Protein 7LKG (pdb70)

Nearest PDB structures (foldseek):
  7lkg-assembly2_D  TM=1.005E+00  e=2.733E-43  Homo sapiens
  7ufq-assembly2_B  TM=9.732E-01  e=9.570E-40  Homo sapiens
  7rd4-assembly2_A  TM=9.527E-01  e=3.666E-39  Mus musculus
  7lkb-assembly2_B  TM=9.397E-01  e=2.553E-39  Homo sapiens
  7rda-assembly1_H  TM=9.424E-01  e=3.306E-39  Mus musculus

Radius of gyration: 32.06 Å; Cα contacts (8 Å, |Δi|>4): 2482; chains: 6; bounding box: 77×61×106 Å

GO terms:
  GO:0044409 symbiont entry into host (P, IDA)
  GO:0043395 heparan sulfate proteoglycan binding (F, IDA)
  GO:0046812 host cell surface binding (F, IDA)
  GO:0085017 entry into host cell by a symbiont-containing vacuole (P, IMP)

Solvent-accessible surface area: 37430 Å² total; per-residue (Å²): 194,27,100,11,85,8,34,34,24,61,28,66,104,74,54,33,49,4,101,0,30,0,95,4,52,54,40,82,11,81,69,52,1,0,0,0,0,4,20,14,46,85,67,96,2,41,8,0,0,7,3,48,0,20,100,21,90,51,68,40,9,146,104,2,89,143,30,6,67,3,54,77,60,74,103,44,23,13,0,55,0,57,0,46,55,3,121,35,62,1,12,0,29,0,10,0,0,0,0,0,0,12,33,112,137,76,21,43,23,45,19,0,110,13,1,42,0,6,3,12,78,52,81,51,82,22,10,49,7,20,22,4,38,2,46,92,74,0,45,41,87,52,54,0,0,0,0,0,4,0,11,34,0,6,3,25,53,10,85,22,44,1,43,98,39,95,32,95,91,36,38,20,50,3,26,5,22,14,28,69,75,33,40,2,7,15,4,0,1,0,34,9,74,39,110,21,32,80,111,93,75,16,49,0,24,4,59,0,105,21,31,97,30,152,33,103,44,115,4,109,105,134,2,78,2,76,10,56,56,110,62,38,49,18,12,122,41,97,150,0,64,0,40,0,88,6,72,79,77,0,49,59,100,90,32,110,32,16,7,0,0,0,0,7,18,57,104,86,97,44,5,104,6,0,1,26,25,2,63,60,88,20,112,78,11,43,123,46,3,45,16,54,42,55,6,41,63,0,29,0,9,0,45,43,0,53,27,99,3,27,6,38,0,10,0,0,0,5,13,22,29,36,3,26,2,0,41,7,0,62,1,62,11,100,33,76,85,219,77,60,20,39,11,51,8,2,0,1,50,11,15,113,78,1,31,169,90,38,34,0,1,0,0,0,0,0,4,65,0,37,26,58,113,20,101,11,74,6,53,5,59,115,54,108,46,94,48,36,21,32,50,5,12,8,75,28,45,41,169,57,6,6,20,1,8,7,2,20,0,55,21,52,63,56,56,6,75,124,51,109,49,0,4,0,46,0,62,12,124,32,36,128,68,71,54,66,43,37,11,108,111,140,18,51,90,72,0,3,32,5,14,57,64,112,102,193,31,104,10,91,9,35,49,28,49,32,61,121,71,57,39,47,2,108,0,31,0,122,4,56,56,42,92,14,65,55,44,0,0,0,0,0,4,23,21,94,83,108,92,3,54,8,0,0,13,2,37,0,28,101,21,79,51,67,62,10,139,102,1,107,122,20,10,65,4,56,71,62,61,119,36,26,4,0,50,0,60,0,34,52,2,120,80,135,0,34,0,28,1,12,0,0,0,0,0,0,6,26,103,135,82,14,44,25,40,25,0,97,12,1,47,0,17,10,24,87,48,81,49,91,23,13,48,11,22,22,5,36,3,41,26,83,0,29,32,9,14,23,0,0,0,0,0,5,0,17,36,0,16,3,66,60,9,73,21,44,1,36,53,30,19,26,40,22,21,35,22,54,3,65,23,26,104,25,132,81,31,38,46,7,14,4,0,1,0,15,4,6,8,63,3,31,56,24,26,38,19,52,0,20,0,27,0,120,26,33,142,28,149,42,96,32,110,4,100,102,126,5,76,1,78,13,54,49,117,73,44,43,18,33,102,38,96,153,0,65,0,39,0,94,8,74,73,73,0,50,50,100,92,34,115,36,16,6,0,0,0,0,11,16,65,110,88,97,37,5,122,9,5,0,28,22,1,60,57,105,25,113,83,21,43,124,35,4,46,9,51,43,63,6,44,57,0,30,0,23,0,44,39,0,41,22,79,2,25,3,30,0,9,0,0,0,2,12,24,40,37,3,22,1,0,42,10,0,65,1,42,11,106,36,85,85,231,76,62,22,41,11,42,6,2,0,0,46,13,17,110,99,3,20,153,80,40,38,0,1,0,0,0,0,0,3,51,0,48,22,119,112,18,127,18,67,5,54,5,59,121,56,106,44,106,86,39,52,64,81,17,35,15,84,16,45,34,150,58,3,8,25,1,7,8,2,22,0,50,21,55,63,73,82,6,72,159,50,127,39,0,7,0,28,0,62,6,126,28,37,131,72,66,42,69,41,44,9,92,137,141,15,48,83,73,0,0,34,8,10,42,30,91,103

Structure (mmCIF, N/CA/C/O backbone):
data_7LKG
#
_entry.id   7LKG
#
_cell.length_a   54.421
_cell.length_b   54.169
_cell.length_c   75.701
_cell.angle_alpha   77.620
_cell.angle_beta   77.090
_cell.angle_gamma   67.590
#
_symmetry.space_group_name_H-M   'P 1'
#
loop_
_entity.id
_entity.type
_entity.pdbx_description
1 polymer 'm43.151 Fab Heavy Chain'
2 polymer 'm43.151 Fab Light chain'
3 polymer 'Circumsporozoite protein'
4 water water
#
loop_
_atom_site.group_PDB
_atom_site.id
_atom_site.type_symbol
_atom_site.label_atom_id
_atom_site.label_alt_id
_atom_site.label_comp_id
_atom_site.label_asym_id
_atom_site.label_entity_id
_atom_site.label_seq_id
_atom_site.pdbx_PDB_ins_code
_atom_site.Cartn_x
_atom_site.Cartn_y
_atom_site.Cartn_z
_atom_site.occupancy
_atom_site.B_iso_or_equiv
_atom_site.auth_seq_id
_atom_site.auth_comp_id
_atom_site.auth_asym_id
_atom_site.auth_atom_id
_atom_site.pdbx_PDB_model_num
ATOM 1 N N . GLN A 1 1 ? -54.177 23.700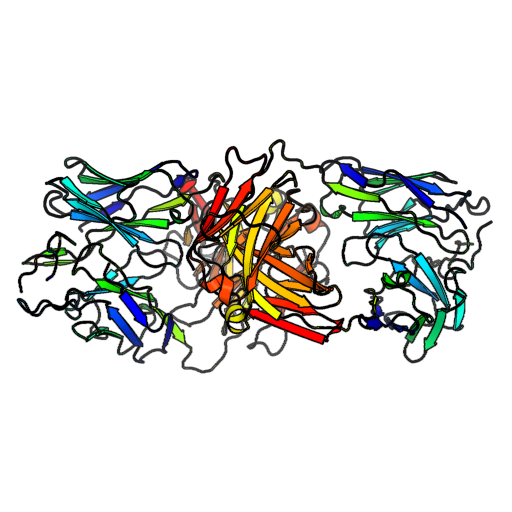 -22.001 1.00 43.87 1 GLN A N 1
ATOM 2 C CA . GLN A 1 1 ? -55.573 23.281 -21.934 1.00 51.58 1 GLN A CA 1
ATOM 3 C C . GLN A 1 1 ? -55.692 21.807 -22.297 1.00 49.16 1 GLN A C 1
ATOM 4 O O . GLN A 1 1 ? -56.652 21.131 -21.917 1.00 50.80 1 GLN A O 1
ATOM 10 N N . VAL A 1 2 ? -54.699 21.320 -23.036 1.00 48.19 2 VAL A N 1
ATOM 11 C CA . VAL A 1 2 ? -54.526 19.887 -23.245 1.00 49.70 2 VAL A CA 1
ATOM 12 C C . VAL A 1 2 ? -53.872 19.290 -22.003 1.00 46.68 2 VAL A C 1
ATOM 13 O O . VAL A 1 2 ? -52.823 19.761 -21.548 1.00 44.02 2 VAL A O 1
ATOM 17 N N . HIS A 1 3 ? -54.487 18.252 -21.447 1.00 46.14 3 HIS A N 1
ATOM 18 C CA . HIS A 1 3 ? -54.125 17.755 -20.128 1.00 51.11 3 HIS A CA 1
ATOM 19 C C . HIS A 1 3 ? -53.803 16.269 -20.172 1.00 47.07 3 HIS A C 1
ATOM 20 O O . HIS A 1 3 ? -54.553 15.485 -20.764 1.00 39.16 3 HIS A O 1
ATOM 27 N N . LEU A 1 4 ? -52.699 15.885 -19.525 1.00 40.86 4 LEU A N 1
ATOM 28 C CA . LEU A 1 4 ? -52.354 14.486 -19.281 1.00 38.05 4 LEU A CA 1
ATOM 29 C C . LEU A 1 4 ? -52.261 14.283 -17.772 1.00 37.74 4 LEU A C 1
ATOM 30 O O . LEU A 1 4 ? -51.351 14.811 -17.125 1.00 40.45 4 LEU A O 1
ATOM 35 N N . VAL A 1 5 ? -53.205 13.522 -17.221 1.00 34.33 5 VAL A N 1
ATOM 36 C CA . VAL A 1 5 ? -53.315 13.275 -15.786 1.00 38.78 5 VAL A CA 1
ATOM 37 C C . VAL A 1 5 ? -53.055 11.795 -15.552 1.00 37.39 5 VAL A C 1
ATOM 38 O O . VAL A 1 5 ? -53.837 10.949 -15.998 1.00 31.44 5 VAL A O 1
ATOM 42 N N . GLN A 1 6 ? -51.977 11.477 -14.845 1.00 38.81 6 GLN A N 1
ATOM 43 C CA . GLN A 1 6 ? -51.570 10.090 -14.681 1.00 36.51 6 GLN A CA 1
ATOM 44 C C . GLN A 1 6 ? -52.010 9.549 -13.321 1.00 39.30 6 GLN A C 1
ATOM 45 O O . GLN A 1 6 ? -52.303 10.300 -12.388 1.00 36.57 6 GLN A O 1
ATOM 51 N N . SER A 1 7 ? -52.057 8.222 -13.222 1.00 37.06 7 SER A N 1
ATOM 52 C CA . SER A 1 7 ? -52.422 7.559 -11.976 1.00 40.21 7 SER A CA 1
ATOM 53 C C . SER A 1 7 ? -51.378 7.806 -10.885 1.00 35.08 7 SER A C 1
ATOM 54 O O . SER A 1 7 ? -50.246 8.218 -11.145 1.00 32.95 7 SER A O 1
ATOM 57 N N . GLY A 1 8 ? -51.778 7.524 -9.636 1.00 36.14 8 GLY A N 1
ATOM 58 C CA . GLY A 1 8 ? -50.962 7.856 -8.486 1.00 36.68 8 GLY A CA 1
ATOM 59 C C . GLY A 1 8 ? -49.752 6.955 -8.303 1.00 41.32 8 GLY A C 1
ATOM 60 O O . GLY A 1 8 ? -49.636 5.883 -8.898 1.00 32.39 8 GLY A O 1
ATOM 61 N N . ALA A 1 9 ? -48.845 7.419 -7.444 1.00 31.66 9 ALA A N 1
ATOM 62 C CA . ALA A 1 9 ? -47.597 6.721 -7.171 1.00 38.21 9 ALA A CA 1
ATOM 63 C C . ALA A 1 9 ? -47.863 5.359 -6.533 1.00 38.38 9 ALA A C 1
ATOM 64 O O . ALA A 1 9 ? -48.896 5.128 -5.899 1.00 39.94 9 ALA A O 1
ATOM 66 N N . GLU A 1 10 ? -46.906 4.443 -6.711 1.00 40.65 10 GLU A N 1
ATOM 67 C CA . GLU A 1 10 ? -47.087 3.050 -6.323 1.00 33.18 10 GLU A CA 1
ATOM 68 C C . GLU A 1 10 ? -45.793 2.454 -5.778 1.00 38.73 10 GLU A C 1
ATOM 69 O O . GLU A 1 10 ? -44.685 2.865 -6.145 1.00 31.61 10 GLU A O 1
ATOM 75 N N . VAL A 1 11 ? -45.958 1.462 -4.902 1.00 34.73 11 VAL A N 1
ATOM 76 C CA . VAL A 1 11 ? -44.880 0.591 -4.448 1.00 31.72 11 VAL A CA 1
ATOM 77 C C . VAL A 1 11 ? -45.219 -0.823 -4.891 1.00 32.34 11 VAL A C 1
ATOM 78 O O . VAL A 1 11 ? -46.311 -1.322 -4.593 1.00 34.51 11 VAL A O 1
ATOM 82 N N . LYS A 1 12 ? -44.287 -1.475 -5.577 1.00 28.86 12 LYS A N 1
ATOM 83 C CA . LYS A 1 12 ? -44.542 -2.811 -6.087 1.00 32.97 12 LYS A CA 1
ATOM 84 C C . LYS A 1 12 ? -43.419 -3.757 -5.698 1.00 37.84 12 LYS A C 1
ATOM 85 O O . LYS A 1 12 ? -42.249 -3.364 -5.641 1.00 32.24 12 LYS A O 1
ATOM 91 N N . LYS A 1 13 ? -43.793 -5.001 -5.416 1.00 37.62 13 LYS A N 1
ATOM 92 C CA . LYS A 1 13 ? -42.821 -6.027 -5.100 1.00 34.91 13 LYS A CA 1
ATOM 93 C C . LYS A 1 13 ? -42.016 -6.390 -6.346 1.00 34.36 13 LYS A C 1
ATOM 94 O O . LYS A 1 13 ? -42.521 -6.305 -7.469 1.00 32.76 13 LYS A O 1
ATOM 100 N N . PRO A 1 14 ? -40.754 -6.773 -6.176 1.00 35.01 14 PRO A N 1
ATOM 101 C CA . PRO A 1 14 ? -39.979 -7.277 -7.316 1.00 35.82 14 PRO A CA 1
ATOM 102 C C . PRO A 1 14 ? -40.667 -8.478 -7.948 1.00 38.84 14 PRO A C 1
ATOM 103 O O . PRO A 1 14 ? -41.275 -9.302 -7.262 1.00 34.59 14 PRO A O 1
ATOM 107 N N . GLY A 1 15 ? -40.579 -8.562 -9.274 1.00 39.35 15 GLY A N 1
ATOM 108 C CA . GLY A 1 15 ? -41.242 -9.610 -10.018 1.00 41.92 15 GLY A CA 1
ATOM 109 C C . GLY A 1 15 ? -42.725 -9.406 -10.234 1.00 44.26 15 GLY A C 1
ATOM 110 O O . GLY A 1 15 ? -43.319 -10.125 -11.049 1.00 46.79 15 GLY A O 1
ATOM 111 N N . ALA A 1 16 ? -43.347 -8.460 -9.535 1.00 35.01 16 ALA A N 1
ATOM 112 C CA . ALA A 1 16 ? -44.757 -8.156 -9.734 1.00 39.05 16 ALA A CA 1
ATOM 113 C C . ALA A 1 16 ? -44.912 -7.286 -10.979 1.00 38.85 16 ALA A C 1
ATOM 114 O O . ALA A 1 16 ? -43.957 -7.043 -11.723 1.00 36.44 16 ALA A O 1
ATOM 116 N N . SER A 1 17 ? -46.130 -6.826 -11.235 1.00 34.37 17 SER A N 1
ATOM 117 C CA . SER A 1 17 ? -46.412 -5.945 -12.355 1.00 38.32 17 SER A CA 1
ATOM 118 C C . SER A 1 17 ? -47.052 -4.664 -11.839 1.00 36.11 17 SER A C 1
ATOM 119 O O . SER A 1 17 ? -47.601 -4.621 -10.735 1.00 38.12 17 SER A O 1
ATOM 122 N N . VAL A 1 18 ? -46.972 -3.611 -12.649 1.00 38.44 18 VAL A N 1
ATOM 123 C CA . VAL A 1 18 ? -47.563 -2.323 -12.303 1.00 38.02 18 VAL A CA 1
ATOM 124 C C . VAL A 1 18 ? -48.176 -1.713 -13.556 1.00 31.21 18 VAL A C 1
ATOM 125 O O . VAL A 1 18 ? -47.565 -1.736 -14.631 1.00 32.18 18 VAL A O 1
ATOM 129 N N . LYS A 1 19 ? -49.388 -1.180 -13.425 1.00 41.53 19 LYS A N 1
ATOM 130 C CA . LYS A 1 19 ? -50.086 -0.528 -14.526 1.00 37.50 19 LYS A CA 1
ATOM 131 C C . LYS A 1 19 ? -50.277 0.941 -14.178 1.00 32.78 19 LYS A C 1
ATOM 132 O O . LYS A 1 19 ? -50.926 1.267 -13.179 1.00 38.55 19 LYS A O 1
ATOM 138 N N . VAL A 1 20 ? -49.707 1.820 -14.996 1.00 36.62 20 VAL A N 1
ATOM 139 C CA . VAL A 1 20 ? -49.839 3.262 -14.839 1.00 32.77 20 VAL A CA 1
ATOM 140 C C . VAL A 1 20 ? -50.772 3.776 -15.927 1.00 38.11 20 VAL A C 1
ATOM 141 O O . VAL A 1 20 ? -50.643 3.403 -17.098 1.00 40.15 20 VAL A O 1
ATOM 145 N N . SER A 1 21 ? -51.716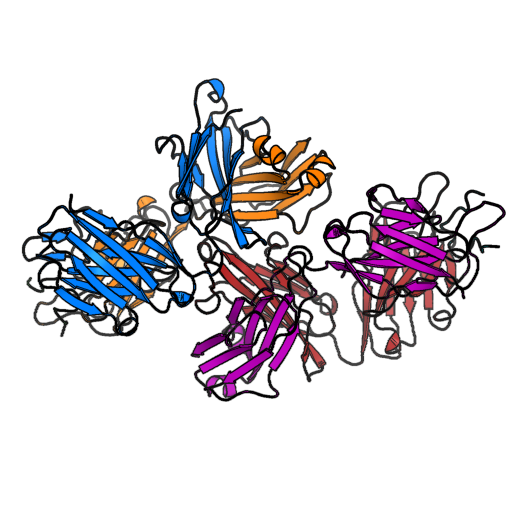 4.628 -15.540 1.00 37.53 21 SER A N 1
ATOM 146 C CA . SER A 1 21 ? -52.710 5.150 -16.465 1.00 35.61 21 SER A CA 1
ATOM 147 C C . SER A 1 21 ? -52.484 6.637 -16.707 1.00 38.52 21 SER A C 1
ATOM 148 O O . SER A 1 21 ? -51.849 7.331 -15.911 1.00 35.55 21 SER A O 1
ATOM 151 N N . CYS A 1 22 ? -53.021 7.116 -17.831 1.00 37.26 22 CYS A N 1
ATOM 152 C CA . CYS A 1 22 ? -52.774 8.475 -18.311 1.00 33.48 22 CYS A CA 1
ATOM 153 C C . CYS A 1 22 ? -54.049 8.947 -19.008 1.00 36.30 22 CYS A C 1
ATOM 154 O O . CYS A 1 22 ? -54.326 8.541 -20.139 1.00 30.32 22 CYS A O 1
ATOM 157 N N . LYS A 1 23 ? -54.815 9.786 -18.319 1.00 35.54 23 LYS A N 1
ATOM 158 C CA . LYS A 1 23 ? -56.074 10.328 -18.807 1.00 39.42 23 LYS A CA 1
ATOM 159 C C . LYS A 1 23 ? -55.799 11.597 -19.607 1.00 36.64 23 LYS A C 1
ATOM 160 O O . LYS A 1 23 ? -55.228 12.558 -19.080 1.00 36.24 23 LYS A O 1
ATOM 166 N N . ALA A 1 24 ? -56.200 11.594 -20.875 1.00 41.05 24 ALA A N 1
ATOM 167 C CA . ALA A 1 24 ? -55.934 12.691 -21.796 1.00 36.81 24 ALA A CA 1
ATOM 168 C C . ALA A 1 24 ? -57.211 13.478 -22.054 1.00 41.93 24 ALA A C 1
ATOM 169 O O . ALA A 1 24 ? -58.266 12.891 -22.316 1.00 37.75 24 ALA A O 1
ATOM 171 N N . SER A 1 25 ? -57.109 14.803 -21.987 1.00 39.19 25 SER A N 1
ATOM 172 C CA . SER A 1 25 ? -58.215 15.690 -22.318 1.00 42.22 25 SER A CA 1
ATOM 173 C C . SER A 1 25 ? -57.669 16.881 -23.096 1.00 42.14 25 SER A C 1
ATOM 174 O O . SER A 1 25 ? -56.456 17.080 -23.197 1.00 35.34 25 SER A O 1
ATOM 177 N N . GLY A 1 26 ? -58.579 17.672 -23.664 1.00 37.47 26 GLY A N 1
ATOM 178 C CA . GLY A 1 26 ? -58.203 18.877 -24.377 1.00 41.55 26 GLY A CA 1
ATOM 179 C C . GLY A 1 26 ? -57.938 18.706 -25.854 1.00 41.22 26 GLY A C 1
ATOM 180 O O . GLY A 1 26 ? -57.690 19.702 -26.542 1.00 41.04 26 GLY A O 1
ATOM 181 N N . TYR A 1 27 ? -57.996 17.485 -26.372 1.00 39.79 27 TYR A N 1
ATOM 182 C CA . TYR A 1 27 ? -57.689 17.247 -27.775 1.00 42.38 27 TYR A CA 1
ATOM 183 C C . TYR A 1 27 ? -58.411 15.992 -28.240 1.00 40.23 27 TYR A C 1
ATOM 184 O O . TYR A 1 27 ? -58.911 15.204 -27.431 1.00 43.61 27 TYR A O 1
ATOM 193 N N . THR A 1 28 ? -58.469 15.823 -29.559 1.00 41.81 28 THR A N 1
ATOM 194 C CA . THR A 1 28 ? -59.072 14.629 -30.139 1.00 42.08 28 THR A CA 1
ATOM 195 C C . THR A 1 28 ? -58.159 13.445 -29.848 1.00 43.68 28 THR A C 1
ATOM 196 O O . THR A 1 28 ? -57.074 13.330 -30.429 1.00 42.39 28 THR A O 1
ATOM 200 N N . PHE A 1 29 ? -58.593 12.575 -28.931 1.00 48.77 29 PHE A N 1
ATOM 201 C CA . PHE A 1 29 ? -57.744 11.486 -28.458 1.00 43.83 29 PHE A CA 1
ATOM 202 C C . PHE A 1 29 ? -57.254 10.604 -29.598 1.00 45.06 29 PHE A C 1
ATOM 203 O O . PHE A 1 29 ? -56.164 10.027 -29.511 1.00 43.48 29 PHE A O 1
ATOM 211 N N . THR A 1 30 ? -58.031 10.496 -30.675 1.00 44.01 30 THR A N 1
ATOM 212 C CA . THR A 1 30 ? -57.644 9.662 -31.805 1.00 46.82 30 THR A CA 1
ATOM 213 C C . THR A 1 30 ? -56.491 10.244 -32.614 1.00 43.08 30 THR A C 1
ATOM 214 O O . THR A 1 30 ? -55.917 9.525 -33.439 1.00 45.88 30 THR A O 1
ATOM 218 N N . SER A 1 31 ? -56.124 11.506 -32.388 1.00 39.76 31 SER A N 1
ATOM 219 C CA . SER A 1 31 ? -55.246 12.197 -33.327 1.00 45.14 31 SER A CA 1
ATOM 220 C C . SER A 1 31 ? -53.768 11.904 -33.087 1.00 41.08 31 SER A C 1
ATOM 221 O O . SER A 1 31 ? -52.999 11.795 -34.048 1.00 44.48 31 SER A O 1
ATOM 224 N N . TYR A 1 32 ? -53.340 11.785 -31.833 1.00 38.61 32 TYR A N 1
ATOM 225 C CA . TYR A 1 32 ? -51.916 11.721 -31.531 1.00 42.41 32 TYR A CA 1
ATOM 226 C C . TYR A 1 32 ? -51.551 10.440 -30.793 1.00 40.35 32 TYR A C 1
ATOM 227 O O . TYR A 1 32 ? -52.405 9.701 -30.297 1.00 43.03 32 TYR A O 1
ATOM 236 N N . ALA A 1 33 ? -50.244 10.199 -30.728 1.00 38.54 33 ALA A N 1
ATOM 237 C CA . ALA A 1 33 ? -49.676 9.063 -30.020 1.00 36.25 33 ALA A CA 1
ATOM 238 C C . ALA A 1 33 ? -49.128 9.526 -28.677 1.00 31.96 33 ALA A C 1
ATOM 239 O O . ALA A 1 33 ? -48.420 10.536 -28.602 1.00 35.32 33 ALA A O 1
ATOM 241 N N . ILE A 1 34 ? -49.467 8.793 -27.627 1.00 33.86 34 ILE A N 1
ATOM 242 C CA . ILE A 1 34 ? -48.956 9.051 -26.287 1.00 34.50 34 ILE A CA 1
ATOM 243 C C . ILE A 1 34 ? -47.722 8.190 -26.063 1.00 32.07 34 ILE A C 1
ATOM 244 O O . ILE A 1 34 ? -47.740 6.979 -26.325 1.00 31.55 34 ILE A O 1
ATOM 249 N N . HIS A 1 35 ? -46.646 8.818 -25.602 1.00 32.51 35 HIS A N 1
ATOM 250 C CA . HIS A 1 35 ? -45.395 8.153 -25.284 1.00 30.11 35 HIS A CA 1
ATOM 251 C C . HIS A 1 35 ? -45.308 7.906 -23.787 1.00 32.36 35 HIS A C 1
ATOM 252 O O . HIS A 1 35 ? -45.840 8.668 -22.979 1.00 32.20 35 HIS A O 1
ATOM 259 N N . TRP A 1 36 ? -44.629 6.829 -23.429 1.00 28.77 36 TRP A N 1
ATOM 260 C CA . TRP A 1 36 ? -44.239 6.555 -22.059 1.00 25.80 36 TRP A CA 1
ATOM 261 C C . TRP A 1 36 ? -42.725 6.634 -21.971 1.00 27.90 36 TRP A C 1
ATOM 262 O O . TRP A 1 36 ? -42.019 6.008 -22.779 1.00 26.63 36 TRP A O 1
ATOM 273 N N . VAL A 1 37 ? -42.252 7.425 -21.006 1.00 23.68 37 VAL A N 1
ATOM 274 C CA . VAL A 1 37 ? -40.844 7.744 -20.794 1.00 27.45 37 VAL A CA 1
ATOM 275 C C . VAL A 1 37 ? -40.579 7.677 -19.297 1.00 28.86 37 VAL A C 1
ATOM 276 O O . VAL A 1 37 ? -41.316 8.275 -18.509 1.00 27.24 37 VAL A O 1
ATOM 280 N N . ARG A 1 38 ? -39.536 6.965 -18.894 1.00 30.16 38 ARG A N 1
ATOM 281 C CA . ARG A 1 38 ? -39.255 6.822 -17.475 1.00 26.72 38 ARG A CA 1
ATOM 282 C C . ARG A 1 38 ? -37.909 7.442 -17.125 1.00 28.91 38 ARG A C 1
ATOM 283 O O . ARG A 1 38 ? -37.016 7.577 -17.965 1.00 29.11 38 ARG A O 1
ATOM 291 N N . GLN A 1 39 ? -37.782 7.773 -15.846 1.00 27.71 39 GLN A N 1
ATOM 292 C CA . GLN A 1 39 ? -36.575 8.437 -15.336 1.00 31.20 39 GLN A CA 1
ATOM 293 C C . GLN A 1 39 ? -36.283 7.915 -13.930 1.00 32.80 39 GLN A C 1
ATOM 294 O O . GLN A 1 39 ? -37.008 8.271 -13.005 1.00 30.44 39 GLN A O 1
ATOM 300 N N . ALA A 1 40 ? -35.246 7.100 -13.806 1.00 32.00 40 ALA A N 1
ATOM 301 C CA . ALA A 1 40 ? -34.798 6.607 -12.498 1.00 35.21 40 ALA A CA 1
ATOM 302 C C . ALA A 1 40 ? -34.198 7.799 -11.763 1.00 45.09 40 ALA A C 1
ATOM 303 O O . ALA A 1 40 ? -33.747 8.734 -12.442 1.00 35.38 40 ALA A O 1
ATOM 305 N N . PRO A 1 41 ? -34.164 7.801 -10.416 1.00 43.98 41 PRO A N 1
ATOM 306 C CA . PRO A 1 41 ? -33.711 8.989 -9.706 1.00 48.69 41 PRO A CA 1
ATOM 307 C C . PRO A 1 41 ? -32.335 9.463 -10.177 1.00 46.16 41 PRO A C 1
ATOM 308 O O . PRO A 1 41 ? -31.378 8.721 -10.112 1.00 45.59 41 PRO A O 1
ATOM 312 N N . GLY A 1 42 ? -32.293 10.691 -10.656 1.00 43.77 42 GLY A N 1
ATOM 313 C CA . GLY A 1 42 ? -31.000 11.280 -11.022 1.00 51.35 42 GLY A CA 1
ATOM 314 C C . GLY A 1 42 ? -30.463 10.819 -12.360 1.00 53.30 42 GLY A C 1
ATOM 315 O O . GLY A 1 42 ? -29.405 11.306 -12.746 1.00 53.21 42 GLY A O 1
ATOM 316 N N . GLN A 1 43 ? -31.184 9.945 -13.049 1.00 45.50 43 GLN A N 1
ATOM 317 C CA . GLN A 1 43 ? -30.618 9.392 -14.290 1.00 46.55 43 GLN A CA 1
ATOM 318 C C . GLN A 1 43 ? -31.292 10.056 -15.468 1.00 47.23 43 GLN A C 1
ATOM 319 O O . GLN A 1 43 ? -32.101 10.969 -15.254 1.00 43.66 43 GLN A O 1
ATOM 325 N N . ARG A 1 44 ? -30.907 9.616 -16.660 1.00 45.26 44 ARG A N 1
ATOM 326 C CA . ARG A 1 44 ? -31.470 10.249 -17.839 1.00 41.81 44 ARG A CA 1
ATOM 327 C C . ARG A 1 44 ? -32.863 9.697 -18.122 1.00 37.04 44 ARG A C 1
ATOM 328 O O . ARG A 1 44 ? -33.287 8.679 -17.569 1.00 35.91 44 ARG A O 1
ATOM 336 N N . LEU A 1 45 ? -33.579 10.385 -19.004 1.00 33.80 45 LEU A N 1
ATOM 337 C CA . LEU A 1 45 ? -34.894 9.920 -19.412 1.00 33.62 45 LEU A CA 1
ATOM 338 C C . LEU A 1 45 ? -34.753 8.746 -20.370 1.00 30.69 45 LEU A C 1
ATOM 339 O O . LEU A 1 45 ? -34.000 8.813 -21.347 1.00 29.39 45 LEU A O 1
ATOM 344 N N . GLU A 1 46 ? -35.462 7.662 -20.076 1.00 24.91 46 GLU A N 1
ATOM 345 C CA . GLU A 1 46 ? -35.485 6.476 -20.921 1.00 28.72 46 GLU A CA 1
ATOM 346 C C . GLU A 1 46 ? -36.859 6.376 -21.565 1.00 29.13 46 GLU A C 1
ATOM 347 O O . GLU A 1 46 ? -37.865 6.207 -20.867 1.00 27.20 46 GLU A O 1
ATOM 353 N N . TRP A 1 47 ? -36.899 6.497 -22.889 1.00 28.99 47 TRP A N 1
ATOM 354 C CA . TRP A 1 47 ? -38.154 6.366 -23.614 1.00 29.78 47 TRP A CA 1
ATOM 355 C C . TRP A 1 47 ? -38.592 4.909 -23.629 1.00 29.58 47 TRP A C 1
ATOM 356 O O . TRP A 1 47 ? -37.810 4.016 -23.973 1.00 29.64 47 TRP A O 1
ATOM 367 N N . MET A 1 48 ? -39.841 4.665 -23.244 1.00 27.80 48 MET A N 1
ATOM 368 C CA . MET A 1 48 ? -40.358 3.306 -23.147 1.00 29.16 48 MET A CA 1
ATOM 369 C C . MET A 1 48 ? -41.163 2.898 -24.371 1.00 34.42 48 MET A C 1
ATOM 370 O O . MET A 1 48 ? -40.972 1.799 -24.900 1.00 34.79 48 MET A O 1
ATOM 375 N N . GLY A 1 49 ? -42.071 3.751 -24.826 1.00 34.03 49 GLY A N 1
ATOM 376 C CA . GLY A 1 49 ? -42.865 3.363 -25.981 1.00 32.18 49 GLY A CA 1
ATOM 377 C C . GLY A 1 49 ? -43.856 4.437 -26.359 1.00 32.69 49 GLY A C 1
ATOM 378 O O . GLY A 1 49 ? -43.861 5.534 -25.800 1.00 29.95 49 GLY A O 1
ATOM 379 N N . TRP A 1 50 ? -44.693 4.110 -27.341 1.00 33.65 50 TRP A N 1
ATOM 380 C CA . TRP A 1 50 ? -45.833 4.963 -27.652 1.00 34.74 50 TRP A CA 1
ATOM 381 C C . TRP A 1 50 ? -46.973 4.126 -28.209 1.00 36.18 50 TRP A C 1
ATOM 382 O O . TRP A 1 50 ? -46.778 3.011 -28.706 1.00 35.07 50 TRP A O 1
ATOM 393 N N . ILE A 1 51 ? -48.173 4.694 -28.111 1.00 36.05 51 ILE A N 1
ATOM 394 C CA . ILE A 1 51 ? -49.386 4.109 -28.670 1.00 36.84 51 ILE A CA 1
ATOM 395 C C . ILE A 1 51 ? -50.226 5.227 -29.272 1.00 36.28 51 ILE A C 1
ATOM 396 O O . ILE A 1 51 ? -50.365 6.300 -28.680 1.00 35.54 51 ILE A O 1
ATOM 401 N N . LYS A 1 52 ? -50.785 4.982 -30.453 1.00 39.50 52 LYS A N 1
ATOM 402 C CA . LYS A 1 52 ? -51.666 5.963 -31.073 1.00 43.83 52 LYS A CA 1
ATOM 403 C C . LYS A 1 52 ? -53.042 5.915 -30.417 1.00 42.49 52 LYS A C 1
ATOM 404 O O . LYS A 1 52 ? -53.643 4.843 -30.289 1.00 48.22 52 LYS A O 1
ATOM 410 N N . GLY A 1 53 A -53.534 7.086 -30.004 1.00 43.65 52 GLY A N 1
ATOM 411 C CA . GLY A 1 53 A -54.753 7.176 -29.216 1.00 43.67 52 GLY A CA 1
ATOM 412 C C . GLY A 1 53 A -55.999 6.665 -29.909 1.00 48.71 52 GLY A C 1
ATOM 413 O O . GLY A 1 53 A -56.927 6.210 -29.232 1.00 47.73 52 GLY A O 1
ATOM 414 N N . GLY A 1 54 ? -56.051 6.732 -31.234 1.00 47.71 53 GLY A N 1
ATOM 415 C CA . GLY A 1 54 ? -57.200 6.211 -31.946 1.00 51.64 53 GLY A CA 1
ATOM 416 C C . GLY A 1 54 ? -56.906 4.882 -32.603 1.00 52.62 53 GLY A C 1
ATOM 417 O O . GLY A 1 54 ? -57.561 3.875 -32.316 1.00 51.12 53 GLY A O 1
ATOM 418 N N . ASN A 1 55 ? -55.916 4.883 -33.493 1.00 52.87 54 ASN A N 1
ATOM 419 C CA . ASN A 1 55 ? -55.464 3.685 -34.186 1.00 53.90 54 ASN A CA 1
ATOM 420 C C . ASN A 1 55 ? -55.216 2.535 -33.218 1.00 54.52 54 ASN A C 1
ATOM 421 O O . ASN A 1 55 ? -55.924 1.522 -33.253 1.00 51.42 54 ASN A O 1
ATOM 426 N N . GLY A 1 56 ? -54.225 2.682 -32.345 1.00 53.08 55 GLY A N 1
ATOM 427 C CA . GLY A 1 56 ? -53.900 1.662 -31.371 1.00 50.28 55 GLY A CA 1
ATOM 428 C C . GLY A 1 56 ? -52.597 0.940 -31.626 1.00 51.22 55 GLY A C 1
ATOM 429 O O . GLY A 1 56 ? -52.178 0.145 -30.774 1.00 46.76 55 GLY A O 1
ATOM 430 N N . ASN A 1 57 ? -51.951 1.171 -32.771 1.00 50.68 56 ASN A N 1
ATOM 431 C CA . ASN A 1 57 ? -50.623 0.618 -32.995 1.00 52.79 56 ASN A CA 1
ATOM 432 C C . ASN A 1 57 ? -49.686 1.060 -31.884 1.00 49.51 56 ASN A C 1
ATOM 433 O O . ASN A 1 57 ? -49.720 2.210 -31.439 1.00 46.19 56 ASN A O 1
ATOM 438 N N . THR A 1 58 ? -48.856 0.133 -31.427 1.00 48.48 57 THR A N 1
ATOM 439 C CA . THR A 1 58 ? -47.865 0.425 -30.410 1.00 40.79 57 THR A CA 1
ATOM 440 C C . THR A 1 58 ? -46.476 0.251 -30.999 1.00 44.43 57 THR A C 1
ATOM 441 O O . THR A 1 58 ? -46.266 -0.548 -31.915 1.00 45.62 57 THR A O 1
ATOM 445 N N . ARG A 1 59 ? -45.534 1.022 -30.474 1.00 39.66 58 ARG A N 1
ATOM 446 C CA . ARG A 1 59 ? -44.124 0.747 -30.690 1.00 40.28 58 ARG A CA 1
ATOM 447 C C . ARG A 1 59 ? -43.431 0.779 -29.340 1.00 40.92 58 ARG A C 1
ATOM 448 O O . ARG A 1 59 ? -43.553 1.759 -28.598 1.00 39.66 58 ARG A O 1
ATOM 456 N N . TYR A 1 60 ? -42.733 -0.301 -29.017 1.00 38.79 59 TYR A N 1
ATOM 457 C CA . TYR A 1 60 ? -42.013 -0.429 -27.764 1.00 36.91 59 TYR A CA 1
ATOM 458 C C . TYR A 1 60 ? -40.521 -0.270 -28.001 1.00 34.51 59 TYR A C 1
ATOM 459 O O . TYR A 1 60 ? -40.007 -0.603 -29.073 1.00 34.31 59 TYR A O 1
ATOM 468 N N . SER A 1 61 ? -39.828 0.243 -26.990 1.00 34.67 60 SER A N 1
ATOM 469 C CA . SER A 1 61 ? -38.379 0.124 -26.975 1.00 32.24 60 SER A CA 1
ATOM 470 C C . SER A 1 61 ? -38.000 -1.349 -26.906 1.00 39.21 60 SER A C 1
ATOM 471 O O . SER A 1 61 ? -38.683 -2.150 -26.261 1.00 39.95 60 SER A O 1
ATOM 474 N N . GLN A 1 62 ? -36.913 -1.715 -27.591 1.00 44.40 61 GLN A N 1
ATOM 475 C CA . GLN A 1 62 ? -36.458 -3.099 -27.527 1.00 44.45 61 GLN A CA 1
ATOM 476 C C . GLN A 1 62 ? -36.020 -3.489 -26.124 1.00 41.78 61 GLN A C 1
ATOM 477 O O . GLN A 1 62 ? -35.975 -4.683 -25.810 1.00 44.66 61 GLN A O 1
ATOM 483 N N . LYS A 1 63 ? -35.702 -2.510 -25.274 1.00 40.01 62 LYS A N 1
ATOM 484 C CA . LYS A 1 63 ? -35.364 -2.813 -23.889 1.00 42.72 62 LYS A CA 1
ATOM 485 C C . LYS A 1 63 ? -36.581 -3.277 -23.100 1.00 43.87 62 LYS A C 1
ATOM 486 O O . LYS A 1 63 ? -36.452 -4.117 -22.202 1.00 47.06 62 LYS A O 1
ATOM 492 N N . PHE A 1 64 ? -37.778 -2.855 -23.496 1.00 43.21 63 PHE A N 1
ATOM 493 C CA . PHE A 1 64 ? -38.997 -3.189 -22.704 1.00 46.05 63 PHE A CA 1
ATOM 494 C C . PHE A 1 64 ? -39.942 -4.067 -23.522 1.00 43.95 63 PHE A C 1
ATOM 495 O O . PHE A 1 64 ? -41.029 -4.348 -23.054 1.00 46.06 63 PHE A O 1
ATOM 503 N N . GLN A 1 65 ? -39.503 -4.526 -24.692 1.00 47.59 64 GLN A N 1
ATOM 504 C CA . GLN A 1 65 ? -40.415 -5.271 -25.593 1.00 45.91 64 GLN A CA 1
ATOM 505 C C . GLN A 1 65 ? -40.912 -6.518 -24.854 1.00 54.40 64 GLN A C 1
ATOM 506 O O . GLN A 1 65 ? -42.085 -6.846 -24.977 1.00 52.12 64 GLN A O 1
ATOM 512 N N . ASP A 1 66 ? -40.069 -7.123 -24.028 1.00 50.99 65 ASP A N 1
ATOM 513 C CA . ASP A 1 66 ? -40.467 -8.380 -23.352 1.00 54.48 65 ASP A CA 1
ATOM 514 C C . ASP A 1 66 ? -41.474 -8.121 -22.231 1.00 56.04 65 ASP A C 1
ATOM 515 O O . ASP A 1 66 ? -42.382 -8.951 -22.076 1.00 48.88 65 ASP A O 1
ATOM 520 N N . ARG A 1 67 ? -41.322 -7.018 -21.483 1.00 53.41 66 ARG A N 1
ATOM 521 C CA . ARG A 1 67 ? -42.115 -6.815 -20.243 1.00 48.13 66 ARG A CA 1
ATOM 522 C C . ARG A 1 67 ? -43.101 -5.639 -20.261 1.00 43.04 66 ARG A C 1
ATOM 523 O O . ARG A 1 67 ? -43.681 -5.370 -19.215 1.00 41.37 66 ARG A O 1
ATOM 531 N N . VAL A 1 68 ? -43.292 -4.977 -21.388 1.00 43.77 67 VAL A N 1
ATOM 532 C CA . VAL A 1 68 ? -44.182 -3.788 -21.377 1.00 37.57 67 VAL A CA 1
ATOM 533 C C . VAL A 1 68 ? -45.366 -3.961 -22.321 1.00 35.42 67 VAL A C 1
ATOM 534 O O . VAL A 1 68 ? -45.190 -4.564 -23.376 1.00 29.77 67 VAL A O 1
ATOM 538 N N . THR A 1 69 ? -46.522 -3.443 -21.910 1.00 35.48 68 THR A N 1
ATOM 539 C CA . THR A 1 69 ? -47.739 -3.452 -22.752 1.00 40.61 68 THR A CA 1
ATOM 540 C C . THR A 1 69 ? -48.408 -2.073 -22.701 1.00 37.26 68 THR A C 1
ATOM 541 O O . THR A 1 69 ? -48.815 -1.684 -21.618 1.00 36.74 68 THR A O 1
ATOM 545 N N . ILE A 1 70 ? -48.444 -1.335 -23.807 1.00 36.93 69 ILE A N 1
ATOM 546 C CA . ILE A 1 70 ? -49.167 -0.072 -23.878 1.00 38.18 69 ILE A CA 1
ATOM 547 C C . ILE A 1 70 ? -50.519 -0.328 -24.525 1.00 40.09 69 ILE A C 1
ATOM 548 O O . ILE A 1 70 ? -50.598 -0.895 -25.622 1.00 47.57 69 ILE A O 1
ATOM 553 N N . THR A 1 71 ? -51.545 0.111 -23.811 1.00 36.16 70 THR A N 1
ATOM 554 C CA . THR A 1 71 ? -52.925 -0.089 -24.289 1.00 45.14 70 THR A CA 1
ATOM 555 C C . THR A 1 71 ? -53.664 1.241 -24.209 1.00 40.59 70 THR A C 1
ATOM 556 O O . THR A 1 71 ? -53.194 2.132 -23.505 1.00 37.45 70 THR A O 1
ATOM 560 N N . ARG A 1 72 ? -54.814 1.306 -24.872 1.00 43.77 71 ARG A N 1
ATOM 561 C CA . ARG A 1 72 ? -55.618 2.541 -24.824 1.00 45.26 71 ARG A CA 1
ATOM 562 C C . ARG A 1 72 ? -57.119 2.283 -24.788 1.00 48.69 71 ARG A C 1
ATOM 563 O O . ARG A 1 72 ? -57.543 1.275 -25.383 1.00 46.82 71 ARG A O 1
ATOM 571 N N . ASP A 1 73 ? -57.867 3.099 -24.045 1.00 49.45 72 ASP A N 1
ATOM 572 C CA . ASP A 1 73 ? -59.324 3.117 -24.040 1.00 54.15 72 ASP A CA 1
ATOM 573 C C . ASP A 1 73 ? -59.743 4.420 -24.706 1.00 51.15 72 ASP A C 1
ATOM 574 O O . ASP A 1 73 ? -59.527 5.508 -24.151 1.00 52.30 72 ASP A O 1
ATOM 579 N N . THR A 1 74 ? -60.322 4.302 -25.905 1.00 56.65 73 THR A N 1
ATOM 580 C CA . THR A 1 74 ? -60.643 5.478 -26.705 1.00 57.81 73 THR A CA 1
ATOM 581 C C . THR A 1 74 ? -61.821 6.254 -26.131 1.00 55.67 73 THR A C 1
ATOM 582 O O . THR A 1 74 ? -61.914 7.471 -26.333 1.00 62.38 73 THR A O 1
ATOM 586 N N . SER A 1 75 ? -62.722 5.583 -25.407 1.00 57.01 74 SER A N 1
ATOM 587 C CA . SER A 1 75 ? -63.836 6.291 -24.785 1.00 59.48 74 SER A CA 1
ATOM 588 C C . SER A 1 75 ? -63.369 7.046 -23.550 1.00 56.00 74 SER A C 1
ATOM 589 O O . SER A 1 75 ? -63.574 8.260 -23.433 1.00 55.63 74 SER A O 1
ATOM 592 N N . ALA A 1 76 ? -62.729 6.342 -22.617 1.00 53.81 75 ALA A N 1
ATOM 593 C CA . ALA A 1 76 ? -62.163 6.985 -21.440 1.00 53.20 75 ALA A CA 1
ATOM 594 C C . ALA A 1 76 ? -60.984 7.887 -21.770 1.00 49.44 75 ALA A C 1
ATOM 595 O O . ALA A 1 76 ? -60.475 8.546 -20.859 1.00 45.96 75 ALA A O 1
ATOM 597 N N . SER A 1 77 ? -60.550 7.935 -23.031 1.00 51.29 76 SER A N 1
ATOM 598 C CA . SER A 1 77 ? -59.411 8.750 -23.455 1.00 49.55 76 SER A CA 1
ATOM 599 C C . SER A 1 77 ? -58.204 8.506 -22.555 1.00 45.68 76 SER A C 1
ATOM 600 O O . SER A 1 77 ? -57.575 9.438 -22.047 1.00 47.02 76 SER A O 1
ATOM 603 N N . THR A 1 78 ? -57.883 7.231 -22.347 1.00 46.27 77 THR A N 1
ATOM 604 C CA . THR A 1 78 ? -56.840 6.865 -21.395 1.00 44.21 77 THR A CA 1
ATOM 605 C C . THR A 1 78 ? -55.827 5.938 -22.046 1.00 43.19 77 THR A C 1
ATOM 606 O O . THR A 1 78 ? -56.203 4.961 -22.695 1.00 44.20 77 THR A O 1
ATOM 610 N N . ALA A 1 79 ? -54.548 6.239 -21.861 1.00 37.01 78 ALA A N 1
ATOM 611 C CA . ALA A 1 79 ? -53.477 5.323 -22.219 1.00 38.91 78 ALA A CA 1
ATOM 612 C C . ALA A 1 79 ? -53.010 4.594 -20.968 1.00 37.56 78 ALA A C 1
ATOM 613 O O . ALA A 1 79 ? -53.028 5.151 -19.870 1.00 39.12 78 ALA A O 1
ATOM 615 N N . TYR A 1 80 ? -52.615 3.337 -21.128 1.00 35.04 79 TYR A N 1
ATOM 616 C CA . TYR A 1 80 ? -52.093 2.543 -20.028 1.00 35.47 79 TYR A CA 1
ATOM 617 C C . TYR A 1 80 ? -50.744 1.966 -20.415 1.00 37.91 79 TYR A C 1
ATOM 618 O O . TYR A 1 80 ? -50.541 1.553 -21.560 1.00 41.51 79 TYR A O 1
ATOM 627 N N . MET A 1 81 ? -49.835 1.930 -19.446 1.00 35.69 80 MET A N 1
ATOM 628 C CA . MET A 1 81 ? -48.539 1.284 -19.587 1.00 38.26 80 MET A CA 1
ATOM 629 C C . MET A 1 81 ? -48.420 0.264 -18.469 1.00 35.93 80 MET A C 1
ATOM 630 O O . MET A 1 81 ? -48.451 0.632 -17.291 1.00 34.16 80 MET A O 1
ATOM 635 N N . GLU A 1 82 ? -48.254 -0.987 -18.859 1.00 39.44 81 GLU A N 1
ATOM 636 C CA . GLU A 1 82 ? -48.101 -2.075 -17.854 1.00 37.36 81 GLU A CA 1
ATOM 637 C C . GLU A 1 82 ? -46.688 -2.638 -17.915 1.00 31.09 81 GLU A C 1
ATOM 638 O O . GLU A 1 82 ? -46.301 -3.136 -18.968 1.00 36.55 81 GLU A O 1
ATOM 644 N N . LEU A 1 83 ? -45.953 -2.517 -16.827 1.00 36.00 82 LEU A N 1
ATOM 645 C CA . LEU A 1 83 ? -44.602 -3.109 -16.764 1.00 35.57 82 LEU A CA 1
ATOM 646 C C . LEU A 1 83 ? -44.663 -4.340 -15.863 1.00 40.17 82 LEU A C 1
ATOM 647 O O . LEU A 1 83 ? -45.083 -4.202 -14.714 1.00 34.70 82 LEU A O 1
ATOM 652 N N . SER A 1 84 A -44.206 -5.483 -16.378 1.00 37.69 82 SER A N 1
ATOM 653 C CA . SER A 1 84 A -44.258 -6.755 -15.612 1.00 45.63 82 SER A CA 1
ATOM 654 C C . SER A 1 84 A -42.849 -7.306 -15.356 1.00 48.15 82 SER A C 1
ATOM 655 O O . SER A 1 84 A -41.920 -6.853 -16.048 1.00 45.52 82 SER A O 1
ATOM 658 N N . SER A 1 85 B -42.710 -8.172 -14.351 1.00 42.55 82 SER A N 1
ATOM 659 C CA . SER A 1 85 B -41.397 -8.747 -13.964 1.00 44.69 82 SER A CA 1
ATOM 660 C C . SER A 1 85 B -40.560 -7.603 -13.412 1.00 43.56 82 SER A C 1
ATOM 661 O O . SER A 1 85 B -39.457 -7.415 -13.968 1.00 42.05 82 SER A O 1
ATOM 664 N N . LEU A 1 86 C -41.102 -6.826 -12.496 1.00 39.67 82 LEU A N 1
ATOM 665 C CA . LEU A 1 86 C -40.447 -5.608 -12.028 1.00 42.58 82 LEU A CA 1
ATOM 666 C C . LEU A 1 86 C -39.112 -5.925 -11.358 1.00 39.66 82 LEU A C 1
ATOM 667 O O . LEU A 1 86 C -39.057 -6.690 -10.388 1.00 43.09 82 LEU A O 1
ATOM 672 N N . ARG A 1 87 ? -38.046 -5.352 -11.936 1.00 37.22 83 ARG A N 1
ATOM 673 C CA . ARG A 1 87 ? -36.671 -5.516 -11.398 1.00 38.22 83 ARG A CA 1
ATOM 674 C C . ARG A 1 87 ? -36.302 -4.279 -10.566 1.00 41.19 83 ARG A C 1
ATOM 675 O O . ARG A 1 87 ? -37.155 -3.401 -10.418 1.00 36.61 83 ARG A O 1
ATOM 683 N N . SER A 1 88 ? -35.067 -4.198 -10.068 1.00 38.47 84 SER A N 1
ATOM 684 C CA . SER A 1 88 ? -34.618 -3.085 -9.238 1.00 34.57 84 SER A CA 1
ATOM 685 C C . SER A 1 88 ? -34.533 -1.792 -10.040 1.00 31.84 84 SER A C 1
ATOM 686 O O . SER A 1 88 ? -34.987 -0.738 -9.581 1.00 38.83 84 SER A O 1
ATOM 689 N N . GLU A 1 89 ? -33.964 -1.850 -11.247 1.00 39.04 85 GLU A N 1
ATOM 690 C CA . GLU A 1 89 ? -33.807 -0.639 -12.049 1.00 40.73 85 GLU A CA 1
ATOM 691 C C . GLU A 1 89 ? -35.132 -0.089 -12.566 1.00 37.18 85 GLU A C 1
ATOM 692 O O . GLU A 1 89 ? -35.129 0.936 -13.257 1.00 33.34 85 GLU A O 1
ATOM 698 N N . ASP A 1 90 ? -36.251 -0.715 -12.203 1.00 35.63 86 ASP A N 1
ATOM 699 C CA . ASP A 1 90 ? -37.584 -0.222 -12.632 1.00 32.66 86 ASP A CA 1
ATOM 700 C C . ASP A 1 90 ? -38.080 0.899 -11.707 1.00 30.67 86 ASP A C 1
ATOM 701 O O . ASP A 1 90 ? -39.022 1.565 -12.042 1.00 27.95 86 ASP A O 1
ATOM 706 N N . THR A 1 91 ? -37.456 1.078 -10.564 1.00 27.33 87 THR A N 1
ATOM 707 C CA . THR A 1 91 ? -37.838 2.163 -9.668 1.00 32.68 87 THR A CA 1
ATOM 708 C C . THR A 1 91 ? -37.555 3.501 -10.337 1.00 28.32 87 THR A C 1
ATOM 709 O O . THR A 1 91 ? -36.391 3.848 -10.564 1.00 30.18 87 THR A O 1
ATOM 713 N N . ALA A 1 92 ? -38.603 4.257 -10.657 1.00 26.94 88 ALA A N 1
ATOM 714 C CA . ALA A 1 92 ? -38.440 5.453 -11.476 1.00 29.25 88 ALA A CA 1
ATOM 715 C C . ALA A 1 92 ? -39.757 6.214 -11.519 1.00 32.70 88 ALA A C 1
ATOM 716 O O . ALA A 1 92 ? -40.805 5.706 -11.115 1.00 25.75 88 ALA A O 1
ATOM 718 N N . VAL A 1 93 ? -39.690 7.441 -12.027 1.00 29.72 89 VAL A N 1
ATOM 719 C CA . VAL A 1 93 ? -40.888 8.191 -12.383 1.00 27.14 89 VAL A CA 1
ATOM 720 C C . VAL A 1 93 ? -41.264 7.831 -13.811 1.00 28.65 89 VAL A C 1
ATOM 721 O O . VAL A 1 93 ? -40.437 7.929 -14.724 1.00 27.63 89 VAL A O 1
ATOM 725 N N . TYR A 1 94 ? -42.507 7.413 -14.008 1.00 26.41 90 TYR A N 1
ATOM 726 C CA . TYR A 1 94 ? -43.017 7.026 -15.315 1.00 30.00 90 TYR A CA 1
ATOM 727 C C . TYR A 1 94 ? -43.964 8.118 -15.796 1.00 31.37 90 TYR A C 1
ATOM 728 O O . TYR A 1 94 ? -45.032 8.327 -15.211 1.00 29.04 90 TYR A O 1
ATOM 737 N N . TYR A 1 95 ? -43.557 8.829 -16.843 1.00 29.87 91 TYR A N 1
ATOM 738 C CA . TYR A 1 95 ? -44.354 9.869 -17.467 1.00 29.48 91 TYR A CA 1
ATOM 739 C C . TYR A 1 95 ? -45.046 9.317 -18.703 1.00 28.27 91 TYR A C 1
ATOM 740 O O . TYR A 1 95 ? -44.457 8.542 -19.463 1.00 26.25 91 TYR A O 1
ATOM 749 N N . CYS A 1 96 ? -46.294 9.721 -18.902 1.00 29.93 92 CYS A N 1
ATOM 750 C CA . CYS A 1 96 ? -46.830 9.773 -20.249 1.00 31.40 92 CYS A CA 1
ATOM 751 C C . CYS A 1 96 ? -46.602 11.180 -20.789 1.00 26.45 92 CYS A C 1
ATOM 752 O O . CYS A 1 96 ? -46.441 12.140 -20.033 1.00 27.57 92 CYS A O 1
ATOM 755 N N . ALA A 1 97 ? -46.560 11.291 -22.111 1.00 29.77 93 ALA A N 1
ATOM 756 C CA . ALA A 1 97 ? -46.174 12.555 -22.718 1.00 33.11 93 ALA A CA 1
ATOM 757 C C . ALA A 1 97 ? -46.638 12.598 -24.164 1.00 31.75 93 ALA A C 1
ATOM 758 O O . ALA A 1 97 ? -46.575 11.595 -24.875 1.00 32.46 93 ALA A O 1
ATOM 760 N N . LEU A 1 98 ? -47.107 13.768 -24.587 1.00 34.52 94 LEU A N 1
ATOM 761 C CA . LEU A 1 98 ? -47.302 14.042 -26.008 1.00 34.57 94 LEU A CA 1
ATOM 762 C C . LEU A 1 98 ? -46.006 14.643 -26.553 1.00 36.05 94 LEU A C 1
ATOM 763 O O . LEU A 1 98 ? -45.887 15.841 -26.819 1.00 39.47 94 LEU A O 1
ATOM 768 N N . LEU A 1 99 ? -45.014 13.762 -26.695 1.00 36.23 95 LEU A N 1
ATOM 769 C CA . LEU A 1 99 ? -43.654 14.177 -27.018 1.00 34.52 95 LEU A CA 1
ATOM 770 C C . LEU A 1 99 ? -43.598 14.895 -28.360 1.00 33.38 95 LEU A C 1
ATOM 771 O O . LEU A 1 99 ? -44.110 14.391 -29.364 1.00 33.49 95 LEU A O 1
ATOM 776 N N . THR A 1 100 ? -42.957 16.071 -28.360 1.00 39.42 96 THR A N 1
ATOM 777 C CA . THR A 1 100 ? -42.741 16.933 -29.523 1.00 34.13 96 THR A CA 1
ATOM 778 C C . THR A 1 100 ? -43.781 16.760 -30.622 1.00 36.39 96 THR A C 1
ATOM 779 O O . THR A 1 100 ? -43.467 16.237 -31.696 1.00 36.13 96 THR A O 1
ATOM 783 N N . VAL A 1 101 ? -45.018 17.179 -30.370 1.00 37.60 97 VAL A N 1
ATOM 784 C CA . VAL A 1 101 ? -46.032 17.161 -31.420 1.00 34.80 97 VAL A CA 1
ATOM 785 C C . VAL A 1 101 ? -45.711 18.296 -32.387 1.00 38.03 97 VAL A C 1
ATOM 786 O O . VAL A 1 101 ? -45.802 19.472 -32.029 1.00 42.08 97 VAL A O 1
ATOM 790 N N . ILE A 1 102 ? -45.311 17.949 -33.602 1.00 39.38 98 ILE A N 1
ATOM 791 C CA . ILE A 1 102 ? -44.987 18.928 -34.643 1.00 38.11 98 ILE A CA 1
ATOM 792 C C . ILE A 1 102 ? -45.937 18.657 -35.803 1.00 45.38 98 ILE A C 1
ATOM 793 O O . ILE A 1 102 ? -45.634 17.883 -36.717 1.00 47.83 98 ILE A O 1
ATOM 798 N N . THR A 1 103 ? -47.098 19.285 -35.765 1.00 46.75 99 THR A N 1
ATOM 799 C CA . THR A 1 103 ? -48.074 19.187 -36.834 1.00 49.47 99 THR A CA 1
ATOM 800 C C . THR A 1 103 ? -47.799 20.248 -37.889 1.00 48.30 99 THR A C 1
ATOM 801 O O . THR A 1 103 ? -47.058 21.205 -37.641 1.00 45.80 99 THR A O 1
ATOM 805 N N . PRO A 1 104 ? -48.367 20.108 -39.093 1.00 50.25 100 PRO A N 1
ATOM 806 C CA . PRO A 1 104 ? -48.194 21.161 -40.107 1.00 53.18 100 PRO A CA 1
ATOM 807 C C . PRO A 1 104 ? -48.721 22.516 -39.671 1.00 53.82 100 PRO A C 1
ATOM 808 O O . PRO A 1 104 ? -48.398 23.519 -40.318 1.00 54.62 100 PRO A O 1
ATOM 812 N N . ASP A 1 105 A -49.501 22.580 -38.596 1.00 47.88 100 ASP A N 1
ATOM 813 C CA . ASP A 1 105 A -50.064 23.826 -38.093 1.00 48.88 100 ASP A CA 1
ATOM 814 C C . ASP A 1 105 A -49.416 24.299 -36.801 1.00 47.82 100 ASP A C 1
ATOM 815 O O . ASP A 1 105 A -49.220 25.503 -36.624 1.00 45.38 100 ASP A O 1
ATOM 820 N N . ASP A 1 106 B -49.063 23.386 -35.898 1.00 46.07 100 ASP A N 1
ATOM 821 C CA . ASP A 1 106 B -48.656 23.755 -34.551 1.00 43.26 100 ASP A CA 1
ATOM 822 C C . ASP A 1 106 B -47.441 22.940 -34.127 1.00 38.76 100 ASP A C 1
ATOM 823 O O . ASP A 1 106 B -47.017 22.005 -34.812 1.00 42.12 100 ASP A O 1
ATOM 828 N N . ALA A 1 107 C -46.881 23.318 -32.980 1.00 36.37 100 ALA A N 1
ATOM 829 C CA . ALA A 1 107 C -45.814 22.559 -32.336 1.00 41.73 100 ALA A CA 1
ATOM 830 C C . ALA A 1 107 C -45.932 22.755 -30.835 1.00 41.17 100 ALA A C 1
ATOM 831 O O . ALA A 1 107 C -45.902 23.893 -30.355 1.00 36.28 100 ALA A O 1
ATOM 833 N N . PHE A 1 108 D -46.069 21.655 -30.103 1.00 39.58 100 PHE A N 1
ATOM 834 C CA . PHE A 1 108 D -46.152 21.707 -28.649 1.00 36.11 100 PHE A CA 1
ATOM 835 C C . PHE A 1 108 D -45.682 20.366 -28.094 1.00 38.41 100 PHE A C 1
ATOM 836 O O . PHE A 1 108 D -45.389 19.427 -28.840 1.00 39.40 100 PHE A O 1
ATOM 844 N N . ASP A 1 109 ? -45.613 20.288 -26.767 1.00 40.00 101 ASP A N 1
ATOM 845 C CA . ASP A 1 109 ? -45.033 19.128 -26.096 1.00 40.11 101 ASP A CA 1
ATOM 846 C C . ASP A 1 109 ? -45.544 19.124 -24.664 1.00 36.00 101 ASP A C 1
ATOM 847 O O . ASP A 1 109 ? -45.194 20.015 -23.883 1.00 36.32 101 ASP A O 1
ATOM 852 N N . ILE A 1 110 ? -46.365 18.136 -24.321 1.00 33.71 102 ILE A N 1
ATOM 853 C CA . ILE A 1 110 ? -47.031 18.094 -23.026 1.00 32.38 102 ILE A CA 1
ATOM 854 C C . ILE A 1 110 ? -46.776 16.744 -22.370 1.00 32.10 102 ILE A C 1
ATOM 855 O O . ILE A 1 110 ? -46.844 15.697 -23.025 1.00 33.67 102 ILE A O 1
ATOM 860 N N . TRP A 1 111 ? -46.475 16.776 -21.076 1.00 26.00 103 TRP A N 1
ATOM 861 C CA . TRP A 1 111 ? -46.226 15.590 -20.276 1.00 34.49 103 TRP A CA 1
ATOM 862 C C . TRP A 1 111 ? -47.291 15.472 -19.197 1.00 33.43 103 TRP A C 1
ATOM 863 O O . TRP A 1 111 ? -47.914 16.460 -18.800 1.00 33.75 103 TRP A O 1
ATOM 874 N N . GLY A 1 112 ? -47.492 14.252 -18.717 1.00 35.07 104 GLY A N 1
ATOM 875 C CA . GLY A 1 112 ? -48.218 14.069 -17.481 1.00 38.99 104 GLY A CA 1
ATOM 876 C C . GLY A 1 112 ? -47.380 14.514 -16.299 1.00 34.56 104 GLY A C 1
ATOM 877 O O . GLY A 1 112 ? -46.212 14.887 -16.426 1.00 29.75 104 GLY A O 1
ATOM 878 N N . GLN A 1 113 ? -47.987 14.476 -15.112 1.00 35.15 105 GLN A N 1
ATOM 879 C CA . GLN A 1 113 ? -47.247 14.877 -13.923 1.00 36.13 105 GLN A CA 1
ATOM 880 C C . GLN A 1 113 ? -46.252 13.808 -13.470 1.00 34.13 105 GLN A C 1
ATOM 881 O O . GLN A 1 113 ? -45.389 14.103 -12.636 1.00 33.91 105 GLN A O 1
ATOM 887 N N . GLY A 1 114 ? -46.315 12.601 -14.029 1.00 34.72 106 GLY A N 1
ATOM 888 C CA . GLY A 1 114 ? -45.408 11.525 -13.680 1.00 36.55 106 GLY A CA 1
ATOM 889 C C . GLY A 1 114 ? -45.973 10.638 -12.585 1.00 39.94 106 GLY A C 1
ATOM 890 O O . GLY A 1 114 ? -46.835 11.032 -11.797 1.00 43.69 106 GLY A O 1
ATOM 891 N N . THR A 1 115 ? -45.498 9.399 -12.552 1.00 39.22 107 THR A N 1
ATOM 892 C CA . THR A 1 115 ? -45.969 8.445 -11.552 1.00 35.19 107 THR A CA 1
ATOM 893 C C . THR A 1 115 ? -44.761 7.725 -10.977 1.00 33.56 107 THR A C 1
ATOM 894 O O . THR A 1 115 ? -44.103 6.953 -11.678 1.00 34.64 107 THR A O 1
ATOM 898 N N . MET A 1 116 ? -44.446 8.002 -9.718 1.00 31.08 108 MET A N 1
ATOM 899 C CA . MET A 1 116 ? -43.341 7.302 -9.089 1.00 30.69 108 MET A CA 1
ATOM 900 C C . MET A 1 116 ? -43.725 5.850 -8.848 1.00 34.64 108 MET A C 1
ATOM 901 O O . MET A 1 116 ? -44.829 5.547 -8.387 1.00 33.89 108 MET A O 1
ATOM 906 N N . VAL A 1 117 ? -42.815 4.947 -9.194 1.00 29.75 109 VAL A N 1
ATOM 907 C CA . VAL A 1 117 ? -42.970 3.524 -8.938 1.00 27.51 109 VAL A CA 1
ATOM 908 C C . VAL A 1 117 ? -41.705 3.061 -8.237 1.00 30.57 109 VAL A C 1
ATOM 909 O O . VAL A 1 117 ? -40.610 3.134 -8.811 1.00 27.32 109 VAL A O 1
ATOM 913 N N . THR A 1 118 ? -41.848 2.615 -6.993 1.00 32.14 110 THR A N 1
ATOM 914 C CA . THR A 1 118 ? -40.728 2.097 -6.219 1.00 35.38 110 THR A CA 1
ATOM 915 C C . THR A 1 118 ? -40.852 0.582 -6.140 1.00 33.17 110 THR A C 1
ATOM 916 O O . THR A 1 118 ? -41.840 0.064 -5.610 1.00 28.60 110 THR A O 1
ATOM 920 N N . VAL A 1 119 ? -39.861 -0.122 -6.681 1.00 34.02 111 VAL A N 1
ATOM 921 C CA . VAL A 1 119 ? -39.831 -1.580 -6.650 1.00 30.14 111 VAL A CA 1
ATOM 922 C C . VAL A 1 119 ? -39.138 -1.983 -5.353 1.00 32.37 111 VAL A C 1
ATOM 923 O O . VAL A 1 119 ? -37.915 -1.908 -5.237 1.00 22.78 111 VAL A O 1
ATOM 927 N N . SER A 1 120 ? -39.927 -2.413 -4.370 1.00 31.08 112 SER A N 1
ATOM 928 C CA . SER A 1 120 ? -39.386 -2.777 -3.071 1.00 31.91 112 SER A CA 1
ATOM 929 C C . SER A 1 120 ? -40.292 -3.804 -2.413 1.00 32.84 112 SER A C 1
ATOM 930 O O . SER A 1 120 ? -41.513 -3.787 -2.597 1.00 34.02 112 SER A O 1
ATOM 933 N N . SER A 1 121 ? -39.677 -4.705 -1.649 1.00 39.29 113 SER A N 1
ATOM 934 C CA . SER A 1 121 ? -40.432 -5.607 -0.792 1.00 39.66 113 SER A CA 1
ATOM 935 C C . SER A 1 121 ? -40.853 -4.947 0.512 1.00 36.24 113 SER A C 1
ATOM 936 O O . SER A 1 121 ? -41.694 -5.503 1.227 1.00 34.27 113 SER A O 1
ATOM 939 N N . ALA A 1 122 ? -40.292 -3.784 0.834 1.00 37.86 114 ALA A N 1
ATOM 940 C CA . ALA A 1 122 ? -40.749 -3.020 1.984 1.00 37.08 114 ALA A CA 1
ATOM 941 C C . ALA A 1 122 ? -42.099 -2.379 1.682 1.00 37.40 114 ALA A C 1
ATOM 942 O O . ALA A 1 122 ? -42.413 -2.042 0.537 1.00 38.58 114 ALA A O 1
ATOM 944 N N . SER A 1 123 ? -42.898 -2.205 2.726 1.00 29.10 115 SER A N 1
ATOM 945 C CA . SER A 1 123 ? -44.292 -1.828 2.570 1.00 36.67 115 SER A CA 1
ATOM 946 C C . SER A 1 123 ? -44.499 -0.330 2.756 1.00 38.35 115 SER A C 1
ATOM 947 O O . SER A 1 123 ? -43.734 0.346 3.449 1.00 33.31 115 SER A O 1
ATOM 950 N N . THR A 1 124 ? -45.557 0.175 2.124 1.00 36.92 116 THR A N 1
ATOM 951 C CA . THR A 1 124 ? -45.902 1.584 2.223 1.00 34.74 116 THR A CA 1
ATOM 952 C C . THR A 1 124 ? -46.254 1.951 3.660 1.00 35.11 116 THR A C 1
ATOM 953 O O . THR A 1 124 ? -46.982 1.227 4.345 1.00 31.40 116 THR A O 1
ATOM 957 N N . LYS A 1 125 ? -45.722 3.082 4.120 1.00 36.86 117 LYS A N 1
ATOM 958 C CA . LYS A 1 125 ? -46.015 3.595 5.451 1.00 25.80 117 LYS A CA 1
ATOM 959 C C . LYS A 1 125 ? -46.085 5.112 5.397 1.00 31.29 117 LYS A C 1
ATOM 960 O O . LYS A 1 125 ? -45.157 5.761 4.908 1.00 28.45 117 LYS A O 1
ATOM 966 N N . GLY A 1 126 ? -47.187 5.670 5.895 1.00 28.75 118 GLY A N 1
ATOM 967 C CA . GLY A 1 126 ? -47.361 7.100 5.953 1.00 28.25 118 GLY A CA 1
ATOM 968 C C . GLY A 1 126 ? -46.579 7.720 7.092 1.00 28.96 118 GLY A C 1
ATOM 969 O O . GLY A 1 126 ? -46.282 7.071 8.098 1.00 33.80 118 GLY A O 1
ATOM 970 N N . PRO A 1 127 ? -46.233 8.996 6.955 1.00 27.84 119 PRO A N 1
ATOM 971 C CA . PRO A 1 127 ? -45.369 9.646 7.940 1.00 25.82 119 PRO A CA 1
ATOM 972 C C . PRO A 1 127 ? -46.134 10.245 9.111 1.00 30.59 119 PRO A C 1
ATOM 973 O O . PRO A 1 127 ? -47.323 10.562 9.029 1.00 25.70 119 PRO A O 1
ATOM 977 N N . SER A 1 128 ? -45.412 10.400 10.215 1.00 28.19 120 SER A N 1
ATOM 978 C CA . SER A 1 128 ? -45.873 11.209 11.332 1.00 29.56 120 SER A CA 1
ATOM 979 C C . SER A 1 128 ? -45.344 12.625 11.154 1.00 32.03 120 SER A C 1
ATOM 980 O O . SER A 1 128 ? -44.201 12.822 10.741 1.00 30.44 120 SER A O 1
ATOM 983 N N . VAL A 1 129 ? -46.180 13.615 11.445 1.00 28.09 121 VAL A N 1
ATOM 984 C CA . VAL A 1 129 ? -45.817 15.014 11.250 1.00 29.88 121 VAL A CA 1
ATOM 985 C C . VAL A 1 129 ? -45.802 15.705 12.604 1.00 27.57 121 VAL A C 1
ATOM 986 O O . VAL A 1 129 ? -46.765 15.598 13.374 1.00 23.84 121 VAL A O 1
ATOM 990 N N . PHE A 1 130 ? -44.707 16.408 12.892 1.00 20.77 122 PHE A N 1
ATOM 991 C CA . PHE A 1 130 ? -44.512 17.070 14.169 1.00 22.67 122 PHE A CA 1
ATOM 992 C C . PHE A 1 130 ? -44.117 18.522 13.950 1.00 25.08 122 PHE A C 1
ATOM 993 O O . PHE A 1 130 ? -43.338 18.823 13.041 1.00 23.92 122 PHE A O 1
ATOM 1001 N N . PRO A 1 131 ? -44.625 19.443 14.763 1.00 26.14 123 PRO A N 1
ATOM 1002 C CA . PRO A 1 131 ? -44.244 20.847 14.594 1.00 23.91 123 PRO A CA 1
ATOM 1003 C C . PRO A 1 131 ? -42.819 21.091 15.065 1.00 24.33 123 PRO A C 1
ATOM 1004 O O . PRO A 1 131 ? -42.350 20.487 16.031 1.00 25.38 123 PRO A O 1
ATOM 1008 N N . LEU A 1 132 ? -42.125 21.972 14.355 1.00 21.91 124 LEU A N 1
ATOM 1009 C CA . LEU A 1 132 ? -40.862 22.551 14.792 1.00 23.14 124 LEU A CA 1
ATOM 1010 C C . LEU A 1 132 ? -41.224 23.993 15.124 1.00 25.51 124 LEU A C 1
ATOM 1011 O O . LEU A 1 132 ? -41.144 24.881 14.272 1.00 18.39 124 LEU A O 1
ATOM 1016 N N . ALA A 1 133 ? -41.664 24.202 16.357 1.00 24.56 125 ALA A N 1
ATOM 1017 C CA . ALA A 1 133 ? -42.266 25.466 16.736 1.00 25.02 125 ALA A CA 1
ATOM 1018 C C . ALA A 1 133 ? -41.211 26.568 16.786 1.00 24.03 125 ALA A C 1
ATOM 1019 O O . ALA A 1 133 ? -40.065 26.316 17.172 1.00 21.45 125 ALA A O 1
ATOM 1021 N N . PRO A 1 134 ? -41.562 27.791 16.399 1.00 22.15 126 PRO A N 1
ATOM 1022 C CA . PRO A 1 134 ? -40.646 28.913 16.614 1.00 21.68 126 PRO A CA 1
ATOM 1023 C C . PRO A 1 134 ? -40.526 29.221 18.097 1.00 27.47 126 PRO A C 1
ATOM 1024 O O . PRO A 1 134 ? -41.504 29.156 18.845 1.00 24.09 126 PRO A O 1
ATOM 1028 N N . SER A 1 135 ? -39.309 29.548 18.520 1.00 29.47 127 SER A N 1
ATOM 1029 C CA . SER A 1 135 ? -39.047 29.906 19.906 1.00 30.94 127 SER A CA 1
ATOM 1030 C C . SER A 1 135 ? -37.844 30.839 19.939 1.00 31.12 127 SER A C 1
ATOM 1031 O O . SER A 1 135 ? -37.300 31.218 18.898 1.00 29.03 127 SER A O 1
ATOM 1034 N N . SER A 1 136 ? -37.428 31.206 21.153 1.00 31.70 128 SER A N 1
ATOM 1035 C CA . SER A 1 136 ? -36.271 32.080 21.310 1.00 30.84 128 SER A CA 1
ATOM 1036 C C . SER A 1 136 ? -34.986 31.442 20.798 1.00 32.53 128 SER A C 1
ATOM 1037 O O . SER A 1 136 ? -34.025 32.162 20.511 1.00 35.99 128 SER A O 1
ATOM 1040 N N . LYS A 1 137 ? -34.944 30.116 20.680 1.00 30.74 129 LYS A N 1
ATOM 1041 C CA . LYS A 1 137 ? -33.775 29.422 20.159 1.00 35.48 129 LYS A CA 1
ATOM 1042 C C . LYS A 1 137 ? -33.798 29.272 18.644 1.00 31.41 129 LYS A C 1
ATOM 1043 O O . LYS A 1 137 ? -32.821 28.780 18.070 1.00 26.58 129 LYS A O 1
ATOM 1049 N N . SER A 1 138 ? -34.885 29.674 17.988 1.00 28.38 130 SER A N 1
ATOM 1050 C CA . SER A 1 138 ? -34.995 29.632 16.537 1.00 26.37 130 SER A CA 1
ATOM 1051 C C . SER A 1 138 ? -35.200 31.029 15.963 1.00 33.74 130 SER A C 1
ATOM 1052 O O . SER A 1 138 ? -35.903 31.203 14.964 1.00 28.33 130 SER A O 1
ATOM 1055 N N . THR A 1 139 ? -34.593 32.034 16.591 1.00 31.75 131 THR A N 1
ATOM 1056 C CA . THR A 1 139 ? -34.687 33.416 16.146 1.00 34.79 131 THR A CA 1
ATOM 1057 C C . THR A 1 139 ? -33.299 33.988 15.902 1.00 36.35 131 THR A C 1
ATOM 1058 O O . THR A 1 139 ? -32.362 33.718 16.660 1.00 40.29 131 THR A O 1
ATOM 1062 N N . SER A 1 140 ? -33.178 34.786 14.845 1.00 33.96 132 SER A N 1
ATOM 1063 C CA . SER A 1 140 ? -31.919 35.439 14.519 1.00 36.93 132 SER A CA 1
ATOM 1064 C C . SER A 1 140 ? -32.199 36.686 13.696 1.00 36.35 132 SER A C 1
ATOM 1065 O O . SER A 1 140 ? -32.842 36.608 12.645 1.00 33.79 132 SER A O 1
ATOM 1068 N N . GLY A 1 141 ? -31.723 37.827 14.187 1.00 35.69 133 GLY A N 1
ATOM 1069 C CA . GLY A 1 141 ? -31.824 39.077 13.451 1.00 32.42 133 GLY A CA 1
ATOM 1070 C C . GLY A 1 141 ? -33.236 39.514 13.131 1.00 32.69 133 GLY A C 1
ATOM 1071 O O . GLY A 1 141 ? -33.485 40.051 12.044 1.00 36.74 133 GLY A O 1
ATOM 1072 N N . GLY A 1 142 ? -34.169 39.301 14.057 1.00 28.51 134 GLY A N 1
ATOM 1073 C CA . GLY A 1 142 ? -35.554 39.648 13.824 1.00 28.57 134 GLY A CA 1
ATOM 1074 C C . GLY A 1 142 ? -36.349 38.629 13.039 1.00 26.52 134 GLY A C 1
ATOM 1075 O O . GLY A 1 142 ? -37.530 38.874 12.758 1.00 28.37 134 GLY A O 1
ATOM 1076 N N . THR A 1 143 ? -35.749 37.500 12.674 1.00 25.85 135 THR A N 1
ATOM 1077 C CA . THR A 1 143 ? -36.437 36.439 11.957 1.00 28.51 135 THR A CA 1
ATOM 1078 C C . THR A 1 143 ? -36.588 35.227 12.866 1.00 27.13 135 THR A C 1
ATOM 1079 O O . THR A 1 143 ? -35.762 34.988 13.748 1.00 23.83 135 THR A O 1
ATOM 1083 N N . ALA A 1 144 ? -37.655 34.467 12.645 1.00 22.59 136 ALA A N 1
ATOM 1084 C CA . ALA A 1 144 ? -37.914 33.232 13.368 1.00 24.42 136 ALA A CA 1
ATOM 1085 C C . ALA A 1 144 ? -38.009 32.088 12.374 1.00 23.38 136 ALA A C 1
ATOM 1086 O O . ALA A 1 144 ? -38.698 32.201 11.355 1.00 20.00 136 ALA A O 1
ATOM 1088 N N . ALA A 1 145 ? -37.310 30.996 12.664 1.00 19.01 137 ALA A N 1
ATOM 1089 C CA . ALA A 1 145 ? -37.420 29.786 11.869 1.00 21.28 137 ALA A CA 1
ATOM 1090 C C . ALA A 1 145 ? -38.448 28.859 12.499 1.00 19.54 137 ALA A C 1
ATOM 1091 O O . ALA A 1 145 ? -38.539 28.750 13.726 1.00 21.78 137 ALA A O 1
ATOM 1093 N N . LEU A 1 146 ? -39.238 28.211 11.649 1.00 17.03 138 LEU A N 1
ATOM 1094 C CA . LEU A 1 146 ? -40.201 27.222 12.111 1.00 21.91 138 LEU A CA 1
ATOM 1095 C C . LEU A 1 146 ? -40.380 26.193 11.012 1.00 18.08 138 LEU A C 1
ATOM 1096 O O . LEU A 1 146 ? -40.089 26.453 9.845 1.00 19.79 138 LEU A O 1
ATOM 1101 N N . GLY A 1 147 ? -40.880 25.026 11.379 1.00 21.28 139 GLY A N 1
ATOM 1102 C CA . GLY A 1 147 ? -41.025 24.000 10.375 1.00 19.69 139 GLY A CA 1
ATOM 1103 C C . GLY A 1 147 ? -41.876 22.829 10.795 1.00 19.42 139 GLY A C 1
ATOM 1104 O O . GLY A 1 147 ? -42.677 22.910 11.725 1.00 20.53 139 GLY A O 1
ATOM 1105 N N . CYS A 1 148 ? -41.674 21.732 10.077 1.00 17.44 140 CYS A N 1
ATOM 1106 C CA . CYS A 1 148 ? -42.372 20.479 10.298 1.00 24.52 140 CYS A CA 1
ATOM 1107 C C . CYS A 1 148 ? -41.401 19.335 10.063 1.00 21.26 140 CYS A C 1
ATOM 1108 O O . CYS A 1 148 ? -40.683 19.316 9.058 1.00 20.86 140 CYS A O 1
ATOM 1111 N N . LEU A 1 149 ? -41.376 18.398 11.002 1.00 23.01 141 LEU A N 1
ATOM 1112 C CA . LEU A 1 149 ? -40.609 17.168 10.885 1.00 21.26 141 LEU A CA 1
ATOM 1113 C C . LEU A 1 149 ? -41.546 16.067 10.405 1.00 20.97 141 LEU A C 1
ATOM 1114 O O . LEU A 1 149 ? -42.523 15.737 11.086 1.00 23.83 141 LEU A O 1
ATOM 1119 N N . VAL A 1 150 ? -41.258 15.523 9.227 1.00 22.89 142 VAL A N 1
ATOM 1120 C CA . VAL A 1 150 ? -42.047 14.475 8.595 1.00 25.08 142 VAL A CA 1
ATOM 1121 C C . VAL A 1 150 ? -41.231 13.193 8.721 1.00 23.98 142 VAL A C 1
ATOM 1122 O O . VAL A 1 150 ? -40.268 12.979 7.976 1.00 23.49 142 VAL A O 1
ATOM 1126 N N . LYS A 1 151 ? -41.657 12.391 9.678 1.00 22.17 143 LYS A N 1
ATOM 1127 C CA . LYS A 1 151 ? -40.832 11.234 10.052 1.00 30.39 143 LYS A CA 1
ATOM 1128 C C . LYS A 1 151 ? -41.424 9.857 9.744 1.00 28.14 143 LYS A C 1
ATOM 1129 O O . LYS A 1 151 ? -42.640 9.721 9.771 1.00 23.17 143 LYS A O 1
ATOM 1135 N N . ASP A 1 152 ? -40.542 8.880 9.525 1.00 28.65 144 ASP A N 1
ATOM 1136 C CA . ASP A 1 152 ? -40.940 7.455 9.405 1.00 27.43 144 ASP A CA 1
ATOM 1137 C C . ASP A 1 152 ? -41.931 7.167 8.281 1.00 30.66 144 ASP A C 1
ATOM 1138 O O . ASP A 1 152 ? -43.060 6.790 8.567 1.00 30.65 144 ASP A O 1
ATOM 1143 N N . TYR A 1 153 ? -41.485 7.370 7.056 1.00 25.69 145 TYR A N 1
ATOM 1144 C CA . TYR A 1 153 ? -42.353 7.066 5.912 1.00 26.62 145 TYR A CA 1
ATOM 1145 C C . TYR A 1 153 ? -41.621 6.243 4.868 1.00 28.06 145 TYR A C 1
ATOM 1146 O O . TYR A 1 153 ? -40.392 6.221 4.879 1.00 24.21 145 TYR A O 1
ATOM 1155 N N . PHE A 1 154 ? -42.392 5.611 4.000 1.00 26.08 146 PHE A N 1
ATOM 1156 C CA . PHE A 1 154 ? -41.860 4.864 2.875 1.00 23.88 146 PHE A CA 1
ATOM 1157 C C . PHE A 1 154 ? -42.980 4.722 1.863 1.00 23.91 146 PHE A C 1
ATOM 1158 O O . PHE A 1 154 ? -44.116 4.429 2.260 1.00 26.54 146 PHE A O 1
ATOM 1166 N N . PRO A 1 155 ? -42.715 4.929 0.569 1.00 25.03 147 PRO A N 1
ATOM 1167 C CA . PRO A 1 155 ? -41.417 5.316 0.030 1.00 27.72 147 PRO A CA 1
ATOM 1168 C C . PRO A 1 155 ? -41.330 6.818 -0.142 1.00 25.96 147 PRO A C 1
ATOM 1169 O O . PRO A 1 155 ? -42.198 7.547 0.339 1.00 21.12 147 PRO A O 1
ATOM 1173 N N . GLU A 1 156 ? -40.296 7.269 -0.841 1.00 21.70 148 GLU A N 1
ATOM 1174 C CA . GLU A 1 156 ? -40.263 8.642 -1.301 1.00 25.32 148 GLU A CA 1
ATOM 1175 C C . GLU A 1 156 ? -41.267 8.821 -2.440 1.00 29.38 148 GLU A C 1
ATOM 1176 O O . GLU A 1 156 ? -41.572 7.868 -3.163 1.00 30.82 148 GLU A O 1
ATOM 1182 N N . PRO A 1 157 ? -41.810 10.035 -2.619 1.00 34.44 149 PRO A N 1
ATOM 1183 C CA . PRO A 1 157 ? -41.561 11.219 -1.800 1.00 28.06 149 PRO A CA 1
ATOM 1184 C C . PRO A 1 157 ? -42.734 11.592 -0.903 1.00 29.65 149 PRO A C 1
ATOM 1185 O O . PRO A 1 157 ? -43.814 11.010 -1.007 1.00 30.36 149 PRO A O 1
ATOM 1189 N N . VAL A 1 158 ? -42.503 12.549 -0.014 1.00 26.59 150 VAL A N 1
ATOM 1190 C CA . VAL A 1 158 ? -43.570 13.373 0.531 1.00 25.31 150 VAL A CA 1
ATOM 1191 C C . VAL A 1 158 ? -43.365 14.771 -0.026 1.00 27.56 150 VAL A C 1
ATOM 1192 O O . VAL A 1 158 ? -42.235 15.195 -0.298 1.00 29.73 150 VAL A O 1
ATOM 1196 N N . THR A 1 159 ? -44.467 15.476 -0.236 1.00 28.01 151 THR A N 1
ATOM 1197 C CA . THR A 1 159 ? -44.419 16.881 -0.602 1.00 25.81 151 THR A CA 1
ATOM 1198 C C . THR A 1 159 ? -44.876 17.715 0.582 1.00 23.45 151 THR A C 1
ATOM 1199 O O . THR A 1 159 ? -45.782 17.318 1.323 1.00 24.25 151 THR A O 1
ATOM 1203 N N . VAL A 1 160 ? -44.228 18.858 0.773 1.00 22.55 152 VAL A N 1
ATOM 1204 C CA . VAL A 1 160 ? -44.598 19.799 1.817 1.00 20.74 152 VAL A CA 1
ATOM 1205 C C . VAL A 1 160 ? -44.872 21.141 1.164 1.00 25.22 152 VAL A C 1
ATOM 1206 O O . VAL A 1 160 ? -44.042 21.650 0.402 1.00 21.11 152 VAL A O 1
ATOM 1210 N N . SER A 1 161 ? -46.043 21.693 1.444 1.00 22.13 153 SER A N 1
ATOM 1211 C CA . SER A 1 161 ? -46.335 23.082 1.138 1.00 21.63 153 SER A CA 1
ATOM 1212 C C . SER A 1 161 ? -46.599 23.811 2.446 1.00 21.30 153 SER A C 1
ATOM 1213 O O . SER A 1 161 ? -46.702 23.201 3.510 1.00 23.50 153 SER A O 1
ATOM 1216 N N . TRP A 1 162 ? -46.710 25.130 2.368 1.00 23.58 154 TRP A N 1
ATOM 1217 C CA . TRP A 1 162 ? -46.953 25.940 3.552 1.00 18.90 154 TRP A CA 1
ATOM 1218 C C . TRP A 1 162 ? -48.106 26.889 3.280 1.00 20.32 154 TRP A C 1
ATOM 1219 O O . TRP A 1 162 ? -48.089 27.623 2.286 1.00 22.73 154 TRP A O 1
ATOM 1230 N N . ASN A 1 163 ? -49.101 26.868 4.168 1.00 19.00 155 ASN A N 1
ATOM 1231 C CA . ASN A 1 163 ? -50.321 27.658 4.014 1.00 25.06 155 ASN A CA 1
ATOM 1232 C C . ASN A 1 163 ? -50.954 27.394 2.649 1.00 23.68 155 ASN A C 1
ATOM 1233 O O . ASN A 1 163 ? -51.375 28.308 1.935 1.00 25.52 155 ASN A O 1
ATOM 1238 N N . SER A 1 164 ? -50.991 26.109 2.292 1.00 23.78 156 SER A N 1
ATOM 1239 C CA . SER A 1 164 ? -51.589 25.619 1.049 1.00 25.74 156 SER A CA 1
ATOM 1240 C C . SER A 1 164 ? -51.039 26.355 -0.172 1.00 26.60 156 SER A C 1
ATOM 1241 O O . SER A 1 164 ? -51.762 26.653 -1.124 1.00 26.80 156 SER A O 1
ATOM 1244 N N . GLY A 1 165 ? -49.739 26.652 -0.143 1.00 22.71 157 GLY A N 1
ATOM 1245 C CA . GLY A 1 165 ? -49.050 27.218 -1.283 1.00 23.23 157 GLY A CA 1
ATOM 1246 C C . GLY A 1 165 ? -48.873 28.723 -1.262 1.00 25.30 157 GLY A C 1
ATOM 1247 O O . GLY A 1 165 ? -48.100 29.244 -2.077 1.00 29.08 157 GLY A O 1
ATOM 1248 N N . ALA A 1 166 ? -49.560 29.436 -0.369 1.00 24.41 158 ALA A N 1
ATOM 1249 C CA . ALA A 1 166 ? -49.420 30.884 -0.284 1.00 25.85 158 ALA A CA 1
ATOM 1250 C C . ALA A 1 166 ? -48.116 31.321 0.372 1.00 27.96 158 ALA A C 1
ATOM 1251 O O . ALA A 1 166 ? -47.752 32.499 0.265 1.00 24.30 158 ALA A O 1
ATOM 1253 N N . LEU A 1 167 ? -47.412 30.414 1.046 1.00 26.31 159 LEU A N 1
ATOM 1254 C CA . LEU A 1 167 ? -46.141 30.711 1.700 1.00 23.52 159 LEU A CA 1
ATOM 1255 C C . LEU A 1 167 ? -45.060 29.858 1.053 1.00 21.78 159 LEU A C 1
ATOM 1256 O O . LEU A 1 167 ? -44.997 28.645 1.283 1.00 22.28 159 LEU A O 1
ATOM 1261 N N . THR A 1 168 ? -44.214 30.492 0.243 1.00 19.76 160 THR A N 1
ATOM 1262 C CA . THR A 1 168 ? -43.149 29.790 -0.463 1.00 25.84 160 THR A CA 1
ATOM 1263 C C . THR A 1 168 ? -41.803 30.455 -0.209 1.00 23.51 160 THR A C 1
ATOM 1264 O O . THR A 1 168 ? -40.765 29.786 -0.214 1.00 24.80 160 THR A O 1
ATOM 1268 N N . SER A 1 169 ? -41.812 31.771 0.002 1.00 21.09 161 SER A N 1
ATOM 1269 C CA . SER A 1 169 ? -40.570 32.505 0.206 1.00 29.49 161 SER A CA 1
ATOM 1270 C C . SER A 1 169 ? -39.868 32.021 1.468 1.00 27.29 161 SER A C 1
ATOM 1271 O O . SER A 1 169 ? -40.486 31.897 2.530 1.00 21.57 161 SER A O 1
ATOM 1274 N N . GLY A 1 170 ? -38.574 31.737 1.344 1.00 25.23 162 GLY A N 1
ATOM 1275 C CA . GLY A 1 170 ? -37.801 31.260 2.472 1.00 25.84 162 GLY A CA 1
ATOM 1276 C C . GLY A 1 170 ? -38.071 29.833 2.883 1.00 26.28 162 GLY A C 1
ATOM 1277 O O . GLY A 1 170 ? -37.571 29.401 3.927 1.00 27.79 162 GLY A O 1
ATOM 1278 N N . VAL A 1 171 ? -38.844 29.084 2.102 1.00 18.45 163 VAL A N 1
ATOM 1279 C CA . VAL A 1 171 ? -39.133 27.692 2.423 1.00 20.98 163 VAL A CA 1
ATOM 1280 C C . VAL A 1 171 ? -37.996 26.816 1.916 1.00 20.27 163 VAL A C 1
ATOM 1281 O O . VAL A 1 171 ? -37.555 26.946 0.767 1.00 22.98 163 VAL A O 1
ATOM 1285 N N . HIS A 1 172 ? -37.512 25.928 2.779 1.00 16.47 164 HIS A N 1
ATOM 1286 C CA . HIS A 1 172 ? -36.533 24.911 2.419 1.00 18.03 164 HIS A CA 1
ATOM 1287 C C . HIS A 1 172 ? -37.068 23.562 2.869 1.00 22.17 164 HIS A C 1
ATOM 1288 O O . HIS A 1 172 ? -37.226 23.327 4.072 1.00 17.84 164 HIS A O 1
ATOM 1295 N N . THR A 1 173 ? -37.364 22.688 1.913 1.00 20.02 165 THR A N 1
ATOM 1296 C CA . THR A 1 173 ? -37.774 21.319 2.204 1.00 21.23 165 THR A CA 1
ATOM 1297 C C . THR A 1 173 ? -36.587 20.420 1.886 1.00 20.83 165 THR A C 1
ATOM 1298 O O . THR A 1 173 ? -36.204 20.274 0.721 1.00 22.18 165 THR A O 1
ATOM 1302 N N . PHE A 1 174 ? -36.008 19.830 2.919 1.00 18.49 166 PHE A N 1
ATOM 1303 C CA . PHE A 1 174 ? -34.737 19.145 2.779 1.00 18.81 166 PHE A CA 1
ATOM 1304 C C . PHE A 1 174 ? -34.906 17.787 2.108 1.00 20.74 166 PHE A C 1
ATOM 1305 O O . PHE A 1 174 ? -35.961 17.155 2.221 1.00 16.81 166 PHE A O 1
ATOM 1313 N N . PRO A 1 175 ? -33.880 17.328 1.393 1.00 16.39 167 PRO A N 1
ATOM 1314 C CA . PRO A 1 175 ? -33.881 15.942 0.920 1.00 17.12 167 PRO A CA 1
ATOM 1315 C C . PRO A 1 175 ? -34.060 14.991 2.093 1.00 17.24 167 PRO A C 1
ATOM 1316 O O . PRO A 1 175 ? -33.558 15.232 3.194 1.00 19.20 167 PRO A O 1
ATOM 1320 N N . ALA A 1 176 ? -34.810 13.920 1.859 1.00 16.33 168 ALA A N 1
ATOM 1321 C CA . ALA A 1 176 ? -35.047 12.943 2.905 1.00 18.12 168 ALA A CA 1
ATOM 1322 C C . ALA A 1 176 ? -33.753 12.232 3.274 1.00 17.53 168 ALA A C 1
ATOM 1323 O O . ALA A 1 176 ? -32.862 12.043 2.442 1.00 19.28 168 ALA A O 1
ATOM 1325 N N . VAL A 1 177 ? -33.646 11.862 4.541 1.00 13.56 169 VAL A N 1
ATOM 1326 C CA . VAL A 1 177 ? -32.584 10.982 5.007 1.00 22.87 169 VAL A CA 1
ATOM 1327 C C . VAL A 1 177 ? -33.166 9.584 5.139 1.00 22.15 169 VAL A C 1
ATOM 1328 O O . VAL A 1 177 ? -34.351 9.405 5.448 1.00 19.45 169 VAL A O 1
ATOM 1332 N N . LEU A 1 178 ? -32.336 8.581 4.872 1.00 20.86 170 LEU A N 1
ATOM 1333 C CA . LEU A 1 178 ? -32.734 7.187 5.026 1.00 19.48 170 LEU A CA 1
ATOM 1334 C C . LEU A 1 178 ? -32.325 6.730 6.419 1.00 20.42 170 LEU A C 1
ATOM 1335 O O . LEU A 1 178 ? -31.132 6.632 6.723 1.00 26.97 170 LEU A O 1
ATOM 1340 N N . GLN A 1 179 ? -33.311 6.470 7.271 1.00 21.62 171 GLN A N 1
ATOM 1341 C CA . GLN A 1 179 ? -33.029 5.983 8.609 1.00 26.63 171 GLN A CA 1
ATOM 1342 C C . GLN A 1 179 ? -32.614 4.516 8.552 1.00 28.63 171 GLN A C 1
ATOM 1343 O O . GLN A 1 179 ? -32.873 3.808 7.574 1.00 27.70 171 GLN A O 1
ATOM 1349 N N . SER A 1 180 ? -31.945 4.064 9.618 1.00 26.44 172 SER A N 1
ATOM 1350 C CA . SER A 1 180 ? -31.482 2.680 9.661 1.00 31.40 172 SER A CA 1
ATOM 1351 C C . SER A 1 180 ? -32.642 1.698 9.560 1.00 30.57 172 SER A C 1
ATOM 1352 O O . SER A 1 180 ? -32.479 0.595 9.026 1.00 38.55 172 SER A O 1
ATOM 1355 N N . SER A 1 181 ? -33.821 2.086 10.052 1.00 32.84 173 SER A N 1
ATOM 1356 C CA . SER A 1 181 ? -35.015 1.260 9.920 1.00 28.95 173 SER A CA 1
ATOM 1357 C C . SER A 1 181 ? -35.435 1.033 8.473 1.00 32.49 173 SER A C 1
ATOM 1358 O O . SER A 1 181 ? -36.349 0.237 8.234 1.00 28.62 173 SER A O 1
ATOM 1361 N N . GLY A 1 182 ? -34.804 1.700 7.511 1.00 29.37 174 GLY A N 1
ATOM 1362 C CA . GLY A 1 182 ? -35.260 1.662 6.142 1.00 30.14 174 GLY A CA 1
ATOM 1363 C C . GLY A 1 182 ? -36.326 2.680 5.804 1.00 25.88 174 GLY A C 1
ATOM 1364 O O . GLY A 1 182 ? -36.681 2.817 4.626 1.00 25.88 174 GLY A O 1
ATOM 1365 N N . LEU A 1 183 ? -36.847 3.396 6.793 1.00 24.53 175 LEU A N 1
ATOM 1366 C CA . LEU A 1 183 ? -37.836 4.436 6.561 1.00 27.03 175 LEU A CA 1
ATOM 1367 C C . LEU A 1 183 ? -37.154 5.781 6.339 1.00 25.94 175 LEU A C 1
ATOM 1368 O O . LEU A 1 183 ? -36.005 5.998 6.732 1.00 24.83 175 LEU A O 1
ATOM 1373 N N . TYR A 1 184 ? -37.882 6.689 5.701 1.00 22.17 176 TYR A N 1
ATOM 1374 C CA . TYR A 1 184 ? -37.375 8.012 5.375 1.00 21.60 176 TYR A CA 1
ATOM 1375 C C . TYR A 1 184 ? -37.858 9.041 6.388 1.00 24.89 176 TYR A C 1
ATOM 1376 O O . TYR A 1 184 ? -38.801 8.810 7.150 1.00 25.45 176 TYR A O 1
ATOM 1385 N N . SER A 1 185 ? -37.196 10.194 6.379 1.00 22.53 177 SER A N 1
ATOM 1386 C CA . SER A 1 185 ? -37.577 11.310 7.228 1.00 20.56 177 SER A CA 1
ATOM 1387 C C . SER A 1 185 ? -36.985 12.579 6.637 1.00 19.89 177 SER A C 1
ATOM 1388 O O . SER A 1 185 ? -35.838 12.581 6.186 1.00 21.26 177 SER A O 1
ATOM 1391 N N . LEU A 1 186 ? -37.775 13.647 6.626 1.00 21.09 178 LEU A N 1
ATOM 1392 C CA . LEU A 1 186 ? -37.275 14.943 6.203 1.00 22.48 178 LEU A CA 1
ATOM 1393 C C . LEU A 1 186 ? -37.852 16.013 7.114 1.00 23.08 178 LEU A C 1
ATOM 1394 O O . LEU A 1 186 ? -38.706 15.749 7.961 1.00 16.15 178 LEU A O 1
ATOM 1399 N N . SER A 1 187 ? -37.346 17.226 6.953 1.00 19.05 179 SER A N 1
ATOM 1400 C CA . SER A 1 187 ? -37.915 18.389 7.605 1.00 19.60 179 SER A CA 1
ATOM 1401 C C . SER A 1 187 ? -38.126 19.471 6.561 1.00 17.58 179 SER A C 1
ATOM 1402 O O . SER A 1 187 ? -37.416 19.534 5.553 1.00 19.54 179 SER A O 1
ATOM 1405 N N . SER A 1 188 ? -39.129 20.307 6.800 1.00 17.90 180 SER A N 1
ATOM 1406 C CA . SER A 1 188 ? -39.393 21.472 5.970 1.00 20.05 180 SER A CA 1
ATOM 1407 C C . SER A 1 188 ? -39.434 22.685 6.878 1.00 14.75 180 SER A C 1
ATOM 1408 O O . SER A 1 188 ? -40.136 22.675 7.890 1.00 25.25 180 SER A O 1
ATOM 1411 N N . VAL A 1 189 ? -38.672 23.721 6.533 1.00 14.05 181 VAL A N 1
ATOM 1412 C CA . VAL A 1 189 ? -38.534 24.888 7.391 1.00 18.88 181 VAL A CA 1
ATOM 1413 C C . VAL A 1 189 ? -38.792 26.153 6.585 1.00 19.28 181 VAL A C 1
ATOM 1414 O O . VAL A 1 189 ? -38.769 26.157 5.354 1.00 18.75 181 VAL A O 1
ATOM 1418 N N . VAL A 1 190 ? -39.045 27.238 7.312 1.00 16.75 182 VAL A N 1
ATOM 1419 C CA . VAL A 1 190 ? -39.300 28.546 6.727 1.00 19.79 182 VAL A CA 1
ATOM 1420 C C . VAL A 1 190 ? -38.939 29.598 7.764 1.00 14.75 182 VAL A C 1
ATOM 1421 O O . VAL A 1 190 ? -39.148 29.411 8.969 1.00 20.16 182 VAL A O 1
ATOM 1425 N N . THR A 1 191 ? -38.367 30.700 7.291 1.00 17.37 183 THR A N 1
ATOM 1426 C CA . THR A 1 191 ? -38.054 31.843 8.132 1.00 21.71 183 THR A CA 1
ATOM 1427 C C . THR A 1 191 ? -39.065 32.949 7.862 1.00 21.73 183 THR A C 1
ATOM 1428 O O . THR A 1 191 ? -39.366 33.261 6.706 1.00 18.71 183 THR A O 1
ATOM 1432 N N . VAL A 1 192 ? -39.605 33.514 8.936 1.00 19.35 184 VAL A N 1
ATOM 1433 C CA . VAL A 1 192 ? -40.675 34.509 8.878 1.00 18.08 184 VAL A CA 1
ATOM 1434 C C . VAL A 1 192 ? -40.314 35.641 9.836 1.00 24.39 184 VAL A C 1
ATOM 1435 O O . VAL A 1 192 ? -39.344 35.506 10.593 1.00 19.69 184 VAL A O 1
ATOM 1439 N N . PRO A 1 193 ? -41.022 36.774 9.838 1.00 22.49 185 PRO A N 1
ATOM 1440 C CA . PRO A 1 193 ? -40.748 37.788 10.866 1.00 19.17 185 PRO A CA 1
ATOM 1441 C C . PRO A 1 193 ? -41.106 37.271 12.250 1.00 20.44 185 PRO A C 1
ATOM 1442 O O . PRO A 1 193 ? -42.156 36.658 12.452 1.00 20.56 185 PRO A O 1
ATOM 1446 N N . SER A 1 194 ? -40.213 37.515 13.209 1.00 21.00 186 SER A N 1
ATOM 1447 C CA . SER A 1 194 ? -40.516 37.145 14.587 1.00 22.41 186 SER A CA 1
ATOM 1448 C C . SER A 1 194 ? -41.592 38.044 15.177 1.00 23.94 186 SER A C 1
ATOM 1449 O O . SER A 1 194 ? -42.303 37.635 16.102 1.00 24.06 186 SER A O 1
ATOM 1452 N N . SER A 1 195 ? -41.736 39.260 14.649 1.00 24.20 187 SER A N 1
ATOM 1453 C CA . SER A 1 195 ? -42.695 40.210 15.196 1.00 21.42 187 SER A CA 1
ATOM 1454 C C . SER A 1 195 ? -44.138 39.830 14.895 1.00 29.43 187 SER A C 1
ATOM 1455 O O . SER A 1 195 ? -45.044 40.297 15.592 1.00 31.58 187 SER A O 1
ATOM 1458 N N . SER A 1 196 ? -44.376 39.001 13.877 1.00 25.28 188 SER A N 1
ATOM 1459 C CA . SER A 1 196 ? -45.728 38.687 13.434 1.00 26.54 188 SER A CA 1
ATOM 1460 C C . SER A 1 196 ? -46.140 37.257 13.772 1.00 26.05 188 SER A C 1
ATOM 1461 O O . SER A 1 196 ? -47.113 36.749 13.208 1.00 24.41 188 SER A O 1
ATOM 1464 N N . LEU A 1 197 ? -45.421 36.596 14.684 1.00 22.18 189 LEU A N 1
ATOM 1465 C CA . LEU A 1 197 ? -45.805 35.249 15.093 1.00 24.27 189 LEU A CA 1
ATOM 1466 C C . LEU A 1 197 ? -47.153 35.226 15.801 1.00 24.00 189 LEU A C 1
ATOM 1467 O O . LEU A 1 197 ? -47.790 34.169 15.865 1.00 27.82 189 LEU A O 1
ATOM 1472 N N . GLY A 1 198 ? -47.602 36.362 16.323 1.00 22.74 190 GLY A N 1
ATOM 1473 C CA . GLY A 1 198 ? -48.871 36.422 17.017 1.00 26.14 190 GLY A CA 1
ATOM 1474 C C . GLY A 1 198 ? -50.050 36.703 16.107 1.00 26.23 190 GLY A C 1
ATOM 1475 O O . GLY A 1 198 ? -51.199 36.460 16.482 1.00 27.10 190 GLY A O 1
ATOM 1476 N N . THR A 1 199 ? -49.782 37.211 14.900 1.00 23.29 191 THR A N 1
ATOM 1477 C CA . THR A 1 199 ? -50.847 37.565 13.971 1.00 26.47 191 THR A CA 1
ATOM 1478 C C . THR A 1 199 ? -50.931 36.663 12.750 1.00 23.11 191 THR A C 1
ATOM 1479 O O . THR A 1 199 ? -52.008 36.562 12.154 1.00 17.77 191 THR A O 1
ATOM 1483 N N . GLN A 1 200 ? -49.840 36.008 12.366 1.00 23.81 192 GLN A N 1
ATOM 1484 C CA . GLN A 1 200 ? -49.829 35.133 11.205 1.00 19.83 192 GLN A CA 1
ATOM 1485 C C . GLN A 1 200 ? -50.013 33.678 11.620 1.00 20.17 192 GLN A C 1
ATOM 1486 O O . GLN A 1 200 ? -49.673 33.282 12.739 1.00 23.79 192 GLN A O 1
ATOM 1492 N N . THR A 1 201 ? -50.565 32.887 10.704 1.00 18.67 193 THR A N 1
ATOM 1493 C CA . THR A 1 201 ? -50.765 31.459 10.904 1.00 22.17 193 THR A CA 1
ATOM 1494 C C . THR A 1 201 ? -49.921 30.694 9.897 1.00 19.15 193 THR A C 1
ATOM 1495 O O . THR A 1 201 ? -49.988 30.963 8.692 1.00 19.31 193 THR A O 1
ATOM 1499 N N . TYR A 1 202 ? -49.124 29.752 10.394 1.00 17.54 194 TYR A N 1
ATOM 1500 C CA . TYR A 1 202 ? -48.267 28.918 9.563 1.00 19.40 194 TYR A CA 1
ATOM 1501 C C . TYR A 1 202 ? -48.716 27.473 9.710 1.00 18.28 194 TYR A C 1
ATOM 1502 O O . TYR A 1 202 ? -48.717 26.928 10.819 1.00 19.65 194 TYR A O 1
ATOM 1511 N N . ILE A 1 203 ? -49.120 26.870 8.597 1.00 19.46 195 ILE A N 1
ATOM 1512 C CA . ILE A 1 203 ? -49.580 25.489 8.551 1.00 20.75 195 ILE A CA 1
ATOM 1513 C C . ILE A 1 203 ? -48.778 24.775 7.478 1.00 18.52 195 ILE A C 1
ATOM 1514 O O . ILE A 1 203 ? -48.692 25.254 6.342 1.00 20.17 195 ILE A O 1
ATOM 1519 N N . CYS A 1 204 ? -48.196 23.649 7.888 1.00 16.69 196 CYS A N 1
ATOM 1520 C CA . CYS A 1 204 ? -47.464 22.791 6.931 1.00 22.09 196 CYS A CA 1
ATOM 1521 C C . CYS A 1 204 ? -48.411 21.742 6.358 1.00 20.30 196 CYS A C 1
ATOM 1522 O O . CYS A 1 204 ? -49.060 21.043 7.115 1.00 25.52 196 CYS A O 1
ATOM 1525 N N . ASN A 1 205 ? -48.466 21.687 5.051 1.00 21.41 197 ASN A N 1
ATOM 1526 C CA . ASN A 1 205 ? -49.336 20.708 4.376 1.00 24.70 197 ASN A CA 1
ATOM 1527 C C . ASN A 1 205 ? -48.447 19.568 3.897 1.00 21.08 197 ASN A C 1
ATOM 1528 O O . ASN A 1 205 ? -47.671 19.771 2.987 1.00 21.58 197 ASN A O 1
ATOM 1533 N N . VAL A 1 206 ? -48.584 18.423 4.532 1.00 23.42 198 VAL A N 1
ATOM 1534 C CA . VAL A 1 206 ? -47.770 17.244 4.137 1.00 23.35 198 VAL A CA 1
ATOM 1535 C C . VAL A 1 206 ? -48.636 16.261 3.344 1.00 23.14 198 VAL A C 1
ATOM 1536 O O . VAL A 1 206 ? -49.750 15.968 3.783 1.00 21.21 198 VAL A O 1
ATOM 1540 N N . ASN A 1 207 ? -48.125 15.829 2.203 1.00 20.09 199 ASN A N 1
ATOM 1541 C CA . ASN A 1 207 ? -48.830 14.848 1.391 1.00 29.38 199 ASN A CA 1
ATOM 1542 C C . ASN A 1 207 ? -47.887 13.695 1.088 1.00 25.65 199 ASN A C 1
ATOM 1543 O O . ASN A 1 207 ? -46.807 13.903 0.521 1.00 23.91 199 ASN A O 1
ATOM 1548 N N . HIS A 1 208 ? -48.289 12.489 1.480 1.00 25.39 200 HIS A N 1
ATOM 1549 C CA . HIS A 1 208 ? -47.614 11.254 1.091 1.00 24.57 200 HIS A CA 1
ATOM 1550 C C . HIS A 1 208 ? -48.616 10.459 0.261 1.00 27.20 200 HIS A C 1
ATOM 1551 O O . HIS A 1 208 ? -49.535 9.841 0.808 1.00 28.71 200 HIS A O 1
ATOM 1558 N N . LYS A 1 209 ? -48.443 10.483 -1.055 1.00 23.90 201 LYS A N 1
ATOM 1559 C CA . LYS A 1 209 ? -49.396 9.869 -1.971 1.00 28.78 201 LYS A CA 1
ATOM 1560 C C . LYS A 1 209 ? -49.442 8.342 -1.862 1.00 34.85 201 LYS A C 1
ATOM 1561 O O . LYS A 1 209 ? -50.544 7.778 -1.865 1.00 30.80 201 LYS A O 1
ATOM 1567 N N . PRO A 1 210 ? -48.307 7.629 -1.779 1.00 31.36 202 PRO A N 1
ATOM 1568 C CA . PRO A 1 210 ? -48.395 6.158 -1.701 1.00 30.89 202 PRO A CA 1
ATOM 1569 C C . PRO A 1 210 ? -49.240 5.650 -0.544 1.00 32.86 202 PRO A C 1
ATOM 1570 O O . PRO A 1 210 ? -49.880 4.599 -0.677 1.00 29.12 202 PRO A O 1
ATOM 1574 N N . SER A 1 211 ? -49.266 6.354 0.585 1.00 27.82 203 SER A N 1
ATOM 1575 C CA . SER A 1 211 ? -50.074 5.955 1.728 1.00 30.89 203 SER A CA 1
ATOM 1576 C C . SER A 1 211 ? -51.364 6.755 1.840 1.00 25.36 203 SER A C 1
ATOM 1577 O O . SER A 1 211 ? -52.103 6.582 2.815 1.00 27.13 203 SER A O 1
ATOM 1580 N N . ASN A 1 212 ? -51.650 7.618 0.863 1.00 30.37 204 ASN A N 1
ATOM 1581 C CA . ASN A 1 212 ? -52.821 8.495 0.885 1.00 35.14 204 ASN A CA 1
ATOM 1582 C C . ASN A 1 212 ? -52.921 9.239 2.215 1.00 38.64 204 ASN A C 1
ATOM 1583 O O . ASN A 1 212 ? -53.969 9.270 2.865 1.00 39.57 204 ASN A O 1
ATOM 1588 N N . THR A 1 213 ? -51.806 9.840 2.621 1.00 32.40 205 THR A N 1
ATOM 1589 C CA . THR A 1 213 ? -51.711 10.557 3.885 1.00 30.45 205 THR A CA 1
ATOM 1590 C C . THR A 1 213 ? -51.680 12.055 3.622 1.00 31.26 205 THR A C 1
ATOM 1591 O O . THR A 1 213 ? -50.871 12.534 2.820 1.00 33.04 205 THR A O 1
ATOM 1595 N N . LYS A 1 214 ? -52.565 12.786 4.296 1.00 33.02 206 LYS A N 1
ATOM 1596 C CA . LYS A 1 214 ? -52.619 14.241 4.227 1.00 32.71 206 LYS A CA 1
ATOM 1597 C C . LYS A 1 214 ? -52.633 14.774 5.650 1.00 34.91 206 LYS A C 1
ATOM 1598 O O . LYS A 1 214 ? -53.528 14.432 6.430 1.00 35.32 206 LYS A O 1
ATOM 1604 N N . VAL A 1 215 ? -51.647 15.599 5.994 1.00 31.17 207 VAL A N 1
ATOM 1605 C CA . VAL A 1 215 ? -51.543 16.164 7.336 1.00 32.06 207 VAL A CA 1
ATOM 1606 C C . VAL A 1 215 ? -51.303 17.661 7.222 1.00 29.82 207 VAL A C 1
ATOM 1607 O O . VAL A 1 215 ? -50.268 18.089 6.702 1.00 31.20 207 VAL A O 1
ATOM 1611 N N . ASP A 1 216 ? -52.246 18.455 7.714 1.00 26.59 208 ASP A N 1
ATOM 1612 C CA . ASP A 1 216 ? -52.045 19.888 7.895 1.00 28.07 208 ASP A CA 1
ATOM 1613 C C . ASP A 1 216 ? -51.730 20.120 9.366 1.00 34.28 208 ASP A C 1
ATOM 1614 O O . ASP A 1 216 ? -52.589 19.917 10.231 1.00 29.29 208 ASP A O 1
ATOM 1619 N N . LYS A 1 217 ? -50.475 20.485 9.649 1.00 24.52 209 LYS A N 1
ATOM 1620 C CA . LYS A 1 217 ? -50.051 20.753 11.038 1.00 24.90 209 LYS A CA 1
ATOM 1621 C C . LYS A 1 217 ? -49.907 22.252 11.253 1.00 24.69 209 LYS A C 1
ATOM 1622 O O . LYS A 1 217 ? -49.124 22.874 10.553 1.00 23.51 209 LYS A O 1
ATOM 1628 N N . LYS A 1 218 ? -50.640 22.774 12.223 1.00 27.49 210 LYS A N 1
ATOM 1629 C CA . LYS A 1 218 ? -50.476 24.189 12.603 1.00 27.24 210 LYS A CA 1
ATOM 1630 C C . LYS A 1 218 ? -49.194 24.316 13.416 1.00 30.30 210 LYS A C 1
ATOM 1631 O O . LYS A 1 218 ? -49.009 23.525 14.329 1.00 32.63 210 LYS A O 1
ATOM 1637 N N . VAL A 1 219 ? -48.341 25.249 13.042 1.00 22.25 211 VAL A N 1
ATOM 1638 C CA . VAL A 1 219 ? -47.069 25.469 13.719 1.00 29.15 211 VAL A CA 1
ATOM 1639 C C . VAL A 1 219 ? -47.161 26.808 14.435 1.00 27.55 211 VAL A C 1
ATOM 1640 O O . VAL A 1 219 ? -47.136 27.868 13.796 1.00 29.05 211 VAL A O 1
ATOM 1644 N N . GLU A 1 220 ? -47.270 26.767 15.757 1.00 32.65 212 GLU A N 1
ATOM 1645 C CA . GLU A 1 220 ? -47.430 27.952 16.581 1.00 36.55 212 GLU A CA 1
ATOM 1646 C C . GLU A 1 220 ? -46.346 28.007 17.649 1.00 36.17 212 GLU A C 1
ATOM 1647 O O . GLU A 1 220 ? -45.779 26.974 18.025 1.00 28.22 212 GLU A O 1
ATOM 1653 N N . PRO A 1 221 ? -46.021 29.210 18.157 1.00 36.37 213 PRO A N 1
ATOM 1654 C CA . PRO A 1 221 ? -45.042 29.381 19.237 1.00 34.89 213 PRO A CA 1
ATOM 1655 C C . PRO A 1 221 ? -45.360 28.541 20.473 1.00 40.67 213 PRO A C 1
ATOM 1656 O O . PRO A 1 221 ? -44.441 27.970 21.063 1.00 48.56 213 PRO A O 1
ATOM 1660 N N . ASP B 2 1 ? -30.166 2.682 -32.180 1.00 40.76 1 ASP B N 1
ATOM 1661 C CA . ASP B 2 1 ? -29.549 3.220 -30.974 1.00 32.36 1 ASP B CA 1
ATOM 1662 C C . ASP B 2 1 ? -28.679 4.432 -31.288 1.00 31.21 1 ASP B C 1
ATOM 1663 O O . ASP B 2 1 ? -27.468 4.306 -31.465 1.00 25.85 1 ASP B O 1
ATOM 1668 N N . ILE B 2 2 ? -29.299 5.606 -31.360 1.00 19.55 2 ILE B N 1
ATOM 1669 C CA . ILE B 2 2 ? -28.558 6.855 -31.496 1.00 21.63 2 ILE B CA 1
ATOM 1670 C C . ILE B 2 2 ? -28.122 7.283 -30.098 1.00 20.16 2 ILE B C 1
ATOM 1671 O O . ILE B 2 2 ? -28.952 7.655 -29.266 1.00 16.70 2 ILE B O 1
ATOM 1676 N N . VAL B 2 3 ? -26.821 7.219 -29.834 1.00 17.35 3 VAL B N 1
ATOM 1677 C CA . VAL B 2 3 ? -26.294 7.611 -28.533 1.00 20.04 3 VAL B CA 1
ATOM 1678 C C . VAL B 2 3 ? -26.130 9.124 -28.505 1.00 25.32 3 VAL B C 1
ATOM 1679 O O . VAL B 2 3 ? -25.494 9.710 -29.389 1.00 24.32 3 VAL B O 1
ATOM 1683 N N . MET B 2 4 ? -26.711 9.761 -27.493 1.00 23.30 4 MET B N 1
ATOM 1684 C CA . MET B 2 4 ? -26.618 11.203 -27.305 1.00 25.55 4 MET B CA 1
ATOM 1685 C C . MET B 2 4 ? -25.716 11.476 -26.109 1.00 22.95 4 MET B C 1
ATOM 1686 O O . MET B 2 4 ? -26.015 11.045 -24.991 1.00 25.77 4 MET B O 1
ATOM 1691 N N . THR B 2 5 ? -24.617 12.186 -26.350 1.00 22.02 5 THR B N 1
ATOM 1692 C CA . THR B 2 5 ? -23.574 12.418 -25.359 1.00 24.64 5 THR B CA 1
ATOM 1693 C C . THR B 2 5 ? -23.466 13.915 -25.107 1.00 23.17 5 THR B C 1
ATOM 1694 O O . THR B 2 5 ? -23.124 14.677 -26.017 1.00 27.18 5 THR B O 1
ATOM 1698 N N . GLN B 2 6 ? -23.759 14.334 -23.882 1.00 24.91 6 GLN B N 1
ATOM 1699 C CA . GLN B 2 6 ? -23.706 15.740 -23.514 1.00 31.33 6 GLN B CA 1
ATOM 1700 C C . GLN B 2 6 ? -22.403 16.057 -22.791 1.00 28.52 6 GLN B C 1
ATOM 1701 O O . GLN B 2 6 ? -21.765 15.187 -22.193 1.00 29.22 6 GLN B O 1
ATOM 1707 N N . SER B 2 7 ? -22.011 17.330 -22.864 1.00 31.16 7 SER B N 1
ATOM 1708 C CA . SER B 2 7 ? -20.784 17.815 -22.254 1.00 31.43 7 SER B CA 1
ATOM 1709 C C . SER B 2 7 ? -20.934 19.298 -21.941 1.00 31.72 7 SER B C 1
ATOM 1710 O O . SER B 2 7 ? -21.374 20.062 -22.814 1.00 29.67 7 SER B O 1
ATOM 1713 N N . PRO B 2 8 ? -20.592 19.739 -20.724 1.00 38.55 8 PRO B N 1
ATOM 1714 C CA . PRO B 2 8 ? -20.161 18.886 -19.613 1.00 33.63 8 PRO B CA 1
ATOM 1715 C C . PRO B 2 8 ? -21.347 18.240 -18.903 1.00 34.05 8 PRO B C 1
ATOM 1716 O O . PRO B 2 8 ? -22.493 18.517 -19.260 1.00 29.43 8 PRO B O 1
ATOM 1720 N N . ASP B 2 9 ? -21.075 17.382 -17.919 1.00 36.94 9 ASP B N 1
ATOM 1721 C CA . ASP B 2 9 ? -22.162 16.758 -17.170 1.00 37.51 9 ASP B CA 1
ATOM 1722 C C . ASP B 2 9 ? -22.833 17.762 -16.243 1.00 37.10 9 ASP B C 1
ATO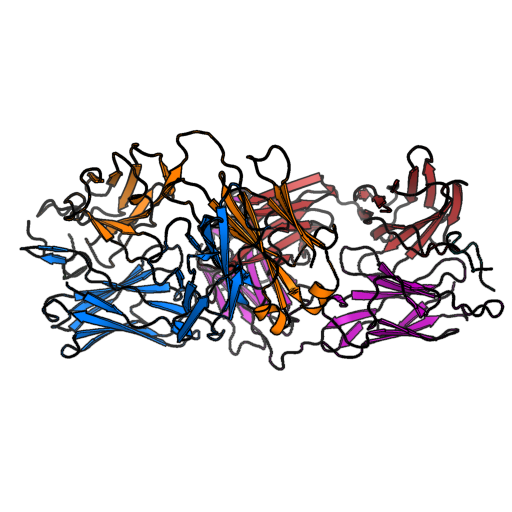M 1723 O O . ASP B 2 9 ? -24.052 17.718 -16.045 1.00 35.30 9 ASP B O 1
ATOM 1728 N N . SER B 2 10 ? -22.057 18.725 -15.766 1.00 37.67 10 SER B N 1
ATOM 1729 C CA . SER B 2 10 ? -22.583 19.804 -14.904 1.00 40.25 10 SER B CA 1
ATOM 1730 C C . SER B 2 10 ? -21.820 21.099 -15.191 1.00 41.00 10 SER B C 1
ATOM 1731 O O . SER B 2 10 ? -20.595 21.054 -15.294 1.00 40.66 10 SER B O 1
ATOM 1734 N N . LEU B 2 11 ? -22.530 22.205 -15.308 1.00 42.70 11 LEU B N 1
ATOM 1735 C CA . LEU B 2 11 ? -21.889 23.519 -15.550 1.00 42.69 11 LEU B CA 1
ATOM 1736 C C . LEU B 2 11 ? -22.226 24.477 -14.407 1.00 50.48 11 LEU B C 1
ATOM 1737 O O . LEU B 2 11 ? -23.373 24.512 -14.008 1.00 55.23 11 LEU B O 1
ATOM 1742 N N . ALA B 2 12 ? -21.252 25.232 -13.924 1.00 52.27 12 ALA B N 1
ATOM 1743 C CA . ALA B 2 12 ? -21.500 26.267 -12.900 1.00 52.94 12 ALA B CA 1
ATOM 1744 C C . ALA B 2 12 ? -21.288 27.644 -13.531 1.00 55.04 12 ALA B C 1
ATOM 1745 O O . ALA B 2 12 ? -20.134 28.069 -13.640 1.00 56.86 12 ALA B O 1
ATOM 1747 N N . VAL B 2 13 ? -22.371 28.326 -13.896 1.00 53.71 13 VAL B N 1
ATOM 1748 C CA . VAL B 2 13 ? -22.251 29.633 -14.598 1.00 59.73 13 VAL B CA 1
ATOM 1749 C C . VAL B 2 13 ? -22.916 30.723 -13.748 1.00 62.28 13 VAL B C 1
ATOM 1750 O O . VAL B 2 13 ? -23.808 30.375 -12.971 1.00 60.52 13 VAL B O 1
ATOM 1754 N N . SER B 2 14 ? -22.435 31.967 -13.831 1.00 56.05 14 SER B N 1
ATOM 1755 C CA . SER B 2 14 ? -22.934 33.056 -12.963 1.00 56.99 14 SER B CA 1
ATOM 1756 C C . SER B 2 14 ? -23.979 33.935 -13.662 1.00 60.33 14 SER B C 1
ATOM 1757 O O . SER B 2 14 ? -24.088 33.856 -14.885 1.00 65.91 14 SER B O 1
ATOM 1760 N N . LEU B 2 15 ? -24.699 34.750 -12.915 1.00 57.23 15 LEU B N 1
ATOM 1761 C CA . LEU B 2 15 ? -25.828 35.528 -13.464 1.00 60.53 15 LEU B CA 1
ATOM 1762 C C . LEU B 2 15 ? -25.370 36.426 -14.601 1.00 59.65 15 LEU B C 1
ATOM 1763 O O . LEU B 2 15 ? -24.276 36.987 -14.510 1.00 57.52 15 LEU B O 1
ATOM 1768 N N . GLY B 2 16 ? -26.195 36.518 -15.640 1.00 59.45 16 GLY B N 1
ATOM 1769 C CA . GLY B 2 16 ? -25.891 37.398 -16.777 1.00 59.93 16 GLY B CA 1
ATOM 1770 C C . GLY B 2 16 ? -24.903 36.796 -17.747 1.00 61.43 16 GLY B C 1
ATOM 1771 O O . GLY B 2 16 ? -24.811 37.332 -18.865 1.00 60.51 16 GLY B O 1
ATOM 1772 N N . GLU B 2 17 ? -24.251 35.701 -17.376 1.00 58.63 17 GLU B N 1
ATOM 1773 C CA . GLU B 2 17 ? -23.200 35.126 -18.252 1.00 59.12 17 GLU B CA 1
ATOM 1774 C C . GLU B 2 17 ? -23.757 34.041 -19.171 1.00 56.20 17 GLU B C 1
ATOM 1775 O O . GLU B 2 17 ? -24.933 33.672 -19.010 1.00 50.67 17 GLU B O 1
ATOM 1781 N N . ARG B 2 18 ? -22.917 33.584 -20.106 1.00 51.78 18 ARG B N 1
ATOM 1782 C CA . ARG B 2 18 ? -23.326 32.576 -21.101 1.00 48.66 18 ARG B CA 1
ATOM 1783 C C . ARG B 2 18 ? -23.141 31.152 -20.581 1.00 43.56 18 ARG B C 1
ATOM 1784 O O . ARG B 2 18 ? -22.094 30.848 -20.004 1.00 38.60 18 ARG B O 1
ATOM 1792 N N . ALA B 2 19 ? -24.181 30.345 -20.727 1.00 47.20 19 ALA B N 1
ATOM 1793 C CA . ALA B 2 19 ? -24.048 28.909 -20.407 1.00 42.38 19 ALA B CA 1
ATOM 1794 C C . ALA B 2 19 ? -24.004 28.153 -21.731 1.00 35.07 19 ALA B C 1
ATOM 1795 O O . ALA B 2 19 ? -24.814 28.471 -22.598 1.00 35.47 19 ALA B O 1
ATOM 1797 N N . THR B 2 20 ? -23.070 27.221 -21.873 1.00 38.33 20 THR B N 1
ATOM 1798 C CA . THR B 2 20 ? -22.938 26.460 -23.107 1.00 35.49 20 THR B CA 1
ATOM 1799 C C . THR B 2 20 ? -23.046 24.975 -22.793 1.00 26.99 20 THR B C 1
ATOM 1800 O O . THR B 2 20 ? -22.341 24.469 -21.915 1.00 32.42 20 THR B O 1
ATOM 1804 N N . ILE B 2 21 ? -23.932 24.284 -23.508 1.00 30.18 21 ILE B N 1
ATOM 1805 C CA . ILE B 2 21 ? -24.173 22.858 -23.319 1.00 32.23 21 ILE B CA 1
ATOM 1806 C C . ILE B 2 21 ? -24.027 22.178 -24.671 1.00 27.56 21 ILE B C 1
ATOM 1807 O O . ILE B 2 21 ? -24.821 22.436 -25.582 1.00 27.86 21 ILE B O 1
ATOM 1812 N N . ASN B 2 22 ? -23.021 21.321 -24.810 1.00 26.47 22 ASN B N 1
ATOM 1813 C CA . ASN B 2 22 ? -22.794 20.602 -26.051 1.00 28.73 22 ASN B CA 1
ATOM 1814 C C . ASN B 2 22 ? -23.485 19.246 -26.008 1.00 26.92 22 ASN B C 1
ATOM 1815 O O . ASN B 2 22 ? -23.542 18.597 -24.960 1.00 25.81 22 ASN B O 1
ATOM 1820 N N . CYS B 2 23 ? -24.011 18.828 -27.156 1.00 27.76 23 CYS B N 1
ATOM 1821 C CA . CYS B 2 23 ? -24.596 17.506 -27.323 1.00 25.05 23 CYS B CA 1
ATOM 1822 C C . CYS B 2 23 ? -24.159 16.947 -28.666 1.00 29.66 23 CYS B C 1
ATOM 1823 O O . CYS B 2 23 ? -24.344 17.590 -29.705 1.00 25.48 23 CYS B O 1
ATOM 1826 N N . LYS B 2 24 ? -23.581 15.752 -28.643 1.00 25.05 24 LYS B N 1
ATOM 1827 C CA . LYS B 2 24 ? -23.140 15.069 -29.846 1.00 27.02 24 LYS B CA 1
ATOM 1828 C C . LYS B 2 24 ? -23.941 13.787 -30.021 1.00 23.57 24 LYS B C 1
ATOM 1829 O O . LYS B 2 24 ? -24.182 13.058 -29.056 1.00 25.85 24 LYS B O 1
ATOM 1835 N N . SER B 2 25 ? -24.364 13.521 -31.251 1.00 19.57 25 SER B N 1
ATOM 1836 C CA . SER B 2 25 ? -25.114 12.316 -31.573 1.00 24.37 25 SER B CA 1
ATOM 1837 C C . SER B 2 25 ? -24.208 11.322 -32.287 1.00 22.80 25 SER B C 1
ATOM 1838 O O . SER B 2 25 ? -23.371 11.709 -33.109 1.00 23.44 25 SER B O 1
ATOM 1841 N N . SER B 2 26 ? -24.383 10.037 -31.968 1.00 25.06 26 SER B N 1
ATOM 1842 C CA . SER B 2 26 ? -23.564 8.984 -32.556 1.00 24.80 26 SER B CA 1
ATOM 1843 C C . SER B 2 26 ? -23.799 8.814 -34.051 1.00 23.80 26 SER B C 1
ATOM 1844 O O . SER B 2 26 ? -23.022 8.110 -34.705 1.00 20.94 26 SER B O 1
ATOM 1847 N N . GLN B 2 27 ? -24.840 9.431 -34.604 1.00 23.66 27 GLN B N 1
ATOM 1848 C CA . GLN B 2 27 ? -25.079 9.386 -36.037 1.00 28.20 27 GLN B CA 1
ATOM 1849 C C . GLN B 2 27 ? -25.716 10.700 -36.464 1.00 24.47 27 GLN B C 1
ATOM 1850 O O . GLN B 2 27 ? -26.341 11.399 -35.661 1.00 23.92 27 GLN B O 1
ATOM 1856 N N . ASN B 2 28 A -25.526 11.040 -37.737 1.00 25.83 27 ASN B N 1
ATOM 1857 C CA . ASN B 2 28 A -26.015 12.310 -38.255 1.00 25.52 27 ASN B CA 1
ATOM 1858 C C . ASN B 2 28 A -27.537 12.337 -38.235 1.00 20.17 27 ASN B C 1
ATOM 1859 O O . ASN B 2 28 A -28.193 11.440 -38.772 1.00 23.21 27 ASN B O 1
ATOM 1864 N N . ILE B 2 29 B -28.102 13.366 -37.609 1.00 20.32 27 ILE B N 1
ATOM 1865 C CA . ILE B 2 29 B -29.551 13.468 -37.487 1.00 23.39 27 ILE B CA 1
ATOM 1866 C C . ILE B 2 29 B -30.057 14.671 -38.273 1.00 24.56 27 ILE B C 1
ATOM 1867 O O . ILE B 2 29 B -31.098 15.248 -37.944 1.00 25.21 27 ILE B O 1
ATOM 1872 N N . LEU B 2 30 C -29.325 15.052 -39.318 1.00 26.98 27 LEU B N 1
ATOM 1873 C CA . LEU B 2 30 C -29.784 16.046 -40.282 1.00 30.40 27 LEU B CA 1
ATOM 1874 C C . LEU B 2 30 C -30.238 15.311 -41.538 1.00 26.55 27 LEU B C 1
ATOM 1875 O O . LEU B 2 30 C -29.420 14.706 -42.240 1.00 28.93 27 LEU B O 1
ATOM 1880 N N . TYR B 2 31 D -31.538 15.354 -41.816 1.00 32.55 27 TYR B N 1
ATOM 1881 C CA . TYR B 2 31 D -32.061 14.792 -43.054 1.00 30.07 27 TYR B CA 1
ATOM 1882 C C . TYR B 2 31 D -31.818 15.779 -44.187 1.00 30.55 27 TYR B C 1
ATOM 1883 O O . TYR B 2 31 D -32.340 16.898 -44.163 1.00 32.46 27 TYR B O 1
ATOM 1892 N N . SER B 2 32 E -31.020 15.366 -45.175 1.00 35.63 27 SER B N 1
ATOM 1893 C CA . SER B 2 32 E -30.730 16.241 -46.307 1.00 37.96 27 SER B CA 1
ATOM 1894 C C . SER B 2 32 E -32.005 16.647 -47.035 1.00 42.05 27 SER B C 1
ATOM 1895 O O . SER B 2 32 E -32.129 17.789 -47.493 1.00 42.47 27 SER B O 1
ATOM 1898 N N . SER B 2 33 F -32.971 15.728 -47.129 1.00 36.06 27 SER B N 1
ATOM 1899 C CA . SER B 2 33 F -34.139 15.943 -47.979 1.00 41.97 27 SER B CA 1
ATOM 1900 C C . SER B 2 33 F -34.929 17.178 -47.560 1.00 40.65 27 SER B C 1
ATOM 1901 O O . SER B 2 33 F -35.423 17.923 -48.413 1.00 45.29 27 SER B O 1
ATOM 1904 N N . ASN B 2 34 ? -35.062 17.413 -46.254 1.00 34.41 28 ASN B N 1
ATOM 1905 C CA . ASN B 2 34 ? -35.755 18.594 -45.757 1.00 31.77 28 ASN B CA 1
ATOM 1906 C C . ASN B 2 34 ? -34.852 19.540 -44.977 1.00 31.57 28 ASN B C 1
ATOM 1907 O O . ASN B 2 34 ? -35.333 20.578 -44.506 1.00 33.85 28 ASN B O 1
ATOM 1912 N N . ASN B 2 35 ? -33.567 19.212 -44.826 1.00 35.87 29 ASN B N 1
ATOM 1913 C CA . ASN B 2 35 ? -32.587 20.077 -44.164 1.00 37.59 29 ASN B CA 1
ATOM 1914 C C . ASN B 2 35 ? -32.971 20.378 -42.717 1.00 31.17 29 ASN B C 1
ATOM 1915 O O . ASN B 2 35 ? -32.677 21.457 -42.195 1.00 36.72 29 ASN B O 1
ATOM 1920 N N . LYS B 2 36 ? -33.616 19.424 -42.053 1.00 33.71 30 LYS B N 1
ATOM 1921 C CA . LYS B 2 36 ? -34.035 19.572 -40.667 1.00 34.10 30 LYS B CA 1
ATOM 1922 C C . LYS B 2 36 ? -33.183 18.682 -39.771 1.00 29.30 30 LYS B C 1
ATOM 1923 O O . LYS B 2 36 ? -32.846 17.554 -40.142 1.00 30.10 30 LYS B O 1
ATOM 1929 N N . ASN B 2 37 ? -32.835 19.198 -38.595 1.00 28.38 31 ASN B N 1
ATOM 1930 C CA . ASN B 2 37 ? -32.094 18.447 -37.589 1.00 31.67 31 ASN B CA 1
ATOM 1931 C C . ASN B 2 37 ? -33.077 17.900 -36.563 1.00 26.89 31 ASN B C 1
ATOM 1932 O O . ASN B 2 37 ? -33.714 18.668 -35.838 1.00 24.92 31 ASN B O 1
ATOM 1937 N N . TYR B 2 38 ? -33.189 16.575 -36.492 1.00 27.90 32 TYR B N 1
ATOM 1938 C CA . TYR B 2 38 ? -34.181 15.928 -35.634 1.00 26.48 32 TYR B CA 1
ATOM 1939 C C . TYR B 2 38 ? -33.696 15.893 -34.182 1.00 26.45 32 TYR B C 1
ATOM 1940 O O . TYR B 2 38 ? -33.453 14.842 -33.590 1.00 25.78 32 TYR B O 1
ATOM 1949 N N . LEU B 2 39 ? -33.564 17.087 -33.608 1.00 28.26 33 LEU B N 1
ATOM 1950 C CA . LEU B 2 39 ? -33.093 17.236 -32.241 1.00 25.94 33 LEU B CA 1
ATOM 1951 C C . LEU B 2 39 ? -33.953 18.252 -31.507 1.00 31.74 33 LEU B C 1
ATOM 1952 O O . LEU B 2 39 ? -34.370 19.263 -32.079 1.00 29.95 33 LEU B O 1
ATOM 1957 N N . ALA B 2 40 ? -34.210 17.963 -30.238 1.00 27.10 34 ALA B N 1
ATOM 1958 C CA . ALA B 2 40 ? -34.940 18.829 -29.334 1.00 32.11 34 ALA B CA 1
ATOM 1959 C C . ALA B 2 40 ? -34.105 19.067 -28.084 1.00 27.11 34 ALA B C 1
ATOM 1960 O O . ALA B 2 40 ? -33.333 18.205 -27.654 1.00 32.43 34 ALA B O 1
ATOM 1962 N N . TRP B 2 41 ? -34.251 20.260 -27.525 1.00 26.13 35 TRP B N 1
ATOM 1963 C CA . TRP B 2 41 ? -33.676 20.620 -26.238 1.00 19.76 35 TRP B CA 1
ATOM 1964 C C . TRP B 2 41 ? -34.807 20.757 -25.230 1.00 30.77 35 TRP B C 1
ATOM 1965 O O . TRP B 2 41 ? -35.752 21.523 -25.462 1.00 29.58 35 TRP B O 1
ATOM 1976 N N . TYR B 2 42 ? -34.697 20.016 -24.122 1.00 28.32 36 TYR B N 1
ATOM 1977 C CA . TYR B 2 42 ? -35.680 19.953 -23.046 1.00 31.74 36 TYR B CA 1
ATOM 1978 C C . TYR B 2 42 ? -35.136 20.573 -21.769 1.00 30.67 36 TYR B C 1
ATOM 1979 O O . TYR B 2 42 ? -33.964 20.352 -21.420 1.00 30.22 36 TYR B O 1
ATOM 1988 N N . GLN B 2 43 ? -36.005 21.278 -21.034 1.00 32.81 37 GLN B N 1
ATOM 1989 C CA . GLN B 2 43 ? -35.656 21.835 -19.731 1.00 33.14 37 GLN B CA 1
ATOM 1990 C C . GLN B 2 43 ? -36.345 21.068 -18.612 1.00 32.96 37 GLN B C 1
ATOM 1991 O O . GLN B 2 43 ? -37.553 20.823 -18.677 1.00 35.82 37 GLN B O 1
ATOM 1997 N N . GLN B 2 44 ? -35.587 20.699 -17.571 1.00 29.79 38 GLN B N 1
ATOM 1998 C CA . GLN B 2 44 ? -36.199 19.985 -16.455 1.00 37.65 38 GLN B CA 1
ATOM 1999 C C . GLN B 2 44 ? -35.766 20.575 -15.122 1.00 37.84 38 GLN B C 1
ATOM 2000 O O . GLN B 2 44 ? -34.581 20.539 -14.771 1.00 37.35 38 GLN B O 1
ATOM 2006 N N . LYS B 2 45 ? -36.745 21.115 -14.390 1.00 40.02 39 LYS B N 1
ATOM 2007 C CA . LYS B 2 45 ? -36.646 21.489 -12.991 1.00 41.97 39 LYS B CA 1
ATOM 2008 C C . LYS B 2 45 ? -36.972 20.275 -12.123 1.00 45.58 39 LYS B C 1
ATOM 2009 O O . LYS B 2 45 ? -37.747 19.407 -12.534 1.00 48.15 39 LYS B O 1
ATOM 2015 N N . PRO B 2 46 ? -36.400 20.190 -10.921 1.00 47.50 40 PRO B N 1
ATOM 2016 C CA . PRO B 2 46 ? -36.646 19.014 -10.075 1.00 47.25 40 PRO B CA 1
ATOM 2017 C C . PRO B 2 46 ? -38.128 18.803 -9.797 1.00 43.88 40 PRO B C 1
ATOM 2018 O O . PRO B 2 46 ? -38.901 19.752 -9.643 1.00 45.96 40 PRO B O 1
ATOM 2022 N N . GLY B 2 47 ? -38.520 17.530 -9.750 1.00 48.30 41 GLY B N 1
ATOM 2023 C CA . GLY B 2 47 ? -39.882 17.150 -9.429 1.00 41.30 41 GLY B CA 1
ATOM 2024 C C . GLY B 2 47 ? -40.910 17.529 -10.476 1.00 48.38 41 GLY B C 1
ATOM 2025 O O . GLY B 2 47 ? -42.113 17.332 -10.277 1.00 41.80 41 GLY B O 1
ATOM 2026 N N . GLN B 2 48 ? -40.447 18.074 -11.597 1.00 43.76 42 GLN B N 1
ATOM 2027 C CA . GLN B 2 48 ? -41.324 18.534 -12.658 1.00 38.93 42 GLN B CA 1
ATOM 2028 C C . GLN B 2 48 ? -41.034 17.775 -13.949 1.00 35.03 42 GLN B C 1
ATOM 2029 O O . GLN B 2 48 ? -39.911 17.315 -14.163 1.00 39.27 42 GLN B O 1
ATOM 2035 N N . PRO B 2 49 ? -42.038 17.621 -14.820 1.00 38.17 43 PRO B N 1
ATOM 2036 C CA . PRO B 2 49 ? -41.765 17.006 -16.119 1.00 35.02 43 PRO B CA 1
ATOM 2037 C C . PRO B 2 49 ? -40.928 17.932 -16.982 1.00 38.59 43 PRO B C 1
ATOM 2038 O O . PRO B 2 49 ? -40.979 19.161 -16.828 1.00 35.49 43 PRO B O 1
ATOM 2042 N N . PRO B 2 50 ? -40.126 17.376 -17.892 1.00 36.69 44 PRO B N 1
ATOM 2043 C CA . PRO B 2 50 ? -39.285 18.232 -18.739 1.00 39.58 44 PRO B CA 1
ATOM 2044 C C . PRO B 2 50 ? -40.122 19.127 -19.641 1.00 33.98 44 PRO B C 1
ATOM 2045 O O . PRO B 2 50 ? -41.254 18.803 -20.004 1.00 32.82 44 PRO B O 1
ATOM 2049 N N . LYS B 2 51 ? -39.545 20.273 -19.996 1.00 34.44 45 LYS B N 1
ATOM 2050 C CA . LYS B 2 51 ? -40.214 21.284 -20.806 1.00 34.25 45 LYS B CA 1
ATOM 2051 C C . LYS B 2 51 ? -39.455 21.452 -22.114 1.00 34.00 45 LYS B C 1
ATOM 2052 O O . LYS B 2 51 ? -38.249 21.725 -22.103 1.00 26.60 45 LYS B O 1
ATOM 2058 N N . LEU B 2 52 ? -40.159 21.283 -23.233 1.00 33.31 46 LEU B N 1
ATOM 2059 C CA . LEU B 2 52 ? -39.555 21.509 -24.542 1.00 31.71 46 LEU B CA 1
ATOM 2060 C C . LEU B 2 52 ? -39.080 22.946 -24.678 1.00 39.17 46 LEU B C 1
ATOM 2061 O O . LEU B 2 52 ? -39.863 23.888 -24.515 1.00 34.28 46 LEU B O 1
ATOM 2066 N N . LEU B 2 53 ? -37.795 23.112 -24.988 1.00 36.54 47 LEU B N 1
ATOM 2067 C CA . LEU B 2 53 ? -37.232 24.422 -25.285 1.00 38.08 47 LEU B CA 1
ATOM 2068 C C . LEU B 2 53 ? -37.012 24.627 -26.777 1.00 42.95 47 LEU B C 1
ATOM 2069 O O . LEU B 2 53 ? -37.365 25.677 -27.321 1.00 39.90 47 LEU B O 1
ATOM 2074 N N . PHE B 2 54 ? -36.420 23.646 -27.450 1.00 35.07 48 PHE B N 1
ATOM 2075 C CA . PHE B 2 54 ? -36.147 23.779 -28.872 1.00 28.89 48 PHE B CA 1
ATOM 2076 C C . PHE B 2 54 ? -36.507 22.490 -29.588 1.00 32.00 48 PHE B C 1
ATOM 2077 O O . PHE B 2 54 ? -36.395 21.403 -29.024 1.00 33.90 48 PHE B O 1
ATOM 2085 N N . TYR B 2 55 ? -36.942 22.625 -30.834 1.00 29.21 49 TYR B N 1
ATOM 2086 C CA . TYR B 2 55 ? -37.093 21.490 -31.730 1.00 30.65 49 TYR B CA 1
ATOM 2087 C C . TYR B 2 55 ? -36.555 21.896 -33.093 1.00 34.46 49 TYR B C 1
ATOM 2088 O O . TYR B 2 55 ? -36.349 23.080 -33.373 1.00 34.71 49 TYR B O 1
ATOM 2097 N N . TRP B 2 56 ? -36.317 20.893 -33.937 1.00 32.79 50 TRP B N 1
ATOM 2098 C CA . TRP B 2 56 ? -35.521 21.073 -35.153 1.00 34.77 50 TRP B CA 1
ATOM 2099 C C . TRP B 2 56 ? -34.185 21.735 -34.820 1.00 29.39 50 TRP B C 1
ATOM 2100 O O . TRP B 2 56 ? -33.684 22.582 -35.563 1.00 30.41 50 TRP B O 1
ATOM 2111 N N . ALA B 2 57 ? -33.624 21.351 -33.669 1.00 26.54 51 ALA B N 1
ATOM 2112 C CA . ALA B 2 57 ? -32.348 21.834 -33.146 1.00 27.67 51 ALA B CA 1
ATOM 2113 C C . ALA B 2 57 ? -32.405 23.294 -32.710 1.00 32.14 51 ALA B C 1
ATOM 2114 O O . ALA B 2 57 ? -31.902 23.639 -31.636 1.00 30.10 51 ALA B O 1
ATOM 2116 N N . SER B 2 58 ? -33.012 24.161 -33.520 1.00 34.53 52 SER B N 1
ATOM 2117 C CA . SER B 2 58 ? -32.925 25.590 -33.274 1.00 35.43 52 SER B CA 1
ATOM 2118 C C . SER B 2 58 ? -34.250 26.336 -33.334 1.00 38.46 52 SER B C 1
ATOM 2119 O O . SER B 2 58 ? -34.269 27.535 -33.035 1.00 41.47 52 SER B O 1
ATOM 2122 N N . THR B 2 59 ? -35.351 25.692 -33.711 1.00 35.83 53 THR B N 1
ATOM 2123 C CA . THR B 2 59 ? -36.604 26.427 -33.832 1.00 36.05 53 THR B CA 1
ATOM 2124 C C . THR B 2 59 ? -37.175 26.596 -32.431 1.00 41.73 53 THR B C 1
ATOM 2125 O O . THR B 2 59 ? -37.507 25.612 -31.758 1.00 42.66 53 THR B O 1
ATOM 2129 N N . ARG B 2 60 ? -37.279 27.851 -32.005 1.00 48.08 54 ARG B N 1
ATOM 2130 C CA . ARG B 2 60 ? -37.692 28.201 -30.656 1.00 45.63 54 ARG B CA 1
ATOM 2131 C C . ARG B 2 60 ? -39.075 27.651 -30.317 1.00 48.19 54 ARG B C 1
ATOM 2132 O O . ARG B 2 60 ? -39.980 27.631 -31.156 1.00 47.26 54 ARG B O 1
ATOM 2140 N N . GLU B 2 61 ? -39.239 27.199 -29.075 1.00 44.86 55 GLU B N 1
ATOM 2141 C CA . GLU B 2 61 ? -40.566 26.895 -28.558 1.00 48.55 55 GLU B CA 1
ATOM 2142 C C . GLU B 2 61 ? -41.233 28.177 -28.076 1.00 52.68 55 GLU B C 1
ATOM 2143 O O . GLU B 2 61 ? -40.599 29.018 -27.431 1.00 50.62 55 GLU B O 1
ATOM 2149 N N . SER B 2 62 ? -42.514 28.331 -28.408 1.00 56.72 56 SER B N 1
ATOM 2150 C CA . SER B 2 62 ? -43.249 29.532 -28.027 1.00 52.81 56 SER B CA 1
ATOM 2151 C C . SER B 2 62 ? -43.216 29.718 -26.516 1.00 54.14 56 SER B C 1
ATOM 2152 O O . SER B 2 62 ? -43.650 28.840 -25.763 1.00 54.32 56 SER B O 1
ATOM 2155 N N . GLY B 2 63 ? -42.681 30.859 -26.074 1.00 48.20 57 GLY B N 1
ATOM 2156 C CA . GLY B 2 63 ? -42.574 31.195 -24.671 1.00 51.48 57 GLY B CA 1
ATOM 2157 C C . GLY B 2 63 ? -41.150 31.204 -24.148 1.00 57.53 57 GLY B C 1
ATOM 2158 O O . GLY B 2 63 ? -40.854 31.938 -23.195 1.00 60.56 57 GLY B O 1
ATOM 2159 N N . VAL B 2 64 ? -40.267 30.411 -24.742 1.00 55.05 58 VAL B N 1
ATOM 2160 C CA . VAL B 2 64 ? -38.875 30.360 -24.277 1.00 50.81 58 VAL B CA 1
ATOM 2161 C C . VAL B 2 64 ? -38.198 31.704 -24.547 1.00 47.69 58 VAL B C 1
ATOM 2162 O O . VAL B 2 64 ? -38.263 32.213 -25.682 1.00 42.00 58 VAL B O 1
ATOM 2166 N N . PRO B 2 65 ? -37.556 32.311 -23.545 1.00 45.94 59 PRO B N 1
ATOM 2167 C CA . PRO B 2 65 ? -36.972 33.654 -23.716 1.00 47.16 59 PRO B CA 1
ATOM 2168 C C . PRO B 2 65 ? -35.842 33.675 -24.736 1.00 47.72 59 PRO B C 1
ATOM 2169 O O . PRO B 2 65 ? -35.053 32.737 -24.841 1.00 46.15 59 PRO B O 1
ATOM 2173 N N . ASP B 2 66 ? -35.725 34.798 -25.450 1.00 45.06 60 ASP B N 1
ATOM 2174 C CA . ASP B 2 66 ? -34.768 34.884 -26.550 1.00 44.12 60 ASP B CA 1
ATOM 2175 C C . ASP B 2 66 ? -33.316 34.708 -26.110 1.00 42.70 60 ASP B C 1
ATOM 2176 O O . ASP B 2 66 ? -32.450 34.497 -26.966 1.00 40.51 60 ASP B O 1
ATOM 2181 N N . ARG B 2 67 ? -33.022 34.795 -24.810 1.00 43.56 61 ARG B N 1
ATOM 2182 C CA . ARG B 2 67 ? -31.688 34.471 -24.314 1.00 41.41 61 ARG B CA 1
ATOM 2183 C C . ARG B 2 67 ? -31.337 32.998 -24.489 1.00 45.33 61 ARG B C 1
ATOM 2184 O O . ARG B 2 67 ? -30.173 32.629 -24.300 1.00 40.09 61 ARG B O 1
ATOM 2192 N N . PHE B 2 68 ? -32.307 32.149 -24.822 1.00 42.19 62 PHE B N 1
ATOM 2193 C CA . PHE B 2 68 ? -32.034 30.757 -25.147 1.00 41.87 62 PHE B CA 1
ATOM 2194 C C . PHE B 2 68 ? -31.845 30.647 -26.652 1.00 42.88 62 PHE B C 1
ATOM 2195 O O . PHE B 2 68 ? -32.659 31.163 -27.427 1.00 43.81 62 PHE B O 1
ATOM 2203 N N . SER B 2 69 ? -30.778 29.974 -27.063 1.00 37.44 63 SER B N 1
ATOM 2204 C CA . SER B 2 69 ? -30.479 29.814 -28.475 1.00 37.87 63 SER B CA 1
ATOM 2205 C C . SER B 2 69 ? -29.978 28.402 -28.724 1.00 35.41 63 SER B C 1
ATOM 2206 O O . SER B 2 69 ? -29.226 27.845 -27.920 1.00 31.49 63 SER B O 1
ATOM 2209 N N . GLY B 2 70 ? -30.415 27.822 -29.837 1.00 38.77 64 GLY B N 1
ATOM 2210 C CA . GLY B 2 70 ? -29.932 26.532 -30.287 1.00 34.86 64 GLY B CA 1
ATOM 2211 C C . GLY B 2 70 ? -29.084 26.710 -31.537 1.00 34.70 64 GLY B C 1
ATOM 2212 O O . GLY B 2 70 ? -29.481 27.408 -32.471 1.00 34.69 64 GLY B O 1
ATOM 2213 N N . SER B 2 71 ? -27.916 26.075 -31.513 1.00 31.83 65 SER B N 1
ATOM 2214 C CA . SER B 2 71 ? -26.964 26.135 -32.639 1.00 29.65 65 SER B CA 1
ATOM 2215 C C . SER B 2 71 ? -26.528 24.711 -32.952 1.00 30.04 65 SER B C 1
ATOM 2216 O O . SER B 2 71 ? -26.719 23.836 -32.108 1.00 26.37 65 SER B O 1
ATOM 2219 N N . GLY B 2 72 ? -25.961 24.513 -34.126 1.00 25.43 66 GLY B N 1
ATOM 2220 C CA . GLY B 2 72 ? -25.424 23.190 -34.457 1.00 26.50 66 GLY B CA 1
ATOM 2221 C C . GLY B 2 72 ? -26.149 22.489 -35.574 1.00 29.85 66 GLY B C 1
ATOM 2222 O O . GLY B 2 72 ? -27.214 22.958 -35.969 1.00 28.23 66 GLY B O 1
ATOM 2223 N N . SER B 2 73 ? -25.527 21.450 -36.105 1.00 25.10 67 SER B N 1
ATOM 2224 C CA . SER B 2 73 ? -26.139 20.646 -37.183 1.00 23.96 67 SER B CA 1
ATOM 2225 C C . SER B 2 73 ? -25.448 19.294 -37.252 1.00 27.33 67 SER B C 1
ATOM 2226 O O . SER B 2 73 ? -24.346 19.167 -36.729 1.00 31.28 67 SER B O 1
ATOM 2229 N N . GLY B 2 74 ? -26.109 18.334 -37.876 1.00 28.97 68 GLY B N 1
ATOM 2230 C CA . GLY B 2 74 ? -25.509 17.017 -38.055 1.00 24.39 68 GLY B CA 1
ATOM 2231 C C . GLY B 2 74 ? -25.399 16.234 -36.779 1.00 25.67 68 GLY B C 1
ATOM 2232 O O . GLY B 2 74 ? -26.373 15.591 -36.413 1.00 23.24 68 GLY B O 1
ATOM 2233 N N . THR B 2 75 ? -24.219 16.254 -36.188 1.00 24.84 69 THR B N 1
ATOM 2234 C CA . THR B 2 75 ? -23.939 15.434 -35.005 1.00 20.99 69 THR B CA 1
ATOM 2235 C C . THR B 2 75 ? -23.539 16.315 -33.832 1.00 23.21 69 THR B C 1
ATOM 2236 O O . THR B 2 75 ? -23.392 15.779 -32.772 1.00 26.55 69 THR B O 1
ATOM 2240 N N . ASP B 2 76 ? -23.317 17.602 -34.059 1.00 21.11 70 ASP B N 1
ATOM 2241 C CA . ASP B 2 76 ? -22.806 18.503 -33.003 1.00 23.66 70 ASP B CA 1
ATOM 2242 C C . ASP B 2 76 ? -23.808 19.626 -32.763 1.00 24.75 70 ASP B C 1
ATOM 2243 O O . ASP B 2 76 ? -24.045 20.388 -33.677 1.00 26.83 70 ASP B O 1
ATOM 2248 N N . PHE B 2 77 ? -24.307 19.722 -31.541 1.00 22.98 71 PHE B N 1
ATOM 2249 C CA . PHE B 2 77 ? -25.366 20.703 -31.220 1.00 24.70 71 PHE B CA 1
ATOM 2250 C C . PHE B 2 77 ? -24.991 21.439 -29.939 1.00 25.48 71 PHE B C 1
ATOM 2251 O O . PHE B 2 77 ? -24.272 20.883 -29.127 1.00 24.65 71 PHE B O 1
ATOM 2259 N N . THR B 2 78 ? -25.478 22.666 -29.805 1.00 26.29 72 THR B N 1
ATOM 2260 C CA . THR B 2 78 ? -25.168 23.459 -28.629 1.00 27.35 72 THR B CA 1
ATOM 2261 C C . THR B 2 78 ? -26.396 24.239 -28.193 1.00 24.57 72 THR B C 1
ATOM 2262 O O . THR B 2 78 ? -27.102 24.831 -29.016 1.00 23.90 72 THR B O 1
ATOM 2266 N N . LEU B 2 79 ? -26.650 24.206 -26.893 1.00 29.68 73 LEU B N 1
ATOM 2267 C CA . LEU B 2 79 ? -27.632 25.058 -26.248 1.00 32.70 73 LEU B CA 1
ATOM 2268 C C . LEU B 2 79 ? -26.891 26.182 -25.539 1.00 30.22 73 LEU B C 1
ATOM 2269 O O . LEU B 2 79 ? -26.009 25.923 -24.713 1.00 29.54 73 LEU B O 1
ATOM 2274 N N . THR B 2 80 ? -27.238 27.423 -25.864 1.00 31.99 74 THR B N 1
ATOM 2275 C CA . THR B 2 80 ? -26.608 28.587 -25.264 1.00 33.20 74 THR B CA 1
ATOM 2276 C C . THR B 2 80 ? -27.650 29.401 -24.516 1.00 30.83 74 THR B C 1
ATOM 2277 O O . THR B 2 80 ? -28.676 29.787 -25.087 1.00 40.61 74 THR B O 1
ATOM 2281 N N . ILE B 2 81 ? -27.386 29.651 -23.241 1.00 32.73 75 ILE B N 1
ATOM 2282 C CA . ILE B 2 81 ? -28.158 30.593 -22.445 1.00 41.41 75 ILE B CA 1
ATOM 2283 C C . ILE B 2 81 ? -27.289 31.839 -22.318 1.00 43.81 75 ILE B C 1
ATOM 2284 O O . ILE B 2 81 ? -26.371 31.893 -21.495 1.00 39.47 75 ILE B O 1
ATOM 2289 N N . SER B 2 82 ? -27.574 32.842 -23.156 1.00 43.75 76 SER B N 1
ATOM 2290 C CA . SER B 2 82 ? -26.672 33.982 -23.299 1.00 45.25 76 SER B CA 1
ATOM 2291 C C . SER B 2 82 ? -26.612 34.833 -22.037 1.00 48.18 76 SER B C 1
ATOM 2292 O O . SER B 2 82 ? -25.589 35.476 -21.776 1.00 54.20 76 SER B O 1
ATOM 2295 N N . SER B 2 83 ? -27.687 34.859 -21.252 1.00 49.21 77 SER B N 1
ATOM 2296 C CA . SER B 2 83 ? -27.735 35.641 -20.017 1.00 55.86 77 SER B CA 1
ATOM 2297 C C . SER B 2 83 ? -28.494 34.812 -18.988 1.00 53.51 77 SER B C 1
ATOM 2298 O O . SER B 2 83 ? -29.729 34.783 -18.993 1.00 49.76 77 SER B O 1
ATOM 2301 N N . LEU B 2 84 ? -27.728 34.236 -18.078 1.00 52.38 78 LEU B N 1
ATOM 2302 C CA . LEU B 2 84 ? -28.347 33.291 -17.136 1.00 57.37 78 LEU B CA 1
ATOM 2303 C C . LEU B 2 84 ? -29.043 33.982 -15.981 1.00 58.93 78 LEU B C 1
ATOM 2304 O O . LEU B 2 84 ? -28.500 34.963 -15.474 1.00 59.44 78 LEU B O 1
ATOM 2309 N N . GLN B 2 85 ? -30.239 33.526 -15.657 1.00 55.77 79 GLN B N 1
ATOM 2310 C CA . GLN B 2 85 ? -30.899 33.919 -14.422 1.00 57.47 79 GLN B CA 1
ATOM 2311 C C . GLN B 2 85 ? -31.376 32.667 -13.698 1.00 50.58 79 GLN B C 1
ATOM 2312 O O . GLN B 2 85 ? -31.311 31.551 -14.222 1.00 49.25 79 GLN B O 1
ATOM 2318 N N . ALA B 2 86 ? -31.878 32.879 -12.479 1.00 48.54 80 ALA B N 1
ATOM 2319 C CA . ALA B 2 86 ? -32.170 31.769 -11.578 1.00 48.11 80 ALA B CA 1
ATOM 2320 C C . ALA B 2 86 ? -33.228 30.829 -12.140 1.00 48.88 80 ALA B C 1
ATOM 2321 O O . ALA B 2 86 ? -33.150 29.614 -11.925 1.00 43.86 80 ALA B O 1
ATOM 2323 N N . GLU B 2 87 ? -34.219 31.358 -12.863 1.00 45.68 81 GLU B N 1
ATOM 2324 C CA . GLU B 2 87 ? -35.244 30.484 -13.427 1.00 51.40 81 GLU B CA 1
ATOM 2325 C C . GLU B 2 87 ? -34.724 29.617 -14.564 1.00 47.36 81 GLU B C 1
ATOM 2326 O O . GLU B 2 87 ? -35.493 28.817 -15.103 1.00 42.79 81 GLU B O 1
ATOM 2332 N N . ASP B 2 88 ? -33.456 29.761 -14.947 1.00 45.76 82 ASP B N 1
ATOM 2333 C CA . ASP B 2 88 ? -32.848 28.905 -15.955 1.00 43.96 82 ASP B CA 1
ATOM 2334 C C . ASP B 2 88 ? -32.007 27.788 -15.359 1.00 44.71 82 ASP B C 1
ATOM 2335 O O . ASP B 2 88 ? -31.687 26.828 -16.073 1.00 46.75 82 ASP B O 1
ATOM 2340 N N . VAL B 2 89 ? -31.638 27.892 -14.080 1.00 41.66 83 VAL B N 1
ATOM 2341 C CA . VAL B 2 89 ? -30.931 26.804 -13.417 1.00 43.53 83 VAL B CA 1
ATOM 2342 C C . VAL B 2 89 ? -31.821 25.570 -13.434 1.00 48.46 83 VAL B C 1
ATOM 2343 O O . VAL B 2 89 ? -32.918 25.567 -12.861 1.00 48.50 83 VAL B O 1
ATOM 2347 N N . ALA B 2 90 ? -31.364 24.524 -14.109 1.00 42.74 84 ALA B N 1
ATOM 2348 C CA . ALA B 2 90 ? -32.136 23.295 -14.299 1.00 37.42 84 ALA B CA 1
ATOM 2349 C C . ALA B 2 90 ? -31.180 22.228 -14.821 1.00 40.51 84 ALA B C 1
ATOM 2350 O O . ALA B 2 90 ? -29.954 22.387 -14.757 1.00 40.69 84 ALA B O 1
ATOM 2352 N N . VAL B 2 91 ? -31.737 21.139 -15.343 1.00 36.02 85 VAL B N 1
ATOM 2353 C CA . VAL B 2 91 ? -30.952 20.121 -16.023 1.00 35.11 85 VAL B CA 1
ATOM 2354 C C . VAL B 2 91 ? -31.400 20.099 -17.479 1.00 39.25 85 VAL B C 1
ATOM 2355 O O . VAL B 2 91 ? -32.613 20.062 -17.765 1.00 36.94 85 VAL B O 1
ATOM 2359 N N . TYR B 2 92 ? -30.426 20.153 -18.392 1.00 31.73 86 TYR B N 1
ATOM 2360 C CA . TYR B 2 92 ? -30.714 20.329 -19.801 1.00 32.10 86 TYR B CA 1
ATOM 2361 C C . TYR B 2 92 ? -30.427 19.060 -20.578 1.00 27.70 86 TYR B C 1
ATOM 2362 O O . TYR B 2 92 ? -29.313 18.531 -20.525 1.00 35.33 86 TYR B O 1
ATOM 2371 N N . TYR B 2 93 ? -31.455 18.559 -21.271 1.00 32.33 87 TYR B N 1
ATOM 2372 C CA . TYR B 2 93 ? -31.335 17.333 -22.048 1.00 29.46 87 TYR B CA 1
ATOM 2373 C C . TYR B 2 93 ? -31.427 17.650 -23.529 1.00 26.75 87 TYR B C 1
ATOM 2374 O O . TYR B 2 93 ? -32.290 18.422 -23.956 1.00 29.29 87 TYR B O 1
ATOM 2383 N N . CYS B 2 94 ? -30.533 17.065 -24.310 1.00 24.18 88 CYS B N 1
ATOM 2384 C CA . CYS B 2 94 ? -30.807 16.953 -25.731 1.00 21.32 88 CYS B CA 1
ATOM 2385 C C . CYS B 2 94 ? -31.562 15.654 -25.975 1.00 24.27 88 CYS B C 1
ATOM 2386 O O . CYS B 2 94 ? -31.572 14.747 -25.141 1.00 26.77 88 CYS B O 1
ATOM 2389 N N . HIS B 2 95 ? -32.224 15.586 -27.121 1.00 22.10 89 HIS B N 1
ATOM 2390 C CA . HIS B 2 95 ? -33.123 14.479 -27.403 1.00 25.77 89 HIS B CA 1
ATOM 2391 C C . HIS B 2 95 ? -33.220 14.343 -28.910 1.00 24.47 89 HIS B C 1
ATOM 2392 O O . HIS B 2 95 ? -33.382 15.343 -29.607 1.00 22.83 89 HIS B O 1
ATOM 2399 N N . GLN B 2 96 ? -33.088 13.127 -29.416 1.00 17.04 90 GLN B N 1
ATOM 2400 C CA . GLN B 2 96 ? -33.228 12.896 -30.842 1.00 21.43 90 GLN B CA 1
ATOM 2401 C C . GLN B 2 96 ? -34.541 12.179 -31.112 1.00 24.09 90 GLN B C 1
ATOM 2402 O O . GLN B 2 96 ? -34.923 11.257 -30.384 1.00 23.75 90 GLN B O 1
ATOM 2408 N N . TYR B 2 97 ? -35.248 12.637 -32.139 1.00 21.86 91 TYR B N 1
ATOM 2409 C CA . TYR B 2 97 ? -36.424 11.945 -32.643 1.00 26.88 91 TYR B CA 1
ATOM 2410 C C . TYR B 2 97 ? -36.222 11.557 -34.100 1.00 26.88 91 TYR B C 1
ATOM 2411 O O . TYR B 2 97 ? -37.173 11.480 -34.878 1.00 24.96 91 TYR B O 1
ATOM 2420 N N . TYR B 2 98 ? -34.964 11.314 -34.466 1.00 23.70 92 TYR B N 1
ATOM 2421 C CA . TYR B 2 98 ? -34.609 10.924 -35.823 1.00 26.51 92 TYR B CA 1
ATOM 2422 C C . TYR B 2 98 ? -34.977 9.472 -36.093 1.00 27.09 92 TYR B C 1
ATOM 2423 O O . TYR B 2 98 ? -35.540 9.157 -37.147 1.00 29.96 92 TYR B O 1
ATOM 2432 N N . SER B 2 99 ? -34.680 8.580 -35.152 1.00 27.59 93 SER B N 1
ATOM 2433 C CA . SER B 2 99 ? -34.959 7.164 -35.328 1.00 32.37 93 SER B CA 1
ATOM 2434 C C . SER B 2 99 ? -35.345 6.563 -33.985 1.00 30.47 93 SER B C 1
ATOM 2435 O O . SER B 2 99 ? -35.175 7.179 -32.930 1.00 25.35 93 SER B O 1
ATOM 2438 N N . SER B 2 100 ? -35.875 5.345 -34.040 1.00 29.88 94 SER B N 1
ATOM 2439 C CA . SER B 2 100 ? -36.293 4.597 -32.863 1.00 33.85 94 SER B CA 1
ATOM 2440 C C . SER B 2 100 ? -35.161 3.695 -32.378 1.00 31.47 94 SER B C 1
ATOM 2441 O O . SER B 2 100 ? -34.451 3.100 -33.194 1.00 31.46 94 SER B O 1
ATOM 2444 N N . PRO B 2 101 ? -34.968 3.562 -31.056 1.00 26.19 95 PRO B N 1
ATOM 2445 C CA . PRO B 2 101 ? -35.766 4.196 -30.000 1.00 26.99 95 PRO B CA 1
ATOM 2446 C C . PRO B 2 101 ? -35.409 5.662 -29.772 1.00 28.75 95 PRO B C 1
ATOM 2447 O O . PRO B 2 101 ? -34.247 6.039 -29.929 1.00 20.88 95 PRO B O 1
ATOM 2451 N N . LEU B 2 102 ? -36.403 6.476 -29.421 1.00 29.22 96 LEU B N 1
ATOM 2452 C CA . LEU B 2 102 ? -36.124 7.839 -28.993 1.00 26.90 96 LEU B CA 1
ATOM 2453 C C . LEU B 2 102 ? -35.174 7.811 -27.804 1.00 26.78 96 LEU B C 1
ATOM 2454 O O . LEU B 2 102 ? -35.329 7.004 -26.885 1.00 25.05 96 LEU B O 1
ATOM 2459 N N . THR B 2 103 ? -34.173 8.685 -27.831 1.00 22.61 97 THR B N 1
ATOM 2460 C CA . THR B 2 103 ? -33.149 8.692 -26.798 1.00 25.87 97 THR B CA 1
ATOM 2461 C C . THR B 2 103 ? -32.878 10.121 -26.353 1.00 24.78 97 THR B C 1
ATOM 2462 O O . THR B 2 103 ? -33.102 11.083 -27.092 1.00 23.56 97 THR B O 1
ATOM 2466 N N . PHE B 2 104 ? -32.389 10.241 -25.123 1.00 24.07 98 PHE B N 1
ATOM 2467 C CA . PHE B 2 104 ? -32.003 11.512 -24.536 1.00 27.34 98 PHE B CA 1
ATOM 2468 C C . PHE B 2 104 ? -30.528 11.467 -24.171 1.00 27.47 98 PHE B C 1
ATOM 2469 O O . PHE B 2 104 ? -29.952 10.396 -23.961 1.00 25.35 98 PHE B O 1
ATOM 2477 N N . GLY B 2 105 ? -29.917 12.643 -24.096 1.00 24.37 99 GLY B N 1
ATOM 2478 C CA . GLY B 2 105 ? -28.579 12.737 -23.558 1.00 24.07 99 GLY B CA 1
ATOM 2479 C C . GLY B 2 105 ? -28.562 12.437 -22.072 1.00 26.05 99 GLY B C 1
ATOM 2480 O O . GLY B 2 105 ? -29.595 12.324 -21.410 1.00 24.80 99 GLY B O 1
ATOM 2481 N N . GLY B 2 106 ? -27.352 12.296 -21.533 1.00 21.57 100 GLY B N 1
ATOM 2482 C CA . GLY B 2 106 ? -27.217 12.083 -20.104 1.00 24.95 100 GLY B CA 1
ATOM 2483 C C . GLY B 2 106 ? -27.591 13.279 -19.256 1.00 27.99 100 GLY B C 1
ATOM 2484 O O . GLY B 2 106 ? -27.653 13.152 -18.028 1.00 24.26 100 GLY B O 1
ATOM 2485 N N . GLY B 2 107 ? -27.838 14.424 -19.876 1.00 28.35 101 GLY B N 1
ATOM 2486 C CA . GLY B 2 107 ? -28.227 15.634 -19.172 1.00 29.90 101 GLY B CA 1
ATOM 2487 C C . GLY B 2 107 ? -27.032 16.445 -18.717 1.00 27.76 101 GLY B C 1
ATOM 2488 O O . GLY B 2 107 ? -25.956 15.922 -18.427 1.00 29.30 101 GLY B O 1
ATOM 2489 N N . THR B 2 108 ? -27.230 17.758 -18.656 1.00 26.18 102 THR B N 1
ATOM 2490 C CA . THR B 2 108 ? -26.226 18.682 -18.145 1.00 36.94 102 THR B CA 1
ATOM 2491 C C . THR B 2 108 ? -26.859 19.520 -17.047 1.00 30.77 102 THR B C 1
ATOM 2492 O O . THR B 2 108 ? -27.817 20.258 -17.299 1.00 34.01 102 THR B O 1
ATOM 2496 N N . LYS B 2 109 ? -26.334 19.395 -15.831 1.00 33.22 103 LYS B N 1
ATOM 2497 C CA . LYS B 2 109 ? -26.843 20.154 -14.696 1.00 39.16 103 LYS B CA 1
ATOM 2498 C C . LYS B 2 109 ? -26.274 21.566 -14.735 1.00 40.41 103 LYS B C 1
ATOM 2499 O O . LYS B 2 109 ? -25.062 21.757 -14.594 1.00 45.51 103 LYS B O 1
ATOM 2505 N N . VAL B 2 110 ? -27.142 22.554 -14.930 1.00 43.58 104 VAL B N 1
ATOM 2506 C CA . VAL B 2 110 ? -26.728 23.952 -14.950 1.00 43.40 104 VAL B CA 1
ATOM 2507 C C . VAL B 2 110 ? -26.852 24.501 -13.533 1.00 50.21 104 VAL B C 1
ATOM 2508 O O . VAL B 2 110 ? -27.957 24.753 -13.045 1.00 47.96 104 VAL B O 1
ATOM 2512 N N . GLU B 2 111 ? -25.711 24.682 -12.878 1.00 49.80 105 GLU B N 1
ATOM 2513 C CA . GLU B 2 111 ? -25.674 25.172 -11.484 1.00 52.69 105 GLU B CA 1
ATOM 2514 C C . GLU B 2 111 ? -25.310 26.660 -11.471 1.00 62.04 105 GLU B C 1
ATOM 2515 O O . GLU B 2 111 ? -24.715 27.129 -12.458 1.00 60.47 105 GLU B O 1
ATOM 2521 N N . ILE B 2 112 ? -25.686 27.383 -10.404 1.00 61.20 106 ILE B N 1
ATOM 2522 C CA . ILE B 2 112 ? -25.336 28.833 -10.287 1.00 55.18 106 ILE B CA 1
ATOM 2523 C C . ILE B 2 112 ? -24.161 29.037 -9.327 1.00 51.50 106 ILE B C 1
ATOM 2524 O O . ILE B 2 112 ? -24.179 28.496 -8.243 1.00 54.27 106 ILE B O 1
ATOM 2529 N N . LYS B 2 113 ? -23.141 29.771 -9.751 1.00 56.70 107 LYS B N 1
ATOM 2530 C CA . LYS B 2 113 ? -22.015 30.082 -8.839 1.00 51.65 107 LYS B CA 1
ATOM 2531 C C . LYS B 2 113 ? -22.095 31.534 -8.360 1.00 48.54 107 LYS B C 1
ATOM 2532 O O . LYS B 2 113 ? -22.681 32.342 -9.075 1.00 48.83 107 LYS B O 1
ATOM 2538 N N . ARG B 2 114 ? -21.572 31.837 -7.176 1.00 46.96 108 ARG B N 1
ATOM 2539 C CA . ARG B 2 114 ? -21.565 33.236 -6.684 1.00 46.51 108 ARG B CA 1
ATOM 2540 C C . ARG B 2 114 ? -20.567 34.091 -7.465 1.00 42.36 108 ARG B C 1
ATOM 2541 O O . ARG B 2 114 ? -19.370 33.861 -7.308 1.00 43.81 108 ARG B O 1
ATOM 2549 N N . ALA B 2 115 ? -21.047 35.072 -8.229 1.00 46.35 109 ALA B N 1
ATOM 2550 C CA . ALA B 2 115 ? -20.144 36.031 -8.927 1.00 50.73 109 ALA B CA 1
ATOM 2551 C C . ALA B 2 115 ? -19.400 36.898 -7.893 1.00 43.77 109 ALA B C 1
ATOM 2552 O O . ALA B 2 115 ? -18.352 37.424 -8.236 1.00 48.00 109 ALA B O 1
ATOM 2554 N N . ASP B 2 116 ? -19.937 37.028 -6.684 1.00 43.60 110 ASP B N 1
ATOM 2555 C CA . ASP B 2 116 ? -19.318 37.786 -5.556 1.00 48.59 110 ASP B CA 1
ATOM 2556 C C . ASP B 2 116 ? -17.931 37.283 -5.122 1.00 48.49 110 ASP B C 1
ATOM 2557 O O . ASP B 2 116 ? -17.152 38.143 -4.670 1.00 46.28 110 ASP B O 1
ATOM 2562 N N . ARG B 2 117 ? -17.675 35.969 -5.100 1.00 42.57 111 ARG B N 1
ATOM 2563 C CA . ARG B 2 117 ? -16.412 35.366 -4.556 1.00 45.80 111 ARG B CA 1
ATOM 2564 C C . ARG B 2 117 ? -16.488 35.468 -3.035 1.00 41.13 111 ARG B C 1
ATOM 2565 O O . ARG B 2 117 ? -15.594 34.991 -2.367 1.00 40.05 111 ARG B O 1
ATOM 2573 N N . THR B 2 118 ? -17.609 35.976 -2.546 1.00 42.11 112 THR B N 1
ATOM 2574 C CA . THR B 2 118 ? -17.817 36.101 -1.095 1.00 38.25 112 THR B CA 1
ATOM 2575 C C . THR B 2 118 ? -18.439 34.825 -0.537 1.00 37.10 112 THR B C 1
ATOM 2576 O O . THR B 2 118 ? -18.852 33.955 -1.328 1.00 37.11 112 THR B O 1
ATOM 2580 N N . VAL B 2 119 ? -18.492 34.742 0.772 1.00 32.30 113 VAL B N 1
ATOM 2581 C CA . VAL B 2 119 ? -18.960 33.571 1.498 1.00 26.96 113 VAL B CA 1
ATOM 2582 C C . VAL B 2 119 ? -20.066 33.999 2.456 1.00 26.78 113 VAL B C 1
ATOM 2583 O O . VAL B 2 119 ? -20.063 35.120 2.973 1.00 25.45 113 VAL B O 1
ATOM 2587 N N . ALA B 2 120 ? -21.034 33.109 2.670 1.00 23.55 114 ALA B N 1
ATOM 2588 C CA . ALA B 2 120 ? -22.163 33.373 3.556 1.00 22.44 114 ALA B CA 1
ATOM 2589 C C . ALA B 2 120 ? -22.144 32.376 4.706 1.00 21.25 114 ALA B C 1
ATOM 2590 O O . ALA B 2 120 ? -22.205 31.163 4.482 1.00 17.87 114 ALA B O 1
ATOM 2592 N N . ALA B 2 121 ? -22.059 32.890 5.930 1.00 21.12 115 ALA B N 1
ATOM 2593 C CA . ALA B 2 121 ? -22.113 32.046 7.109 1.00 17.61 115 ALA B CA 1
ATOM 2594 C C . ALA B 2 121 ? -23.550 31.605 7.380 1.00 18.74 115 ALA B C 1
ATOM 2595 O O . ALA B 2 121 ? -24.501 32.327 7.065 1.00 19.69 115 ALA B O 1
ATOM 2597 N N . PRO B 2 122 ? -23.735 30.423 7.958 1.00 17.37 116 PRO B N 1
ATOM 2598 C CA . PRO B 2 122 ? -25.094 29.947 8.233 1.00 19.69 116 PRO B CA 1
ATOM 2599 C C . PRO B 2 122 ? -25.730 30.698 9.389 1.00 21.82 116 PRO B C 1
ATOM 2600 O O . PRO B 2 122 ? -25.058 31.122 10.333 1.00 21.71 116 PRO B O 1
ATOM 2604 N N . SER B 2 123 ? -27.035 30.882 9.307 1.00 23.02 117 SER B N 1
ATOM 2605 C CA . SER B 2 123 ? -27.786 31.355 10.485 1.00 22.02 117 SER B CA 1
ATOM 2606 C C . SER B 2 123 ? -28.218 30.033 11.129 1.00 22.74 117 SER B C 1
ATOM 2607 O O . SER B 2 123 ? -28.720 29.166 10.410 1.00 23.35 117 SER B O 1
ATOM 2610 N N . VAL B 2 124 ? -28.010 29.868 12.415 1.00 20.92 118 VAL B N 1
ATOM 2611 C CA . VAL B 2 124 ? -28.261 28.558 13.069 1.00 23.12 118 VAL B CA 1
ATOM 2612 C C . VAL B 2 124 ? -29.490 28.618 13.976 1.00 22.81 118 VAL B C 1
ATOM 2613 O O . VAL B 2 124 ? -29.649 29.604 14.702 1.00 24.25 118 VAL B O 1
ATOM 2617 N N . PHE B 2 125 ? -30.337 27.609 13.881 1.00 21.52 119 PHE B N 1
ATOM 2618 C CA . PHE B 2 125 ? -31.552 27.528 14.714 1.00 19.39 119 PHE B CA 1
ATOM 2619 C C . PHE B 2 125 ? -31.669 26.115 15.299 1.00 21.45 119 PHE B C 1
ATOM 2620 O O . PHE B 2 125 ? -31.298 25.162 14.628 1.00 17.93 119 PHE B O 1
ATOM 2628 N N . ILE B 2 126 ? -32.141 26.020 16.536 1.00 20.75 120 ILE B N 1
ATOM 2629 C CA . ILE B 2 126 ? -32.310 24.708 17.209 1.00 19.91 120 ILE B CA 1
ATOM 2630 C C . ILE B 2 126 ? -33.766 24.506 17.621 1.00 19.18 120 ILE B C 1
ATOM 2631 O O . ILE B 2 126 ? -34.378 25.446 18.094 1.00 20.77 120 ILE B O 1
ATOM 2636 N N . PHE B 2 127 ? -34.265 23.292 17.421 1.00 22.56 121 PHE B N 1
ATOM 2637 C CA . PHE B 2 127 ? -35.649 22.951 17.739 1.00 21.30 121 PHE B CA 1
ATOM 2638 C C . PHE B 2 127 ? -35.649 21.757 18.680 1.00 20.26 121 PHE B C 1
ATOM 2639 O O . PHE B 2 127 ? -35.215 20.657 18.273 1.00 17.68 121 PHE B O 1
ATOM 2647 N N . PRO B 2 128 ? -36.093 21.930 19.922 1.00 22.52 122 PRO B N 1
ATOM 2648 C CA . PRO B 2 128 ? -36.305 20.786 20.812 1.00 24.04 122 PRO B CA 1
ATOM 2649 C C . PRO B 2 128 ? -37.403 19.889 20.273 1.00 24.28 122 PRO B C 1
ATOM 2650 O O . PRO B 2 128 ? -38.138 20.280 19.353 1.00 24.68 122 PRO B O 1
ATOM 2654 N N . PRO B 2 129 ? -37.548 18.679 20.810 1.00 23.58 123 PRO B N 1
ATOM 2655 C CA . PRO B 2 129 ? -38.635 17.806 20.355 1.00 25.07 123 PRO B CA 1
ATOM 2656 C C . PRO B 2 129 ? -39.996 18.424 20.637 1.00 26.27 123 PRO B C 1
ATOM 2657 O O . PRO B 2 129 ? -40.211 19.062 21.670 1.00 24.64 123 PRO B O 1
ATOM 2661 N N . SER B 2 130 ? -40.916 18.242 19.696 1.00 25.58 124 SER B N 1
ATOM 2662 C CA . SER B 2 130 ? -42.294 18.633 19.934 1.00 32.92 124 SER B CA 1
ATOM 2663 C C . SER B 2 130 ? -42.915 17.732 20.995 1.00 33.29 124 SER B C 1
ATOM 2664 O O . SER B 2 130 ? -42.491 16.593 21.209 1.00 28.31 124 SER B O 1
ATOM 2667 N N . ASP B 2 131 ? -43.932 18.264 21.675 1.00 37.31 125 ASP B N 1
ATOM 2668 C CA . ASP B 2 131 ? -44.623 17.470 22.685 1.00 37.79 125 ASP B CA 1
ATOM 2669 C C . ASP B 2 131 ? -45.421 16.340 22.045 1.00 35.51 125 ASP B C 1
ATOM 2670 O O . ASP B 2 131 ? -45.553 15.260 22.638 1.00 31.86 125 ASP B O 1
ATOM 2675 N N . GLU B 2 132 ? -45.934 16.562 20.829 1.00 34.28 126 GLU B N 1
ATOM 2676 C CA . GLU B 2 132 ? -46.557 15.483 20.065 1.00 32.83 126 GLU B CA 1
ATOM 2677 C C . GLU B 2 132 ? -45.625 14.286 19.941 1.00 34.11 126 GLU B C 1
ATOM 2678 O O . GLU B 2 132 ? -46.015 13.146 20.216 1.00 34.19 126 GLU B O 1
ATOM 2684 N N . GLN B 2 133 ? -44.384 14.531 19.511 1.00 28.91 127 GLN B N 1
ATOM 2685 C CA . GLN B 2 133 ? -43.445 13.434 19.308 1.00 30.95 127 GLN B CA 1
ATOM 2686 C C . GLN B 2 133 ? -43.051 12.789 20.629 1.00 33.08 127 GLN B C 1
ATOM 2687 O O . GLN B 2 133 ? -42.972 11.558 20.724 1.00 34.09 127 GLN B O 1
ATOM 2693 N N . LEU B 2 134 ? -42.797 13.602 21.657 1.00 30.20 128 LEU B N 1
ATOM 2694 C CA . LEU B 2 134 ? -42.485 13.056 22.971 1.00 28.08 128 LEU B CA 1
ATOM 2695 C C . LEU B 2 134 ? -43.620 12.201 23.518 1.00 37.08 128 LEU B C 1
ATOM 2696 O O . LEU B 2 134 ? -43.375 11.331 24.360 1.00 37.09 128 LEU B O 1
ATOM 2701 N N . LYS B 2 135 ? -44.854 12.427 23.060 1.00 34.29 129 LYS B N 1
ATOM 2702 C CA . LYS B 2 135 ? -45.944 11.531 23.430 1.00 40.96 129 LYS B CA 1
ATOM 2703 C C . LYS B 2 135 ? -45.684 10.110 22.943 1.00 42.75 129 LYS B C 1
ATOM 2704 O O . LYS B 2 135 ? -46.038 9.138 23.621 1.00 36.95 129 LYS B O 1
ATOM 2710 N N . SER B 2 136 ? -45.059 9.970 21.776 1.00 39.73 130 SER B N 1
ATOM 2711 C CA . SER B 2 136 ? -44.927 8.680 21.112 1.00 37.33 130 SER B CA 1
ATOM 2712 C C . SER B 2 136 ? -43.693 7.893 21.538 1.00 38.44 130 SER B C 1
ATOM 2713 O O . SER B 2 136 ? -43.522 6.756 21.086 1.00 46.45 130 SER B O 1
ATOM 2716 N N . GLY B 2 137 ? -42.832 8.454 22.381 1.00 36.78 131 GLY B N 1
ATOM 2717 C CA . GLY B 2 137 ? -41.699 7.720 22.906 1.00 37.86 131 GLY B CA 1
ATOM 2718 C C . GLY B 2 137 ? -40.374 7.954 22.216 1.00 37.36 131 GLY B C 1
ATOM 2719 O O . GLY B 2 137 ? -39.437 7.179 22.440 1.00 40.30 131 GLY B O 1
ATOM 2720 N N . THR B 2 138 ? -40.261 8.992 21.394 1.00 34.14 132 THR B N 1
ATOM 2721 C CA . THR B 2 138 ? -39.003 9.334 20.751 1.00 35.77 132 THR B CA 1
ATOM 2722 C C . THR B 2 138 ? -38.855 10.846 20.742 1.00 30.70 132 THR B C 1
ATOM 2723 O O . THR B 2 138 ? -39.843 11.581 20.813 1.00 33.34 132 THR B O 1
ATOM 2727 N N . ALA B 2 139 ? -37.610 11.305 20.648 1.00 34.31 133 ALA B N 1
ATOM 2728 C CA . ALA B 2 139 ? -37.301 12.725 20.707 1.00 27.34 133 ALA B CA 1
ATOM 2729 C C . ALA B 2 139 ? -36.342 13.065 19.580 1.00 28.20 133 ALA B C 1
ATOM 2730 O O . ALA B 2 139 ? -35.211 12.570 19.553 1.00 29.64 133 ALA B O 1
ATOM 2732 N N . SER B 2 140 ? -36.792 13.898 18.651 1.00 24.00 134 SER B N 1
ATOM 2733 C CA . SER B 2 140 ? -35.951 14.397 17.575 1.00 27.24 134 SER B CA 1
ATOM 2734 C C . SER B 2 140 ? -35.629 15.858 17.851 1.00 24.16 134 SER B C 1
ATOM 2735 O O . SER B 2 140 ? -36.538 16.676 18.029 1.00 25.74 134 SER B O 1
ATOM 2738 N N . VAL B 2 141 ? -34.340 16.172 17.905 1.00 21.07 135 VAL B N 1
ATOM 2739 C CA . VAL B 2 141 ? -33.845 17.534 18.056 1.00 21.75 135 VAL B CA 1
ATOM 2740 C C . VAL B 2 141 ? -33.268 17.962 16.717 1.00 22.45 135 VAL B C 1
ATOM 2741 O O . VAL B 2 141 ? -32.439 17.251 16.140 1.00 19.15 135 VAL B O 1
ATOM 2745 N N . VAL B 2 142 ? -33.694 19.116 16.217 1.00 21.10 136 VAL B N 1
ATOM 2746 C CA . VAL B 2 142 ? -33.342 19.527 14.860 1.00 22.43 136 VAL B CA 1
ATOM 2747 C C . VAL B 2 142 ? -32.470 20.772 14.910 1.00 19.59 136 VAL B C 1
ATOM 2748 O O . VAL B 2 142 ? -32.835 21.771 15.532 1.00 23.62 136 VAL B O 1
ATOM 2752 N N . CYS B 2 143 ? -31.324 20.714 14.243 1.00 21.86 137 CYS B N 1
ATOM 2753 C CA . CYS B 2 143 ? -30.459 21.865 14.049 1.00 18.88 137 CYS B CA 1
ATOM 2754 C C . CYS B 2 143 ? -30.548 22.282 12.589 1.00 21.89 137 CYS B C 1
ATOM 2755 O O . CYS B 2 143 ? -30.475 21.438 11.688 1.00 20.84 137 CYS B O 1
ATOM 2758 N N . LEU B 2 144 ? -30.735 23.578 12.362 1.00 15.54 138 LEU B N 1
ATOM 2759 C CA . LEU B 2 144 ? -30.963 24.137 11.038 1.00 18.81 138 LEU B CA 1
ATOM 2760 C C . LEU B 2 144 ? -29.893 25.177 10.758 1.00 15.49 138 LEU B C 1
ATOM 2761 O O . LEU B 2 144 ? -29.733 26.133 11.526 1.00 15.02 138 LEU B O 1
ATOM 2766 N N . LEU B 2 145 ? -29.162 24.980 9.667 1.00 16.07 139 LEU B N 1
ATOM 2767 C CA . LEU B 2 145 ? -28.176 25.924 9.158 1.00 14.61 139 LEU B CA 1
ATOM 2768 C C . LEU B 2 145 ? -28.787 26.526 7.903 1.00 20.62 139 LEU B C 1
ATOM 2769 O O . LEU B 2 145 ? -28.947 25.835 6.894 1.00 18.34 139 LEU B O 1
ATOM 2774 N N . ASN B 2 146 ? -29.140 27.799 7.962 1.00 16.76 140 ASN B N 1
ATOM 2775 C CA . ASN B 2 146 ? -29.924 28.434 6.919 1.00 20.58 140 ASN B CA 1
ATOM 2776 C C . ASN B 2 146 ? -29.048 29.380 6.114 1.00 23.38 140 ASN B C 1
ATOM 2777 O O . ASN B 2 146 ? -28.289 30.174 6.688 1.00 19.55 140 ASN B O 1
ATOM 2782 N N . ASN B 2 147 ? -29.137 29.253 4.787 1.00 20.84 141 ASN B N 1
ATOM 2783 C CA . ASN B 2 147 ? -28.650 30.244 3.827 1.00 22.17 141 ASN B CA 1
ATOM 2784 C C . ASN B 2 147 ? -27.149 30.495 3.985 1.00 19.23 141 ASN B C 1
ATOM 2785 O O . ASN B 2 147 ? -26.699 31.614 4.239 1.00 21.06 141 ASN B O 1
ATOM 2790 N N . PHE B 2 148 ? -26.371 29.430 3.809 1.00 16.87 142 PHE B N 1
ATOM 2791 C CA . PHE B 2 148 ? -24.922 29.525 3.874 1.00 19.98 142 PHE B CA 1
ATOM 2792 C C . PHE B 2 148 ? -24.305 29.133 2.539 1.00 19.13 142 PHE B C 1
ATOM 2793 O O . PHE B 2 148 ? -24.953 28.533 1.676 1.00 20.31 142 PHE B O 1
ATOM 2801 N N . TYR B 2 149 ? -23.031 29.497 2.380 1.00 19.40 143 TYR B N 1
ATOM 2802 C CA . TYR B 2 149 ? -22.246 29.177 1.199 1.00 24.19 143 TYR B CA 1
ATOM 2803 C C . TYR B 2 149 ? -20.786 29.359 1.569 1.00 23.08 143 TYR B C 1
ATOM 2804 O O . TYR B 2 149 ? -20.457 30.348 2.238 1.00 22.50 143 TYR B O 1
ATOM 2813 N N . PRO B 2 150 ? -19.887 28.451 1.160 1.00 23.86 144 PRO B N 1
ATOM 2814 C CA . PRO B 2 150 ? -20.161 27.268 0.336 1.00 27.23 144 PRO B CA 1
ATOM 2815 C C . PRO B 2 150 ? -20.842 26.141 1.108 1.00 25.05 144 PRO B C 1
ATOM 2816 O O . PRO B 2 150 ? -21.105 26.276 2.303 1.00 20.64 144 PRO B O 1
ATOM 2820 N N . ARG B 2 151 ? -21.117 25.036 0.412 1.00 27.25 145 ARG B N 1
ATOM 2821 C CA . ARG B 2 151 ? -21.971 23.987 0.956 1.00 31.53 145 ARG B CA 1
ATOM 2822 C C . ARG B 2 151 ? -21.313 23.210 2.091 1.00 27.88 145 ARG B C 1
ATOM 2823 O O . ARG B 2 151 ? -22.026 22.607 2.900 1.00 27.77 145 ARG B O 1
ATOM 2831 N N . GLU B 2 152 ? -19.985 23.212 2.176 1.00 31.55 146 GLU B N 1
ATOM 2832 C CA . GLU B 2 152 ? -19.294 22.433 3.196 1.00 30.22 146 GLU B CA 1
ATOM 2833 C C . GLU B 2 152 ? -19.520 23.045 4.573 1.00 31.14 146 GLU B C 1
ATOM 2834 O O . GLU B 2 152 ? -19.144 24.195 4.821 1.00 34.75 146 GLU B O 1
ATOM 2840 N N . ALA B 2 153 ? -20.135 22.275 5.465 1.00 28.08 147 ALA B N 1
ATOM 2841 C CA . ALA B 2 153 ? -20.353 22.696 6.839 1.00 28.66 147 ALA B CA 1
ATOM 2842 C C . ALA B 2 153 ? -20.289 21.465 7.729 1.00 30.14 147 ALA B C 1
ATOM 2843 O O . ALA B 2 153 ? -20.580 20.351 7.287 1.00 34.68 147 AL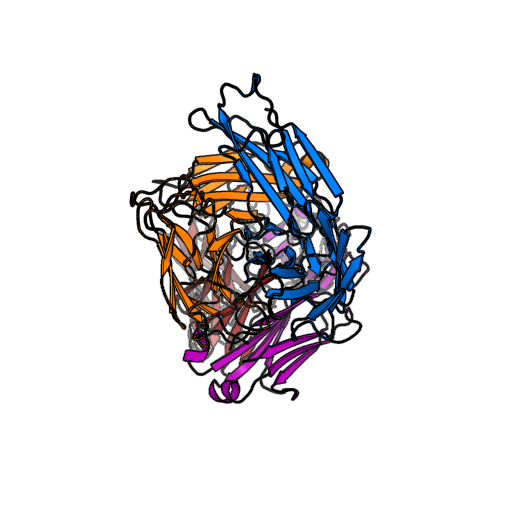A B O 1
ATOM 2845 N N . LYS B 2 154 ? -19.899 21.669 8.984 1.00 29.07 148 LYS B N 1
ATOM 2846 C CA . LYS B 2 154 ? -19.787 20.580 9.947 1.00 35.01 148 LYS B CA 1
ATOM 2847 C C . LYS B 2 154 ? -20.735 20.850 11.102 1.00 32.93 148 LYS B C 1
ATOM 2848 O O . LYS B 2 154 ? -20.648 21.900 11.744 1.00 31.80 148 LYS B O 1
ATOM 2854 N N . VAL B 2 155 ? -21.630 19.907 11.370 1.00 25.12 149 VAL B N 1
ATOM 2855 C CA . VAL B 2 155 ? -22.528 19.975 12.515 1.00 26.20 149 VAL B CA 1
ATOM 2856 C C . VAL B 2 155 ? -22.158 18.850 13.465 1.00 28.64 149 VAL B C 1
ATOM 2857 O O . VAL B 2 155 ? -22.087 17.684 13.059 1.00 34.01 149 VAL B O 1
ATOM 2861 N N . GLN B 2 156 ? -21.914 19.199 14.722 1.00 25.64 150 GLN B N 1
ATOM 2862 C CA . GLN B 2 156 ? -21.597 18.224 15.752 1.00 30.47 150 GLN B CA 1
ATOM 2863 C C . GLN B 2 156 ? -22.603 18.368 16.882 1.00 24.56 150 GLN B C 1
ATOM 2864 O O . GLN B 2 156 ? -22.929 19.482 17.292 1.00 22.77 150 GLN B O 1
ATOM 2870 N N . TRP B 2 157 ? -23.114 17.250 17.373 1.00 20.38 151 TRP B N 1
ATOM 2871 C CA . TRP B 2 157 ? -24.100 17.282 18.440 1.00 21.12 151 TRP B CA 1
ATOM 2872 C C . TRP B 2 157 ? -23.424 17.057 19.782 1.00 26.29 151 TRP B C 1
ATOM 2873 O O . TRP B 2 157 ? -22.524 16.221 19.904 1.00 26.42 151 TRP B O 1
ATOM 2884 N N . LYS B 2 158 ? -23.855 17.815 20.788 1.00 22.78 152 LYS B N 1
ATOM 2885 C CA . LYS B 2 158 ? -23.374 17.631 22.148 1.00 26.72 152 LYS B CA 1
ATOM 2886 C C . LYS B 2 158 ? -24.561 17.559 23.091 1.00 25.25 152 LYS B C 1
ATOM 2887 O O . LYS B 2 158 ? -25.357 18.502 23.179 1.00 27.98 152 LYS B O 1
ATOM 2893 N N . VAL B 2 159 ? -24.681 16.427 23.775 1.00 27.41 153 VAL B N 1
ATOM 2894 C CA . VAL B 2 159 ? -25.682 16.205 24.808 1.00 31.28 153 VAL B CA 1
ATOM 2895 C C . VAL B 2 159 ? -24.957 16.243 26.144 1.00 34.55 153 VAL B C 1
ATOM 2896 O O . VAL B 2 159 ? -24.065 15.423 26.395 1.00 27.94 153 VAL B O 1
ATOM 2900 N N . ASP B 2 160 ? -25.325 17.204 26.990 1.00 32.71 154 ASP B N 1
ATOM 2901 C CA . ASP B 2 160 ? -24.658 17.417 28.273 1.00 36.31 154 ASP B CA 1
ATOM 2902 C C . ASP B 2 160 ? -23.152 17.598 28.084 1.00 31.82 154 ASP B C 1
ATOM 2903 O O . ASP B 2 160 ? -22.339 17.036 28.821 1.00 30.44 154 ASP B O 1
ATOM 2908 N N . ASN B 2 161 ? -22.788 18.381 27.067 1.00 30.13 155 ASN B N 1
ATOM 2909 C CA . ASN B 2 161 ? -21.429 18.770 26.695 1.00 32.64 155 ASN B CA 1
ATOM 2910 C C . ASN B 2 161 ? -20.605 17.632 26.105 1.00 33.27 155 ASN B C 1
ATOM 2911 O O . ASN B 2 161 ? -19.416 17.834 25.828 1.00 38.44 155 ASN B O 1
ATOM 2916 N N . ALA B 2 162 ? -21.183 16.455 25.890 1.00 25.81 156 ALA B N 1
ATOM 2917 C CA . ALA B 2 162 ? -20.458 15.319 25.338 1.00 27.59 156 ALA B CA 1
ATOM 2918 C C . ALA B 2 162 ? -20.732 15.207 23.844 1.00 29.87 156 ALA B C 1
ATOM 2919 O O . ALA B 2 162 ? -21.893 15.171 23.423 1.00 29.54 156 ALA B O 1
ATOM 2921 N N . LEU B 2 163 ? -19.663 15.147 23.051 1.00 28.33 157 LEU B N 1
ATOM 2922 C CA . LEU B 2 163 ? -19.812 15.010 21.608 1.00 30.59 157 LEU B CA 1
ATOM 2923 C C . LEU B 2 163 ? -20.490 13.689 21.271 1.00 32.80 157 LEU B C 1
ATOM 2924 O O . LEU B 2 163 ? -20.077 12.626 21.744 1.00 27.99 157 LEU B O 1
ATOM 2929 N N . GLN B 2 164 ? -21.535 13.761 20.454 1.00 25.49 158 GLN B N 1
ATOM 2930 C CA . GLN B 2 164 ? -22.300 12.583 20.081 1.00 29.78 158 GLN B CA 1
ATOM 2931 C C . GLN B 2 164 ? -21.751 11.957 18.804 1.00 34.83 158 GLN B C 1
ATOM 2932 O O . GLN B 2 164 ? -21.074 12.602 18.000 1.00 32.20 158 GLN B O 1
ATOM 2938 N N . SER B 2 165 ? -22.059 10.675 18.630 1.00 32.45 159 SER B N 1
ATOM 2939 C CA . SER B 2 165 ? -21.729 9.951 17.414 1.00 36.33 159 SER B CA 1
ATOM 2940 C C . SER B 2 165 ? -22.727 8.818 17.245 1.00 30.07 159 SER B C 1
ATOM 2941 O O . SER B 2 165 ? -23.049 8.119 18.209 1.00 31.81 159 SER B O 1
ATOM 2944 N N . GLY B 2 166 ? -23.223 8.651 16.023 1.00 29.49 160 GLY B N 1
ATOM 2945 C CA . GLY B 2 166 ? -24.065 7.523 15.696 1.00 27.38 160 GLY B CA 1
ATOM 2946 C C . GLY B 2 166 ? -25.554 7.738 15.853 1.00 34.52 160 GLY B C 1
ATOM 2947 O O . GLY B 2 166 ? -26.324 6.803 15.594 1.00 35.25 160 GLY B O 1
ATOM 2948 N N . ASN B 2 167 ? -25.994 8.933 16.260 1.00 26.12 161 ASN B N 1
ATOM 2949 C CA . ASN B 2 167 ? -27.409 9.171 16.526 1.00 27.03 161 ASN B CA 1
ATOM 2950 C C . ASN B 2 167 ? -27.934 10.422 15.828 1.00 22.43 161 ASN B C 1
ATOM 2951 O O . ASN B 2 167 ? -28.967 10.961 16.237 1.00 22.75 161 ASN B O 1
ATOM 2956 N N . SER B 2 168 ? -27.257 10.897 14.788 1.00 24.13 162 SER B N 1
ATOM 2957 C CA . SER B 2 168 ? -27.700 12.075 14.058 1.00 24.77 162 SER B CA 1
ATOM 2958 C C . SER B 2 168 ? -27.638 11.810 12.562 1.00 23.66 162 SER B C 1
ATOM 2959 O O . SER B 2 168 ? -26.847 10.989 12.089 1.00 19.52 162 SER B O 1
ATOM 2962 N N . GLN B 2 169 ? -28.494 12.511 11.824 1.00 18.81 163 GLN B N 1
ATOM 2963 C CA . GLN B 2 169 ? -28.537 12.412 10.372 1.00 22.60 163 GLN B CA 1
ATOM 2964 C C . GLN B 2 169 ? -28.561 13.804 9.759 1.00 21.30 163 GLN B C 1
ATOM 2965 O O . GLN B 2 169 ? -29.142 14.733 10.318 1.00 22.37 163 GLN B O 1
ATOM 2971 N N . GLU B 2 170 ? -27.932 13.935 8.594 1.00 22.34 164 GLU B N 1
ATOM 2972 C CA . GLU B 2 170 ? -27.720 15.223 7.949 1.00 23.30 164 GLU B CA 1
ATOM 2973 C C . GLU B 2 170 ? -28.275 15.201 6.533 1.00 17.37 164 GLU B C 1
ATOM 2974 O O . GLU B 2 170 ? -28.197 14.179 5.845 1.00 20.52 164 GLU B O 1
ATOM 2980 N N . SER B 2 171 ? -28.753 16.283 6.013 1.00 13.47 165 SER B N 1
ATOM 2981 C CA . SER B 2 171 ? -29.346 16.600 4.720 1.00 19.15 165 SER B CA 1
ATOM 2982 C C . SER B 2 171 ? -29.150 18.079 4.426 1.00 16.54 165 SER B C 1
ATOM 2983 O O . SER B 2 171 ? -29.337 18.927 5.304 1.00 17.63 165 SER B O 1
ATOM 2986 N N . VAL B 2 172 ? -28.474 18.245 3.163 1.00 16.12 166 VAL B N 1
ATOM 2987 C CA . VAL B 2 172 ? -28.297 19.600 2.660 1.00 15.04 166 VAL B CA 1
ATOM 2988 C C . VAL B 2 172 ? -29.174 19.777 1.430 1.00 19.93 166 VAL B C 1
ATOM 2989 O O . VAL B 2 172 ? -29.306 18.863 0.610 1.00 17.22 166 VAL B O 1
ATOM 2993 N N . THR B 2 173 ? -29.800 20.942 1.322 1.00 17.26 167 THR B N 1
ATOM 2994 C CA . THR B 2 173 ? -30.583 21.258 0.139 1.00 22.04 167 THR B CA 1
ATOM 2995 C C . THR B 2 173 ? -29.676 21.372 -1.080 1.00 21.15 167 THR B C 1
ATOM 2996 O O . THR B 2 173 ? -28.460 21.553 -0.972 1.00 21.03 167 THR B O 1
ATOM 3000 N N . GLU B 2 174 ? -30.282 21.254 -2.256 1.00 20.73 168 GLU B N 1
ATOM 3001 C CA . GLU B 2 174 ? -29.608 21.742 -3.442 1.00 27.37 168 GLU B CA 1
ATOM 3002 C C . GLU B 2 174 ? -29.538 23.267 -3.383 1.00 29.71 168 GLU B C 1
ATOM 3003 O O . GLU B 2 174 ? -30.146 23.913 -2.522 1.00 23.76 168 GLU B O 1
ATOM 3009 N N . GLN B 2 175 ? -28.771 23.841 -4.302 1.00 31.84 169 GLN B N 1
ATOM 3010 C CA . GLN B 2 175 ? -28.577 25.282 -4.309 1.00 38.70 169 GLN B CA 1
ATOM 3011 C C . GLN B 2 175 ? -29.906 26.013 -4.437 1.00 32.94 169 GLN B C 1
ATOM 3012 O O . GLN B 2 175 ? -30.805 25.586 -5.168 1.00 33.31 169 GLN B O 1
ATOM 3018 N N . ASP B 2 176 ? -30.031 27.110 -3.698 1.00 33.40 170 ASP B N 1
ATOM 3019 C CA . ASP B 2 176 ? -31.108 28.051 -3.943 1.00 40.21 170 ASP B CA 1
ATOM 3020 C C . ASP B 2 176 ? -30.796 28.823 -5.214 1.00 44.14 170 ASP B C 1
ATOM 3021 O O . ASP B 2 176 ? -29.662 29.232 -5.451 1.00 47.77 170 ASP B O 1
ATOM 3026 N N . SER B 2 177 ? -31.800 28.995 -6.059 1.00 47.33 171 SER B N 1
ATOM 3027 C CA . SER B 2 177 ? -31.563 29.659 -7.337 1.00 51.98 171 SER B CA 1
ATOM 3028 C C . SER B 2 177 ? -31.326 31.150 -7.146 1.00 51.56 171 SER B C 1
ATOM 3029 O O . SER B 2 177 ? -30.449 31.730 -7.795 1.00 51.08 171 SER B O 1
ATOM 3032 N N . LYS B 2 178 ? -32.086 31.778 -6.244 1.00 54.81 172 LYS B N 1
ATOM 3033 C CA . LYS B 2 178 ? -31.963 33.212 -6.014 1.00 51.62 172 LYS B CA 1
ATOM 3034 C C . LYS B 2 178 ? -30.592 33.564 -5.453 1.00 56.23 172 LYS B C 1
ATOM 3035 O O . LYS B 2 178 ? -29.825 34.314 -6.066 1.00 50.89 172 LYS B O 1
ATOM 3041 N N . ASP B 2 179 ? -30.271 33.029 -4.278 1.00 55.03 173 ASP B N 1
ATOM 3042 C CA . ASP B 2 179 ? -29.082 33.423 -3.540 1.00 48.92 173 ASP B CA 1
ATOM 3043 C C . ASP B 2 179 ? -27.928 32.441 -3.689 1.00 47.01 173 ASP B C 1
ATOM 3044 O O . ASP B 2 179 ? -26.850 32.693 -3.142 1.00 46.63 173 ASP B O 1
ATOM 3049 N N . SER B 2 180 ? -28.124 31.333 -4.405 1.00 50.62 174 SER B N 1
ATOM 3050 C CA . SER B 2 180 ? -27.104 30.298 -4.589 1.00 44.39 174 SER B CA 1
ATOM 3051 C C . SER B 2 180 ? -26.639 29.694 -3.268 1.00 41.38 174 SER B C 1
ATOM 3052 O O . SER B 2 180 ? -25.609 29.015 -3.226 1.00 43.71 174 SER B O 1
ATOM 3055 N N . THR B 2 181 ? -27.373 29.929 -2.183 1.00 33.21 175 THR B N 1
ATOM 3056 C CA . THR B 2 181 ? -26.987 29.436 -0.872 1.00 30.39 175 THR B CA 1
ATOM 3057 C C . THR B 2 181 ? -27.588 28.056 -0.614 1.00 29.82 175 THR B C 1
ATOM 3058 O O . THR B 2 181 ? -28.463 27.579 -1.340 1.00 27.67 175 THR B O 1
ATOM 3062 N N . TYR B 2 182 ? -27.098 27.414 0.441 1.00 22.68 176 TYR B N 1
ATOM 3063 C CA . TYR B 2 182 ? -27.589 26.119 0.878 1.00 20.33 176 TYR B CA 1
ATOM 3064 C C . TYR B 2 182 ? -28.185 26.242 2.271 1.00 19.98 176 TYR B C 1
ATOM 3065 O O . TYR B 2 182 ? -27.899 27.183 3.017 1.00 16.13 176 TYR B O 1
ATOM 3074 N N . SER B 2 183 ? -29.017 25.269 2.614 1.00 14.91 177 SER B N 1
ATOM 3075 C CA . SER B 2 183 ? -29.447 25.062 3.984 1.00 16.86 177 SER B CA 1
ATOM 3076 C C . SER B 2 183 ? -29.277 23.588 4.321 1.00 13.96 177 SER B C 1
ATOM 3077 O O . SER B 2 183 ? -29.421 22.714 3.461 1.00 16.17 177 SER B O 1
ATOM 3080 N N . LEU B 2 184 ? -28.950 23.326 5.577 1.00 15.07 178 LEU B N 1
ATOM 3081 C CA . LEU B 2 184 ? -28.666 21.990 6.065 1.00 17.31 178 LEU B CA 1
ATOM 3082 C C . LEU B 2 184 ? -29.518 21.722 7.291 1.00 17.90 178 LEU B C 1
ATOM 3083 O O . LEU B 2 184 ? -29.730 22.611 8.119 1.00 17.60 178 LEU B O 1
ATOM 3088 N N . SER B 2 185 ? -30.012 20.499 7.398 1.00 16.49 179 SER B N 1
ATOM 3089 C CA . SER B 2 185 ? -30.756 20.062 8.568 1.00 22.99 179 SER B CA 1
ATOM 3090 C C . SER B 2 185 ? -30.070 18.837 9.152 1.00 21.08 179 SER B C 1
ATOM 3091 O O . SER B 2 185 ? -29.749 17.889 8.423 1.00 22.43 179 SER B O 1
ATOM 3094 N N . SER B 2 186 ? -29.836 18.869 10.462 1.00 20.45 180 SER B N 1
ATOM 3095 C CA . SER B 2 186 ? -29.266 17.746 11.192 1.00 23.38 180 SER B CA 1
ATOM 3096 C C . SER B 2 186 ? -30.207 17.364 12.323 1.00 23.34 180 SER B C 1
ATOM 3097 O O . SER B 2 186 ? -30.558 18.203 13.155 1.00 24.56 180 SER B O 1
ATOM 3100 N N . THR B 2 187 ? -30.605 16.102 12.358 1.00 20.02 181 THR B N 1
ATOM 3101 C CA . THR B 2 187 ? -31.553 15.606 13.346 1.00 25.03 181 THR B CA 1
ATOM 3102 C C . THR B 2 187 ? -30.852 14.624 14.272 1.00 20.40 181 THR B C 1
ATOM 3103 O O . THR B 2 187 ? -30.308 13.613 13.814 1.00 19.51 181 THR B O 1
ATOM 3107 N N . LEU B 2 188 ? -30.852 14.943 15.564 1.00 20.57 182 LEU B N 1
ATOM 3108 C CA . LEU B 2 188 ? -30.441 14.030 16.620 1.00 22.95 182 LEU B CA 1
ATOM 3109 C C . LEU B 2 188 ? -31.672 13.277 17.108 1.00 24.56 182 LEU B C 1
ATOM 3110 O O . LEU B 2 188 ? -32.601 13.888 17.645 1.00 23.72 182 LEU B O 1
ATOM 3115 N N . THR B 2 189 ? -31.686 11.963 16.919 1.00 26.94 183 THR B N 1
ATOM 3116 C CA . THR B 2 189 ? -32.830 11.138 17.287 1.00 30.86 183 THR B CA 1
ATOM 3117 C C . THR B 2 189 ? -32.462 10.294 18.499 1.00 29.61 183 THR B C 1
ATOM 3118 O O . THR B 2 189 ? -31.538 9.476 18.435 1.00 27.82 183 THR B O 1
ATOM 3122 N N . LEU B 2 190 ? -33.178 10.505 19.598 1.00 30.79 184 LEU B N 1
ATOM 3123 C CA . LEU B 2 190 ? -32.972 9.776 20.835 1.00 34.98 184 LEU B CA 1
ATOM 3124 C C . LEU B 2 190 ? -34.265 9.081 21.230 1.00 37.69 184 LEU B C 1
ATOM 3125 O O . LEU B 2 190 ? -35.359 9.463 20.802 1.00 28.46 184 LEU B O 1
ATOM 3130 N N . SER B 2 191 ? -34.128 8.044 22.050 1.00 34.81 185 SER B N 1
ATOM 3131 C CA . SER B 2 191 ? -35.274 7.550 22.795 1.00 40.54 185 SER B CA 1
ATOM 3132 C C . SER B 2 191 ? -35.834 8.671 23.657 1.00 36.78 185 SER B C 1
ATOM 3133 O O . SER B 2 191 ? -35.107 9.575 24.079 1.00 31.63 185 SER B O 1
ATOM 3136 N N . LYS B 2 192 ? -37.144 8.629 23.910 1.00 36.86 186 LYS B N 1
ATOM 3137 C CA . LYS B 2 192 ? -37.700 9.587 24.857 1.00 36.59 186 LYS B CA 1
ATOM 3138 C C . LYS B 2 192 ? -37.050 9.421 26.222 1.00 41.85 186 LYS B C 1
ATOM 3139 O O . LYS B 2 192 ? -36.697 10.409 26.873 1.00 40.68 186 LYS B O 1
ATOM 3145 N N . ALA B 2 193 ? -36.854 8.173 26.656 1.00 41.89 187 ALA B N 1
ATOM 3146 C CA . ALA B 2 193 ? -36.146 7.921 27.907 1.00 43.31 187 ALA B CA 1
ATOM 3147 C C . ALA B 2 193 ? -34.731 8.486 27.858 1.00 39.20 187 ALA B C 1
ATOM 3148 O O . ALA B 2 193 ? -34.307 9.206 28.768 1.00 40.13 187 ALA B O 1
ATOM 3150 N N . ASP B 2 194 ? -33.988 8.175 26.792 1.00 34.92 188 ASP B N 1
ATOM 3151 C CA . ASP B 2 194 ? -32.641 8.717 26.638 1.00 41.29 188 ASP B CA 1
ATOM 3152 C C . ASP B 2 194 ? -32.650 10.239 26.605 1.00 39.65 188 ASP B C 1
ATOM 3153 O O . ASP B 2 194 ? -31.692 10.877 27.055 1.00 44.05 188 ASP B O 1
ATOM 3158 N N . TYR B 2 195 ? -33.723 10.835 26.083 1.00 35.46 189 TYR B N 1
ATOM 3159 C CA . TYR B 2 195 ? -33.803 12.290 26.014 1.00 34.77 189 TYR B CA 1
ATOM 3160 C C . TYR B 2 195 ? -34.071 12.898 27.386 1.00 38.42 189 TYR B C 1
ATOM 3161 O O . TYR B 2 195 ? -33.516 13.951 27.721 1.00 38.19 189 TYR B O 1
ATOM 3170 N N . GLU B 2 196 ? -34.917 12.251 28.193 1.00 39.58 190 GLU B N 1
ATOM 3171 C CA . GLU B 2 196 ? -35.209 12.761 29.528 1.00 41.31 190 GLU B CA 1
ATOM 3172 C C . GLU B 2 196 ? -33.997 12.700 30.447 1.00 39.94 190 GLU B C 1
ATOM 3173 O O . GLU B 2 196 ? -33.978 13.388 31.473 1.00 45.57 190 GLU B O 1
ATOM 3179 N N . LYS B 2 197 ? -32.992 11.889 30.105 1.00 44.79 191 LYS B N 1
ATOM 3180 C CA . LYS B 2 197 ? -31.841 11.713 30.986 1.00 46.16 191 LYS B CA 1
ATOM 3181 C C . LYS B 2 197 ? -31.001 12.979 31.092 1.00 45.61 191 LYS B C 1
ATOM 3182 O O . LYS B 2 197 ? -30.338 13.196 32.112 1.00 39.71 191 LYS B O 1
ATOM 3188 N N . HIS B 2 198 ? -31.004 13.817 30.059 1.00 45.45 192 HIS B N 1
ATOM 3189 C CA . HIS B 2 198 ? -30.113 14.963 29.991 1.00 43.33 192 HIS B CA 1
ATOM 3190 C C . HIS B 2 198 ? -30.899 16.258 29.844 1.00 43.65 192 HIS B C 1
ATOM 3191 O O . HIS B 2 198 ? -32.088 16.260 29.509 1.00 40.24 192 HIS B O 1
ATOM 3198 N N . LYS B 2 199 ? -30.205 17.367 30.093 1.00 40.79 193 LYS B N 1
ATOM 3199 C CA . LYS B 2 199 ? -30.783 18.703 30.034 1.00 43.32 193 LYS B CA 1
ATOM 3200 C C . LYS B 2 199 ? -30.230 19.537 28.888 1.00 33.79 193 LYS B C 1
ATOM 3201 O O . LYS B 2 199 ? -30.999 20.136 28.132 1.00 36.05 193 LYS B O 1
ATOM 3207 N N . VAL B 2 200 ? -28.911 19.582 28.730 1.00 35.53 194 VAL B N 1
ATOM 3208 C CA . VAL B 2 200 ? -28.262 20.468 27.769 1.00 34.73 194 VAL B CA 1
ATOM 3209 C C . VAL B 2 200 ? -28.156 19.760 26.424 1.00 28.42 194 VAL B C 1
ATOM 3210 O O . VAL B 2 200 ? -27.579 18.672 26.328 1.00 27.77 194 VAL B O 1
ATOM 3214 N N . TYR B 2 201 ? -28.701 20.384 25.380 1.00 28.88 195 TYR B N 1
ATOM 3215 C CA . TYR B 2 201 ? -28.606 19.878 24.018 1.00 28.30 195 TYR B CA 1
ATOM 3216 C C . TYR B 2 201 ? -28.123 21.004 23.122 1.00 25.17 195 TYR B C 1
ATOM 3217 O O . TYR B 2 201 ? -28.714 22.088 23.117 1.00 21.75 195 TYR B O 1
ATOM 3226 N N . ALA B 2 202 ? -27.058 20.753 22.364 1.00 27.84 196 ALA B N 1
ATOM 3227 C CA . ALA B 2 202 ? -26.480 21.795 21.532 1.00 24.96 196 ALA B CA 1
ATOM 3228 C C . ALA B 2 202 ? -26.000 21.212 20.214 1.00 20.72 196 ALA B C 1
ATOM 3229 O O . ALA B 2 202 ? -25.590 20.051 20.138 1.00 19.87 196 ALA B O 1
ATOM 3231 N N . CYS B 2 203 ? -26.060 22.035 19.175 1.00 21.39 197 CYS B N 1
ATOM 3232 C CA . CYS B 2 203 ? -25.395 21.744 17.915 1.00 23.96 197 CYS B CA 1
ATOM 3233 C C . CYS B 2 203 ? -24.311 22.788 17.684 1.00 20.99 197 CYS B C 1
ATOM 3234 O O . CYS B 2 203 ? -24.561 23.996 17.801 1.00 22.58 197 CYS B O 1
ATOM 3237 N N . GLU B 2 204 ? -23.106 22.305 17.399 1.00 19.76 198 GLU B N 1
ATOM 3238 C CA . GLU B 2 204 ? -21.935 23.126 17.145 1.00 26.69 198 GLU B CA 1
ATOM 3239 C C . GLU B 2 204 ? -21.681 23.125 15.644 1.00 22.42 198 GLU B C 1
ATOM 3240 O O . GLU B 2 204 ? -21.465 22.064 15.047 1.00 22.41 198 GLU B O 1
ATOM 3246 N N . VAL B 2 205 ? -21.724 24.309 15.046 1.00 21.70 199 VAL B N 1
ATOM 3247 C CA . VAL B 2 205 ? -21.645 24.499 13.607 1.00 20.07 199 VAL B CA 1
ATOM 3248 C C . VAL B 2 205 ? -20.293 25.117 13.286 1.00 22.08 199 VAL B C 1
ATOM 3249 O O . VAL B 2 205 ? -19.933 26.169 13.831 1.00 19.77 199 VAL B O 1
ATOM 3253 N N . THR B 2 206 ? -19.550 24.458 12.406 1.00 23.07 200 THR B N 1
ATOM 3254 C CA . THR B 2 206 ? -18.288 24.955 11.883 1.00 26.69 200 THR B CA 1
ATOM 3255 C C . THR B 2 206 ? -18.453 25.211 10.393 1.00 25.34 200 THR B C 1
ATOM 3256 O O . THR B 2 206 ? -18.994 24.365 9.670 1.00 25.54 200 THR B O 1
ATOM 3260 N N . HIS B 2 207 ? -18.005 26.381 9.941 1.00 23.54 201 HIS B N 1
ATOM 3261 C CA . HIS B 2 207 ? -18.179 26.777 8.553 1.00 25.01 201 HIS B CA 1
ATOM 3262 C C . HIS B 2 207 ? -17.134 27.825 8.206 1.00 22.77 201 HIS B C 1
ATOM 3263 O O . HIS B 2 207 ? -16.646 28.543 9.080 1.00 21.82 201 HIS B O 1
ATOM 3270 N N . GLN B 2 208 ? -16.799 27.891 6.915 1.00 30.16 202 GLN B N 1
ATOM 3271 C CA . GLN B 2 208 ? -15.861 28.898 6.421 1.00 28.26 202 GLN B CA 1
ATOM 3272 C C . GLN B 2 208 ? -16.258 30.299 6.868 1.00 25.79 202 GLN B C 1
ATOM 3273 O O . GLN B 2 208 ? -15.408 31.094 7.281 1.00 25.26 202 GLN B O 1
ATOM 3279 N N . GLY B 2 209 ? -17.549 30.623 6.785 1.00 19.95 203 GLY B N 1
ATOM 3280 C CA . GLY B 2 209 ? -17.994 31.988 7.003 1.00 17.22 203 GLY B CA 1
ATOM 3281 C C . GLY B 2 209 ? -18.003 32.433 8.449 1.00 20.24 203 GLY B C 1
ATOM 3282 O O . GLY B 2 209 ? -18.277 33.610 8.707 1.00 21.05 203 GLY B O 1
ATOM 3283 N N . LEU B 2 210 ? -17.724 31.535 9.390 1.00 19.97 204 LEU B N 1
ATOM 3284 C CA . LEU B 2 210 ? -17.718 31.862 10.807 1.00 20.36 204 LEU B CA 1
ATOM 3285 C C . LEU B 2 210 ? -16.281 31.975 11.292 1.00 26.74 204 LEU B C 1
ATOM 3286 O O . LEU B 2 210 ? -15.460 31.092 11.025 1.00 22.82 204 LEU B O 1
ATOM 3291 N N . SER B 2 211 ? -15.981 33.067 11.999 1.00 33.38 205 SER B N 1
ATOM 3292 C CA . SER B 2 211 ? -14.652 33.235 12.575 1.00 34.78 205 SER B CA 1
ATOM 3293 C C . SER B 2 211 ? -14.328 32.143 13.585 1.00 33.29 205 SER B C 1
ATOM 3294 O O . SER B 2 211 ? -13.148 31.860 13.824 1.00 41.86 205 SER B O 1
ATOM 3297 N N . SER B 2 212 ? -15.348 31.523 14.171 1.00 33.04 206 SER B N 1
ATOM 3298 C CA . SER B 2 212 ? -15.185 30.435 15.123 1.00 33.14 206 SER B CA 1
ATOM 3299 C C . SER B 2 212 ? -16.477 29.626 15.139 1.00 32.08 206 SER B C 1
ATOM 3300 O O . SER B 2 212 ? -17.518 30.112 14.678 1.00 30.41 206 SER B O 1
ATOM 3303 N N . PRO B 2 213 ? -16.442 28.389 15.639 1.00 30.04 207 PRO B N 1
ATOM 3304 C CA . PRO B 2 213 ? -17.667 27.579 15.676 1.00 30.81 207 PRO B CA 1
ATOM 3305 C C . PRO B 2 213 ? -18.768 28.243 16.492 1.00 30.84 207 PRO B C 1
ATOM 3306 O O . PRO B 2 213 ? -18.518 28.845 17.538 1.00 30.66 207 PRO B O 1
ATO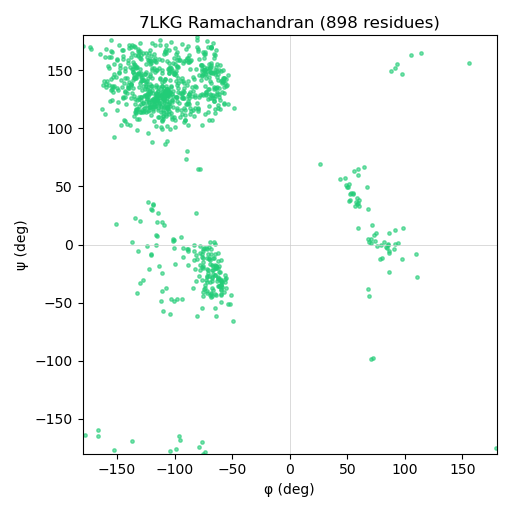M 3310 N N . VAL B 2 214 ? -19.999 28.126 15.997 1.00 26.17 208 VAL B N 1
ATOM 3311 C CA . VAL B 2 214 ? -21.176 28.694 16.648 1.00 27.42 208 VAL B CA 1
ATOM 3312 C C . VAL B 2 214 ? -21.960 27.561 17.294 1.00 29.25 208 VAL B C 1
ATOM 3313 O O . VAL B 2 214 ? -22.267 26.561 16.640 1.00 26.58 208 VAL B O 1
ATOM 3317 N N . THR B 2 215 ? -22.288 27.707 18.572 1.00 31.49 209 THR B N 1
ATOM 3318 C CA . THR B 2 215 ? -23.049 26.694 19.290 1.00 25.24 209 THR B CA 1
ATOM 3319 C C . THR B 2 215 ? -24.451 27.214 19.575 1.00 27.58 209 THR B C 1
ATOM 3320 O O . THR B 2 215 ? -24.611 28.311 20.121 1.00 27.34 209 THR B O 1
ATOM 3324 N N . LYS B 2 216 ? -25.460 26.433 19.195 1.00 25.10 210 LYS B N 1
ATOM 3325 C CA . LYS B 2 216 ? -26.846 26.742 19.522 1.00 22.54 210 LYS B CA 1
ATOM 3326 C C . LYS B 2 216 ? -27.374 25.660 20.450 1.00 27.36 210 LYS B C 1
ATOM 3327 O O . LYS B 2 216 ? -27.322 24.471 20.117 1.00 22.98 210 LYS B O 1
ATOM 3333 N N . SER B 2 217 ? -27.878 26.074 21.610 1.00 28.02 211 SER B N 1
ATOM 3334 C CA . SER B 2 217 ? -28.173 25.144 22.688 1.00 29.81 211 SER B CA 1
ATOM 3335 C C . SER B 2 217 ? -29.508 25.479 23.337 1.00 31.14 211 SER B C 1
ATOM 3336 O O . SER B 2 217 ? -30.033 26.588 23.206 1.00 28.30 211 SER B O 1
ATOM 3339 N N . PHE B 2 218 ? -30.044 24.487 24.044 1.00 28.31 212 PHE B N 1
ATOM 3340 C CA . PHE B 2 218 ? -31.224 24.660 24.876 1.00 31.39 212 PHE B CA 1
ATOM 3341 C C . PHE B 2 218 ? -31.176 23.645 26.009 1.00 31.60 212 PHE B C 1
ATOM 3342 O O . PHE B 2 218 ? -30.560 22.580 25.897 1.00 29.13 212 PHE B O 1
ATOM 3350 N N . ASN B 2 219 ? -31.852 23.981 27.101 1.00 32.33 213 ASN B N 1
ATOM 3351 C CA . ASN B 2 219 ? -32.012 23.074 28.229 1.00 39.27 213 ASN B CA 1
ATOM 3352 C C . ASN B 2 219 ? -33.403 22.458 28.186 1.00 37.02 213 ASN B C 1
ATOM 3353 O O . ASN B 2 219 ? -34.402 23.178 28.075 1.00 37.09 213 ASN B O 1
ATOM 3358 N N . ARG B 2 220 ? -33.463 21.131 28.259 1.00 30.81 214 ARG B N 1
ATOM 3359 C CA . ARG B 2 220 ? -34.740 20.427 28.293 1.00 42.14 214 ARG B CA 1
ATOM 3360 C C . ARG B 2 220 ? -35.555 20.832 29.516 1.00 40.76 214 ARG B C 1
ATOM 3361 O O . ARG B 2 220 ? -36.445 21.678 29.427 1.00 49.53 214 ARG B O 1
ATOM 3369 N N . ASN C 3 1 ? -31.664 7.974 -43.092 1.00 38.10 1 ASN C N 1
ATOM 3370 C CA . ASN C 3 1 ? -32.931 8.687 -43.202 1.00 34.38 1 ASN C CA 1
ATOM 3371 C C . ASN C 3 1 ? -33.765 8.498 -41.940 1.00 33.85 1 ASN C C 1
ATOM 3372 O O . ASN C 3 1 ? -33.771 7.418 -41.352 1.00 36.33 1 ASN C O 1
ATOM 3377 N N . PRO C 3 2 ? -34.461 9.551 -41.518 1.00 34.79 2 PRO C N 1
ATOM 3378 C CA . PRO C 3 2 ? -35.237 9.469 -40.278 1.00 29.78 2 PRO C CA 1
ATOM 3379 C C . PRO C 3 2 ? -36.419 8.523 -40.406 1.00 35.27 2 PRO C C 1
ATOM 3380 O O . PRO C 3 2 ? -37.005 8.356 -41.478 1.00 31.89 2 PRO C O 1
ATOM 3384 N N . ASP C 3 3 ? -36.759 7.893 -39.281 1.00 35.36 3 ASP C N 1
ATOM 3385 C CA . ASP C 3 3 ? -37.906 6.998 -39.211 1.00 36.67 3 ASP C CA 1
ATOM 3386 C C . ASP C 3 3 ? -39.125 7.812 -38.802 1.00 33.52 3 ASP C C 1
ATOM 3387 O O . ASP C 3 3 ? -39.183 8.282 -37.655 1.00 31.26 3 ASP C O 1
ATOM 3392 N N . PRO C 3 4 ? -40.108 8.009 -39.684 1.00 35.81 4 PRO C N 1
ATOM 3393 C CA . PRO C 3 4 ? -41.288 8.801 -39.301 1.00 35.77 4 PRO C CA 1
ATOM 3394 C C . PRO C 3 4 ? -42.107 8.171 -38.193 1.00 35.41 4 PRO C C 1
ATOM 3395 O O . PRO C 3 4 ? -42.902 8.872 -37.555 1.00 40.79 4 PRO C O 1
ATOM 3399 N N . ASN C 3 5 ? -41.942 6.875 -37.940 1.00 38.73 5 ASN C N 1
ATOM 3400 C CA . ASN C 3 5 ? -42.672 6.188 -36.886 1.00 39.93 5 ASN C CA 1
ATOM 3401 C C . ASN C 3 5 ? -41.898 6.128 -35.576 1.00 39.94 5 ASN C C 1
ATOM 3402 O O . ASN C 3 5 ? -42.346 5.468 -34.634 1.00 42.38 5 ASN C O 1
ATOM 3407 N N . ALA C 3 6 ? -40.742 6.792 -35.494 1.00 33.90 6 ALA C N 1
ATOM 3408 C CA . ALA C 3 6 ? -40.072 6.930 -34.205 1.00 33.28 6 ALA C CA 1
ATOM 3409 C C . ALA C 3 6 ? -40.918 7.759 -33.250 1.00 31.49 6 ALA C C 1
ATOM 3410 O O . ALA C 3 6 ? -41.055 7.420 -32.068 1.00 26.04 6 ALA C O 1
ATOM 3412 N N . ASN C 3 7 ? -41.494 8.848 -33.751 1.00 35.55 7 ASN C N 1
ATOM 3413 C CA . ASN C 3 7 ? -42.472 9.643 -33.012 1.00 33.82 7 ASN C CA 1
ATOM 3414 C C . ASN C 3 7 ? -43.557 10.031 -34.009 1.00 35.67 7 ASN C C 1
ATOM 3415 O O . ASN C 3 7 ? -43.349 10.928 -34.842 1.00 35.08 7 ASN C O 1
ATOM 3420 N N . PRO C 3 8 ? -44.717 9.370 -33.968 1.00 34.86 8 PRO C N 1
ATOM 3421 C CA . PRO C 3 8 ? -45.790 9.707 -34.919 1.00 37.49 8 PRO C CA 1
ATOM 3422 C C . PRO C 3 8 ? -46.292 11.129 -34.785 1.00 35.52 8 PRO C C 1
ATOM 3423 O O . PRO C 3 8 ? -46.901 11.650 -35.728 1.00 37.02 8 PRO C O 1
ATOM 3427 N N . ASN C 3 9 ? -46.058 11.774 -33.644 1.00 31.45 9 ASN C N 1
ATOM 3428 C CA . ASN C 3 9 ? -46.491 13.145 -33.416 1.00 35.73 9 ASN C CA 1
ATOM 3429 C C . ASN C 3 9 ? -45.673 14.165 -34.195 1.00 41.27 9 ASN C C 1
ATOM 3430 O O . ASN C 3 9 ? -45.979 15.360 -34.120 1.00 36.37 9 ASN C O 1
ATOM 3435 N N . VAL C 3 10 ? -44.653 13.737 -34.934 1.00 37.48 10 VAL C N 1
ATOM 3436 C CA . VAL C 3 10 ? -43.801 14.637 -35.702 1.00 37.29 10 VAL C CA 1
ATOM 3437 C C . VAL C 3 10 ? -44.147 14.479 -37.175 1.00 38.37 10 VAL C C 1
ATOM 3438 O O . VAL C 3 10 ? -43.997 13.391 -37.744 1.00 40.59 10 VAL C O 1
ATOM 3442 N N . ASP C 3 11 ? -44.617 15.577 -37.748 1.00 42.52 11 ASP C N 1
ATOM 3443 C CA . ASP C 3 11 ? -44.823 15.602 -39.211 1.00 48.02 11 ASP C CA 1
ATOM 3444 C C . ASP C 3 11 ? -43.520 16.177 -39.783 1.00 46.24 11 ASP C C 1
ATOM 3445 O O . ASP C 3 11 ? -43.148 17.295 -39.388 1.00 48.42 11 ASP C O 1
ATOM 3450 N N . PRO C 3 12 ? -42.846 15.511 -40.733 1.00 46.40 12 PRO C N 1
ATOM 3451 C CA . PRO C 3 12 ? -41.513 15.943 -41.200 1.00 49.74 12 PRO C CA 1
ATOM 3452 C C . PRO C 3 12 ? -41.516 17.122 -42.179 1.00 54.63 12 PRO C C 1
ATOM 3453 O O . PRO C 3 12 ? -40.468 17.504 -42.629 1.00 52.54 12 PRO C O 1
ATOM 3457 N N . ASN C 3 13 ? -42.695 17.618 -42.528 1.00 55.98 13 ASN C N 1
ATOM 3458 C CA . ASN C 3 13 ? -42.808 18.678 -43.556 1.00 61.79 13 ASN C CA 1
ATOM 3459 C C . ASN C 3 13 ? -42.138 19.961 -43.069 1.00 62.93 13 ASN C C 1
ATOM 3460 O O . ASN C 3 13 ? -42.099 20.168 -41.852 1.00 65.26 13 ASN C O 1
ATOM 3465 N N . ALA C 3 14 ? -41.607 20.763 -43.993 1.00 60.38 14 ALA C N 1
ATOM 3466 C CA . ALA C 3 14 ? -41.047 22.082 -43.627 1.00 59.26 14 ALA C CA 1
ATOM 3467 C C . ALA C 3 14 ? -42.175 23.116 -43.664 1.00 53.63 14 ALA C C 1
ATOM 3468 O O . ALA C 3 14 ? -41.876 24.295 -43.427 1.00 53.22 14 ALA C O 1
ATOM 3470 N N . GLN D 1 1 ? -12.236 16.730 32.343 1.00 38.98 1 GLN D N 1
ATOM 3471 C CA . GLN D 1 1 ? -12.222 15.502 33.130 1.00 33.74 1 GLN D CA 1
ATOM 3472 C C . GLN D 1 1 ? -10.843 14.846 33.074 1.00 37.25 1 GLN D C 1
ATOM 3473 O O . GLN D 1 1 ? -9.886 15.447 32.586 1.00 36.08 1 GLN D O 1
ATOM 3479 N N . VAL D 1 2 ? -10.739 13.618 33.577 1.00 32.06 2 VAL D N 1
ATOM 3480 C CA . VAL D 1 2 ? -9.456 12.924 33.628 1.00 35.92 2 VAL D CA 1
ATOM 3481 C C . VAL D 1 2 ? -9.177 12.289 32.273 1.00 36.72 2 VAL D C 1
ATOM 3482 O O . VAL D 1 2 ? -10.016 11.562 31.727 1.00 31.20 2 VAL D O 1
ATOM 3486 N N . HIS D 1 3 ? -7.991 12.557 31.728 1.00 34.36 3 HIS D N 1
ATOM 3487 C CA . HIS D 1 3 ? -7.622 12.098 30.398 1.00 39.58 3 HIS D CA 1
ATOM 3488 C C . HIS D 1 3 ? -6.322 11.311 30.448 1.00 36.15 3 HIS D C 1
ATOM 3489 O O . HIS D 1 3 ? -5.384 11.677 31.164 1.00 31.01 3 HIS D O 1
ATOM 3496 N N . LEU D 1 4 ? -6.277 10.234 29.669 1.00 30.17 4 LEU D N 1
ATOM 3497 C CA . LEU D 1 4 ? -5.143 9.315 29.624 1.00 29.75 4 LEU D CA 1
ATOM 3498 C C . LEU D 1 4 ? -4.836 9.074 28.148 1.00 31.63 4 LEU D C 1
ATOM 3499 O O . LEU D 1 4 ? -5.506 8.270 27.493 1.00 33.25 4 LEU D O 1
ATOM 3504 N N . VAL D 1 5 ? -3.840 9.780 27.616 1.00 32.08 5 VAL D N 1
ATOM 3505 C CA . VAL D 1 5 ? -3.559 9.791 26.184 1.00 32.87 5 VAL D CA 1
ATOM 3506 C C . VAL D 1 5 ? -2.309 8.961 25.930 1.00 26.55 5 VAL D C 1
ATOM 3507 O O . VAL D 1 5 ? -1.220 9.309 26.398 1.00 29.13 5 VAL D O 1
ATOM 3511 N N . GLN D 1 6 ? -2.459 7.876 25.183 1.00 30.25 6 GLN D N 1
ATOM 3512 C CA . GLN D 1 6 ? -1.355 6.967 24.911 1.00 28.37 6 GLN D CA 1
ATOM 3513 C C . GLN D 1 6 ? -0.717 7.270 23.560 1.00 31.39 6 GLN D C 1
ATOM 3514 O O . GLN D 1 6 ? -1.305 7.929 22.698 1.00 29.42 6 GLN D O 1
ATOM 3520 N N . SER D 1 7 ? 0.508 6.778 23.388 1.00 35.93 7 SER D N 1
ATOM 3521 C CA . SER D 1 7 ? 1.211 6.939 22.127 1.00 33.82 7 SER D CA 1
ATOM 3522 C C . SER D 1 7 ? 0.568 6.068 21.046 1.00 29.85 7 SER D C 1
ATOM 3523 O O . SER D 1 7 ? -0.279 5.211 21.315 1.00 29.39 7 SER D O 1
ATOM 3526 N N . GLY D 1 8 ? 0.993 6.295 19.801 1.00 30.10 8 GLY D N 1
ATOM 3527 C CA . GLY D 1 8 ? 0.366 5.656 18.664 1.00 31.27 8 GLY D CA 1
ATOM 3528 C C . GLY D 1 8 ? 0.736 4.194 18.501 1.00 31.26 8 GLY D C 1
ATOM 3529 O O . GLY D 1 8 ? 1.684 3.685 19.100 1.00 26.91 8 GLY D O 1
ATOM 3530 N N . ALA D 1 9 ? -0.044 3.515 17.660 1.00 24.20 9 ALA D N 1
ATOM 3531 C CA . ALA D 1 9 ? 0.192 2.107 17.373 1.00 30.59 9 ALA D CA 1
ATOM 3532 C C . ALA D 1 9 ? 1.583 1.907 16.782 1.00 29.67 9 ALA D C 1
ATOM 3533 O O . ALA D 1 9 ? 2.132 2.785 16.111 1.00 31.99 9 ALA D O 1
ATOM 3535 N N . GLU D 1 10 ? 2.159 0.736 17.049 1.00 29.31 10 GLU D N 1
ATOM 3536 C CA . GLU D 1 10 ? 3.505 0.418 16.601 1.00 33.89 10 GLU D CA 1
ATOM 3537 C C . GLU D 1 10 ? 3.553 -0.993 16.033 1.00 34.51 10 GLU D C 1
ATOM 3538 O O . GLU D 1 10 ? 2.779 -1.872 16.425 1.00 27.34 10 GLU D O 1
ATOM 3544 N N . VAL D 1 11 ? 4.474 -1.188 15.093 1.00 36.10 11 VAL D N 1
ATOM 3545 C CA . VAL D 1 11 ? 4.809 -2.497 14.549 1.00 26.93 11 VAL D CA 1
ATOM 3546 C C . VAL D 1 11 ? 6.274 -2.757 14.858 1.00 30.34 11 VAL D C 1
ATOM 3547 O O . VAL D 1 11 ? 7.129 -1.903 14.599 1.00 27.41 11 VAL D O 1
ATOM 3551 N N . LYS D 1 12 ? 6.558 -3.927 15.418 1.00 25.06 12 LYS D N 1
ATOM 3552 C CA . LYS D 1 12 ? 7.895 -4.249 15.889 1.00 31.51 12 LYS D CA 1
ATOM 3553 C C . LYS D 1 12 ? 8.271 -5.654 15.448 1.00 36.90 12 LYS D C 1
ATOM 3554 O O . LYS D 1 12 ? 7.423 -6.549 15.409 1.00 29.27 12 LYS D O 1
ATOM 3560 N N . LYS D 1 13 ? 9.545 -5.836 15.115 1.00 36.96 13 LYS D N 1
ATOM 3561 C CA . LYS D 1 13 ? 10.038 -7.158 14.779 1.00 29.63 13 LYS D CA 1
ATOM 3562 C C . LYS D 1 13 ? 10.087 -8.030 16.031 1.00 28.23 13 LYS D C 1
ATOM 3563 O O . LYS D 1 13 ? 10.233 -7.520 17.146 1.00 28.00 13 LYS D O 1
ATOM 3569 N N . PRO D 1 14 ? 9.954 -9.346 15.877 1.00 32.20 14 PRO D N 1
ATOM 3570 C CA . PRO D 1 14 ? 10.210 -10.241 17.010 1.00 30.09 14 PRO D CA 1
ATOM 3571 C C . PRO D 1 14 ? 11.623 -10.039 17.540 1.00 36.84 14 PRO D C 1
ATOM 3572 O O . PRO D 1 14 ? 12.561 -9.784 16.781 1.00 35.80 14 PRO D O 1
ATOM 3576 N N . GLY D 1 15 ? 11.765 -10.135 18.861 1.00 37.83 15 GLY D N 1
ATOM 3577 C CA . GLY D 1 15 ? 13.025 -9.909 19.529 1.00 35.17 15 GLY D CA 1
ATOM 3578 C C . GLY D 1 15 ? 13.308 -8.459 19.870 1.00 36.81 15 GLY D C 1
ATOM 3579 O O . GLY D 1 15 ? 14.086 -8.188 20.791 1.00 44.07 15 GLY D O 1
ATOM 3580 N N . ALA D 1 16 ? 12.692 -7.522 19.158 1.00 30.18 16 ALA D N 1
ATOM 3581 C CA . ALA D 1 16 ? 12.918 -6.102 19.396 1.00 35.55 16 ALA D CA 1
ATOM 3582 C C . ALA D 1 16 ? 12.175 -5.672 20.661 1.00 31.51 16 ALA D C 1
ATOM 3583 O O . ALA D 1 16 ? 11.662 -6.489 21.430 1.00 35.10 16 ALA D O 1
ATOM 3585 N N . SER D 1 17 ? 12.115 -4.364 20.891 1.00 30.61 17 SER D N 1
ATOM 3586 C CA . SER D 1 17 ? 11.459 -3.811 22.064 1.00 36.61 17 SER D CA 1
ATOM 3587 C C . SER D 1 17 ? 10.563 -2.651 21.654 1.00 33.73 17 SER D C 1
ATOM 3588 O O . SER D 1 17 ? 10.817 -1.969 20.658 1.00 39.84 17 SER D O 1
ATOM 3591 N N . VAL D 1 18 ? 9.508 -2.440 22.436 1.00 30.82 18 VAL D N 1
ATOM 3592 C CA . VAL D 1 18 ? 8.557 -1.361 22.208 1.00 31.46 18 VAL D CA 1
ATOM 3593 C C . VAL D 1 18 ? 8.350 -0.619 23.521 1.00 31.45 18 VAL D C 1
ATOM 3594 O O . VAL D 1 18 ? 8.438 -1.201 24.606 1.00 31.10 18 VAL D O 1
ATOM 3598 N N . LYS D 1 19 ? 8.101 0.686 23.420 1.00 29.15 19 LYS D N 1
ATOM 3599 C CA . LYS D 1 19 ? 7.850 1.525 24.586 1.00 30.62 19 LYS D CA 1
ATOM 3600 C C . LYS D 1 19 ? 6.621 2.379 24.318 1.00 29.83 19 LYS D C 1
ATOM 3601 O O . LYS D 1 19 ? 6.626 3.211 23.405 1.00 32.00 19 LYS D O 1
ATOM 3607 N N . VAL D 1 20 ? 5.576 2.172 25.112 1.00 29.83 20 VAL D N 1
ATOM 3608 C CA . VAL D 1 20 ? 4.327 2.916 25.004 1.00 29.11 20 VAL D CA 1
ATOM 3609 C C . VAL D 1 20 ? 4.273 3.945 26.122 1.00 33.26 20 VAL D C 1
ATOM 3610 O O . VAL D 1 20 ? 4.598 3.643 27.278 1.00 35.11 20 VAL D O 1
ATOM 3614 N N . SER D 1 21 ? 3.865 5.162 25.781 1.00 28.19 21 SER D N 1
ATOM 3615 C CA . SER D 1 21 ? 3.741 6.241 26.746 1.00 33.44 21 SER D CA 1
ATOM 3616 C C . SER D 1 21 ? 2.273 6.529 27.033 1.00 37.12 21 SER D C 1
ATOM 3617 O O . SER D 1 21 ? 1.373 6.113 26.298 1.00 28.89 21 SER D O 1
ATOM 3620 N N . CYS D 1 22 ? 2.049 7.258 28.123 1.00 34.84 22 CYS D N 1
ATOM 3621 C CA . CYS D 1 22 ? 0.705 7.481 28.653 1.00 30.04 22 CYS D CA 1
ATOM 3622 C C . CYS D 1 22 ? 0.726 8.815 29.400 1.00 32.93 22 CYS D C 1
ATOM 3623 O O . CYS D 1 22 ? 1.065 8.869 30.582 1.00 33.24 22 CYS D O 1
ATOM 3626 N N . LYS D 1 23 ? 0.389 9.886 28.687 1.00 34.42 23 LYS D N 1
ATOM 3627 C CA . LYS D 1 23 ? 0.332 11.217 29.275 1.00 34.67 23 LYS D CA 1
ATOM 3628 C C . LYS D 1 23 ? -0.991 11.386 30.015 1.00 34.68 23 LYS D C 1
ATOM 3629 O O . LYS D 1 23 ? -2.068 11.233 29.426 1.00 33.37 23 LYS D O 1
ATOM 3635 N N . ALA D 1 24 ? -0.906 11.687 31.307 1.00 35.24 24 ALA D N 1
ATOM 3636 C CA . ALA D 1 24 ? -2.070 11.840 32.165 1.00 31.75 24 ALA D CA 1
ATOM 3637 C C . ALA D 1 24 ? -2.349 13.315 32.417 1.00 34.84 24 ALA D C 1
ATOM 3638 O O . ALA D 1 24 ? -1.429 14.096 32.679 1.00 38.92 24 ALA D O 1
ATOM 3640 N N . SER D 1 25 ? -3.623 13.690 32.338 1.00 36.43 25 SER D N 1
ATOM 3641 C CA . SER D 1 25 ? -4.052 15.053 32.613 1.00 37.19 25 SER D CA 1
ATOM 3642 C C . SER D 1 25 ? -5.367 15.013 33.378 1.00 35.31 25 SER D C 1
ATOM 3643 O O . SER D 1 25 ? -6.092 14.016 33.354 1.00 32.42 25 SER D O 1
ATOM 3646 N N . GLY D 1 26 ? -5.665 16.111 34.068 1.00 36.86 26 GLY D N 1
ATOM 3647 C CA . GLY D 1 26 ? -6.919 16.242 34.783 1.00 29.79 26 GLY D CA 1
ATOM 3648 C C . GLY D 1 26 ? -6.906 15.783 36.223 1.00 28.58 26 GLY D C 1
ATOM 3649 O O . GLY D 1 26 ? -7.980 15.650 36.821 1.00 27.45 26 GLY D O 1
ATOM 3650 N N . TYR D 1 27 ? -5.732 15.535 36.798 1.00 30.42 27 TYR D N 1
ATOM 3651 C CA . TYR D 1 27 ? -5.613 15.148 38.196 1.00 30.48 27 TYR D CA 1
ATOM 3652 C C . TYR D 1 27 ? -4.159 15.314 38.607 1.00 37.51 27 TYR D C 1
ATOM 3653 O O . TYR D 1 27 ? -3.266 15.423 37.762 1.00 39.19 27 TYR D O 1
ATOM 3662 N N . THR D 1 28 ? -3.930 15.333 39.918 1.00 36.70 28 THR D N 1
ATOM 3663 C CA . THR D 1 28 ? -2.569 15.401 40.439 1.00 33.65 28 THR D CA 1
ATOM 3664 C C . THR D 1 28 ? -1.852 14.097 40.111 1.00 34.15 28 THR D C 1
ATOM 3665 O O . THR D 1 28 ? -2.127 13.059 40.722 1.00 36.66 28 THR D O 1
ATOM 3669 N N . PHE D 1 29 ? -0.930 14.155 39.144 1.00 40.23 29 PHE D N 1
ATOM 3670 C CA . PHE D 1 29 ? -0.280 12.951 38.631 1.00 38.65 29 PHE D CA 1
ATOM 3671 C C . PHE D 1 29 ? 0.373 12.128 39.734 1.00 38.43 29 PHE D C 1
ATOM 3672 O O . PHE D 1 29 ? 0.482 10.902 39.613 1.00 35.72 29 PHE D O 1
ATOM 3680 N N . THR D 1 30 ? 0.806 12.775 40.814 1.00 37.34 30 THR D N 1
ATOM 3681 C CA . THR D 1 30 ? 1.453 12.073 41.914 1.00 39.34 30 THR D CA 1
ATOM 3682 C C . THR D 1 30 ? 0.471 11.340 42.819 1.00 35.40 30 THR D C 1
ATOM 3683 O O . THR D 1 30 ? 0.910 10.590 43.698 1.00 36.35 30 THR D O 1
ATOM 3687 N N . SER D 1 31 ? -0.836 11.523 42.625 1.00 37.82 31 SER D N 1
ATOM 3688 C CA . SER D 1 31 ? -1.804 11.017 43.591 1.00 37.36 31 SER D CA 1
ATOM 3689 C C . SER D 1 31 ? -2.103 9.533 43.417 1.00 34.83 31 SER D C 1
ATOM 3690 O O . SER D 1 31 ? -2.397 8.851 44.405 1.00 35.37 31 SER D O 1
ATOM 3693 N N . TYR D 1 32 ? -2.039 9.010 42.195 1.00 33.45 32 TYR D N 1
ATOM 3694 C CA . TYR D 1 32 ? -2.513 7.660 41.929 1.00 34.16 32 TYR D CA 1
ATOM 3695 C C . TYR D 1 32 ? -1.468 6.858 41.169 1.00 35.11 32 TYR D C 1
ATOM 3696 O O . TYR D 1 32 ? -0.490 7.395 40.642 1.00 36.13 32 TYR D O 1
ATOM 3705 N N . ALA D 1 33 ? -1.699 5.550 41.123 1.00 30.46 33 ALA D N 1
ATOM 3706 C CA . ALA D 1 33 ? -0.870 4.627 40.367 1.00 28.54 33 ALA D CA 1
ATOM 3707 C C . ALA D 1 33 ? -1.519 4.338 39.021 1.00 28.60 33 ALA D C 1
ATOM 3708 O O . ALA D 1 33 ? -2.735 4.143 38.932 1.00 31.15 33 ALA D O 1
ATOM 3710 N N . ILE D 1 34 ? -0.698 4.317 37.977 1.00 27.49 34 ILE D N 1
ATOM 3711 C CA . ILE D 1 34 ? -1.136 3.983 36.628 1.00 25.70 34 ILE D CA 1
ATOM 3712 C C . ILE D 1 34 ? -0.794 2.526 36.357 1.00 25.60 34 ILE D C 1
ATOM 3713 O O . ILE D 1 34 ? 0.354 2.103 36.549 1.00 25.85 34 ILE D O 1
ATOM 3718 N N . HIS D 1 35 ? -1.790 1.757 35.932 1.00 22.11 35 HIS D N 1
ATOM 3719 C CA . HIS D 1 35 ? -1.650 0.357 35.577 1.00 21.01 35 HIS D CA 1
ATOM 3720 C C . HIS D 1 35 ? -1.501 0.215 34.070 1.00 25.01 35 HIS D C 1
ATOM 3721 O O . HIS D 1 35 ? -1.897 1.090 33.297 1.00 26.51 35 HIS D O 1
ATOM 3728 N N . TRP D 1 36 ? -0.936 -0.915 33.662 1.00 26.49 36 TRP D N 1
ATOM 3729 C CA . TRP D 1 36 ? -0.867 -1.305 32.264 1.00 23.07 36 TRP D CA 1
ATOM 3730 C C . TRP D 1 36 ? -1.547 -2.656 32.111 1.00 26.06 36 TRP D C 1
ATOM 3731 O O . TRP D 1 36 ? -1.315 -3.569 32.910 1.00 23.55 36 TRP D O 1
ATOM 3742 N N . VAL D 1 37 ? -2.449 -2.713 31.137 1.00 23.94 37 VAL D N 1
ATOM 3743 C CA . VAL D 1 37 ? -3.273 -3.920 30.890 1.00 22.26 37 VAL D CA 1
ATOM 3744 C C . VAL D 1 37 ? -3.284 -4.178 29.381 1.00 24.79 37 VAL D C 1
ATOM 3745 O O . VAL D 1 37 ? -3.613 -3.277 28.637 1.00 25.95 37 VAL D O 1
ATOM 3749 N N . ARG D 1 38 ? -2.956 -5.387 28.958 1.00 25.75 38 ARG D N 1
ATOM 3750 C CA . ARG D 1 38 ? -2.965 -5.750 27.527 1.00 22.13 38 ARG D CA 1
ATOM 3751 C C . ARG D 1 38 ? -4.167 -6.610 27.180 1.00 27.71 38 ARG D C 1
ATOM 3752 O O . ARG D 1 38 ? -4.721 -7.247 28.085 1.00 28.14 38 ARG D O 1
ATOM 3760 N N . GLN D 1 39 ? -4.548 -6.583 25.911 1.00 27.80 39 GLN D N 1
ATOM 3761 C CA . GLN D 1 39 ? -5.657 -7.407 25.419 1.00 26.91 39 GLN D CA 1
ATOM 3762 C C . GLN D 1 39 ? -5.288 -7.873 24.019 1.00 25.94 39 GLN D C 1
ATOM 3763 O O . GLN D 1 39 ? -5.300 -7.059 23.102 1.00 26.52 39 GLN D O 1
ATOM 3769 N N . ALA D 1 40 ? -4.940 -9.144 23.905 1.00 28.32 40 ALA D N 1
ATOM 3770 C CA . ALA D 1 40 ? -4.708 -9.686 22.581 1.00 31.68 40 ALA D CA 1
ATOM 3771 C C . ALA D 1 40 ? -6.050 -9.858 21.872 1.00 44.81 40 ALA D C 1
ATOM 3772 O O . ALA D 1 40 ? -7.079 -10.052 22.525 1.00 38.08 40 ALA D O 1
ATOM 3774 N N . PRO D 1 41 ? -6.070 -9.757 20.533 1.00 43.92 41 PRO D N 1
ATOM 3775 C CA . PRO D 1 41 ? -7.344 -9.827 19.798 1.00 48.81 41 PRO D CA 1
ATOM 3776 C C . PRO D 1 41 ? -8.222 -10.999 20.207 1.00 47.41 41 PRO D C 1
ATOM 3777 O O . PRO D 1 41 ? -7.836 -12.163 20.063 1.00 46.16 41 PRO D O 1
ATOM 3781 N N . GLY D 1 42 ? -9.404 -10.693 20.739 1.00 48.66 42 GLY D N 1
ATOM 3782 C CA . GLY D 1 42 ? -10.318 -11.732 21.166 1.00 52.74 42 GLY D CA 1
ATOM 3783 C C . GLY D 1 42 ? -9.897 -12.483 22.406 1.00 54.86 42 GLY D C 1
ATOM 3784 O O . GLY D 1 42 ? -10.419 -13.569 22.667 1.00 52.39 42 GLY D O 1
ATOM 3785 N N . GLN D 1 43 ? -8.960 -11.943 23.176 1.00 47.39 43 GLN D N 1
ATOM 3786 C CA . GLN D 1 43 ? -8.511 -12.554 24.418 1.00 49.50 43 GLN D CA 1
ATOM 3787 C C . GLN D 1 43 ? -8.930 -11.687 25.598 1.00 40.09 43 GLN D C 1
ATOM 3788 O O . GLN D 1 43 ? -9.426 -10.569 25.437 1.00 41.24 43 GLN D O 1
ATOM 3794 N N . ARG D 1 44 ? -8.723 -12.220 26.799 1.00 38.29 44 ARG D N 1
ATOM 3795 C CA . ARG D 1 44 ? -9.112 -11.507 28.003 1.00 35.74 44 ARG D CA 1
ATOM 3796 C C . ARG D 1 44 ? -8.078 -10.442 28.354 1.00 30.99 44 ARG D C 1
ATOM 3797 O O . ARG D 1 44 ? -6.971 -10.400 27.811 1.00 38.59 44 ARG D O 1
ATOM 3805 N N . LEU D 1 45 ? -8.456 -9.570 29.285 1.00 28.22 45 LEU D N 1
ATOM 3806 C CA . LEU D 1 45 ? -7.552 -8.525 29.739 1.00 26.08 45 LEU D CA 1
ATOM 3807 C C . LEU D 1 45 ? -6.454 -9.121 30.611 1.00 31.11 45 LEU D C 1
ATOM 3808 O O . LEU D 1 45 ? -6.730 -9.862 31.560 1.00 31.28 45 LEU D O 1
ATOM 3813 N N . GLU D 1 46 ? -5.207 -8.803 30.277 1.00 23.10 46 GLU D N 1
ATOM 3814 C CA . GLU D 1 46 ? -4.035 -9.267 31.012 1.00 26.27 46 GLU D CA 1
ATOM 3815 C C . GLU D 1 46 ? -3.403 -8.064 31.699 1.00 28.21 46 GLU D C 1
ATOM 3816 O O . GLU D 1 46 ? -2.905 -7.152 31.030 1.00 28.32 46 GLU D O 1
ATOM 3822 N N . TRP D 1 47 ? -3.426 -8.060 33.029 1.00 24.36 47 TRP D N 1
ATOM 3823 C CA . TRP D 1 47 ? -2.804 -6.987 33.790 1.00 25.57 47 TRP D CA 1
ATOM 3824 C C . TRP D 1 47 ? -1.292 -7.172 33.807 1.00 29.30 47 TRP D C 1
ATOM 3825 O O . TRP D 1 47 ? -0.788 -8.294 33.901 1.00 32.58 47 TRP D O 1
ATOM 3836 N N . MET D 1 48 ? -0.573 -6.058 33.715 1.00 29.58 48 MET D N 1
ATOM 3837 C CA . MET D 1 48 ? 0.877 -6.049 33.554 1.00 28.42 48 MET D CA 1
ATOM 3838 C C . MET D 1 48 ? 1.648 -5.544 34.751 1.00 28.52 48 MET D C 1
ATOM 3839 O O . MET D 1 48 ? 2.722 -6.071 35.052 1.00 32.19 48 MET D O 1
ATOM 3844 N N . GLY D 1 49 ? 1.158 -4.513 35.400 1.00 30.36 49 GLY D N 1
ATOM 3845 C CA . GLY D 1 49 ? 1.900 -3.858 36.451 1.00 24.48 49 GLY D CA 1
ATOM 3846 C C . GLY D 1 49 ? 1.426 -2.434 36.601 1.00 26.69 49 GLY D C 1
ATOM 3847 O O . GLY D 1 49 ? 0.882 -1.821 35.687 1.00 26.24 49 GLY D O 1
ATOM 3848 N N . TRP D 1 50 ? 1.643 -1.895 37.789 1.00 20.86 50 TRP D N 1
ATOM 3849 C CA . TRP D 1 50 ? 1.348 -0.499 38.047 1.00 26.28 50 TRP D CA 1
ATOM 3850 C C . TRP D 1 50 ? 2.607 0.223 38.499 1.00 29.81 50 TRP D C 1
ATOM 3851 O O . TRP D 1 50 ? 3.578 -0.388 38.959 1.00 33.69 50 TRP D O 1
ATOM 3862 N N . ILE D 1 51 ? 2.571 1.543 38.343 1.00 30.69 51 ILE D N 1
ATOM 3863 C CA . ILE D 1 51 ? 3.601 2.435 38.854 1.00 30.32 51 ILE D CA 1
ATOM 3864 C C . ILE D 1 51 ? 2.925 3.573 39.603 1.00 30.65 51 ILE D C 1
ATOM 3865 O O . ILE D 1 51 ? 1.934 4.139 39.129 1.00 29.74 51 ILE D O 1
ATOM 3870 N N . LYS D 1 52 ? 3.454 3.903 40.777 1.00 37.07 52 LYS D N 1
ATOM 3871 C CA . LYS D 1 52 ? 2.924 5.030 41.529 1.00 36.27 52 LYS D CA 1
ATOM 3872 C C . LYS D 1 52 ? 3.328 6.336 40.855 1.00 38.72 52 LYS D C 1
ATOM 3873 O O . LYS D 1 52 ? 4.500 6.536 40.517 1.00 41.42 52 LYS D O 1
ATOM 3879 N N . GLY D 1 53 A 2.350 7.223 40.658 1.00 34.49 52 GLY D N 1
ATOM 3880 C CA . GLY D 1 53 A 2.611 8.455 39.929 1.00 37.32 52 GLY D CA 1
ATOM 3881 C C . GLY D 1 53 A 3.653 9.333 40.595 1.00 41.93 52 GLY D C 1
ATOM 3882 O O . GLY D 1 53 A 4.449 9.989 39.920 1.00 39.88 52 GLY D O 1
ATOM 3883 N N . GLY D 1 54 ? 3.663 9.361 41.924 1.00 36.34 53 GLY D N 1
ATOM 3884 C CA . GLY D 1 54 ? 4.653 10.142 42.637 1.00 41.06 53 GLY D CA 1
ATOM 3885 C C . GLY D 1 54 ? 5.875 9.334 43.018 1.00 42.46 53 GLY D C 1
ATOM 3886 O O . GLY D 1 54 ? 7.011 9.765 42.801 1.00 40.94 53 GLY D O 1
ATOM 3887 N N . ASN D 1 55 ? 5.645 8.144 43.576 1.00 46.94 54 ASN D N 1
ATOM 3888 C CA . ASN D 1 55 ? 6.742 7.338 44.102 1.00 44.46 54 ASN D CA 1
ATOM 3889 C C . ASN D 1 55 ? 7.660 6.838 42.996 1.00 43.68 54 ASN D C 1
ATOM 3890 O O . ASN D 1 55 ? 8.881 6.767 43.178 1.00 42.51 54 ASN D O 1
ATOM 3895 N N . GLY D 1 56 ? 7.096 6.482 41.845 1.00 40.46 55 GLY D N 1
ATOM 3896 C CA . GLY D 1 56 ? 7.810 5.642 40.914 1.00 36.67 55 GLY D CA 1
ATOM 3897 C C . GLY D 1 56 ? 7.869 4.189 41.321 1.00 33.41 55 GLY D C 1
ATOM 3898 O O . GLY D 1 56 ? 8.444 3.378 40.585 1.00 33.06 55 GLY D O 1
ATOM 3899 N N . ASN D 1 57 ? 7.304 3.841 42.476 1.00 38.67 56 ASN D N 1
ATOM 3900 C CA . ASN D 1 57 ? 7.212 2.450 42.895 1.00 40.49 56 ASN D CA 1
ATOM 3901 C C . ASN D 1 57 ? 6.427 1.649 41.869 1.00 41.54 56 ASN D C 1
ATOM 3902 O O . ASN D 1 57 ? 5.410 2.111 41.346 1.00 38.65 56 ASN D O 1
ATOM 3907 N N . THR D 1 58 ? 6.902 0.442 41.581 1.00 36.73 57 THR D N 1
ATOM 3908 C CA . THR D 1 58 ? 6.289 -0.399 40.569 1.00 37.71 57 THR D CA 1
ATOM 3909 C C . THR D 1 58 ? 6.013 -1.785 41.128 1.00 35.75 57 THR D C 1
ATOM 3910 O O . THR D 1 58 ? 6.757 -2.302 41.964 1.00 39.26 57 THR D O 1
ATOM 3914 N N . ARG D 1 59 ? 4.919 -2.366 40.656 1.00 34.95 58 ARG D N 1
ATOM 3915 C CA . ARG D 1 59 ? 4.651 -3.788 40.785 1.00 32.81 58 ARG D CA 1
ATOM 3916 C C . ARG D 1 59 ? 4.404 -4.354 39.400 1.00 34.56 58 ARG D C 1
ATOM 3917 O O . ARG D 1 59 ? 3.709 -3.741 38.587 1.00 33.38 58 ARG D O 1
ATOM 3925 N N . TYR D 1 60 ? 4.982 -5.516 39.132 1.00 34.22 59 TYR D N 1
ATOM 3926 C CA . TYR D 1 60 ? 4.831 -6.169 37.845 1.00 35.73 59 TYR D CA 1
ATOM 3927 C C . TYR D 1 60 ? 4.152 -7.516 38.015 1.00 35.18 59 TYR D C 1
ATOM 3928 O O . TYR D 1 60 ? 4.257 -8.161 39.064 1.00 39.66 59 TYR D O 1
ATOM 3937 N N . SER D 1 61 ? 3.445 -7.929 36.969 1.00 35.64 60 SER D N 1
ATOM 3938 C CA . SER D 1 61 ? 3.030 -9.314 36.863 1.00 35.70 60 SER D CA 1
ATOM 3939 C C . SER D 1 61 ? 4.224 -10.178 36.488 1.00 41.85 60 SER D C 1
ATOM 3940 O O . SER D 1 61 ? 5.162 -9.732 35.820 1.00 44.77 60 SER D O 1
ATOM 3943 N N . GLN D 1 62 ? 4.181 -11.430 36.934 1.00 46.98 61 GLN D N 1
ATOM 3944 C CA . GLN D 1 62 ? 5.277 -12.345 36.662 1.00 49.44 61 GLN D CA 1
ATOM 3945 C C . GLN D 1 62 ? 5.371 -12.669 35.182 1.00 48.16 61 GLN D C 1
ATOM 3946 O O . GLN D 1 62 ? 6.469 -12.909 34.665 1.00 51.83 61 GLN D O 1
ATOM 3952 N N . LYS D 1 63 ? 4.229 -12.674 34.490 1.00 42.08 62 LYS D N 1
ATOM 3953 C CA . LYS D 1 63 ? 4.214 -12.962 33.062 1.00 44.37 62 LYS D CA 1
ATOM 3954 C C . LYS D 1 63 ? 5.130 -12.020 32.290 1.00 42.68 62 LYS D C 1
ATOM 3955 O O . LYS D 1 63 ? 5.655 -12.390 31.233 1.00 45.39 62 LYS D O 1
ATOM 3961 N N . PHE D 1 64 ? 5.365 -10.818 32.818 1.00 44.42 63 PHE D N 1
ATOM 3962 C CA . PHE D 1 64 ? 6.085 -9.783 32.095 1.00 46.47 63 PHE D CA 1
ATOM 3963 C C . PHE D 1 64 ? 7.332 -9.265 32.797 1.00 47.38 63 PHE D C 1
ATOM 3964 O O . PHE D 1 64 ? 8.206 -8.718 32.117 1.00 51.32 63 PHE D O 1
ATOM 3972 N N . GLN D 1 65 ? 7.456 -9.433 34.116 1.00 42.78 64 GLN D N 1
ATOM 3973 C CA . GLN D 1 65 ? 8.536 -8.799 34.870 1.00 50.96 64 GLN D CA 1
ATOM 3974 C C . GLN D 1 65 ? 9.912 -9.320 34.468 1.00 57.09 64 GLN D C 1
ATOM 3975 O O . GLN D 1 65 ? 10.930 -8.898 35.026 1.00 54.08 64 GLN D O 1
ATOM 3981 N N . ASP D 1 66 ? 9.950 -10.240 33.503 1.00 55.36 65 ASP D N 1
ATOM 3982 C CA . ASP D 1 66 ? 11.203 -10.641 32.881 1.00 60.97 65 ASP D CA 1
ATOM 3983 C C . ASP D 1 66 ? 11.644 -9.674 31.790 1.00 60.38 65 ASP D C 1
ATOM 3984 O O . ASP D 1 66 ? 12.833 -9.635 31.456 1.00 58.83 65 ASP D O 1
ATOM 3989 N N . ARG D 1 67 ? 10.713 -8.884 31.238 1.00 52.60 66 ARG D N 1
ATOM 3990 C CA . ARG D 1 67 ? 11.049 -8.014 30.115 1.00 49.60 66 ARG D CA 1
ATOM 3991 C C . ARG D 1 67 ? 10.196 -6.749 30.065 1.00 40.88 66 ARG D C 1
ATOM 3992 O O . ARG D 1 67 ? 10.134 -6.108 29.009 1.00 40.59 66 ARG D O 1
ATOM 4000 N N . VAL D 1 68 ? 9.530 -6.375 31.154 1.00 42.86 67 VAL D N 1
ATOM 4001 C CA . VAL D 1 68 ? 8.720 -5.165 31.203 1.00 35.20 67 VAL D CA 1
ATOM 4002 C C . VAL D 1 68 ? 9.357 -4.193 32.187 1.00 35.48 67 VAL D C 1
ATOM 4003 O O . VAL D 1 68 ? 9.806 -4.587 33.271 1.00 32.19 67 VAL D O 1
ATOM 4007 N N . THR D 1 69 ? 9.439 -2.934 31.778 1.00 34.26 68 THR D N 1
ATOM 4008 C CA . THR D 1 69 ? 9.878 -1.837 32.626 1.00 37.62 68 THR D CA 1
ATOM 4009 C C . THR D 1 69 ? 8.793 -0.775 32.614 1.00 36.37 68 THR D C 1
ATOM 4010 O O . THR D 1 69 ? 8.347 -0.358 31.544 1.00 33.06 68 THR D O 1
ATOM 4014 N N . ILE D 1 70 ? 8.356 -0.346 33.791 1.00 30.50 69 ILE D N 1
ATOM 4015 C CA . ILE D 1 70 ? 7.360 0.710 33.891 1.00 32.06 69 ILE D CA 1
ATOM 4016 C C . ILE D 1 70 ? 7.997 1.887 34.611 1.00 37.02 69 ILE D C 1
ATOM 4017 O O . ILE D 1 70 ? 8.462 1.753 35.750 1.00 40.49 69 ILE D O 1
ATOM 4022 N N . THR D 1 71 ? 8.013 3.024 33.929 1.00 34.59 70 THR D N 1
ATOM 4023 C CA . THR D 1 71 ? 8.660 4.242 34.467 1.00 35.22 70 THR D CA 1
ATOM 4024 C C . THR D 1 71 ? 7.673 5.404 34.410 1.00 34.82 70 THR D C 1
ATOM 4025 O O . THR D 1 71 ? 6.652 5.253 33.753 1.00 34.60 70 THR D O 1
ATOM 4029 N N . ARG D 1 72 ? 7.970 6.484 35.122 1.00 34.87 71 ARG D N 1
ATOM 4030 C CA . ARG D 1 72 ? 7.111 7.687 35.095 1.00 37.84 71 ARG D CA 1
ATOM 4031 C C . ARG D 1 72 ? 7.943 8.960 34.972 1.00 38.36 71 ARG D C 1
ATOM 4032 O O . ARG D 1 72 ? 9.033 8.979 35.542 1.00 43.17 71 ARG D O 1
ATOM 4040 N N . ASP D 1 73 ? 7.449 9.950 34.228 1.00 42.94 72 ASP D N 1
ATOM 4041 C CA . ASP D 1 73 ? 8.077 11.293 34.107 1.00 47.45 72 ASP D CA 1
ATOM 4042 C C . ASP D 1 73 ? 7.088 12.236 34.759 1.00 42.56 72 ASP D C 1
ATOM 4043 O O . ASP D 1 73 ? 6.059 12.518 34.161 1.00 45.64 72 ASP D O 1
ATOM 4048 N N . THR D 1 74 ? 7.450 12.752 35.912 1.00 46.05 73 THR D N 1
ATOM 4049 C CA . THR D 1 74 ? 6.475 13.501 36.696 1.00 44.57 73 THR D CA 1
ATOM 4050 C C . THR D 1 74 ? 6.230 14.898 36.139 1.00 45.52 73 THR D C 1
ATOM 4051 O O . THR D 1 74 ? 5.122 15.429 36.282 1.00 51.70 73 THR D O 1
ATOM 4055 N N . SER D 1 75 ? 7.234 15.511 35.507 1.00 45.84 74 SER D N 1
ATOM 4056 C CA . SER D 1 75 ? 7.014 16.822 34.904 1.00 47.78 74 SER D CA 1
ATOM 4057 C C . SER D 1 75 ? 6.174 16.715 33.638 1.00 52.47 74 SER D C 1
ATOM 4058 O O . SER D 1 75 ? 5.378 17.613 33.343 1.00 59.40 74 SER D O 1
ATOM 4061 N N . ALA D 1 76 ? 6.339 15.631 32.878 1.00 53.32 75 ALA D N 1
ATOM 4062 C CA . ALA D 1 76 ? 5.468 15.366 31.742 1.00 49.50 75 ALA D CA 1
ATOM 4063 C C . ALA D 1 76 ? 4.152 14.724 32.155 1.00 42.31 75 ALA D C 1
ATOM 4064 O O . ALA D 1 76 ? 3.246 14.625 31.321 1.00 37.31 75 ALA D O 1
ATOM 4066 N N . SER D 1 77 ? 4.024 14.315 33.419 1.00 43.45 76 SER D N 1
ATOM 4067 C CA . SER D 1 77 ? 2.876 13.548 33.900 1.00 43.63 76 SER D CA 1
ATOM 4068 C C . SER D 1 77 ? 2.595 12.372 32.968 1.00 37.36 76 SER D C 1
ATOM 4069 O O . SER D 1 77 ? 1.476 12.170 32.493 1.00 37.85 76 SER D O 1
ATOM 4072 N N . THR D 1 78 ? 3.641 11.595 32.699 1.00 35.24 77 THR D N 1
ATOM 4073 C CA . THR D 1 78 ? 3.577 10.517 31.725 1.00 35.47 77 THR D CA 1
ATOM 4074 C C . THR D 1 78 ? 4.084 9.227 32.352 1.00 35.11 77 THR D C 1
ATOM 4075 O O . THR D 1 78 ? 5.027 9.242 33.141 1.00 35.56 77 THR D O 1
ATOM 4079 N N . ALA D 1 79 ? 3.434 8.119 32.022 1.00 34.96 78 ALA D N 1
ATOM 4080 C CA . ALA D 1 79 ? 3.926 6.792 32.353 1.00 33.90 78 ALA D CA 1
ATOM 4081 C C . ALA D 1 79 ? 4.446 6.115 31.092 1.00 31.18 78 ALA D C 1
ATOM 4082 O O . ALA D 1 79 ? 4.085 6.478 29.973 1.00 29.88 78 ALA D O 1
ATOM 4084 N N . TYR D 1 80 ? 5.310 5.125 31.283 1.00 28.54 79 TYR D N 1
ATOM 4085 C CA . TYR D 1 80 ? 5.878 4.378 30.172 1.00 26.91 79 TYR D CA 1
ATOM 4086 C C . TYR D 1 80 ? 5.917 2.900 30.512 1.00 32.44 79 TYR D C 1
ATOM 4087 O O . TYR D 1 80 ? 6.283 2.521 31.629 1.00 33.23 79 TYR D O 1
ATOM 4096 N N . MET D 1 81 ? 5.560 2.080 29.528 1.00 30.49 80 MET D N 1
ATOM 4097 C CA . MET D 1 81 ? 5.694 0.631 29.595 1.00 36.23 80 MET D CA 1
ATOM 4098 C C . MET D 1 81 ? 6.587 0.192 28.444 1.00 34.30 80 MET D C 1
ATOM 4099 O O . MET D 1 81 ? 6.252 0.415 27.277 1.00 25.32 80 MET D O 1
ATOM 4104 N N . GLU D 1 82 ? 7.721 -0.417 28.770 1.00 33.53 81 GLU D N 1
ATOM 4105 C CA . GLU D 1 82 ? 8.654 -0.945 27.785 1.00 32.55 81 GLU D CA 1
ATOM 4106 C C . GLU D 1 82 ? 8.643 -2.465 27.868 1.00 34.09 81 GLU D C 1
ATOM 4107 O O . GLU D 1 82 ? 8.958 -3.034 28.919 1.00 33.50 81 GLU D O 1
ATOM 4113 N N . LEU D 1 83 ? 8.273 -3.107 26.765 1.00 36.83 82 LEU D N 1
ATOM 4114 C CA . LEU D 1 83 ? 8.302 -4.557 26.622 1.00 32.12 82 LEU D CA 1
ATOM 4115 C C . LEU D 1 83 ? 9.419 -4.916 25.654 1.00 36.74 82 LEU D C 1
ATOM 4116 O O . LEU D 1 83 ? 9.418 -4.456 24.508 1.00 36.06 82 LEU D O 1
ATOM 4121 N N . SER D 1 84 A 10.368 -5.726 26.108 1.00 37.32 82 SER D N 1
ATOM 4122 C CA . SER D 1 84 A 11.483 -6.158 25.279 1.00 40.73 82 SER D CA 1
ATOM 4123 C C . SER D 1 84 A 11.377 -7.657 25.016 1.00 41.96 82 SER D C 1
ATOM 4124 O O . SER D 1 84 A 10.499 -8.343 25.548 1.00 43.97 82 SER D O 1
ATOM 4127 N N . SER D 1 85 B 12.296 -8.161 24.192 1.00 39.73 82 SER D N 1
ATOM 4128 C CA . SER D 1 85 B 12.275 -9.547 23.724 1.00 45.35 82 SER D CA 1
ATOM 4129 C C . SER D 1 85 B 10.878 -9.915 23.223 1.00 41.35 82 SER D C 1
ATOM 4130 O O . SER D 1 85 B 10.236 -10.855 23.695 1.00 38.59 82 SER D O 1
ATOM 4133 N N . LEU D 1 86 C 10.415 -9.135 22.252 1.00 34.46 82 LEU D N 1
ATOM 4134 C CA . LEU D 1 86 C 9.035 -9.234 21.800 1.00 39.00 82 LEU D CA 1
ATOM 4135 C C . LEU D 1 86 C 8.796 -10.548 21.067 1.00 41.01 82 LEU D C 1
ATOM 4136 O O . LEU D 1 86 C 9.506 -10.884 20.115 1.00 43.85 82 LEU D O 1
ATOM 4141 N N . ARG D 1 87 ? 7.795 -11.289 21.524 1.00 38.30 83 ARG D N 1
ATOM 4142 C CA . ARG D 1 87 ? 7.361 -12.533 20.911 1.00 42.59 83 ARG D CA 1
ATOM 4143 C C . ARG D 1 87 ? 6.055 -12.302 20.162 1.00 40.11 83 ARG D C 1
ATOM 4144 O O . ARG D 1 87 ? 5.405 -11.263 20.305 1.00 38.75 83 ARG D O 1
ATOM 4152 N N . SER D 1 88 ? 5.678 -13.286 19.341 1.00 45.55 84 SER D N 1
ATOM 4153 C CA . SER D 1 88 ? 4.458 -13.153 18.551 1.00 45.47 84 SER D CA 1
ATOM 4154 C C . SER D 1 88 ? 3.226 -13.025 19.438 1.00 38.93 84 SER D C 1
ATOM 4155 O O . SER D 1 88 ? 2.235 -12.402 19.038 1.00 43.42 84 SER D O 1
ATOM 4158 N N . GLU D 1 89 ? 3.271 -13.590 20.646 1.00 38.60 85 GLU D N 1
ATOM 4159 C CA . GLU D 1 89 ? 2.164 -13.461 21.587 1.00 39.64 85 GLU D CA 1
ATOM 4160 C C . GLU D 1 89 ? 2.036 -12.056 22.160 1.00 42.86 85 GLU D C 1
ATOM 4161 O O . GLU D 1 89 ? 1.050 -11.777 22.851 1.00 44.16 85 GLU D O 1
ATOM 4167 N N . ASP D 1 90 ? 2.997 -11.169 21.900 1.00 36.97 86 ASP D N 1
ATOM 4168 C CA . ASP D 1 90 ? 2.933 -9.813 22.428 1.00 35.30 86 ASP D CA 1
ATOM 4169 C C . ASP D 1 90 ? 2.081 -8.881 21.577 1.00 30.35 86 ASP D C 1
ATOM 4170 O O . ASP D 1 90 ? 1.868 -7.732 21.977 1.00 27.46 86 ASP D O 1
ATOM 4175 N N . THR D 1 91 ? 1.600 -9.336 20.422 1.00 28.32 87 THR D N 1
ATOM 4176 C CA . THR D 1 91 ? 0.673 -8.538 19.630 1.00 30.31 87 THR D CA 1
ATOM 4177 C C . THR D 1 91 ? -0.629 -8.350 20.397 1.00 27.04 87 THR D C 1
ATOM 4178 O O . THR D 1 91 ? -1.335 -9.325 20.678 1.00 31.22 87 THR D O 1
ATOM 4182 N N . ALA D 1 92 ? -0.950 -7.101 20.732 1.00 25.38 88 ALA D N 1
ATOM 4183 C CA . ALA D 1 92 ? -2.114 -6.821 21.569 1.00 27.46 88 ALA D CA 1
ATOM 4184 C C . ALA D 1 92 ? -2.328 -5.315 21.643 1.00 27.89 88 ALA D C 1
ATOM 4185 O O . ALA D 1 92 ? -1.481 -4.527 21.216 1.00 27.45 88 ALA D O 1
ATOM 4187 N N . VAL D 1 93 ? -3.473 -4.923 22.201 1.00 25.65 89 VAL D N 1
ATOM 4188 C CA . VAL D 1 93 ? -3.695 -3.540 22.604 1.00 23.35 89 VAL D CA 1
ATOM 4189 C C . VAL D 1 93 ? -3.170 -3.376 24.021 1.00 24.67 89 VAL D C 1
ATOM 4190 O O . VAL D 1 93 ? -3.506 -4.166 24.911 1.00 25.51 89 VAL D O 1
ATOM 4194 N N . TYR D 1 94 ? -2.353 -2.353 24.233 1.00 23.34 90 TYR D N 1
ATOM 4195 C CA . TYR D 1 94 ? -1.771 -2.056 25.535 1.00 23.59 90 TYR D CA 1
ATOM 4196 C C . TYR D 1 94 ? -2.416 -0.778 26.056 1.00 26.01 90 TYR D C 1
ATOM 4197 O O . TYR D 1 94 ? -2.201 0.305 25.499 1.00 25.91 90 TYR D O 1
ATOM 4206 N N . TYR D 1 95 ? -3.226 -0.911 27.101 1.00 23.30 91 TYR D N 1
ATOM 4207 C CA . TYR D 1 95 ? -3.864 0.210 27.767 1.00 27.61 91 TYR D CA 1
ATOM 4208 C C . TYR D 1 95 ? -3.059 0.606 28.994 1.00 26.90 91 TYR D C 1
ATOM 4209 O O . TYR D 1 95 ? -2.512 -0.251 29.694 1.00 26.16 91 TYR D O 1
ATOM 4218 N N . CYS D 1 96 ? -2.992 1.903 29.251 1.00 24.92 92 CYS D N 1
ATOM 4219 C CA . CYS D 1 96 ? -2.744 2.395 30.593 1.00 28.23 92 CYS D CA 1
ATOM 4220 C C . CYS D 1 96 ? -4.087 2.768 31.205 1.00 23.63 92 CYS D C 1
ATOM 4221 O O . CYS D 1 96 ? -5.045 3.081 30.493 1.00 25.27 92 CYS D O 1
ATOM 4224 N N . ALA D 1 97 ? -4.165 2.698 32.529 1.00 23.35 93 ALA D N 1
ATOM 4225 C CA . ALA D 1 97 ? -5.459 2.852 33.176 1.00 23.72 93 ALA D CA 1
ATOM 4226 C C . ALA D 1 97 ? -5.275 3.262 34.627 1.00 28.41 93 ALA D C 1
ATOM 4227 O O . ALA D 1 97 ? -4.374 2.774 35.308 1.00 27.34 93 ALA D O 1
ATOM 4229 N N . LEU D 1 98 ? -6.136 4.165 35.092 1.00 27.26 94 LEU D N 1
ATOM 4230 C CA . LEU D 1 98 ? -6.275 4.420 36.523 1.00 28.62 94 LEU D CA 1
ATOM 4231 C C . LEU D 1 98 ? -7.339 3.457 37.043 1.00 26.82 94 LEU D C 1
ATOM 4232 O O . LEU D 1 98 ? -8.507 3.803 37.234 1.00 29.53 94 LEU D O 1
ATOM 4237 N N . LEU D 1 99 ? -6.911 2.217 37.281 1.00 28.80 95 LEU D N 1
ATOM 4238 C CA . LEU D 1 99 ? -7.876 1.141 37.625 1.00 27.28 95 LEU D CA 1
ATOM 4239 C C . LEU D 1 99 ? -8.548 1.311 38.988 1.00 27.82 95 LEU D C 1
ATOM 4240 O O . LEU D 1 99 ? -7.822 1.577 39.945 1.00 29.26 95 LEU D O 1
ATOM 4245 N N . THR D 1 100 ? -9.876 1.244 39.042 1.00 27.22 96 THR D N 1
ATOM 4246 C CA . THR D 1 100 ? -10.611 1.181 40.335 1.00 28.75 96 THR D CA 1
ATOM 4247 C C . THR D 1 100 ? -10.061 2.169 41.370 1.00 32.50 96 THR D C 1
ATOM 4248 O O . THR D 1 100 ? -9.692 1.722 42.454 1.00 33.82 96 THR D O 1
ATOM 4252 N N . VAL D 1 101 ? -10.017 3.451 41.037 1.00 29.09 97 VAL D N 1
ATOM 4253 C CA . VAL D 1 101 ? -9.568 4.446 42.034 1.00 25.01 97 VAL D CA 1
ATOM 4254 C C . VAL D 1 101 ? -10.740 4.635 42.982 1.00 32.83 97 VAL D C 1
ATOM 4255 O O . VAL D 1 101 ? -11.714 5.260 42.601 1.00 31.67 97 VAL D O 1
ATOM 4259 N N . ILE D 1 102 ? -10.636 4.019 44.154 1.00 31.36 98 ILE D N 1
ATOM 4260 C CA . ILE D 1 102 ? -11.677 4.168 45.195 1.00 30.57 98 ILE D CA 1
ATOM 4261 C C . ILE D 1 102 ? -11.048 4.998 46.306 1.00 34.48 98 ILE D C 1
ATOM 4262 O O . ILE D 1 102 ? -10.167 4.502 46.989 1.00 30.38 98 ILE D O 1
ATOM 4267 N N . THR D 1 103 ? -11.496 6.234 46.417 1.00 32.93 99 THR D N 1
ATOM 4268 C CA . THR D 1 103 ? -10.974 7.155 47.444 1.00 42.32 99 THR D CA 1
ATOM 4269 C C . THR D 1 103 ? -12.062 7.340 48.500 1.00 39.96 99 THR D C 1
ATOM 4270 O O . THR D 1 103 ? -13.205 6.985 48.232 1.00 36.89 99 THR D O 1
ATOM 4274 N N . PRO D 1 104 ? -11.751 7.906 49.682 1.00 42.26 100 PRO D N 1
ATOM 4275 C CA . PRO D 1 104 ? -12.781 8.173 50.668 1.00 42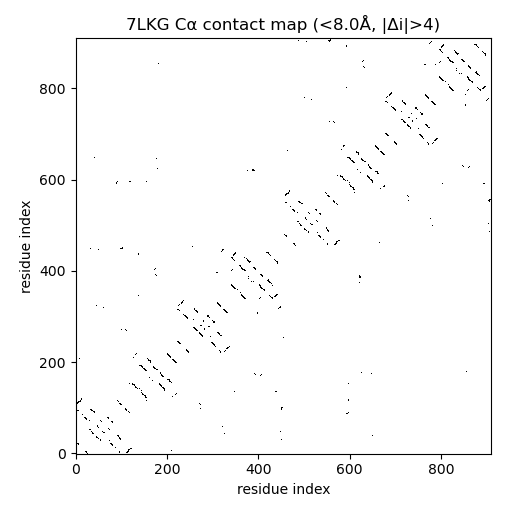.64 100 PRO D CA 1
ATOM 4276 C C . PRO D 1 104 ? -13.446 9.486 50.260 1.00 49.05 100 PRO D C 1
ATOM 4277 O O . PRO D 1 104 ? -13.968 10.136 51.150 1.00 55.75 100 PRO D O 1
ATOM 4281 N N . ASP D 1 105 A -13.425 9.809 48.968 1.00 45.67 100 ASP D N 1
ATOM 4282 C CA . ASP D 1 105 A -13.987 11.029 48.402 1.00 51.74 100 ASP D CA 1
ATOM 4283 C C . ASP D 1 105 A -14.819 10.668 47.180 1.00 45.58 100 ASP D C 1
ATOM 4284 O O . ASP D 1 105 A -15.905 11.216 46.962 1.00 47.87 100 ASP D O 1
ATOM 4289 N N . ASP D 1 106 B -14.292 9.731 46.364 1.00 43.57 100 ASP D N 1
ATOM 4290 C CA . ASP D 1 106 B -14.945 9.381 45.077 1.00 37.32 100 ASP D CA 1
ATOM 4291 C C . ASP D 1 106 B -14.478 8.008 44.617 1.00 34.96 100 ASP D C 1
ATOM 4292 O O . ASP D 1 106 B -13.623 7.436 45.278 1.00 35.68 100 ASP D O 1
ATOM 4297 N N . ALA D 1 107 C -15.142 7.453 43.625 1.00 30.58 100 ALA D N 1
ATOM 4298 C CA . ALA D 1 107 C -14.702 6.201 42.998 1.00 36.47 100 ALA D CA 1
ATOM 4299 C C . ALA D 1 107 C -14.806 6.425 41.491 1.00 33.01 100 ALA D C 1
ATOM 4300 O O . ALA D 1 107 C -15.917 6.745 41.046 1.00 30.35 100 ALA D O 1
ATOM 4302 N N . PHE D 1 108 D -13.682 6.290 40.773 1.00 33.15 100 PHE D N 1
ATOM 4303 C CA . PHE D 1 108 D -13.681 6.447 39.328 1.00 31.46 100 PHE D CA 1
ATOM 4304 C C . PHE D 1 108 D -12.688 5.471 38.716 1.00 30.52 100 PHE D C 1
ATOM 4305 O O . PHE D 1 108 D -11.860 4.870 39.406 1.00 28.30 100 PHE D O 1
ATOM 4313 N N . ASP D 1 109 ? -12.784 5.328 37.399 1.00 30.54 101 ASP D N 1
ATOM 4314 C CA . ASP D 1 109 ? -12.008 4.343 36.656 1.00 28.33 101 ASP D CA 1
ATOM 4315 C C . ASP D 1 109 ? -11.766 4.900 35.264 1.00 24.61 101 ASP D C 1
ATOM 4316 O O . ASP D 1 109 ? -12.718 5.108 34.507 1.00 22.75 101 ASP D O 1
ATOM 4321 N N . ILE D 1 110 ? -10.502 5.153 34.931 1.00 24.44 102 ILE D N 1
ATOM 4322 C CA . ILE D 1 110 ? -10.140 5.841 33.698 1.00 24.40 102 ILE D CA 1
ATOM 4323 C C . ILE D 1 110 ? -9.174 4.970 32.911 1.00 24.56 102 ILE D C 1
ATOM 4324 O O . ILE D 1 110 ? -8.208 4.443 33.472 1.00 26.33 102 ILE D O 1
ATOM 4329 N N . TRP D 1 111 ? -9.430 4.830 31.616 1.00 21.45 103 TRP D N 1
ATOM 4330 C CA . TRP D 1 111 ? -8.574 4.075 30.717 1.00 24.76 103 TRP D CA 1
ATOM 4331 C C . TRP D 1 111 ? -8.088 4.971 29.590 1.00 25.44 103 TRP D C 1
ATOM 4332 O O . TRP D 1 111 ? -8.821 5.841 29.112 1.00 24.49 103 TRP D O 1
ATOM 4343 N N . GLY D 1 112 ? -6.855 4.743 29.160 1.00 28.37 104 GLY D N 1
ATOM 4344 C CA . GLY D 1 112 ? -6.371 5.315 27.925 1.00 25.92 104 GLY D CA 1
ATOM 4345 C C . GLY D 1 112 ? -7.103 4.721 26.736 1.00 27.95 104 GLY D C 1
ATOM 4346 O O . GLY D 1 112 ? -7.905 3.793 26.848 1.00 26.01 104 GLY D O 1
ATOM 4347 N N . GLN D 1 113 ? -6.819 5.283 25.561 1.00 26.77 105 GLN D N 1
ATOM 4348 C CA . GLN D 1 113 ? -7.441 4.793 24.339 1.00 25.32 105 GLN D CA 1
ATOM 4349 C C . GLN D 1 113 ? -6.840 3.479 23.857 1.00 26.79 105 GLN D C 1
ATOM 4350 O O . GLN D 1 113 ? -7.418 2.841 22.970 1.00 26.40 105 GLN D O 1
ATOM 4356 N N . GLY D 1 114 ? -5.718 3.057 24.420 1.00 24.85 106 GLY D N 1
ATOM 4357 C CA . GLY D 1 114 ? -5.073 1.830 23.982 1.00 24.35 106 GLY D CA 1
ATOM 4358 C C . GLY D 1 114 ? -4.044 2.078 22.899 1.00 29.46 106 GLY D C 1
ATOM 4359 O O . GLY D 1 114 ? -4.130 3.022 22.115 1.00 29.08 106 GLY D O 1
ATOM 4360 N N . THR D 1 115 ? -3.041 1.206 22.860 1.00 27.30 107 THR D N 1
ATOM 4361 C CA . THR D 1 115 ? -1.972 1.284 21.869 1.00 32.48 107 THR D CA 1
ATOM 4362 C C . THR D 1 115 ? -1.796 -0.094 21.248 1.00 28.40 107 THR D C 1
ATOM 4363 O O . THR D 1 115 ? -1.324 -1.021 21.912 1.00 27.44 107 THR D O 1
ATOM 4367 N N . MET D 1 116 ? -2.208 -0.237 19.993 1.00 27.34 108 MET D N 1
ATOM 4368 C CA . MET D 1 116 ? -1.990 -1.481 19.271 1.00 26.60 108 MET D CA 1
ATOM 4369 C C . MET D 1 116 ? -0.502 -1.685 19.022 1.00 30.58 108 MET D C 1
ATOM 4370 O O . MET D 1 116 ? 0.173 -0.806 18.478 1.00 32.50 108 MET D O 1
ATOM 4375 N N . VAL D 1 117 ? 0.013 -2.842 19.424 1.00 26.01 109 VAL D N 1
ATOM 4376 C CA . VAL D 1 117 ? 1.381 -3.245 19.125 1.00 23.97 109 VAL D CA 1
ATOM 4377 C C . VAL D 1 117 ? 1.313 -4.561 18.368 1.00 26.30 109 VAL D C 1
ATOM 4378 O O . VAL D 1 117 ? 0.802 -5.562 18.892 1.00 25.27 109 VAL D O 1
ATOM 4382 N N . THR D 1 118 ? 1.810 -4.550 17.133 1.00 25.11 110 THR D N 1
ATOM 4383 C CA . THR D 1 118 ? 1.840 -5.722 16.265 1.00 23.57 110 THR D CA 1
ATOM 4384 C C . THR D 1 118 ? 3.284 -6.199 16.166 1.00 27.04 110 THR D C 1
ATOM 4385 O O . THR D 1 118 ? 4.140 -5.492 15.624 1.00 23.57 110 THR D O 1
ATOM 4389 N N . VAL D 1 119 ? 3.556 -7.388 16.694 1.00 27.42 111 VAL D N 1
ATOM 4390 C CA . VAL D 1 119 ? 4.882 -7.990 16.610 1.00 28.26 111 VAL D CA 1
ATOM 4391 C C . VAL D 1 119 ? 4.922 -8.841 15.346 1.00 29.05 111 VAL D C 1
ATOM 4392 O O . VAL D 1 119 ? 4.314 -9.913 15.289 1.00 25.27 111 VAL D O 1
ATOM 4396 N N . SER D 1 120 ? 5.639 -8.366 14.332 1.00 26.98 112 SER D N 1
ATOM 4397 C CA . SER D 1 120 ? 5.675 -9.055 13.051 1.00 29.79 112 SER D CA 1
ATOM 4398 C C . SER D 1 120 ? 6.935 -8.664 12.296 1.00 32.28 112 SER D C 1
ATOM 4399 O O . SER D 1 120 ? 7.462 -7.561 12.467 1.00 33.13 112 SER D O 1
ATOM 4402 N N . SER D 1 121 ? 7.406 -9.584 11.452 1.00 36.41 113 SER D N 1
ATOM 4403 C CA . SER D 1 121 ? 8.525 -9.296 10.567 1.00 42.42 113 SER D CA 1
ATOM 4404 C C . SER D 1 121 ? 8.111 -8.465 9.361 1.00 41.85 113 SER D C 1
ATOM 4405 O O . SER D 1 121 ? 8.966 -7.814 8.751 1.00 42.41 113 SER D O 1
ATOM 4408 N N . ALA D 1 122 ? 6.829 -8.473 9.008 1.00 41.31 114 ALA D N 1
ATOM 4409 C CA . ALA D 1 122 ? 6.338 -7.687 7.887 1.00 36.66 114 ALA D CA 1
ATOM 4410 C C . ALA D 1 122 ? 6.242 -6.216 8.268 1.00 32.15 114 ALA D C 1
ATOM 4411 O O . ALA D 1 122 ? 5.944 -5.863 9.413 1.00 34.34 114 ALA D O 1
ATOM 4413 N N . SER D 1 123 ? 6.484 -5.357 7.287 1.00 31.30 115 SER D N 1
ATOM 4414 C CA . SER D 1 123 ? 6.587 -3.926 7.522 1.00 38.18 115 SER D CA 1
ATOM 4415 C C . SER D 1 123 ? 5.227 -3.245 7.435 1.00 32.66 115 SER D C 1
ATOM 4416 O O . SER D 1 123 ? 4.273 -3.765 6.853 1.00 29.79 115 SER D O 1
ATOM 4419 N N . THR D 1 124 ? 5.163 -2.050 8.016 1.00 31.24 116 THR D N 1
ATOM 4420 C CA . THR D 1 124 ? 3.963 -1.232 7.938 1.00 28.77 116 THR D CA 1
ATOM 4421 C C . THR D 1 124 ? 3.742 -0.750 6.510 1.00 29.80 116 THR D C 1
ATOM 4422 O O . THR D 1 124 ? 4.685 -0.366 5.813 1.00 29.32 116 THR D O 1
ATOM 4426 N N . LYS D 1 125 ? 2.485 -0.773 6.073 1.00 28.13 117 LYS D N 1
ATOM 4427 C CA . LYS D 1 125 ? 2.137 -0.294 4.743 1.00 20.03 117 LYS D CA 1
ATOM 4428 C C . LYS D 1 125 ? 0.767 0.361 4.791 1.00 24.58 117 LYS D C 1
ATOM 4429 O O . LYS D 1 125 ? -0.194 -0.244 5.274 1.00 22.47 117 LYS D O 1
ATOM 4435 N N . GLY D 1 126 ? 0.689 1.594 4.297 1.00 22.89 118 GLY D N 1
ATOM 4436 C CA . GLY D 1 126 ? -0.569 2.301 4.202 1.00 25.82 118 GLY D CA 1
ATOM 4437 C C . GLY D 1 126 ? -1.429 1.770 3.068 1.00 20.31 118 GLY D C 1
ATOM 4438 O O . GLY D 1 126 ? -0.921 1.230 2.078 1.00 22.56 118 GLY D O 1
ATOM 4439 N N . PRO D 1 127 ? -2.745 1.908 3.194 1.00 26.13 119 PRO D N 1
ATOM 4440 C CA . PRO D 1 127 ? -3.651 1.325 2.208 1.00 21.90 119 PRO D CA 1
ATOM 4441 C C . PRO D 1 127 ? -3.883 2.232 1.010 1.00 21.61 119 PRO D C 1
ATOM 4442 O O . PRO D 1 127 ? -3.687 3.449 1.050 1.00 20.51 119 PRO D O 1
ATOM 4446 N N . SER D 1 128 ? -4.318 1.596 -0.074 1.00 24.58 120 SER D N 1
ATOM 4447 C CA . SER D 1 128 ? -4.878 2.299 -1.219 1.00 26.45 120 SER D CA 1
ATOM 4448 C C . SER D 1 128 ? -6.391 2.352 -1.052 1.00 28.37 120 SER D C 1
ATOM 4449 O O . SER D 1 128 ? -7.028 1.332 -0.767 1.00 24.52 120 SER D O 1
ATOM 4452 N N . VAL D 1 129 ? -6.961 3.541 -1.207 1.00 22.14 121 VAL D N 1
ATOM 4453 C CA . VAL D 1 129 ? -8.386 3.767 -0.994 1.00 26.37 121 VAL D CA 1
ATOM 4454 C C . VAL D 1 129 ? -9.036 4.015 -2.347 1.00 28.39 121 VAL D C 1
ATOM 4455 O O . VAL D 1 129 ? -8.565 4.854 -3.124 1.00 27.60 121 VAL D O 1
ATOM 4459 N N . PHE D 1 130 ? -10.105 3.273 -2.632 1.00 20.01 122 PHE D N 1
ATOM 4460 C CA . PHE D 1 130 ? -10.811 3.360 -3.899 1.00 23.66 122 PHE D CA 1
ATOM 4461 C C . PHE D 1 130 ? -12.300 3.535 -3.641 1.00 25.33 122 PHE D C 1
ATOM 4462 O O . PHE D 1 130 ? -12.817 3.020 -2.646 1.00 20.24 122 PHE D O 1
ATOM 4470 N N . PRO D 1 131 ? -13.017 4.248 -4.506 1.00 28.28 123 PRO D N 1
ATOM 4471 C CA . PRO D 1 131 ? -14.452 4.427 -4.276 1.00 22.75 123 PRO D CA 1
ATOM 4472 C C . PRO D 1 131 ? -15.240 3.241 -4.807 1.00 22.66 123 PRO D C 1
ATOM 4473 O O . PRO D 1 131 ? -14.891 2.642 -5.827 1.00 23.66 123 PRO D O 1
ATOM 4477 N N . LEU D 1 132 ? -16.297 2.889 -4.086 1.00 21.90 124 LEU D N 1
ATOM 4478 C CA . LEU D 1 132 ? -17.315 1.950 -4.540 1.00 22.27 124 LEU D CA 1
ATOM 4479 C C . LEU D 1 132 ? -18.515 2.836 -4.858 1.00 24.63 124 LEU D C 1
ATOM 4480 O O . LEU D 1 132 ? -19.343 3.119 -3.991 1.00 17.65 124 LEU D O 1
ATOM 4485 N N . ALA D 1 133 ? -18.572 3.301 -6.099 1.00 23.59 125 ALA D N 1
ATOM 4486 C CA . ALA D 1 133 ? -19.494 4.354 -6.463 1.00 26.22 125 ALA D CA 1
ATOM 4487 C C . ALA D 1 133 ? -20.922 3.815 -6.517 1.00 24.82 125 ALA D C 1
ATOM 4488 O O . ALA D 1 133 ? -21.141 2.653 -6.884 1.00 24.24 125 ALA D O 1
ATOM 4490 N N . PRO D 1 134 ? -21.916 4.628 -6.160 1.00 21.47 126 PRO D N 1
ATOM 4491 C CA . PRO D 1 134 ? -23.308 4.210 -6.371 1.00 24.83 126 PRO D CA 1
ATOM 4492 C C . PRO D 1 134 ? -23.638 4.211 -7.855 1.00 27.12 126 PRO D C 1
ATOM 4493 O O . PRO D 1 134 ? -23.295 5.145 -8.582 1.00 25.42 126 PRO D O 1
ATOM 4497 N N . SER D 1 135 ? -24.278 3.138 -8.307 1.00 29.78 127 SER D N 1
ATOM 4498 C CA . SER D 1 135 ? -24.610 2.971 -9.714 1.00 31.07 127 SER D CA 1
ATOM 4499 C C . SER D 1 135 ? -26.034 2.443 -9.814 1.00 34.66 127 SER D C 1
ATOM 4500 O O . SER D 1 135 ? -26.780 2.422 -8.831 1.00 36.07 127 SER D O 1
ATOM 4503 N N . SER D 1 136 ? -26.412 2.017 -11.020 1.00 37.22 128 SER D N 1
ATOM 4504 C CA . SER D 1 136 ? -27.703 1.366 -11.197 1.00 39.54 128 SER D CA 1
ATOM 4505 C C . SER D 1 136 ? -27.710 -0.027 -10.581 1.00 32.20 128 SER D C 1
ATOM 4506 O O . SER D 1 136 ? -28.750 -0.486 -10.096 1.00 32.51 128 SER D O 1
ATOM 4509 N N . LYS D 1 137 ? -26.565 -0.706 -10.588 1.00 29.38 129 LYS D N 1
ATOM 4510 C CA . LYS D 1 137 ? -26.446 -2.042 -10.020 1.00 36.75 129 LYS D CA 1
ATOM 4511 C C . LYS D 1 137 ? -26.223 -2.027 -8.514 1.00 31.37 129 LYS D C 1
ATOM 4512 O O . LYS D 1 137 ? -26.113 -3.100 -7.910 1.00 27.55 129 LYS D O 1
ATOM 4518 N N . SER D 1 138 ? -26.149 -0.848 -7.898 1.00 30.56 130 SER D N 1
ATOM 4519 C CA . SER D 1 138 ? -26.078 -0.720 -6.448 1.00 29.75 130 SER D CA 1
ATOM 4520 C C . SER D 1 138 ? -27.276 0.057 -5.912 1.00 31.90 130 SER D C 1
ATOM 4521 O O . SER D 1 138 ? -27.159 0.808 -4.942 1.00 30.66 130 SER D O 1
ATOM 4524 N N . THR D 1 139 ? -28.436 -0.116 -6.544 1.00 32.78 131 THR D N 1
ATOM 4525 C CA . THR D 1 139 ? -29.692 0.453 -6.083 1.00 36.77 131 THR D CA 1
ATOM 4526 C C . THR D 1 139 ? -30.661 -0.670 -5.746 1.00 37.46 131 THR D C 1
ATOM 4527 O O . THR D 1 139 ? -30.629 -1.745 -6.356 1.00 39.46 131 THR D O 1
ATOM 4531 N N . SER D 1 140 ? -31.525 -0.412 -4.767 1.00 35.22 132 SER D N 1
ATOM 4532 C CA . SER D 1 140 ? -32.502 -1.411 -4.337 1.00 37.36 132 SER D CA 1
ATOM 4533 C C . SER D 1 140 ? -33.591 -0.711 -3.545 1.00 35.86 132 SER D C 1
ATOM 4534 O O . SER D 1 140 ? -33.312 -0.138 -2.486 1.00 35.56 132 SER D O 1
ATOM 4537 N N . GLY D 1 141 ? -34.817 -0.752 -4.056 1.00 36.84 133 GLY D N 1
ATOM 4538 C CA . GLY D 1 141 ? -35.960 -0.236 -3.317 1.00 31.26 133 GLY D CA 1
ATOM 4539 C C . GLY D 1 141 ? -35.867 1.231 -2.960 1.00 26.98 133 GLY D C 1
ATOM 4540 O O . GLY D 1 141 ? -36.322 1.634 -1.882 1.00 34.68 133 GLY D O 1
ATOM 4541 N N . GLY D 1 142 ? -35.291 2.043 -3.845 1.00 28.54 134 GLY D N 1
ATOM 4542 C CA . GLY D 1 142 ? -35.118 3.455 -3.585 1.00 26.16 134 GLY D CA 1
ATOM 4543 C C . GLY D 1 142 ? -33.874 3.819 -2.807 1.00 26.61 134 GLY D C 1
ATOM 4544 O O . GLY D 1 142 ? -33.650 5.009 -2.550 1.00 26.48 134 GLY D O 1
ATOM 4545 N N . THR D 1 143 ? -33.060 2.844 -2.4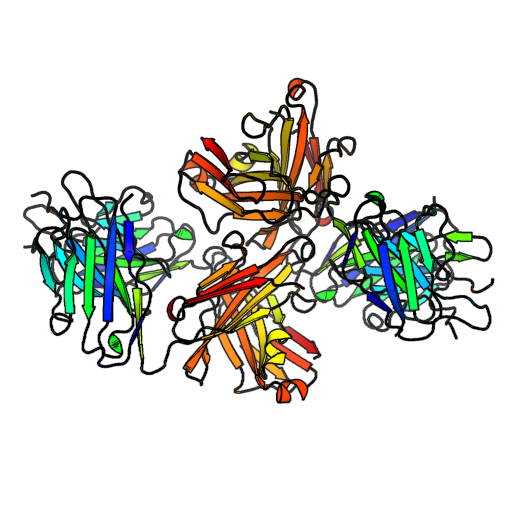19 1.00 27.72 135 THR D N 1
ATOM 4546 C CA . THR D 1 143 ? -31.825 3.095 -1.693 1.00 27.35 135 THR D CA 1
ATOM 4547 C C . THR D 1 143 ? -30.633 2.723 -2.560 1.00 29.39 135 THR D C 1
ATOM 4548 O O . THR D 1 143 ? -30.679 1.744 -3.311 1.00 29.08 135 THR D O 1
ATOM 4552 N N . ALA D 1 144 ? -29.568 3.506 -2.452 1.00 24.87 136 ALA D N 1
ATOM 4553 C CA . ALA D 1 144 ? -28.336 3.254 -3.179 1.00 21.24 136 ALA D CA 1
ATOM 4554 C C . ALA D 1 144 ? -27.226 2.959 -2.183 1.00 21.26 136 ALA D C 1
ATOM 4555 O O . ALA D 1 144 ? -27.106 3.637 -1.158 1.00 19.09 136 ALA D O 1
ATOM 4557 N N . ALA D 1 145 ? -26.432 1.941 -2.477 1.00 21.08 137 ALA D N 1
ATOM 4558 C CA . ALA D 1 145 ? -25.274 1.598 -1.670 1.00 19.88 137 ALA D CA 1
ATOM 4559 C C . ALA D 1 145 ? -24.027 2.209 -2.290 1.00 18.72 137 ALA D C 1
ATOM 4560 O O . ALA D 1 145 ? -23.832 2.145 -3.508 1.00 20.44 137 ALA D O 1
ATOM 4562 N N . LEU D 1 146 ? -23.199 2.821 -1.450 1.00 15.30 138 LEU D N 1
ATOM 4563 C CA . LEU D 1 146 ? -21.901 3.319 -1.877 1.00 19.19 138 LEU D CA 1
ATOM 4564 C C . LEU D 1 146 ? -20.892 2.976 -0.795 1.00 18.00 138 LEU D C 1
ATOM 4565 O O . LEU D 1 146 ? -21.254 2.526 0.290 1.00 16.71 138 LEU D O 1
ATOM 4570 N N . GLY D 1 147 ? -19.616 3.161 -1.094 1.00 20.64 139 GLY D N 1
ATOM 4571 C CA . GLY D 1 147 ? -18.610 2.815 -0.110 1.00 14.80 139 GLY D CA 1
ATOM 4572 C C . GLY D 1 147 ? -17.198 3.123 -0.549 1.00 17.53 139 GLY D C 1
ATOM 4573 O O . GLY D 1 147 ? -16.964 3.867 -1.501 1.00 17.57 139 GLY D O 1
ATOM 4574 N N . CYS D 1 148 ? -16.259 2.519 0.174 1.00 17.81 140 CYS D N 1
ATOM 4575 C CA . CYS D 1 148 ? -14.833 2.675 -0.059 1.00 17.04 140 CYS D CA 1
ATOM 4576 C C . CYS D 1 148 ? -14.143 1.349 0.199 1.00 20.47 140 CYS D C 1
ATOM 4577 O O . CYS D 1 148 ? -14.378 0.711 1.229 1.00 19.52 140 CYS D O 1
ATOM 4580 N N . LEU D 1 149 ? -13.302 0.940 -0.740 1.00 21.29 141 LEU D N 1
ATOM 4581 C CA . LEU D 1 149 ? -12.457 -0.236 -0.601 1.00 21.69 141 LEU D CA 1
ATOM 4582 C C . LEU D 1 149 ? -11.080 0.217 -0.125 1.00 22.51 141 LEU D C 1
ATOM 4583 O O . LEU D 1 149 ? -10.429 1.037 -0.783 1.00 20.17 141 LEU D O 1
ATOM 4588 N N . VAL D 1 150 ? -10.652 -0.303 1.019 1.00 22.41 142 VAL D N 1
ATOM 4589 C CA . VAL D 1 150 ? -9.388 0.048 1.652 1.00 23.03 142 VAL D CA 1
ATOM 4590 C C . VAL D 1 150 ? -8.504 -1.189 1.545 1.00 21.66 142 VAL D C 1
ATOM 4591 O O . VAL D 1 150 ? -8.708 -2.172 2.264 1.00 21.84 142 VAL D O 1
ATOM 4595 N N . LYS D 1 151 ? -7.513 -1.149 0.654 1.00 17.77 143 LYS D N 1
ATOM 4596 C CA . LYS D 1 151 ? -6.847 -2.349 0.165 1.00 28.67 143 LYS D CA 1
ATOM 4597 C C . LYS D 1 151 ? -5.345 -2.286 0.417 1.00 23.55 143 LYS D C 1
ATOM 4598 O O . LYS D 1 151 ? -4.734 -1.219 0.316 1.00 21.96 143 LYS D O 1
ATOM 4604 N N . ASP D 1 152 ? -4.758 -3.440 0.753 1.00 25.09 144 ASP D N 1
ATOM 4605 C CA . ASP D 1 152 ? -3.306 -3.639 0.782 1.00 23.60 144 ASP D CA 1
ATOM 4606 C C . ASP D 1 152 ? -2.646 -2.764 1.855 1.00 26.22 144 ASP D C 1
ATOM 4607 O O . ASP D 1 152 ? -1.869 -1.851 1.574 1.00 27.39 144 ASP D O 1
ATOM 4612 N N . TYR D 1 153 ? -2.960 -3.088 3.110 1.00 20.33 145 TYR D N 1
ATOM 4613 C CA . TYR D 1 153 ? -2.373 -2.381 4.239 1.00 19.68 145 TYR D CA 1
ATOM 4614 C C . TYR D 1 153 ? -1.945 -3.369 5.314 1.00 20.85 145 TYR D C 1
ATOM 4615 O O . TYR D 1 153 ? -2.449 -4.493 5.398 1.00 22.33 145 TYR D O 1
ATOM 4624 N N . PHE D 1 154 ? -0.999 -2.921 6.142 1.00 24.88 146 PHE D N 1
ATOM 4625 C CA . PHE D 1 154 ? -0.474 -3.672 7.265 1.00 19.56 146 PHE D CA 1
ATOM 4626 C C . PHE D 1 154 ? 0.058 -2.674 8.281 1.00 19.88 146 PHE D C 1
ATOM 4627 O O . PHE D 1 154 ? 0.724 -1.704 7.891 1.00 20.89 146 PHE D O 1
ATOM 4635 N N . PRO D 1 155 ? -0.223 -2.870 9.577 1.00 21.01 147 PRO D N 1
ATOM 4636 C CA . PRO D 1 155 ? -1.076 -3.941 10.088 1.00 24.02 147 PRO D CA 1
ATOM 4637 C C . PRO D 1 155 ? -2.499 -3.453 10.303 1.00 23.04 147 PRO D C 1
ATOM 4638 O O . PRO D 1 155 ? -2.864 -2.387 9.808 1.00 19.03 147 PRO D O 1
ATOM 4642 N N . GLU D 1 156 ? -3.284 -4.220 11.047 1.00 20.93 148 GLU D N 1
ATOM 4643 C CA . GLU D 1 156 ? -4.585 -3.756 11.486 1.00 27.72 148 GLU D CA 1
ATOM 4644 C C . GLU D 1 156 ? -4.428 -2.782 12.649 1.00 25.78 148 GLU D C 1
ATOM 4645 O O . GLU D 1 156 ? -3.435 -2.825 13.380 1.00 27.56 148 GLU D O 1
ATOM 4651 N N . PRO D 1 157 ? -5.394 -1.872 12.840 1.00 23.38 149 PRO D N 1
ATOM 4652 C CA . PRO D 1 157 ? -6.567 -1.665 11.991 1.00 24.38 149 PRO D CA 1
ATOM 4653 C C . PRO D 1 157 ? -6.500 -0.386 11.165 1.00 26.94 149 PRO D C 1
ATOM 4654 O O . PRO D 1 157 ? -5.628 0.455 11.385 1.00 25.46 149 PRO D O 1
ATOM 4658 N N . VAL D 1 158 ? -7.411 -0.258 10.212 1.00 23.43 150 VAL D N 1
ATOM 4659 C CA . VAL D 1 158 ? -7.775 1.038 9.659 1.00 22.71 150 VAL D CA 1
ATOM 4660 C C . VAL D 1 158 ? -9.129 1.398 10.241 1.00 23.94 150 VAL D C 1
ATOM 4661 O O . VAL D 1 158 ? -9.956 0.526 10.531 1.00 26.26 150 VAL D O 1
ATOM 4665 N N . THR D 1 159 ? -9.354 2.688 10.446 1.00 24.20 151 THR D N 1
ATOM 4666 C CA . THR D 1 159 ? -10.661 3.185 10.847 1.00 25.00 151 THR D CA 1
ATOM 4667 C C . THR D 1 159 ? -11.287 3.925 9.675 1.00 23.71 151 THR D C 1
ATOM 4668 O O . THR D 1 159 ? -10.587 4.597 8.909 1.00 24.58 151 THR D O 1
ATOM 4672 N N . VAL D 1 160 ? -12.598 3.775 9.518 1.00 18.83 152 VAL D N 1
ATOM 4673 C CA . VAL D 1 160 ? -13.331 4.427 8.444 1.00 17.17 152 VAL D CA 1
ATOM 4674 C C . VAL D 1 160 ? -14.526 5.136 9.054 1.00 21.67 152 VAL D C 1
ATOM 4675 O O . VAL D 1 160 ? -15.329 4.514 9.760 1.00 23.37 152 VAL D O 1
ATOM 4679 N N . SER D 1 161 ? -14.634 6.431 8.798 1.00 21.65 153 SER D N 1
ATOM 4680 C CA . SER D 1 161 ? -15.831 7.194 9.108 1.00 21.21 153 SER D CA 1
ATOM 4681 C C . SER D 1 161 ? -16.379 7.775 7.813 1.00 21.89 153 SER D C 1
ATOM 4682 O O . SER D 1 161 ? -15.762 7.670 6.752 1.00 22.16 153 SER D O 1
ATOM 4685 N N . TRP D 1 162 ? -17.553 8.389 7.890 1.00 22.27 154 TRP D N 1
ATOM 4686 C CA . TRP D 1 162 ? -18.179 8.954 6.704 1.00 20.72 154 TRP D CA 1
ATOM 4687 C C . TRP D 1 162 ? -18.576 10.394 6.970 1.00 19.83 154 TRP D C 1
ATOM 4688 O O . TRP D 1 162 ? -19.274 10.678 7.949 1.00 20.11 154 TRP D O 1
ATOM 4699 N N . ASN D 1 163 ? -18.128 11.293 6.095 1.00 22.26 155 ASN D N 1
ATOM 4700 C CA . ASN D 1 163 ? -18.388 12.724 6.222 1.00 22.53 155 ASN D CA 1
ATOM 4701 C C . ASN D 1 163 ? -17.938 13.233 7.589 1.00 25.20 155 ASN D C 1
ATOM 4702 O O . ASN D 1 163 ? -18.641 13.985 8.267 1.00 25.88 155 ASN D O 1
ATOM 4707 N N . SER D 1 164 ? -16.745 12.790 7.992 1.00 23.66 156 SER D N 1
ATOM 4708 C CA . SER D 1 164 ? -16.123 13.184 9.257 1.00 24.41 156 SER D CA 1
ATOM 4709 C C . SER D 1 164 ? -17.012 12.835 10.448 1.00 26.43 156 SER D C 1
ATOM 4710 O O . SER D 1 164 ? -17.133 13.603 11.405 1.00 31.65 156 SER D O 1
ATOM 4713 N N . GLY D 1 165 ? -17.641 11.664 10.391 1.00 26.10 157 GLY D N 1
ATOM 4714 C CA . GLY D 1 165 ? -18.471 11.191 11.475 1.00 22.75 157 GLY D CA 1
ATOM 4715 C C . GLY D 1 165 ? -19.910 11.655 11.449 1.00 28.51 157 GLY D C 1
ATOM 4716 O O . GLY D 1 165 ? -20.699 11.209 12.291 1.00 29.76 157 GLY D O 1
ATOM 4717 N N . ALA D 1 166 ? -20.283 12.532 10.515 1.00 25.51 158 ALA D N 1
ATOM 4718 C CA . ALA D 1 166 ? -21.664 12.997 10.451 1.00 29.84 158 ALA D CA 1
ATOM 4719 C C . ALA D 1 166 ? -22.600 11.953 9.855 1.00 29.81 158 ALA D C 1
ATOM 4720 O O . ALA D 1 166 ? -23.813 12.031 10.074 1.00 32.35 158 ALA D O 1
ATOM 4722 N N . LEU D 1 167 ? -22.068 10.982 9.113 1.00 25.71 159 LEU D N 1
ATOM 4723 C CA . LEU D 1 167 ? -22.858 9.916 8.504 1.00 22.53 159 LEU D CA 1
ATOM 4724 C C . LEU D 1 167 ? -22.460 8.596 9.152 1.00 22.78 159 LEU D C 1
ATOM 4725 O O . LEU D 1 167 ? -21.352 8.097 8.926 1.00 20.84 159 LEU D O 1
ATOM 4730 N N . THR D 1 168 ? -23.366 8.033 9.952 1.00 20.77 160 THR D N 1
ATOM 4731 C CA . THR D 1 168 ? -23.093 6.802 10.684 1.00 25.85 160 THR D CA 1
ATOM 4732 C C . THR D 1 168 ? -24.208 5.781 10.493 1.00 25.87 160 THR D C 1
ATOM 4733 O O . THR D 1 168 ? -23.957 4.570 10.499 1.00 23.18 160 THR D O 1
ATOM 4737 N N . SER D 1 169 ? -25.444 6.256 10.342 1.00 22.47 161 SER D N 1
ATOM 4738 C CA . SER D 1 169 ? -26.572 5.351 10.172 1.00 21.91 161 SER D CA 1
ATOM 4739 C C . SER D 1 169 ? -26.445 4.600 8.853 1.00 22.56 161 SER D C 1
ATOM 4740 O O . SER D 1 169 ? -26.149 5.195 7.812 1.00 22.79 161 SER D O 1
ATOM 4743 N N . GLY D 1 170 ? -26.658 3.287 8.900 1.00 21.36 162 GLY D N 1
ATOM 4744 C CA . GLY D 1 170 ? -26.534 2.472 7.709 1.00 25.04 162 GLY D CA 1
ATOM 4745 C C . GLY D 1 170 ? -25.118 2.197 7.255 1.00 23.48 162 GLY D C 1
ATOM 4746 O O . GLY D 1 170 ? -24.930 1.679 6.150 1.00 22.71 162 GLY D O 1
ATOM 4747 N N . VAL D 1 171 ? -24.115 2.533 8.067 1.00 20.92 163 VAL D N 1
ATOM 4748 C CA . VAL D 1 171 ? -22.717 2.284 7.731 1.00 19.48 163 VAL D CA 1
ATOM 4749 C C . VAL D 1 171 ? -22.328 0.898 8.222 1.00 18.89 163 VAL D C 1
ATOM 4750 O O . VAL D 1 171 ? -22.697 0.480 9.325 1.00 20.25 163 VAL D O 1
ATOM 4754 N N . HIS D 1 172 ? -21.593 0.171 7.385 1.00 15.43 164 HIS D N 1
ATOM 4755 C CA . HIS D 1 172 ? -21.020 -1.124 7.741 1.00 21.89 164 HIS D CA 1
ATOM 4756 C C . HIS D 1 172 ? -19.564 -1.126 7.298 1.00 19.72 164 HIS D C 1
ATOM 4757 O O . HIS D 1 172 ? -19.285 -1.084 6.099 1.00 17.29 164 HIS D O 1
ATOM 4764 N N . THR D 1 173 ? -18.638 -1.157 8.257 1.00 19.91 165 THR D N 1
ATOM 4765 C CA . THR D 1 173 ? -17.206 -1.272 7.979 1.00 21.28 165 THR D CA 1
ATOM 4766 C C . THR D 1 173 ? -16.810 -2.718 8.252 1.00 23.30 165 THR D C 1
ATOM 4767 O O . THR D 1 173 ? -16.748 -3.139 9.410 1.00 22.62 165 THR D O 1
ATOM 4771 N N . PHE D 1 174 ? -16.538 -3.469 7.200 1.00 16.90 166 PHE D N 1
ATOM 4772 C CA . PHE D 1 174 ? -16.413 -4.908 7.377 1.00 18.16 166 PHE D CA 1
ATOM 4773 C C . PHE D 1 174 ? -15.097 -5.284 8.059 1.00 20.93 166 PHE D C 1
ATOM 4774 O O . PHE D 1 174 ? -14.103 -4.559 7.954 1.00 19.00 166 PHE D O 1
ATOM 4782 N N . PRO D 1 175 ? -15.088 -6.391 8.804 1.00 18.45 167 PRO D N 1
ATOM 4783 C CA . PRO D 1 175 ? -13.818 -6.932 9.294 1.00 15.78 167 PRO D CA 1
ATOM 4784 C C . PRO D 1 175 ? -12.870 -7.159 8.131 1.00 17.84 167 PRO D C 1
ATOM 4785 O O . PRO D 1 175 ? -13.267 -7.635 7.066 1.00 15.65 167 PRO D O 1
ATOM 4789 N N . ALA D 1 176 ? -11.611 -6.790 8.334 1.00 15.15 168 ALA D N 1
ATOM 4790 C CA . ALA D 1 176 ? -10.620 -6.938 7.280 1.00 17.33 168 ALA D CA 1
ATOM 4791 C C . ALA D 1 176 ? -10.432 -8.406 6.922 1.00 18.50 168 ALA D C 1
ATOM 4792 O O . ALA D 1 176 ? -10.604 -9.301 7.754 1.00 20.86 168 ALA D O 1
ATOM 4794 N N . VAL D 1 177 ? -10.094 -8.648 5.663 1.00 15.26 169 VAL D N 1
ATOM 4795 C CA . VAL D 1 177 ? -9.685 -9.971 5.214 1.00 20.25 169 VAL D CA 1
ATOM 4796 C C . VAL D 1 177 ? -8.175 -9.964 5.054 1.00 22.59 169 VAL D C 1
ATOM 4797 O O . VAL D 1 177 ? -7.560 -8.933 4.751 1.00 15.83 169 VAL D O 1
ATOM 4801 N N . LEU D 1 178 ? -7.567 -11.120 5.283 1.00 17.69 170 LEU D N 1
ATOM 4802 C CA . LEU D 1 178 ? -6.130 -11.289 5.130 1.00 19.56 170 LEU D CA 1
ATOM 4803 C C . LEU D 1 178 ? -5.864 -11.852 3.742 1.00 21.62 170 LEU D C 1
ATOM 4804 O O . LEU D 1 178 ? -6.195 -13.008 3.459 1.00 24.56 170 LEU D O 1
ATOM 4809 N N . GLN D 1 179 ? -5.283 -11.032 2.875 1.00 21.71 171 GLN D N 1
ATOM 4810 C CA . GLN D 1 179 ? -4.889 -11.501 1.559 1.00 27.73 171 GLN D CA 1
ATOM 4811 C C . GLN D 1 179 ? -3.622 -12.338 1.670 1.00 29.85 171 GLN D C 1
ATOM 4812 O O . GLN D 1 179 ? -2.837 -12.192 2.612 1.00 29.66 171 GLN D O 1
ATOM 4818 N N . SER D 1 180 ? -3.435 -13.236 0.700 1.00 34.70 172 SER D N 1
ATOM 4819 C CA . SER D 1 180 ? -2.313 -14.167 0.758 1.00 36.37 172 SER D CA 1
ATOM 4820 C C . SER D 1 180 ? -0.968 -13.453 0.754 1.00 37.29 172 SER D C 1
ATOM 4821 O O . SER D 1 180 ? 0.041 -14.051 1.143 1.00 42.87 172 SER D O 1
ATOM 4824 N N . SER D 1 181 ? -0.931 -12.189 0.329 1.00 35.36 173 SER D N 1
ATOM 4825 C CA . SER D 1 181 ? 0.289 -11.391 0.373 1.00 36.44 173 SER D CA 1
ATOM 4826 C C . SER D 1 181 ? 0.684 -10.989 1.786 1.00 33.07 173 SER D C 1
ATOM 4827 O O . SER D 1 181 ? 1.741 -10.372 1.961 1.00 27.58 173 SER D O 1
ATOM 4830 N N . GLY D 1 182 ? -0.123 -11.323 2.791 1.00 25.70 174 GLY D N 1
ATOM 4831 C CA . GLY D 1 182 ? 0.101 -10.849 4.138 1.00 28.07 174 GLY D CA 1
ATOM 4832 C C . GLY D 1 182 ? -0.463 -9.477 4.422 1.00 22.25 174 GLY D C 1
ATOM 4833 O O . GLY D 1 182 ? -0.356 -9.004 5.561 1.00 25.22 174 GLY D O 1
ATOM 4834 N N . LEU D 1 183 ? -1.049 -8.822 3.428 1.00 22.07 175 LEU D N 1
ATOM 4835 C CA . LEU D 1 183 ? -1.676 -7.521 3.590 1.00 19.30 175 LEU D CA 1
ATOM 4836 C C . LEU D 1 183 ? -3.171 -7.681 3.841 1.00 24.24 175 LEU D C 1
ATOM 4837 O O . LEU D 1 183 ? -3.776 -8.708 3.518 1.00 25.40 175 LEU D O 1
ATOM 4842 N N . TYR D 1 184 ? -3.762 -6.643 4.425 1.00 22.60 176 TYR D N 1
ATOM 4843 C CA . TYR D 1 184 ? -5.175 -6.640 4.771 1.00 16.90 176 TYR D CA 1
ATOM 4844 C C . TYR D 1 184 ? -5.976 -5.798 3.787 1.00 19.77 176 TYR D C 1
ATOM 4845 O O . TYR D 1 184 ? -5.465 -4.854 3.179 1.00 21.90 176 TYR D O 1
ATOM 4854 N N . SER D 1 185 ? -7.249 -6.146 3.644 1.00 18.65 177 SER D N 1
ATOM 4855 C CA . SER D 1 185 ? -8.183 -5.347 2.870 1.00 20.61 177 SER D CA 1
ATOM 4856 C C . SER D 1 185 ? -9.543 -5.392 3.546 1.00 17.46 177 SER D C 1
ATOM 4857 O O . SER D 1 185 ? -9.969 -6.442 4.034 1.00 20.65 177 SER D O 1
ATOM 4860 N N . LEU D 1 186 ? -10.211 -4.245 3.592 1.00 17.67 178 LEU D N 1
ATOM 4861 C CA . LEU D 1 186 ? -11.595 -4.197 4.029 1.00 18.78 178 LEU D CA 1
ATOM 4862 C C . LEU D 1 186 ? -12.378 -3.301 3.084 1.00 18.95 178 LEU D C 1
ATOM 4863 O O . LEU D 1 186 ? -11.821 -2.630 2.213 1.00 18.04 178 LEU D O 1
ATOM 4868 N N . SER D 1 187 ? -13.691 -3.319 3.250 1.00 18.64 179 SER D N 1
ATOM 4869 C CA . SER D 1 187 ? -14.567 -2.354 2.616 1.00 19.46 179 SER D CA 1
ATOM 4870 C C . SER D 1 187 ? -15.394 -1.671 3.694 1.00 18.41 179 SER D C 1
ATOM 4871 O O . SER D 1 187 ? -15.508 -2.157 4.823 1.00 16.88 179 SER D O 1
ATOM 4874 N N . SER D 1 188 ? -15.951 -0.519 3.339 1.00 16.70 180 SER D N 1
ATOM 4875 C CA . SER D 1 188 ? -16.844 0.209 4.230 1.00 17.33 180 SER D CA 1
ATOM 4876 C C . SER D 1 188 ? -17.944 0.803 3.375 1.00 16.79 180 SER D C 1
ATOM 4877 O O . SER D 1 188 ? -17.663 1.584 2.465 1.00 19.01 180 SER D O 1
ATOM 4880 N N . VAL D 1 189 ? -19.189 0.440 3.669 1.00 16.72 181 VAL D N 1
ATOM 4881 C CA . VAL D 1 189 ? -20.321 0.770 2.819 1.00 17.88 181 VAL D CA 1
ATOM 4882 C C . VAL D 1 189 ? -21.372 1.516 3.633 1.00 17.58 181 VAL D C 1
ATOM 4883 O O . VAL D 1 189 ? -21.353 1.533 4.864 1.00 17.65 181 VAL D O 1
ATOM 4887 N N . VAL D 1 190 ? -22.293 2.143 2.906 1.00 16.95 182 VAL D N 1
ATOM 4888 C CA . VAL D 1 190 ? -23.415 2.862 3.487 1.00 17.36 182 VAL D CA 1
ATOM 4889 C C . VAL D 1 190 ? -24.546 2.853 2.468 1.00 16.39 182 VAL D C 1
ATOM 4890 O O . VAL D 1 190 ? -24.317 2.892 1.255 1.00 17.16 182 VAL D O 1
ATOM 4894 N N . THR D 1 191 ? -25.772 2.764 2.969 1.00 19.30 183 THR D N 1
ATOM 4895 C CA . THR D 1 191 ? -26.973 2.867 2.151 1.00 17.41 183 THR D CA 1
ATOM 4896 C C . THR D 1 191 ? -27.609 4.230 2.385 1.00 20.27 183 THR D C 1
ATOM 4897 O O . THR D 1 191 ? -27.835 4.626 3.534 1.00 21.26 183 THR D O 1
ATOM 4901 N N . VAL D 1 192 ? -27.879 4.948 1.298 1.00 21.80 184 VAL D N 1
ATOM 4902 C CA . VAL D 1 192 ? -28.398 6.313 1.354 1.00 17.93 184 VAL D CA 1
ATOM 4903 C C . VAL D 1 192 ? -29.591 6.405 0.408 1.00 23.07 184 VAL D C 1
ATOM 4904 O O . VAL D 1 192 ? -29.826 5.468 -0.367 1.00 22.39 184 VAL D O 1
ATOM 4908 N N . PRO D 1 193 ? -30.388 7.475 0.442 1.00 21.89 185 PRO D N 1
ATOM 4909 C CA . PRO D 1 193 ? -31.478 7.601 -0.538 1.00 19.11 185 PRO D CA 1
ATOM 4910 C C . PRO D 1 193 ? -30.932 7.733 -1.952 1.00 21.29 185 PRO D C 1
ATOM 4911 O O . PRO D 1 193 ? -29.997 8.493 -2.205 1.00 23.48 185 PRO D O 1
ATOM 4915 N N . SER D 1 194 ? -31.531 6.983 -2.878 1.00 19.57 186 SER D N 1
ATOM 4916 C CA . SER D 1 194 ? -31.153 7.089 -4.283 1.00 21.86 186 SER D CA 1
ATOM 4917 C C . SER D 1 194 ? -31.519 8.450 -4.863 1.00 23.57 186 SER D C 1
ATOM 4918 O O . SER D 1 194 ? -30.888 8.903 -5.824 1.00 26.24 186 SER D O 1
ATOM 4921 N N . SER D 1 195 ? -32.521 9.115 -4.288 1.00 22.87 187 SER D N 1
ATOM 4922 C CA . SER D 1 195 ? -33.045 10.348 -4.863 1.00 25.36 187 SER D CA 1
ATOM 4923 C C . SER D 1 195 ? -32.135 11.548 -4.640 1.00 31.26 187 SER D C 1
ATOM 4924 O O . SER D 1 195 ? -32.276 12.551 -5.348 1.00 33.86 187 SER D O 1
ATOM 4927 N N . SER D 1 196 ? -31.213 11.479 -3.677 1.00 28.43 188 SER D N 1
ATOM 4928 C CA . SER D 1 196 ? -30.410 12.636 -3.295 1.00 28.83 188 SER D CA 1
ATOM 4929 C C . SER D 1 196 ? -28.925 12.450 -3.597 1.00 24.44 188 SER D C 1
ATOM 4930 O O . SER D 1 196 ? -28.091 13.166 -3.035 1.00 22.87 188 SER D O 1
ATOM 4933 N N . LEU D 1 197 ? -28.574 11.515 -4.483 1.00 26.25 189 LEU D N 1
ATOM 4934 C CA . LEU D 1 197 ? -27.173 11.334 -4.846 1.00 22.04 189 LEU D CA 1
ATOM 4935 C C . LEU D 1 197 ? -26.597 12.554 -5.554 1.00 22.18 189 LEU D C 1
ATOM 4936 O O . LEU D 1 197 ? -25.373 12.707 -5.605 1.00 28.04 189 LEU D O 1
ATOM 4941 N N . GLY D 1 198 ? -27.446 13.428 -6.093 1.00 25.36 190 GLY D N 1
ATOM 4942 C CA . GLY D 1 198 ? -26.977 14.639 -6.735 1.00 26.66 190 GLY D CA 1
ATOM 4943 C C . GLY D 1 198 ? -26.897 15.857 -5.848 1.00 27.75 190 GLY D C 1
ATOM 4944 O O . GLY D 1 198 ? -26.331 16.874 -6.257 1.00 31.77 190 GLY D O 1
ATOM 4945 N N . THR D 1 199 ? -27.452 15.791 -4.636 1.00 26.47 191 THR D N 1
ATOM 4946 C CA . THR D 1 199 ? -27.434 16.924 -3.724 1.00 27.82 191 THR D CA 1
ATOM 4947 C C . THR D 1 199 ? -26.591 16.697 -2.479 1.00 21.39 191 THR D C 1
ATOM 4948 O O . THR D 1 199 ? -26.218 17.675 -1.824 1.00 21.85 191 THR D O 1
ATOM 4952 N N . GLN D 1 200 ? -26.285 15.449 -2.139 1.00 25.24 192 GLN D N 1
ATOM 4953 C CA . GLN D 1 200 ? -25.488 15.136 -0.965 1.00 18.41 192 GLN D CA 1
ATOM 4954 C C . GLN D 1 200 ? -24.084 14.712 -1.366 1.00 19.13 192 GLN D C 1
ATOM 4955 O O . GLN D 1 200 ? -23.860 14.163 -2.447 1.00 22.96 192 GLN D O 1
ATOM 4961 N N . THR D 1 201 ? -23.137 14.984 -0.480 1.00 21.23 193 THR D N 1
ATOM 4962 C CA . THR D 1 201 ? -21.739 14.632 -0.677 1.00 24.10 193 THR D CA 1
ATOM 4963 C C . THR D 1 201 ? -21.367 13.532 0.303 1.00 18.08 193 THR D C 1
ATOM 4964 O O . THR D 1 201 ? -21.602 13.663 1.510 1.00 23.77 193 THR D O 1
ATOM 4968 N N . TYR D 1 202 ? -20.793 12.452 -0.214 1.00 20.40 194 TYR D N 1
ATOM 4969 C CA . TYR D 1 202 ? -20.394 11.314 0.601 1.00 19.84 194 TYR D CA 1
ATOM 4970 C C . TYR D 1 202 ? -18.891 11.122 0.478 1.00 18.89 194 TYR D C 1
ATOM 4971 O O . TYR D 1 202 ? -18.382 10.817 -0.606 1.00 22.64 194 TYR D O 1
ATOM 4980 N N . ILE D 1 203 ? -18.186 11.319 1.586 1.00 20.38 195 ILE D N 1
ATOM 4981 C CA . ILE D 1 203 ? -16.738 11.191 1.648 1.00 22.76 195 ILE D CA 1
ATOM 4982 C C . ILE D 1 203 ? -16.402 10.188 2.737 1.00 20.56 195 ILE D C 1
ATOM 4983 O O . ILE D 1 203 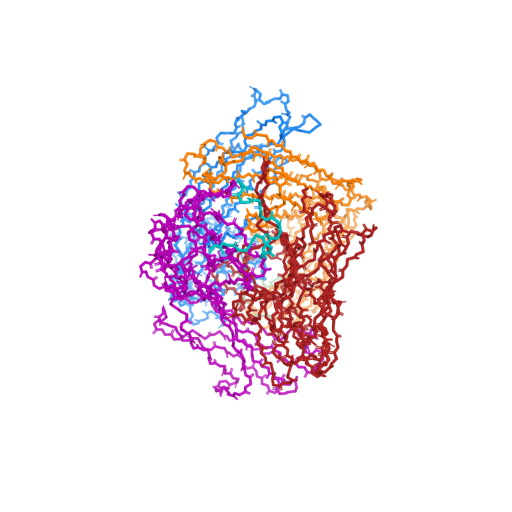? -16.888 10.306 3.868 1.00 21.23 195 ILE D O 1
ATOM 4988 N N . CYS D 1 204 ? -15.575 9.207 2.402 1.00 16.30 196 CYS D N 1
ATOM 4989 C CA . CYS D 1 204 ? -15.093 8.266 3.398 1.00 24.37 196 CYS D CA 1
ATOM 4990 C C . CYS D 1 204 ? -13.740 8.734 3.914 1.00 19.72 196 CYS D C 1
ATOM 4991 O O . CYS D 1 204 ? -12.854 9.087 3.130 1.00 24.87 196 CYS D O 1
ATOM 4994 N N . ASN D 1 205 ? -13.603 8.770 5.232 1.00 22.13 197 ASN D N 1
ATOM 4995 C CA . ASN D 1 205 ? -12.371 9.178 5.891 1.00 20.05 197 ASN D CA 1
ATOM 4996 C C . ASN D 1 205 ? -11.701 7.917 6.421 1.00 19.75 197 ASN D C 1
ATOM 4997 O O . ASN D 1 205 ? -12.245 7.237 7.297 1.00 23.11 197 ASN D O 1
ATOM 5002 N N . VAL D 1 206 ? -10.529 7.606 5.877 1.00 21.40 198 VAL D N 1
ATOM 5003 C CA . VAL D 1 206 ? -9.791 6.388 6.174 1.00 19.22 198 VAL D CA 1
ATOM 5004 C C . VAL D 1 206 ? -8.514 6.781 6.900 1.00 26.87 198 VAL D C 1
ATOM 5005 O O . VAL D 1 206 ? -7.701 7.562 6.382 1.00 22.94 198 VAL D O 1
ATOM 5009 N N . ASN D 1 207 ? -8.355 6.240 8.103 1.00 26.90 199 ASN D N 1
ATOM 5010 C CA . ASN D 1 207 ? -7.199 6.448 8.963 1.00 31.30 199 ASN D CA 1
ATOM 5011 C C . ASN D 1 207 ? -6.437 5.137 9.076 1.00 25.05 199 ASN D C 1
ATOM 5012 O O . ASN D 1 207 ? -7.014 4.118 9.471 1.00 21.91 199 ASN D O 1
ATOM 5017 N N . HIS D 1 208 ? -5.150 5.160 8.739 1.00 24.91 200 HIS D N 1
ATOM 5018 C CA . HIS D 1 208 ? -4.245 4.066 9.088 1.00 30.30 200 HIS D CA 1
ATOM 5019 C C . HIS D 1 208 ? -3.106 4.681 9.892 1.00 28.93 200 HIS D C 1
ATOM 5020 O O . HIS D 1 208 ? -2.141 5.199 9.323 1.00 31.15 200 HIS D O 1
ATOM 5027 N N . LYS D 1 209 ? -3.225 4.620 11.212 1.00 25.78 201 LYS D N 1
ATOM 5028 C CA . LYS D 1 209 ? -2.290 5.260 12.128 1.00 28.88 201 LYS D CA 1
ATOM 5029 C C . LYS D 1 209 ? -0.886 4.651 12.109 1.00 31.96 201 LYS D C 1
ATOM 5030 O O . LYS D 1 209 ? 0.090 5.408 12.203 1.00 37.06 201 LYS D O 1
ATOM 5036 N N . PRO D 1 210 ? -0.712 3.324 12.010 1.00 25.94 202 PRO D N 1
ATOM 5037 C CA . PRO D 1 210 ? 0.663 2.796 11.955 1.00 32.03 202 PRO D CA 1
ATOM 5038 C C . PRO D 1 210 ? 1.478 3.334 10.793 1.00 29.52 202 PRO D C 1
ATOM 5039 O O . PRO D 1 210 ? 2.700 3.482 10.922 1.00 34.39 202 PRO D O 1
ATOM 5043 N N . SER D 1 211 ? 0.847 3.634 9.660 1.00 29.21 203 SER D N 1
ATOM 5044 C CA . SER D 1 211 ? 1.546 4.172 8.502 1.00 31.34 203 SER D CA 1
ATOM 5045 C C . SER D 1 211 ? 1.384 5.680 8.368 1.00 29.15 203 SER D C 1
ATOM 5046 O O . SER D 1 211 ? 1.870 6.257 7.390 1.00 26.39 203 SER D O 1
ATOM 5049 N N . ASN D 1 212 ? 0.724 6.325 9.331 1.00 32.46 204 ASN D N 1
ATOM 5050 C CA . ASN D 1 212 ? 0.432 7.757 9.277 1.00 36.98 204 ASN D CA 1
ATOM 5051 C C . ASN D 1 212 ? -0.242 8.123 7.956 1.00 36.08 204 ASN D C 1
ATOM 5052 O O . ASN D 1 212 ? 0.183 9.031 7.239 1.00 37.87 204 ASN D O 1
ATOM 5057 N N . THR D 1 213 ? -1.307 7.392 7.631 1.00 34.77 205 THR D N 1
ATOM 5058 C CA . THR D 1 213 ? -2.021 7.552 6.372 1.00 35.62 205 THR D CA 1
ATOM 5059 C C . THR D 1 213 ? -3.409 8.127 6.629 1.00 32.66 205 THR D C 1
ATOM 5060 O O . THR D 1 213 ? -4.166 7.601 7.455 1.00 31.18 205 THR D O 1
ATOM 5064 N N . LYS D 1 214 ? -3.729 9.199 5.905 1.00 35.72 206 LYS D N 1
ATOM 5065 C CA . LYS D 1 214 ? -4.985 9.937 6.014 1.00 30.76 206 LYS D CA 1
ATOM 5066 C C . LYS D 1 214 ? -5.547 10.085 4.608 1.00 34.84 206 LYS D C 1
ATOM 5067 O O . LYS D 1 214 ? -4.946 10.772 3.775 1.00 37.11 206 LYS D O 1
ATOM 5073 N N . VAL D 1 215 ? -6.686 9.456 4.324 1.00 26.50 207 VAL D N 1
ATOM 5074 C CA . VAL D 1 215 ? -7.284 9.561 2.995 1.00 34.54 207 VAL D CA 1
ATOM 5075 C C . VAL D 1 215 ? -8.773 9.837 3.137 1.00 29.96 207 VAL D C 1
ATOM 5076 O O . VAL D 1 215 ? -9.520 8.984 3.624 1.00 28.56 207 VAL D O 1
ATOM 5080 N N . ASP D 1 216 ? -9.207 11.016 2.705 1.00 30.17 208 ASP D N 1
ATOM 5081 C CA . ASP D 1 216 ? -10.624 11.306 2.532 1.00 30.27 208 ASP D CA 1
ATOM 5082 C C . ASP D 1 216 ? -10.949 11.205 1.048 1.00 31.06 208 ASP D C 1
ATOM 5083 O O . ASP D 1 216 ? -10.398 11.954 0.235 1.00 34.61 208 ASP D O 1
ATOM 5088 N N . LYS D 1 217 ? -11.831 10.274 0.699 1.00 25.17 209 LYS D N 1
ATOM 5089 C CA . LYS D 1 217 ? -12.180 10.014 -0.691 1.00 24.69 209 LYS D CA 1
ATOM 5090 C C . LYS D 1 217 ? -13.647 10.338 -0.923 1.00 27.46 209 LYS D C 1
ATOM 5091 O O . LYS D 1 217 ? -14.524 9.780 -0.254 1.00 22.36 209 LYS D O 1
ATOM 5097 N N . LYS D 1 218 ? -13.903 11.244 -1.865 1.00 26.41 210 LYS D N 1
ATOM 5098 C CA . LYS D 1 218 ? -15.264 11.528 -2.297 1.00 25.21 210 LYS D CA 1
ATOM 5099 C C . LYS D 1 218 ? -15.784 10.372 -3.141 1.00 27.64 210 LYS D C 1
ATOM 5100 O O . LYS D 1 218 ? -15.106 9.911 -4.064 1.00 31.30 210 LYS D O 1
ATOM 5106 N N . VAL D 1 219 ? -16.982 9.901 -2.823 1.00 22.51 211 VAL D N 1
ATOM 5107 C CA . VAL D 1 219 ? -17.599 8.781 -3.523 1.00 25.84 211 VAL D CA 1
ATOM 5108 C C . VAL D 1 219 ? -18.774 9.343 -4.311 1.00 26.73 211 VAL D C 1
ATOM 5109 O O . VAL D 1 219 ? -19.857 9.570 -3.760 1.00 26.10 211 VAL D O 1
ATOM 5113 N N . GLU D 1 220 ? -18.561 9.577 -5.622 1.00 28.19 212 GLU D N 1
ATOM 5114 C CA . GLU D 1 220 ? -19.563 10.123 -6.522 1.00 35.97 212 GLU D CA 1
ATOM 5115 C C . GLU D 1 220 ? -20.153 9.024 -7.399 1.00 38.32 212 GLU D C 1
ATOM 5116 O O . GLU D 1 220 ? -19.483 8.029 -7.687 1.00 29.83 212 GLU D O 1
ATOM 5122 N N . PRO D 1 221 ? -21.414 9.177 -7.842 1.00 39.59 213 PRO D N 1
ATOM 5123 C CA . PRO D 1 221 ? -22.084 8.180 -8.687 1.00 37.98 213 PRO D CA 1
ATOM 5124 C C . PRO D 1 221 ? -21.289 7.799 -9.932 1.00 37.14 213 PRO D C 1
ATOM 5125 O O . PRO D 1 221 ? -20.655 8.671 -10.525 1.00 40.73 213 PRO D O 1
ATOM 5129 N N . ASP E 2 1 ? -2.441 -16.570 42.202 1.00 50.36 1 ASP E N 1
ATOM 5130 C CA . ASP E 2 1 ? -3.316 -16.352 41.056 1.00 39.11 1 ASP E CA 1
ATOM 5131 C C . ASP E 2 1 ? -4.758 -16.714 41.373 1.00 35.29 1 ASP E C 1
ATOM 5132 O O . ASP E 2 1 ? -5.096 -17.889 41.520 1.00 30.96 1 ASP E O 1
ATOM 5137 N N . ILE E 2 2 ? -5.607 -15.697 41.473 1.00 32.28 2 ILE E N 1
ATOM 5138 C CA . ILE E 2 2 ? -7.045 -15.895 41.603 1.00 25.06 2 ILE E CA 1
ATOM 5139 C C . ILE E 2 2 ? -7.614 -16.017 40.195 1.00 24.89 2 ILE E C 1
ATOM 5140 O O . ILE E 2 2 ? -7.611 -15.051 39.428 1.00 28.83 2 ILE E O 1
ATOM 5145 N N . VAL E 2 3 ? -8.094 -17.207 39.852 1.00 19.84 3 VAL E N 1
ATOM 5146 C CA . VAL E 2 3 ? -8.643 -17.474 38.528 1.00 25.22 3 VAL E CA 1
ATOM 5147 C C . VAL E 2 3 ? -10.106 -17.055 38.516 1.00 27.62 3 VAL E C 1
ATOM 5148 O O . VAL E 2 3 ? -10.885 -17.462 39.387 1.00 26.54 3 VAL E O 1
ATOM 5152 N N . MET E 2 4 ? -10.482 -16.243 37.531 1.00 22.01 4 MET E N 1
ATOM 5153 C CA . MET E 2 4 ? -11.853 -15.775 37.369 1.00 23.62 4 MET E CA 1
ATOM 5154 C C . MET E 2 4 ? -12.457 -16.483 36.163 1.00 25.67 4 MET E C 1
ATOM 5155 O O . MET E 2 4 ? -11.958 -16.339 35.042 1.00 26.62 4 MET E O 1
ATOM 5160 N N . THR E 2 5 ? -13.521 -17.248 36.395 1.00 22.96 5 THR E N 1
ATOM 5161 C CA . THR E 2 5 ? -14.168 -18.052 35.367 1.00 27.80 5 THR E CA 1
ATOM 5162 C C . THR E 2 5 ? -15.598 -17.563 35.196 1.00 26.10 5 THR E C 1
ATOM 5163 O O . THR E 2 5 ? -16.388 -17.611 36.143 1.00 25.44 5 THR E O 1
ATOM 5167 N N . GLN E 2 6 ? -15.926 -17.092 33.999 1.00 28.51 6 GLN E N 1
ATOM 5168 C CA . GLN E 2 6 ? -17.251 -16.570 33.703 1.00 29.60 6 GLN E CA 1
ATOM 5169 C C . GLN E 2 6 ? -18.068 -17.596 32.927 1.00 30.77 6 GLN E C 1
ATOM 5170 O O . GLN E 2 6 ? -17.526 -18.416 32.181 1.00 37.06 6 GLN E O 1
ATOM 5176 N N . SER E 2 7 ? -19.388 -17.542 33.119 1.00 26.20 7 SER E N 1
ATOM 5177 C CA . SER E 2 7 ? -20.319 -18.429 32.433 1.00 34.84 7 SER E CA 1
ATOM 5178 C C . SER E 2 7 ? -21.646 -17.707 32.222 1.00 35.80 7 SER E C 1
ATOM 5179 O O . SER E 2 7 ? -22.156 -17.087 33.165 1.00 31.91 7 SER E O 1
ATOM 5182 N N . PRO E 2 8 ? -22.226 -17.763 31.016 1.00 35.22 8 PRO E N 1
ATOM 5183 C CA . PRO E 2 8 ? -21.657 -18.466 29.866 1.00 34.82 8 PRO E CA 1
ATOM 5184 C C . PRO E 2 8 ? -20.574 -17.646 29.175 1.00 36.04 8 PRO E C 1
ATOM 5185 O O . PRO E 2 8 ? -20.285 -16.526 29.598 1.00 30.80 8 PRO E O 1
ATOM 5189 N N . ASP E 2 9 ? -19.974 -18.212 28.129 1.00 28.50 9 ASP E N 1
ATOM 5190 C CA . ASP E 2 9 ? -18.979 -17.476 27.360 1.00 34.42 9 ASP E CA 1
ATOM 5191 C C . ASP E 2 9 ? -19.634 -16.502 26.390 1.00 33.74 9 ASP E C 1
ATOM 5192 O O . ASP E 2 9 ? -19.039 -15.475 26.048 1.00 26.47 9 ASP E O 1
ATOM 5197 N N . SER E 2 10 ? -20.853 -16.806 25.951 1.00 31.87 10 SER E N 1
ATOM 5198 C CA . SER E 2 10 ? -21.619 -15.929 25.079 1.00 31.27 10 SER E CA 1
ATOM 5199 C C . SER E 2 10 ? -23.093 -16.090 25.416 1.00 36.52 10 SER E C 1
ATOM 5200 O O . SER E 2 10 ? -23.552 -17.198 25.704 1.00 30.83 10 SER E O 1
ATOM 5203 N N . LEU E 2 11 ? -23.827 -14.982 25.381 1.00 37.16 11 LEU E N 1
ATOM 5204 C CA . LEU E 2 11 ? -25.238 -14.987 25.734 1.00 39.48 11 LEU E CA 1
ATOM 5205 C C . LEU E 2 11 ? -26.017 -14.126 24.753 1.00 39.99 11 LEU E C 1
ATOM 5206 O O . LEU E 2 11 ? -25.567 -13.043 24.370 1.00 39.43 11 LEU E O 1
ATOM 5211 N N . ALA E 2 12 ? -27.187 -14.618 24.352 1.00 40.25 12 ALA E N 1
ATOM 5212 C CA . ALA E 2 12 ? -28.094 -13.888 23.476 1.00 40.91 12 ALA E CA 1
ATOM 5213 C C . ALA E 2 12 ? -29.481 -13.908 24.096 1.00 38.75 12 ALA E C 1
ATOM 5214 O O . ALA E 2 12 ? -30.089 -14.976 24.224 1.00 36.90 12 ALA E O 1
ATOM 5216 N N . VAL E 2 13 ? -29.976 -12.736 24.494 1.00 37.01 13 VAL E N 1
ATOM 5217 C CA . VAL E 2 13 ? -31.318 -12.615 25.043 1.00 39.92 13 VAL E CA 1
ATOM 5218 C C . VAL E 2 13 ? -32.035 -11.501 24.293 1.00 38.36 13 VAL E C 1
ATOM 5219 O O . VAL E 2 13 ? -31.414 -10.646 23.658 1.00 40.77 13 VAL E O 1
ATOM 5223 N N . SER E 2 14 ? -33.363 -11.531 24.360 1.00 34.98 14 SER E N 1
ATOM 5224 C CA . SER E 2 14 ? -34.173 -10.594 23.598 1.00 43.08 14 SER E CA 1
ATOM 5225 C C . SER E 2 14 ? -34.121 -9.199 24.216 1.00 38.73 14 SER E C 1
ATOM 5226 O O . SER E 2 14 ? -33.706 -9.009 25.362 1.00 39.07 14 SER E O 1
ATOM 5229 N N . LEU E 2 15 ? -34.541 -8.212 23.427 1.00 44.63 15 LEU E N 1
ATOM 5230 C CA . LEU E 2 15 ? -34.725 -6.864 23.948 1.00 44.68 15 LEU E CA 1
ATOM 5231 C C . LEU E 2 15 ? -35.735 -6.902 25.087 1.00 42.65 15 LEU E C 1
ATOM 5232 O O . LEU E 2 15 ? -36.785 -7.543 24.981 1.00 45.50 15 LEU E O 1
ATOM 5237 N N . GLY E 2 16 ? -35.401 -6.289 26.215 1.00 44.59 16 GLY E N 1
ATOM 5238 C CA . GLY E 2 16 ? -36.328 -6.253 27.359 1.00 42.69 16 GLY E CA 1
ATOM 5239 C C . GLY E 2 16 ? -36.234 -7.470 28.252 1.00 41.91 16 GLY E C 1
ATOM 5240 O O . GLY E 2 16 ? -36.963 -7.534 29.233 1.00 41.43 16 GLY E O 1
ATOM 5241 N N . GLU E 2 17 ? -35.354 -8.402 27.917 1.00 41.91 17 GLU E N 1
ATOM 5242 C CA . GLU E 2 17 ? -35.253 -9.660 28.689 1.00 38.81 17 GLU E CA 1
ATOM 5243 C C . GLU E 2 17 ? -34.090 -9.627 29.675 1.00 42.96 17 GLU E C 1
ATOM 5244 O O . GLU E 2 17 ? -33.274 -8.698 29.624 1.00 40.31 17 GLU E O 1
ATOM 5250 N N . ARG E 2 18 ? -34.066 -10.606 30.561 1.00 39.31 18 ARG E N 1
ATOM 5251 C CA . ARG E 2 18 ? -33.033 -10.642 31.603 1.00 37.60 18 ARG E CA 1
ATOM 5252 C C . ARG E 2 18 ? -31.772 -11.299 31.062 1.00 36.18 18 ARG E C 1
ATOM 5253 O O . ARG E 2 18 ? -31.871 -12.314 30.374 1.00 35.35 18 ARG E O 1
ATOM 5261 N N . ALA E 2 19 ? -30.643 -10.701 31.361 1.00 31.10 19 ALA E N 1
ATOM 5262 C CA . ALA E 2 19 ? -29.338 -11.249 31.009 1.00 30.58 19 ALA E CA 1
ATOM 5263 C C . ALA E 2 19 ? -28.574 -11.526 32.294 1.00 25.82 19 ALA E C 1
ATOM 5264 O O . ALA E 2 19 ? -28.383 -10.620 33.112 1.00 24.59 19 ALA E O 1
ATOM 5266 N N . THR E 2 20 ? -28.143 -12.772 32.472 1.00 26.12 20 THR E N 1
ATOM 5267 C CA . THR E 2 20 ? -27.420 -13.193 33.663 1.00 26.12 20 THR E CA 1
ATOM 5268 C C . THR E 2 20 ? -26.013 -13.621 33.276 1.00 28.12 20 THR E C 1
ATOM 5269 O O . THR E 2 20 ? -25.836 -14.482 32.408 1.00 27.05 20 THR E O 1
ATOM 5273 N N . ILE E 2 21 ? -25.019 -13.019 33.921 1.00 23.60 21 ILE E N 1
ATOM 5274 C CA . ILE E 2 21 ? -23.615 -13.360 33.733 1.00 25.68 21 ILE E CA 1
ATOM 5275 C C . ILE E 2 21 ? -23.079 -13.824 35.077 1.00 24.29 21 ILE E C 1
ATOM 5276 O O . ILE E 2 21 ? -23.126 -13.073 36.057 1.00 26.74 21 ILE E O 1
ATOM 5281 N N . ASN E 2 22 ? -22.588 -15.055 35.133 1.00 26.61 22 ASN E N 1
ATOM 5282 C CA . ASN E 2 22 ? -22.040 -15.621 36.351 1.00 27.90 22 ASN E CA 1
ATOM 5283 C C . ASN E 2 22 ? -20.523 -15.544 36.312 1.00 29.73 22 ASN E C 1
ATOM 5284 O O . ASN E 2 22 ? -19.904 -15.661 35.253 1.00 29.05 22 ASN E O 1
ATOM 5289 N N . CYS E 2 23 ? -19.928 -15.359 37.484 1.00 27.76 23 CYS E N 1
ATOM 5290 C CA . CYS E 2 23 ? -18.483 -15.263 37.602 1.00 28.77 23 CYS E CA 1
ATOM 5291 C C . CYS E 2 23 ? -18.053 -15.907 38.908 1.00 31.25 23 CYS E C 1
ATOM 5292 O O . CYS E 2 23 ? -18.558 -15.552 39.976 1.00 26.59 23 CYS E O 1
ATOM 5295 N N . LYS E 2 24 ? -17.121 -16.847 38.823 1.00 25.59 24 LYS E N 1
ATOM 5296 C CA . LYS E 2 24 ? -16.628 -17.554 39.991 1.00 28.03 24 LYS E CA 1
ATOM 5297 C C . LYS E 2 24 ? -15.130 -17.335 40.128 1.00 27.77 24 LYS E C 1
ATOM 5298 O O . LYS E 2 24 ? -14.389 -17.393 39.142 1.00 24.55 24 LYS E O 1
ATOM 5304 N N . SER E 2 25 ? -14.692 -17.069 41.352 1.00 23.68 25 SER E N 1
ATOM 5305 C CA . SER E 2 25 ? -13.280 -16.901 41.651 1.00 24.94 25 SER E CA 1
ATOM 5306 C C . SER E 2 25 ? -12.727 -18.181 42.264 1.00 26.56 25 SER E C 1
ATOM 5307 O O . SER E 2 25 ? -13.434 -18.911 42.963 1.00 26.15 25 SER E O 1
ATOM 5310 N N . SER E 2 26 ? -11.451 -18.452 41.986 1.00 25.66 26 SER E N 1
ATOM 5311 C CA . SER E 2 26 ? -10.814 -19.649 42.520 1.00 29.89 26 SER E CA 1
ATOM 5312 C C . SER E 2 26 ? -10.588 -19.571 44.023 1.00 29.89 26 SER E C 1
ATOM 5313 O O . SER E 2 26 ? -10.268 -20.594 44.638 1.00 34.93 26 SER E O 1
ATOM 5316 N N . GLN E 2 27 ? -10.745 -18.393 44.622 1.00 30.08 27 GLN E N 1
ATOM 5317 C CA . GLN E 2 27 ? -10.622 -18.225 46.061 1.00 30.63 27 GLN E CA 1
ATOM 5318 C C . GLN E 2 27 ? -11.621 -17.180 46.529 1.00 29.39 27 GLN E C 1
ATOM 5319 O O . GLN E 2 27 ? -12.136 -16.385 45.739 1.00 28.11 27 GLN E O 1
ATOM 5325 N N . ASN E 2 28 A -11.888 -17.189 47.832 1.00 29.58 27 ASN E N 1
ATOM 5326 C CA . ASN E 2 28 A -12.839 -16.248 48.403 1.00 30.17 27 ASN E CA 1
ATOM 5327 C C . ASN E 2 28 A -12.252 -14.843 48.403 1.00 27.62 27 ASN E C 1
ATOM 5328 O O . ASN E 2 28 A -11.157 -14.616 48.926 1.00 29.46 27 ASN E O 1
ATOM 5333 N N . ILE E 2 29 B -12.979 -13.899 47.814 1.00 24.47 27 ILE E N 1
ATOM 5334 C CA . ILE E 2 29 B -12.536 -12.515 47.754 1.00 25.31 27 ILE E CA 1
ATOM 5335 C C . ILE E 2 29 B -13.408 -11.612 48.625 1.00 31.78 27 ILE E C 1
ATOM 5336 O O . ILE E 2 29 B -13.428 -10.397 48.434 1.00 28.11 27 ILE E O 1
ATOM 5341 N N . LEU E 2 30 C -14.128 -12.190 49.582 1.00 24.72 27 LEU E N 1
ATOM 5342 C CA . LEU E 2 30 C -14.848 -11.421 50.588 1.00 27.96 27 LEU E CA 1
ATOM 5343 C C . LEU E 2 30 C -13.967 -11.287 51.824 1.00 30.80 27 LEU E C 1
ATOM 5344 O O . LEU E 2 30 C -13.644 -12.289 52.472 1.00 31.01 27 LEU E O 1
ATOM 5349 N N . TYR E 2 31 D -13.571 -10.058 52.142 1.00 30.98 27 TYR E N 1
ATOM 5350 C CA . TYR E 2 31 D -12.779 -9.802 53.338 1.00 30.02 27 TYR E CA 1
ATOM 5351 C C . TYR E 2 31 D -13.711 -9.709 54.540 1.00 31.52 27 TYR E C 1
ATOM 5352 O O . TYR E 2 31 D -14.571 -8.824 54.599 1.00 30.43 27 TYR E O 1
ATOM 5361 N N . SER E 2 32 E -13.541 -10.627 55.495 1.00 34.43 27 SER E N 1
ATOM 5362 C CA . SER E 2 32 E -14.435 -10.673 56.648 1.00 37.93 27 SER E CA 1
ATOM 5363 C C . SER E 2 32 E -14.320 -9.422 57.508 1.00 36.89 27 SER E C 1
ATOM 5364 O O . SER E 2 32 E -15.282 -9.049 58.189 1.00 44.06 27 SER E O 1
ATOM 5367 N N . SER E 2 33 F -13.163 -8.756 57.485 1.00 33.79 27 SER E N 1
ATOM 5368 C CA . SER E 2 33 F -12.944 -7.628 58.384 1.00 34.37 27 SER E CA 1
ATOM 5369 C C . SER E 2 33 F -13.752 -6.402 57.975 1.00 34.31 27 SER E C 1
ATOM 5370 O O . SER E 2 33 F -14.145 -5.610 58.839 1.00 38.33 27 SER E O 1
ATOM 5373 N N . ASN E 2 34 ? -14.044 -6.268 56.681 1.00 33.83 28 ASN E N 1
ATOM 5374 C CA . ASN E 2 34 ? -14.776 -5.088 56.149 1.00 31.41 28 ASN E CA 1
ATOM 5375 C C . ASN E 2 34 ? -16.038 -5.505 55.387 1.00 35.48 28 ASN E C 1
ATOM 5376 O O . ASN E 2 34 ? -16.743 -4.609 54.912 1.00 33.43 28 ASN E O 1
ATOM 5381 N N . ASN E 2 35 ? -16.287 -6.808 55.275 1.00 34.39 29 ASN E N 1
ATOM 5382 C CA . ASN E 2 35 ? -17.472 -7.322 54.584 1.00 35.54 29 ASN E CA 1
ATOM 5383 C C . ASN E 2 35 ? -17.534 -6.853 53.132 1.00 34.69 29 ASN E C 1
ATOM 5384 O O . ASN E 2 35 ? -18.618 -6.657 52.576 1.00 34.50 29 ASN E O 1
ATOM 5389 N N . LYS E 2 36 ? -16.358 -6.738 52.532 1.00 32.41 30 LYS E N 1
ATOM 5390 C CA . LYS E 2 36 ? -16.283 -6.191 51.163 1.00 32.31 30 LYS E CA 1
ATOM 5391 C C . LYS E 2 36 ? -15.793 -7.239 50.180 1.00 27.09 30 LYS E C 1
ATOM 5392 O O . LYS E 2 36 ? -14.781 -7.867 50.451 1.00 31.92 30 LYS E O 1
ATOM 5398 N N . ASN E 2 37 ? -16.544 -7.439 49.111 1.00 28.66 31 ASN E N 1
ATOM 5399 C CA . ASN E 2 37 ? -16.124 -8.326 48.034 1.00 28.13 31 ASN E CA 1
ATOM 5400 C C . ASN E 2 37 ? -15.251 -7.532 47.069 1.00 27.28 31 ASN E C 1
ATOM 5401 O O . ASN E 2 37 ? -15.720 -6.572 46.452 1.00 23.81 31 ASN E O 1
ATOM 5406 N N . TYR E 2 38 ? -13.979 -7.907 46.967 1.00 25.67 32 TYR E N 1
ATOM 5407 C CA . TYR E 2 38 ? -13.003 -7.174 46.113 1.00 25.16 32 TYR E CA 1
ATOM 5408 C C . TYR E 2 38 ? -13.208 -7.542 44.648 1.00 24.97 32 TYR E C 1
ATOM 5409 O O . TYR E 2 38 ? -12.302 -8.114 44.055 1.00 26.61 32 TYR E O 1
ATOM 5418 N N . LEU E 2 39 ? -14.359 -7.193 44.099 1.00 24.09 33 LEU E N 1
ATOM 5419 C CA . LEU E 2 39 ? -14.722 -7.576 42.741 1.00 25.28 33 LEU E CA 1
ATOM 5420 C C . LEU E 2 39 ? -15.338 -6.399 42.002 1.00 25.04 33 LEU E C 1
ATOM 5421 O O . LEU E 2 39 ? -16.198 -5.696 42.541 1.00 25.03 33 LEU E O 1
ATOM 5426 N N . ALA E 2 40 ? -14.897 -6.205 40.765 1.00 23.84 34 ALA E N 1
ATOM 5427 C CA . ALA E 2 40 ? -15.423 -5.207 39.853 1.00 27.31 34 ALA E CA 1
ATOM 5428 C C . ALA E 2 40 ? -16.049 -5.888 38.642 1.00 25.96 34 ALA E C 1
ATOM 5429 O O . ALA E 2 40 ? -15.651 -6.988 38.245 1.00 26.77 34 ALA E O 1
ATOM 5431 N N . TRP E 2 41 ? -17.050 -5.222 38.076 1.00 21.09 35 TRP E N 1
ATOM 5432 C CA . TRP E 2 41 ? -17.671 -5.595 36.813 1.00 17.79 35 TRP E CA 1
ATOM 5433 C C . TRP E 2 41 ? -17.388 -4.501 35.796 1.00 24.71 35 TRP E C 1
ATOM 5434 O O . TRP E 2 41 ? -17.644 -3.320 36.072 1.00 19.89 35 TRP E O 1
ATOM 5445 N N . TYR E 2 42 ? -16.898 -4.910 34.622 1.00 21.11 36 TYR E N 1
ATOM 5446 C CA . TYR E 2 42 ? -16.506 -4.040 33.526 1.00 25.48 36 TYR E CA 1
ATOM 5447 C C . TYR E 2 42 ? -17.309 -4.383 32.280 1.00 19.82 36 TYR E C 1
ATOM 5448 O O . TYR E 2 42 ? -17.620 -5.551 32.028 1.00 24.06 36 TYR E O 1
ATOM 5457 N N . GLN E 2 43 ? -17.602 -3.359 31.483 1.00 24.57 37 GLN E N 1
ATOM 5458 C CA . GLN E 2 43 ? -18.272 -3.509 30.198 1.00 23.96 37 GLN E CA 1
ATOM 5459 C C . GLN E 2 43 ? -17.355 -2.981 29.104 1.00 23.41 37 GLN E C 1
ATOM 5460 O O . GLN E 2 43 ? -16.790 -1.891 29.240 1.00 27.31 37 GLN E O 1
ATOM 5466 N N . GLN E 2 44 ? -17.205 -3.746 28.022 1.00 19.13 38 GLN E N 1
ATOM 5467 C CA . GLN E 2 44 ? -16.343 -3.352 26.915 1.00 26.79 38 GLN E CA 1
ATOM 5468 C C . GLN E 2 44 ? -17.080 -3.546 25.601 1.00 26.21 38 GLN E C 1
ATOM 5469 O O . GLN E 2 44 ? -17.551 -4.649 25.303 1.00 24.59 38 GLN E O 1
ATOM 5475 N N . LYS E 2 45 ? -17.172 -2.485 24.831 1.00 27.81 39 LYS E N 1
ATOM 5476 C CA . LYS E 2 45 ? -17.653 -2.396 23.466 1.00 34.55 39 LYS E CA 1
ATOM 5477 C C . LYS E 2 45 ? -16.470 -2.366 22.505 1.00 36.11 39 LYS E C 1
ATOM 5478 O O . LYS E 2 45 ? -15.400 -1.856 22.852 1.00 35.13 39 LYS E O 1
ATOM 5484 N N . PRO E 2 46 ? -16.629 -2.925 21.303 1.00 38.25 40 PRO E N 1
ATOM 5485 C CA . PRO E 2 46 ? -15.489 -3.052 20.385 1.00 38.52 40 PRO E CA 1
ATOM 5486 C C . PRO E 2 46 ? -14.786 -1.723 20.138 1.00 34.90 40 PRO E C 1
ATOM 5487 O O . PRO E 2 46 ? -15.407 -0.658 20.118 1.00 41.38 40 PRO E O 1
ATOM 5491 N N . GLY E 2 47 ? -13.467 -1.802 19.958 1.00 37.31 41 GLY E N 1
ATOM 5492 C CA . GLY E 2 47 ? -12.640 -0.641 19.706 1.00 37.51 41 GLY E CA 1
ATOM 5493 C C . GLY E 2 47 ? -12.483 0.315 20.868 1.00 42.84 41 GLY E C 1
ATOM 5494 O O . GLY E 2 47 ? -11.812 1.342 20.713 1.00 34.40 41 GLY E O 1
ATOM 5495 N N . GLN E 2 48 ? -13.065 0.014 22.021 1.00 36.76 42 GLN E N 1
ATOM 5496 C CA . GLN E 2 48 ? -13.079 0.893 23.175 1.00 31.14 42 GLN E CA 1
ATOM 5497 C C . GLN E 2 48 ? -12.422 0.210 24.366 1.00 29.60 42 GLN E C 1
ATOM 5498 O O . GLN E 2 48 ? -12.329 -1.022 24.411 1.00 26.78 42 GLN E O 1
ATOM 5504 N N . PRO E 2 49 ? -11.949 0.975 25.347 1.00 29.53 43 PRO E N 1
ATOM 5505 C CA . PRO E 2 49 ? -11.451 0.362 26.580 1.00 27.62 43 PRO E CA 1
ATOM 5506 C C . PRO E 2 49 ? -12.604 -0.025 27.487 1.00 26.32 43 PRO E C 1
ATOM 5507 O O . PRO E 2 49 ? -13.720 0.496 27.339 1.00 27.46 43 PRO E O 1
ATOM 5511 N N . PRO E 2 50 ? -12.385 -0.947 28.426 1.00 26.55 44 PRO E N 1
ATOM 5512 C CA . PRO E 2 50 ? -13.463 -1.341 29.339 1.00 25.51 44 PRO E CA 1
ATOM 5513 C C . PRO E 2 50 ? -13.966 -0.163 30.161 1.00 26.94 44 PRO E C 1
ATOM 5514 O O . PRO E 2 50 ? -13.255 0.814 30.407 1.00 25.01 44 PRO E O 1
ATOM 5518 N N . LYS E 2 51 ? -15.221 -0.274 30.589 1.00 24.51 45 LYS E N 1
ATOM 5519 C CA . LYS E 2 51 ? -15.889 0.752 31.380 1.00 27.38 45 LYS E CA 1
ATOM 5520 C C . LYS E 2 51 ? -16.350 0.123 32.686 1.00 25.19 45 LYS E C 1
ATOM 5521 O O . LYS E 2 51 ? -17.093 -0.864 32.672 1.00 21.15 45 LYS E O 1
ATOM 5527 N N . LEU E 2 52 ? -15.907 0.688 33.807 1.00 23.51 46 LEU E N 1
ATOM 5528 C CA . LEU E 2 52 ? -16.276 0.150 35.109 1.00 22.10 46 LEU E CA 1
ATOM 5529 C C . LEU E 2 52 ? -17.770 0.313 35.345 1.00 28.28 46 LEU E C 1
ATOM 5530 O O . LEU E 2 52 ? -18.306 1.423 35.273 1.00 22.42 46 LEU E O 1
ATOM 5535 N N . LEU E 2 53 ? -18.443 -0.802 35.620 1.00 21.00 47 LEU E N 1
ATOM 5536 C CA . LEU E 2 53 ? -19.851 -0.792 35.989 1.00 24.60 47 LEU E CA 1
ATOM 5537 C C . LEU E 2 53 ? -20.046 -0.936 37.491 1.00 26.41 47 LEU E C 1
ATOM 5538 O O . LEU E 2 53 ? -20.770 -0.146 38.104 1.00 24.41 47 LEU E O 1
ATOM 5543 N N . PHE E 2 54 ? -19.397 -1.903 38.119 1.00 26.90 48 PHE E N 1
ATOM 5544 C CA . PHE E 2 54 ? -19.632 -2.110 39.560 1.00 23.20 48 PHE E CA 1
ATOM 5545 C C . PHE E 2 54 ? -18.313 -2.353 40.283 1.00 26.70 48 PHE E C 1
ATOM 5546 O O . PHE E 2 54 ? -17.382 -2.821 39.638 1.00 25.36 48 PHE E O 1
ATOM 5554 N N . TYR E 2 55 ? -18.245 -1.979 41.548 1.00 25.77 49 TYR E N 1
ATOM 5555 C CA . TYR E 2 55 ? -17.078 -2.273 42.402 1.00 22.69 49 TYR E CA 1
ATOM 5556 C C . TYR E 2 55 ? -17.646 -2.785 43.720 1.00 28.17 49 TYR E C 1
ATOM 5557 O O . TYR E 2 55 ? -18.845 -2.630 43.942 1.00 26.12 49 TYR E O 1
ATOM 5566 N N . TRP E 2 56 ? -16.824 -3.441 44.519 1.00 26.06 50 TRP E N 1
ATOM 5567 C CA . TRP E 2 56 ? -17.333 -4.051 45.770 1.00 31.36 50 TRP E CA 1
ATOM 5568 C C . TRP E 2 56 ? -18.471 -4.997 45.378 1.00 25.25 50 TRP E C 1
ATOM 5569 O O . TRP E 2 56 ? -19.395 -5.134 46.167 1.00 25.51 50 TRP E O 1
ATOM 5580 N N . ALA E 2 57 ? -18.363 -5.609 44.198 1.00 24.20 51 ALA E N 1
ATOM 5581 C CA . ALA E 2 57 ? -19.344 -6.573 43.662 1.00 27.92 51 ALA E CA 1
ATOM 5582 C C . ALA E 2 57 ? -20.687 -5.938 43.307 1.00 29.62 51 ALA E C 1
ATOM 5583 O O . ALA E 2 57 ? -21.235 -6.308 42.272 1.00 24.27 51 ALA E O 1
ATOM 5585 N N . SER E 2 58 ? -21.160 -4.988 44.110 1.00 28.60 52 SER E N 1
ATOM 5586 C CA . SER E 2 58 ? -22.519 -4.510 43.892 1.00 28.52 52 SER E CA 1
ATOM 5587 C C . SER E 2 58 ? -22.700 -2.999 43.973 1.00 26.29 52 SER E C 1
ATOM 5588 O O . SER E 2 58 ? -23.838 -2.536 43.845 1.00 28.18 52 SER E O 1
ATOM 5591 N N . THR E 2 59 ? -21.644 -2.217 44.179 1.00 27.26 53 THR E N 1
ATOM 5592 C CA . THR E 2 59 ? -21.767 -0.765 44.215 1.00 22.37 53 THR E CA 1
ATOM 5593 C C . THR E 2 59 ? -21.646 -0.215 42.799 1.00 28.11 53 THR E C 1
ATOM 5594 O O . THR E 2 59 ? -20.600 -0.361 42.157 1.00 27.50 53 THR E O 1
ATOM 5598 N N . ARG E 2 60 ? -22.712 0.420 42.319 1.00 30.68 54 ARG E N 1
ATOM 5599 C CA . ARG E 2 60 ? -22.725 0.946 40.963 1.00 34.85 54 ARG E CA 1
ATOM 5600 C C . ARG E 2 60 ? -21.823 2.167 40.838 1.00 30.65 54 ARG E C 1
ATOM 5601 O O . ARG E 2 60 ? -21.638 2.935 41.785 1.00 34.11 54 ARG E O 1
ATOM 5609 N N . GLU E 2 61 ? -21.255 2.337 39.649 1.00 29.90 55 GLU E N 1
ATOM 5610 C CA . GLU E 2 61 ? -20.691 3.622 39.271 1.00 32.04 55 GLU E CA 1
ATOM 5611 C C . GLU E 2 61 ? -21.830 4.564 38.911 1.00 35.72 55 GLU E C 1
ATOM 5612 O O . GLU E 2 61 ? -22.857 4.137 38.378 1.00 31.78 55 GLU E O 1
ATOM 5618 N N . SER E 2 62 ? -21.660 5.845 39.224 1.00 38.14 56 SER E N 1
ATOM 5619 C CA . SER E 2 62 ? -22.689 6.815 38.880 1.00 43.57 56 SER E CA 1
ATOM 5620 C C . SER E 2 62 ? -22.826 6.903 37.366 1.00 36.71 56 SER E C 1
ATOM 5621 O O . SER E 2 62 ? -21.832 6.958 36.638 1.00 42.98 56 SER E O 1
ATOM 5624 N N . GLY E 2 63 ? -24.068 6.899 36.894 1.00 36.27 57 GLY E N 1
ATOM 5625 C CA . GLY E 2 63 ? -24.337 6.813 35.479 1.00 32.93 57 GLY E CA 1
ATOM 5626 C C . GLY E 2 63 ? -24.583 5.411 34.966 1.00 38.19 57 GLY E C 1
ATOM 5627 O O . GLY E 2 63 ? -24.777 5.238 33.756 1.00 46.10 57 GLY E O 1
ATOM 5628 N N . VAL E 2 64 ? -24.566 4.410 35.838 1.00 35.26 58 VAL E N 1
ATOM 5629 C CA . VAL E 2 64 ? -24.909 3.040 35.465 1.00 37.39 58 VAL E CA 1
ATOM 5630 C C . VAL E 2 64 ? -26.402 2.851 35.720 1.00 33.45 58 VAL E C 1
ATOM 5631 O O . VAL E 2 64 ? -26.835 2.950 36.879 1.00 35.90 58 VAL E O 1
ATOM 5635 N N . PRO E 2 65 ? -27.206 2.582 34.694 1.00 30.90 59 PRO E N 1
ATOM 5636 C CA . PRO E 2 65 ? -28.661 2.555 34.883 1.00 38.84 59 PRO E CA 1
ATOM 5637 C C . PRO E 2 65 ? -29.097 1.431 35.811 1.00 37.51 59 PRO E C 1
ATOM 5638 O O . PRO E 2 65 ? -28.362 0.478 36.081 1.00 32.30 59 PRO E O 1
ATOM 5642 N N . ASP E 2 66 ? -30.335 1.563 36.297 1.00 41.60 60 ASP E N 1
ATOM 5643 C CA . ASP E 2 66 ? -30.853 0.657 37.316 1.00 38.40 60 ASP E CA 1
ATOM 5644 C C . ASP E 2 66 ? -31.051 -0.762 36.802 1.00 34.98 60 ASP E C 1
ATOM 5645 O O . ASP E 2 66 ? -31.088 -1.697 37.608 1.00 31.93 60 ASP E O 1
ATOM 5650 N N . ARG E 2 67 ? -31.185 -0.949 35.489 1.00 32.09 61 ARG E N 1
ATOM 5651 C CA . ARG E 2 67 ? -31.336 -2.298 34.959 1.00 34.56 61 ARG E CA 1
ATOM 5652 C C . ARG E 2 67 ? -30.097 -3.152 35.189 1.00 33.68 61 ARG E C 1
ATOM 5653 O O . ARG E 2 67 ? -30.179 -4.380 35.085 1.00 33.38 61 ARG E O 1
ATOM 5661 N N . PHE E 2 68 ? -28.958 -2.532 35.484 1.00 31.05 62 PHE E N 1
ATOM 5662 C CA . PHE E 2 68 ? -27.758 -3.254 35.878 1.00 28.93 62 PHE E CA 1
ATOM 5663 C C . PHE E 2 68 ? -27.771 -3.477 37.384 1.00 33.08 62 PHE E C 1
ATOM 5664 O O . PHE E 2 68 ? -27.973 -2.534 38.157 1.00 27.86 62 PHE E O 1
ATOM 5672 N N . SER E 2 69 ? -27.555 -4.724 37.794 1.00 24.50 63 SER E N 1
ATOM 5673 C CA . SER E 2 69 ? -27.492 -5.083 39.202 1.00 29.60 63 SER E CA 1
ATOM 5674 C C . SER E 2 69 ? -26.349 -6.063 39.412 1.00 25.95 63 SER E C 1
ATOM 5675 O O . SER E 2 69 ? -26.146 -6.978 38.610 1.00 22.41 63 SER E O 1
ATOM 5678 N N . GLY E 2 70 ? -25.594 -5.858 40.483 1.00 30.13 64 GLY E N 1
ATOM 5679 C CA . GLY E 2 70 ? -24.508 -6.750 40.862 1.00 29.75 64 GLY E CA 1
ATOM 5680 C C . GLY E 2 70 ? -24.880 -7.488 42.135 1.00 34.39 64 GLY E C 1
ATOM 5681 O O . GLY E 2 70 ? -25.414 -6.888 43.072 1.00 30.79 64 GLY E O 1
ATOM 5682 N N . SER E 2 71 ? -24.605 -8.790 42.163 1.00 24.36 65 SER E N 1
ATOM 5683 C CA . SER E 2 71 ? -24.988 -9.599 43.309 1.00 27.86 65 SER E CA 1
ATOM 5684 C C . SER E 2 71 ? -23.981 -10.723 43.491 1.00 30.47 65 SER E C 1
ATOM 5685 O O . SER E 2 71 ? -23.085 -10.925 42.669 1.00 28.68 65 SER E O 1
ATOM 5688 N N . GLY E 2 72 ? -24.101 -11.435 44.602 1.00 26.23 66 GLY E N 1
ATOM 5689 C CA . GLY E 2 72 ? -23.149 -12.509 44.902 1.00 28.76 66 GLY E CA 1
ATOM 5690 C C . GLY E 2 72 ? -22.158 -12.132 45.983 1.00 32.18 66 GLY E C 1
ATOM 5691 O O . GLY E 2 72 ? -22.051 -10.948 46.284 1.00 32.25 66 GLY E O 1
ATOM 5692 N N . SER E 2 73 ? -21.494 -13.127 46.562 1.00 26.38 67 SER E N 1
ATOM 5693 C CA . SER E 2 73 ? -20.459 -12.894 47.587 1.00 25.78 67 SER E CA 1
ATOM 5694 C C . SER E 2 73 ? -19.498 -14.073 47.595 1.00 30.99 67 SER E C 1
ATOM 5695 O O . SER E 2 73 ? -19.866 -15.138 47.090 1.00 34.51 67 SER E O 1
ATOM 5698 N N . GLY E 2 74 ? -18.324 -13.860 48.157 1.00 25.20 68 GLY E N 1
ATOM 5699 C CA . GLY E 2 74 ? -17.334 -14.931 48.284 1.00 28.05 68 GLY E CA 1
ATOM 5700 C C . GLY E 2 74 ? -16.673 -15.323 46.993 1.00 30.04 68 GLY E C 1
ATOM 5701 O O . GLY E 2 74 ? -15.688 -14.693 46.627 1.00 26.12 68 GLY E O 1
ATOM 5702 N N . THR E 2 75 ? -17.186 -16.380 46.386 1.00 28.73 69 THR E N 1
ATOM 5703 C CA . THR E 2 75 ? -16.579 -16.945 45.171 1.00 26.11 69 THR E CA 1
ATOM 5704 C C . THR E 2 75 ? -17.576 -16.919 44.020 1.00 28.56 69 THR E C 1
ATOM 5705 O O . THR E 2 75 ? -17.174 -17.262 42.935 1.00 31.39 69 THR E O 1
ATOM 5709 N N . ASP E 2 76 ? -18.834 -16.579 44.275 1.00 28.09 70 ASP E N 1
ATOM 5710 C CA . ASP E 2 76 ? -19.880 -16.632 43.229 1.00 30.18 70 ASP E CA 1
ATOM 5711 C C . ASP E 2 76 ? -20.527 -15.263 43.048 1.00 30.16 70 ASP E C 1
ATOM 5712 O O . ASP E 2 76 ? -21.083 -14.746 44.000 1.00 28.68 70 ASP E O 1
ATOM 5717 N N . PHE E 2 77 ? -20.500 -14.764 41.828 1.00 25.32 71 PHE E N 1
ATOM 5718 C CA . PHE E 2 77 ? -20.967 -13.391 41.553 1.00 22.92 71 PHE E CA 1
ATOM 5719 C C . PHE E 2 77 ? -21.842 -13.384 40.305 1.00 22.60 71 PHE E C 1
ATOM 5720 O O . PHE E 2 77 ? -21.668 -14.266 39.473 1.00 26.48 71 PHE E O 1
ATOM 5728 N N . THR E 2 78 ? -22.747 -12.415 40.226 1.00 25.30 72 THR E N 1
ATOM 5729 C CA . THR E 2 78 ? -23.665 -12.342 39.101 1.00 20.88 72 THR E CA 1
ATOM 5730 C C . THR E 2 78 ? -23.876 -10.891 38.701 1.00 24.33 72 THR E C 1
ATOM 5731 O O . THR E 2 78 ? -24.139 -10.032 39.551 1.00 26.11 72 THR E O 1
ATOM 5735 N N . LEU E 2 79 ? -23.740 -10.629 37.407 1.00 24.84 73 LEU E N 1
ATOM 5736 C CA . LEU E 2 79 ? -24.149 -9.375 36.793 1.00 26.26 73 LEU E CA 1
ATOM 5737 C C . LEU E 2 79 ? -25.471 -9.611 36.075 1.00 24.73 73 LEU E C 1
ATOM 5738 O O . LEU E 2 79 ? -25.563 -10.484 35.207 1.00 25.23 73 LEU E O 1
ATOM 5743 N N . THR E 2 80 ? -26.493 -8.844 36.437 1.00 24.36 74 THR E N 1
ATOM 5744 C CA . THR E 2 80 ? -27.815 -8.991 35.850 1.00 27.61 74 THR E CA 1
ATOM 5745 C C . THR E 2 80 ? -28.208 -7.708 35.137 1.00 28.53 74 THR E C 1
ATOM 5746 O O . THR E 2 80 ? -28.197 -6.628 35.737 1.00 31.89 74 THR E O 1
ATOM 5750 N N . ILE E 2 81 ? -28.552 -7.832 33.862 1.00 27.13 75 ILE E N 1
ATOM 5751 C CA . ILE E 2 81 ? -29.216 -6.774 33.113 1.00 32.26 75 ILE E CA 1
ATOM 5752 C C . ILE E 2 81 ? -30.698 -7.144 33.098 1.00 32.06 75 ILE E C 1
ATOM 5753 O O . ILE E 2 81 ? -31.122 -8.015 32.331 1.00 31.99 75 ILE E O 1
ATOM 5758 N N . SER E 2 82 ? -31.482 -6.485 33.964 1.00 30.82 76 SER E N 1
ATOM 5759 C CA . SER E 2 82 ? -32.857 -6.900 34.245 1.00 37.85 76 SER E CA 1
ATOM 5760 C C . SER E 2 82 ? -33.729 -6.819 33.004 1.00 37.31 76 SER E C 1
ATOM 5761 O O . SER E 2 82 ? -34.715 -7.570 32.880 1.00 43.57 76 SER E O 1
ATOM 5764 N N . SER E 2 83 ? -33.383 -5.885 32.111 1.00 35.08 77 SER E N 1
ATOM 5765 C CA . SER E 2 83 ? -33.997 -5.700 30.806 1.00 40.92 77 SER E CA 1
ATOM 5766 C C . SER E 2 83 ? -32.816 -5.387 29.888 1.00 44.59 77 SER E C 1
ATOM 5767 O O . SER E 2 83 ? -31.918 -4.641 30.265 1.00 51.34 77 SER E O 1
ATOM 5770 N N . LEU E 2 84 ? -32.754 -6.006 28.725 1.00 41.27 78 LEU E N 1
ATOM 5771 C CA . LEU E 2 84 ? -31.612 -5.778 27.850 1.00 42.88 78 LEU E CA 1
ATOM 5772 C C . LEU E 2 84 ? -31.928 -4.629 26.906 1.00 41.68 78 LEU E C 1
ATOM 5773 O O . LEU E 2 84 ? -33.028 -4.568 26.361 1.00 42.75 78 LEU E O 1
ATOM 5778 N N . GLN E 2 85 ? -30.995 -3.700 26.738 1.00 41.03 79 GLN E N 1
ATOM 5779 C CA . GLN E 2 85 ? -31.032 -2.776 25.614 1.00 41.78 79 GLN E CA 1
ATOM 5780 C C . GLN E 2 85 ? -29.954 -3.081 24.585 1.00 41.14 79 GLN E C 1
ATOM 5781 O O . GLN E 2 85 ? -28.954 -3.754 24.857 1.00 38.53 79 GLN E O 1
ATOM 5787 N N . ALA E 2 86 ? -30.143 -2.468 23.416 1.00 33.03 80 ALA E N 1
ATOM 5788 C CA . ALA E 2 86 ? -29.162 -2.576 22.352 1.00 35.05 80 ALA E CA 1
ATOM 5789 C C . ALA E 2 86 ? -27.829 -1.970 22.764 1.00 36.80 80 ALA E C 1
ATOM 5790 O O . ALA E 2 86 ? -26.777 -2.458 22.340 1.00 27.36 80 ALA E O 1
ATOM 5792 N N . GLU E 2 87 ? -27.843 -0.933 23.608 1.00 35.96 81 GLU E N 1
ATOM 5793 C CA . GLU E 2 87 ? -26.602 -0.301 24.042 1.00 38.66 81 GLU E CA 1
ATOM 5794 C C . GLU E 2 87 ? -25.846 -1.114 25.084 1.00 38.46 81 GLU E C 1
ATOM 5795 O O . GLU E 2 87 ? -24.711 -0.756 25.413 1.00 37.08 81 GLU E O 1
ATOM 5801 N N . ASP E 2 88 ? -26.437 -2.183 25.611 1.00 35.34 82 ASP E N 1
ATOM 5802 C CA . ASP E 2 88 ? -25.750 -3.053 26.556 1.00 31.30 82 ASP E CA 1
ATOM 5803 C C . ASP E 2 88 ? -25.054 -4.228 25.878 1.00 34.46 82 ASP E C 1
ATOM 5804 O O . ASP E 2 88 ? -24.390 -5.015 26.563 1.00 29.62 82 ASP E O 1
ATOM 5809 N N . VAL E 2 89 ? -25.197 -4.368 24.558 1.00 33.74 83 VAL E N 1
ATOM 5810 C CA . VAL E 2 89 ? -24.482 -5.405 23.819 1.00 28.47 83 VAL E CA 1
ATOM 5811 C C . VAL E 2 89 ? -22.987 -5.161 23.953 1.00 33.47 83 VAL E C 1
ATOM 5812 O O . VAL E 2 89 ? -22.473 -4.131 23.498 1.00 27.24 83 VAL E O 1
ATOM 5816 N N . ALA E 2 90 ? -22.279 -6.113 24.563 1.00 31.57 84 ALA E N 1
ATOM 5817 C CA . ALA E 2 90 ? -20.873 -5.887 24.900 1.00 24.53 84 ALA E CA 1
ATOM 5818 C C . ALA E 2 90 ? -20.313 -7.134 25.567 1.00 28.38 84 ALA E C 1
ATOM 5819 O O . ALA E 2 90 ? -21.051 -8.059 25.913 1.00 28.13 84 ALA E O 1
ATOM 5821 N N . VAL E 2 91 ? -18.997 -7.144 25.760 1.00 22.86 85 VAL E N 1
ATOM 5822 C CA . VAL E 2 91 ? -18.349 -8.180 26.551 1.00 28.05 85 VAL E CA 1
ATOM 5823 C C . VAL E 2 91 ? -18.225 -7.675 27.980 1.00 29.48 85 VAL E C 1
ATOM 5824 O O . VAL E 2 91 ? -17.694 -6.585 28.221 1.00 27.86 85 VAL E O 1
ATOM 5828 N N . TYR E 2 92 ? -18.721 -8.455 28.929 1.00 20.46 86 TYR E N 1
ATOM 5829 C CA . TYR E 2 92 ? -18.638 -8.101 30.337 1.00 23.63 86 TYR E CA 1
ATOM 5830 C C . TYR E 2 92 ? -17.574 -8.953 31.008 1.00 21.48 86 TYR E C 1
ATOM 5831 O O . TYR E 2 92 ? -17.557 -10.180 30.852 1.00 25.61 86 TYR E O 1
ATOM 5840 N N . TYR E 2 93 ? -16.680 -8.291 31.730 1.00 25.32 87 TYR E N 1
ATOM 5841 C CA . TYR E 2 93 ? -15.588 -8.938 32.440 1.00 22.40 87 TYR E CA 1
ATOM 5842 C C . TYR E 2 93 ? -15.792 -8.765 33.935 1.00 26.86 87 TYR E C 1
ATOM 5843 O O . TYR E 2 93 ? -16.070 -7.656 34.403 1.00 25.67 87 TYR E O 1
ATOM 5852 N N . CYS E 2 94 ? -15.665 -9.850 34.683 1.00 25.18 88 CYS E N 1
ATOM 5853 C CA . CYS E 2 94 ? -15.465 -9.674 36.109 1.00 22.02 88 CYS E CA 1
ATOM 5854 C C . CYS E 2 94 ? -13.972 -9.551 36.381 1.00 24.09 88 CYS E C 1
ATOM 5855 O O . CYS E 2 94 ? -13.132 -9.972 35.583 1.00 23.37 88 CYS E O 1
ATOM 5858 N N . HIS E 2 95 ? -13.649 -8.938 37.511 1.00 22.49 89 HIS E N 1
ATOM 5859 C CA . HIS E 2 95 ? -12.284 -8.529 37.796 1.00 27.79 89 HIS E CA 1
ATOM 5860 C C . HIS E 2 95 ? -12.102 -8.578 39.301 1.00 25.85 89 HIS E C 1
ATOM 5861 O O . HIS E 2 95 ? -12.985 -8.140 40.037 1.00 22.81 89 HIS E O 1
ATOM 5868 N N . GLN E 2 96 ? -10.993 -9.137 39.764 1.00 23.26 90 GLN E N 1
ATOM 5869 C CA . GLN E 2 96 ? -10.702 -9.143 41.187 1.00 25.32 90 GLN E CA 1
ATOM 5870 C C . GLN E 2 96 ? -9.519 -8.229 41.465 1.00 23.01 90 GLN E C 1
ATOM 5871 O O . GLN E 2 96 ? -8.539 -8.215 40.713 1.00 23.17 90 GLN E O 1
ATOM 5877 N N . TYR E 2 97 ? -9.638 -7.439 42.527 1.00 23.73 91 TYR E N 1
ATOM 5878 C CA . TYR E 2 97 ? -8.536 -6.637 43.041 1.00 24.96 91 TYR E CA 1
ATOM 5879 C C . TYR E 2 97 ? -8.229 -7.029 44.480 1.00 24.97 91 TYR E C 1
ATOM 5880 O O . TYR E 2 97 ? -7.792 -6.208 45.287 1.00 22.22 91 TYR E O 1
ATOM 5889 N N . TYR E 2 98 ? -8.467 -8.302 44.797 1.00 23.66 92 TYR E N 1
ATOM 5890 C CA . TYR E 2 98 ? -8.204 -8.841 46.124 1.00 25.95 92 TYR E CA 1
ATOM 5891 C C . TYR E 2 98 ? -6.711 -9.057 46.349 1.00 28.02 92 TYR E C 1
ATOM 5892 O O . TYR E 2 98 ? -6.197 -8.760 47.432 1.00 31.05 92 TYR E O 1
ATOM 5901 N N . SER E 2 99 ? -5.994 -9.548 45.340 1.00 26.77 93 SER E N 1
ATOM 5902 C CA . SER E 2 99 ? -4.571 -9.823 45.498 1.00 29.88 93 SER E CA 1
ATOM 5903 C C . SER E 2 99 ? -3.889 -9.766 44.138 1.00 31.26 93 SER E C 1
ATOM 5904 O O . SER E 2 99 ? -4.541 -9.760 43.090 1.00 28.03 93 SER E O 1
ATOM 5907 N N . SER E 2 100 ? -2.550 -9.725 44.175 1.00 30.90 94 SER E N 1
ATOM 5908 C CA . SER E 2 100 ? -1.731 -9.678 42.971 1.00 31.03 94 SER E CA 1
ATOM 5909 C C . SER E 2 100 ? -1.521 -11.087 42.415 1.00 31.67 94 SER E C 1
ATOM 5910 O O . SER E 2 100 ? -1.378 -12.042 43.182 1.00 34.35 94 SER E O 1
ATOM 5913 N N . PRO E 2 101 ? -1.506 -11.246 41.082 1.00 27.11 95 PRO E N 1
ATOM 5914 C CA . PRO E 2 101 ? -1.764 -10.152 40.141 1.00 27.16 95 PRO E CA 1
ATOM 5915 C C . PRO E 2 101 ? -3.255 -9.904 39.953 1.00 26.40 95 PRO E C 1
ATOM 5916 O O . PRO E 2 101 ? -4.051 -10.833 40.111 1.00 23.52 95 PRO E O 1
ATOM 5920 N N . LEU E 2 102 ? -3.625 -8.660 39.649 1.00 27.20 96 LEU E N 1
ATOM 5921 C CA . LEU E 2 102 ? -4.995 -8.370 39.253 1.00 25.59 96 LEU E CA 1
ATOM 5922 C C . LEU E 2 102 ? -5.370 -9.249 38.070 1.00 24.24 96 LEU E C 1
ATOM 5923 O O . LEU E 2 102 ? -4.582 -9.430 37.139 1.00 22.79 96 LEU E O 1
ATOM 5928 N N . THR E 2 103 ? -6.569 -9.818 38.117 1.00 19.28 97 THR E N 1
ATOM 5929 C CA . THR E 2 103 ? -6.991 -10.738 37.075 1.00 22.46 97 THR E CA 1
ATOM 5930 C C . THR E 2 103 ? -8.409 -10.412 36.641 1.00 22.48 97 THR E C 1
ATOM 5931 O O . THR E 2 103 ? -9.199 -9.844 37.400 1.00 25.01 97 THR E O 1
ATOM 5935 N N . PHE E 2 104 ? -8.714 -10.777 35.402 1.00 22.18 98 PHE E N 1
ATOM 5936 C CA . PHE E 2 104 ? -10.033 -10.599 34.823 1.00 23.16 98 PHE E CA 1
ATOM 5937 C C . PHE E 2 104 ? -10.580 -11.953 34.401 1.00 24.24 98 PHE E C 1
ATOM 5938 O O . PHE E 2 104 ? -9.823 -12.891 34.136 1.00 23.85 98 PHE E O 1
ATOM 5946 N N . GLY E 2 105 ? -11.901 -12.047 34.336 1.00 22.08 99 GLY E N 1
ATOM 5947 C CA . GLY E 2 105 ? -12.523 -13.207 33.740 1.00 21.24 99 GLY E CA 1
ATOM 5948 C C . GLY E 2 105 ? -12.282 -13.255 32.243 1.00 24.64 99 GLY E C 1
ATOM 5949 O O . GLY E 2 105 ? -11.789 -12.311 31.622 1.00 25.71 99 GLY E O 1
ATOM 5950 N N . GLY E 2 106 ? -12.638 -14.396 31.653 1.00 25.17 100 GLY E N 1
ATOM 5951 C CA . GLY E 2 106 ? -12.493 -14.573 30.219 1.00 21.13 100 GLY E CA 1
ATOM 5952 C C . GLY E 2 106 ? -13.444 -13.741 29.386 1.00 26.63 100 GLY E C 1
ATOM 5953 O O . GLY E 2 106 ? -13.246 -13.637 28.170 1.00 23.29 100 GLY E O 1
ATOM 5954 N N . GLY E 2 107 ? -14.457 -13.158 30.002 1.00 23.49 101 GLY E N 1
ATOM 5955 C CA . GLY E 2 107 ? -15.405 -12.321 29.301 1.00 25.47 101 GLY E CA 1
ATOM 5956 C C . GLY E 2 107 ? -16.664 -13.079 28.925 1.00 23.28 101 GLY E C 1
ATOM 5957 O O . GLY E 2 107 ? -16.643 -14.282 28.638 1.00 24.96 101 GLY E O 1
ATOM 5958 N N . THR E 2 108 ? -17.785 -12.365 28.932 1.00 25.64 102 THR E N 1
ATOM 5959 C CA . THR E 2 108 ? -19.063 -12.914 28.500 1.00 30.49 102 THR E CA 1
ATOM 5960 C C . THR E 2 108 ? -19.639 -11.986 27.444 1.00 26.81 102 THR E C 1
ATOM 5961 O O . THR E 2 108 ? -19.897 -10.812 27.727 1.00 29.16 102 THR E O 1
ATOM 5965 N N . LYS E 2 109 ? -19.813 -12.504 26.230 1.00 26.13 103 LYS E N 1
ATOM 5966 C CA . LYS E 2 109 ? -20.320 -11.702 25.125 1.00 33.78 103 LYS E CA 1
ATOM 5967 C C . LYS E 2 109 ? -21.841 -11.671 25.169 1.00 29.52 103 LYS E C 1
ATOM 5968 O O . LYS E 2 109 ? -22.495 -12.708 25.015 1.00 38.38 103 LYS E O 1
ATOM 5974 N N . VAL E 2 110 ? -22.401 -10.486 25.383 1.00 30.90 104 VAL E N 1
ATOM 5975 C CA . VAL E 2 110 ? -23.838 -10.264 25.395 1.00 35.55 104 VAL E CA 1
ATOM 5976 C C . VAL E 2 110 ? -24.217 -9.693 24.038 1.00 39.80 104 VAL E C 1
ATOM 5977 O O . VAL E 2 110 ? -23.904 -8.532 23.731 1.00 37.30 104 VAL E O 1
ATOM 5981 N N . GLU E 2 111 ? -24.863 -10.533 23.232 1.00 48.38 105 GLU E N 1
ATOM 5982 C CA . GLU E 2 111 ? -25.482 -10.170 21.967 1.00 47.93 105 GLU E CA 1
ATOM 5983 C C . GLU E 2 111 ? -26.994 -10.077 22.133 1.00 47.55 105 GLU E C 1
ATOM 5984 O O . GLU E 2 111 ? -27.560 -10.421 23.175 1.00 45.66 105 GLU E O 1
ATOM 5990 N N . ILE E 2 112 ? -27.652 -9.636 21.069 1.00 46.06 106 ILE E N 1
ATOM 5991 C CA . ILE E 2 112 ? -29.090 -9.412 21.071 1.00 44.22 106 ILE E CA 1
ATOM 5992 C C . ILE E 2 112 ? -29.762 -10.542 20.300 1.00 42.63 106 ILE E C 1
ATOM 5993 O O . ILE E 2 112 ? -29.470 -10.759 19.117 1.00 44.29 106 ILE E O 1
ATOM 5998 N N . LYS E 2 113 ? -30.661 -11.267 20.963 1.00 45.49 107 LYS E N 1
ATOM 5999 C CA . LYS E 2 113 ? -31.478 -12.249 20.262 1.00 37.71 107 LYS E CA 1
ATOM 6000 C C . LYS E 2 113 ? -32.456 -11.530 19.341 1.00 40.17 107 LYS E C 1
ATOM 6001 O O . LYS E 2 113 ? -33.153 -10.601 19.764 1.00 39.27 107 LYS E O 1
ATOM 6007 N N . ARG E 2 114 ? -32.499 -11.952 18.078 1.00 35.27 108 ARG E N 1
ATOM 6008 C CA . ARG E 2 114 ? -33.339 -11.284 17.089 1.00 35.05 108 ARG E CA 1
ATOM 6009 C C . ARG E 2 114 ? -34.794 -11.271 17.535 1.00 32.93 108 ARG E C 1
ATOM 6010 O O . ARG E 2 114 ? -35.395 -12.325 17.765 1.00 32.30 108 ARG E O 1
ATOM 6018 N N . ALA E 2 115 ? -35.358 -10.068 17.658 1.00 36.29 109 ALA E N 1
ATOM 6019 C CA . ALA E 2 115 ? -36.759 -9.945 18.045 1.00 38.34 109 ALA E CA 1
ATOM 6020 C C . ALA E 2 115 ? -37.680 -10.429 16.931 1.00 31.10 109 ALA E C 1
ATOM 6021 O O . ALA E 2 115 ? -38.651 -11.149 17.186 1.00 35.29 109 ALA E O 1
ATOM 6023 N N . ASP E 2 116 ? -37.381 -10.050 15.689 1.00 29.93 110 ASP E N 1
ATOM 6024 C CA . ASP E 2 116 ? -38.266 -10.345 14.570 1.00 39.77 110 ASP E CA 1
ATOM 6025 C C . ASP E 2 116 ? -38.438 -11.849 14.393 1.00 29.58 110 ASP E C 1
ATOM 6026 O O . ASP E 2 116 ? -37.459 -12.596 14.303 1.00 31.48 110 ASP E O 1
ATOM 6031 N N . ARG E 2 117 ? -39.698 -12.287 14.351 1.00 33.19 111 ARG E N 1
ATOM 6032 C CA . ARG E 2 117 ? -40.005 -13.697 14.133 1.00 33.13 111 ARG E CA 1
ATOM 6033 C C . ARG E 2 117 ? -39.450 -14.197 12.805 1.00 33.51 111 ARG E C 1
ATOM 6034 O O . ARG E 2 117 ? -39.026 -15.355 12.706 1.00 29.31 111 ARG E O 1
ATOM 6042 N N . THR E 2 118 ? -39.421 -13.342 11.789 1.00 33.71 112 THR E N 1
ATOM 6043 C CA . THR E 2 118 ? -39.051 -13.728 10.435 1.00 30.96 112 THR E CA 1
ATOM 6044 C C . THR E 2 118 ? -37.580 -13.439 10.156 1.00 29.92 112 THR E C 1
ATOM 6045 O O . THR E 2 118 ? -36.943 -12.612 10.815 1.00 34.93 112 THR E O 1
ATOM 6049 N N . VAL E 2 119 ? -37.049 -14.134 9.150 1.00 25.49 113 VAL E N 1
ATOM 6050 C CA . VAL E 2 119 ? -35.686 -13.916 8.681 1.00 21.51 113 VAL E CA 1
ATOM 6051 C C . VAL E 2 119 ? -35.671 -12.707 7.759 1.00 19.88 113 VAL E C 1
ATOM 6052 O O . VAL E 2 119 ? -36.727 -12.197 7.371 1.00 24.07 113 VAL E O 1
ATOM 6056 N N . ALA E 2 120 ? -34.479 -12.243 7.396 1.00 17.89 114 ALA E N 1
ATOM 6057 C CA . ALA E 2 120 ? -34.325 -11.122 6.481 1.00 15.58 114 ALA E CA 1
ATOM 6058 C C . ALA E 2 120 ? -33.441 -11.539 5.318 1.00 20.40 114 ALA E C 1
ATOM 6059 O O . ALA E 2 120 ? -32.311 -11.996 5.522 1.00 17.83 114 ALA E O 1
ATOM 6061 N N . ALA E 2 121 ? -33.959 -11.392 4.108 1.00 15.17 115 ALA E N 1
ATOM 6062 C CA . ALA E 2 121 ? -33.160 -11.651 2.928 1.00 16.22 115 ALA E CA 1
ATOM 6063 C C . ALA E 2 121 ? -32.199 -10.490 2.684 1.00 22.05 115 ALA E C 1
ATOM 6064 O O . ALA E 2 121 ? -32.525 -9.332 2.963 1.00 16.26 115 ALA E O 1
ATOM 6066 N N . PRO E 2 122 ? -31.005 -10.774 2.172 1.00 16.33 116 PRO E N 1
ATOM 6067 C CA . PRO E 2 122 ? -30.044 -9.698 1.922 1.00 25.35 116 PRO E CA 1
ATOM 6068 C C . PRO E 2 122 ? -30.500 -8.791 0.794 1.00 24.48 116 PRO E C 1
ATOM 6069 O O . PRO E 2 122 ? -31.169 -9.219 -0.151 1.00 21.13 116 PRO E O 1
ATOM 6073 N N . SER E 2 123 ? -30.135 -7.516 0.910 1.00 19.96 117 SER E N 1
ATOM 6074 C CA . SER E 2 123 ? -30.150 -6.618 -0.236 1.00 21.06 117 SER E CA 1
ATOM 6075 C C . SER E 2 123 ? -28.794 -6.723 -0.922 1.00 23.84 117 SER E C 1
ATOM 6076 O O . SER E 2 123 ? -27.759 -6.602 -0.268 1.00 24.09 117 SER E O 1
ATOM 6079 N N . VAL E 2 124 ? -28.793 -6.971 -2.226 1.00 18.20 118 VAL E N 1
ATOM 6080 C CA . VAL E 2 124 ? -27.570 -7.313 -2.944 1.00 20.44 118 VAL E CA 1
ATOM 6081 C C . VAL E 2 124 ? -27.168 -6.145 -3.833 1.00 22.33 118 VAL E C 1
ATOM 6082 O O . VAL E 2 124 ? -27.996 -5.600 -4.574 1.00 23.59 118 VAL E O 1
ATOM 6086 N N . PHE E 2 125 ? -25.894 -5.763 -3.750 1.00 17.96 119 PHE E N 1
ATOM 6087 C CA . PHE E 2 125 ? -25.338 -4.675 -4.538 1.00 16.95 119 PHE E CA 1
ATOM 6088 C C . PHE E 2 125 ? -24.007 -5.128 -5.113 1.00 21.58 119 PHE E C 1
ATOM 6089 O O . PHE E 2 125 ? -23.265 -5.858 -4.457 1.00 16.04 119 PHE E O 1
ATOM 6097 N N . ILE E 2 126 ? -23.702 -4.714 -6.336 1.00 19.63 120 ILE E N 1
ATOM 6098 C CA . ILE E 2 126 ? -22.434 -5.061 -6.962 1.00 20.12 120 ILE E CA 1
ATOM 6099 C C . ILE E 2 126 ? -21.725 -3.783 -7.390 1.00 18.41 120 ILE E C 1
ATOM 6100 O O . ILE E 2 126 ? -22.352 -2.843 -7.893 1.00 20.06 120 ILE E O 1
ATOM 6105 N N . PHE E 2 127 ? -20.420 -3.746 -7.154 1.00 18.69 121 PHE E N 1
ATOM 6106 C CA . PHE E 2 127 ? -19.578 -2.584 -7.426 1.00 20.20 121 PHE E CA 1
ATOM 6107 C C . PHE E 2 127 ? -18.463 -3.004 -8.366 1.00 20.98 121 PHE E C 1
ATOM 6108 O O . PHE E 2 127 ? -17.623 -3.847 -7.987 1.00 21.14 121 PHE E O 1
ATOM 6116 N N . PRO E 2 128 ? -18.431 -2.472 -9.584 1.00 18.24 122 PRO E N 1
ATOM 6117 C CA . PRO E 2 128 ? -17.327 -2.760 -10.504 1.00 25.01 122 PRO E CA 1
ATOM 6118 C C . PRO E 2 128 ? -16.039 -2.137 -10.000 1.00 22.25 122 PRO E C 1
ATOM 6119 O O . PRO E 2 128 ? -16.056 -1.332 -9.056 1.00 20.67 122 PRO E O 1
ATOM 6123 N N . PRO E 2 129 ? -14.899 -2.488 -10.592 1.00 25.78 123 PRO E N 1
ATOM 6124 C CA . PRO E 2 129 ? -13.648 -1.819 -10.218 1.00 23.75 123 PRO E CA 1
ATOM 6125 C C . PRO E 2 129 ? -13.711 -0.331 -10.522 1.00 28.00 123 PRO E C 1
ATOM 6126 O O . PRO E 2 129 ? -14.170 0.088 -11.587 1.00 29.66 123 PRO E O 1
ATOM 6130 N N . SER E 2 130 ? -13.259 0.470 -9.564 1.00 30.44 124 SER E N 1
ATOM 6131 C CA . SER E 2 130 ? -13.129 1.897 -9.802 1.00 31.90 124 SER E CA 1
ATOM 6132 C C . SER E 2 130 ? -12.023 2.153 -10.816 1.00 33.59 124 SER E C 1
ATOM 6133 O O . SER E 2 130 ? -11.042 1.409 -10.899 1.00 29.72 124 SER E O 1
ATOM 6136 N N . ASP E 2 131 ? -12.198 3.214 -11.606 1.00 31.74 125 ASP E N 1
ATOM 6137 C CA . ASP E 2 131 ? -11.182 3.569 -12.591 1.00 35.42 125 ASP E CA 1
ATOM 6138 C C . ASP E 2 131 ? -9.845 3.852 -11.914 1.00 32.43 125 ASP E C 1
ATOM 6139 O O . ASP E 2 131 ? -8.782 3.513 -12.451 1.00 34.75 125 ASP E O 1
ATOM 6144 N N . GLU E 2 132 ? -9.885 4.452 -10.720 1.00 36.97 126 GLU E N 1
ATOM 6145 C CA . GLU E 2 132 ? -8.675 4.660 -9.930 1.00 36.71 126 GLU E CA 1
ATOM 6146 C C . GLU E 2 132 ? -7.895 3.362 -9.758 1.00 37.63 126 GLU E C 1
ATOM 6147 O O . GLU E 2 132 ? -6.689 3.306 -10.026 1.00 33.86 126 GLU E O 1
ATOM 6153 N N . GLN E 2 133 ? -8.575 2.302 -9.312 1.00 32.01 127 GLN E N 1
ATOM 6154 C CA . GLN E 2 133 ? -7.889 1.034 -9.091 1.00 32.08 127 GLN E CA 1
ATOM 6155 C C . GLN E 2 133 ? -7.447 0.406 -10.405 1.00 35.93 127 GLN E C 1
ATOM 6156 O O . GLN E 2 133 ? -6.332 -0.122 -10.501 1.00 32.72 127 GLN E O 1
ATOM 6162 N N . LEU E 2 134 ? -8.307 0.448 -11.426 1.00 31.05 128 LEU E N 1
ATOM 6163 C CA . LEU E 2 134 ? -7.952 -0.153 -12.707 1.00 33.60 128 LEU E CA 1
ATOM 6164 C C . LEU E 2 134 ? -6.710 0.486 -13.307 1.00 39.20 128 LEU E C 1
ATOM 6165 O O . LEU E 2 134 ? -5.958 -0.181 -14.027 1.00 42.16 128 LEU E O 1
ATOM 6170 N N . LYS E 2 135 ? -6.464 1.766 -13.023 1.00 40.09 129 LYS E N 1
ATOM 6171 C CA . LYS E 2 135 ? -5.260 2.346 -13.607 1.00 46.73 129 LYS E CA 1
ATOM 6172 C C . LYS E 2 135 ? -3.976 1.875 -12.931 1.00 45.66 129 LYS E C 1
ATOM 6173 O O . LYS E 2 135 ? -2.892 2.259 -13.384 1.00 46.90 129 LYS E O 1
ATOM 6179 N N . SER E 2 136 ? -4.056 1.060 -11.882 1.00 45.66 130 SER E N 1
ATOM 6180 C CA . SER E 2 136 ? -2.877 0.536 -11.204 1.00 44.24 130 SER E CA 1
ATOM 6181 C C . SER E 2 136 ? -2.875 -0.991 -11.180 1.00 42.81 130 SER E C 1
ATOM 6182 O O . SER E 2 136 ? -2.463 -1.616 -10.200 1.00 53.18 130 SER E O 1
ATOM 6185 N N . GLY E 2 137 ? -3.350 -1.611 -12.261 1.00 38.10 131 GLY E N 1
ATOM 6186 C CA . GLY E 2 137 ? -3.050 -3.000 -12.554 1.00 37.00 131 GLY E CA 1
ATOM 6187 C C . GLY E 2 137 ? -3.895 -4.057 -11.871 1.00 36.14 131 GLY E C 1
ATOM 6188 O O . GLY E 2 137 ? -3.685 -5.248 -12.138 1.00 35.86 131 GLY E O 1
ATOM 6189 N N . THR E 2 138 ? -4.836 -3.686 -11.007 1.00 39.86 132 THR E N 1
ATOM 6190 C CA . THR E 2 138 ? -5.668 -4.667 -10.321 1.00 34.14 132 THR E CA 1
ATOM 6191 C C . THR E 2 138 ? -7.127 -4.238 -10.386 1.00 32.58 132 THR E C 1
ATOM 6192 O O . THR E 2 138 ? -7.443 -3.046 -10.344 1.00 35.05 132 THR E O 1
ATOM 6196 N N . ALA E 2 139 ? -8.016 -5.223 -10.506 1.00 33.38 133 ALA E N 1
ATOM 6197 C CA . ALA E 2 139 ? -9.454 -4.994 -10.537 1.00 27.15 133 ALA E CA 1
ATOM 6198 C C . ALA E 2 139 ? -10.092 -5.731 -9.370 1.00 28.84 133 ALA E C 1
ATOM 6199 O O . ALA E 2 139 ? -10.005 -6.961 -9.284 1.00 24.81 133 ALA E O 1
ATOM 6201 N N . SER E 2 140 ? -10.730 -4.983 -8.478 1.00 24.70 134 SER E N 1
ATOM 6202 C CA . SER E 2 140 ? -11.501 -5.553 -7.386 1.00 22.33 134 SER E CA 1
ATOM 6203 C C . SER E 2 140 ? -12.980 -5.310 -7.644 1.00 22.75 134 SER E C 1
ATOM 6204 O O . SER E 2 140 ? -13.397 -4.172 -7.880 1.00 24.04 134 SER E O 1
ATOM 6207 N N . VAL E 2 141 ? -13.761 -6.384 -7.616 1.00 16.61 135 VAL E N 1
ATOM 6208 C CA . VAL E 2 141 ? -15.208 -6.329 -7.770 1.00 18.46 135 VAL E CA 1
ATOM 6209 C C . VAL E 2 141 ? -15.820 -6.683 -6.426 1.00 19.38 135 VAL E C 1
ATOM 6210 O O . VAL E 2 141 ? -15.454 -7.699 -5.825 1.00 19.33 135 VAL E O 1
ATOM 6214 N N . VAL E 2 142 ? -16.741 -5.855 -5.946 1.00 17.97 136 VAL E N 1
ATOM 6215 C CA . VAL E 2 142 ? -17.263 -6.003 -4.591 1.00 20.20 136 VAL E CA 1
ATOM 6216 C C . VAL E 2 142 ? -18.746 -6.338 -4.646 1.00 20.36 136 VAL E C 1
ATOM 6217 O O . VAL E 2 142 ? -19.537 -5.596 -5.227 1.00 19.97 136 VAL E O 1
ATOM 6221 N N . CYS E 2 143 ? -19.125 -7.446 -4.027 1.00 15.63 137 CYS E N 1
ATOM 6222 C CA . CYS E 2 143 ? -20.518 -7.812 -3.830 1.00 15.84 137 CYS E CA 1
ATOM 6223 C C . CYS E 2 143 ? -20.872 -7.577 -2.367 1.00 20.38 137 CYS E C 1
ATOM 6224 O O . CYS E 2 143 ? -20.133 -7.984 -1.462 1.00 18.60 137 CYS E O 1
ATOM 6227 N N . LEU E 2 144 ? -21.988 -6.896 -2.142 1.00 14.89 138 LEU E N 1
ATOM 6228 C CA . LEU E 2 144 ? -22.441 -6.497 -0.816 1.00 15.93 138 LEU E CA 1
ATOM 6229 C C . LEU E 2 144 ? -23.800 -7.131 -0.562 1.00 17.38 138 LEU E C 1
ATOM 6230 O O . LEU E 2 144 ? -24.727 -6.959 -1.362 1.00 19.23 138 LEU E O 1
ATOM 6235 N N . LEU E 2 145 ? -23.903 -7.874 0.536 1.00 15.66 139 LEU E N 1
ATOM 6236 C CA . LEU E 2 145 ? -25.154 -8.438 1.027 1.00 12.22 139 LEU E CA 1
ATOM 6237 C C . LEU E 2 145 ? -25.483 -7.668 2.297 1.00 19.07 139 LEU E C 1
ATOM 6238 O O . LEU E 2 145 ? -24.751 -7.757 3.286 1.00 15.39 139 LEU E O 1
ATOM 6243 N N . ASN E 2 146 ? -26.567 -6.904 2.272 1.00 15.17 140 ASN E N 1
ATOM 6244 C CA . ASN E 2 146 ? -26.845 -5.927 3.308 1.00 17.61 140 ASN E CA 1
ATOM 6245 C C . ASN E 2 146 ? -28.039 -6.364 4.138 1.00 22.26 140 ASN E C 1
ATOM 6246 O O . ASN E 2 146 ? -29.074 -6.761 3.587 1.00 20.67 140 ASN E O 1
ATOM 6251 N N . ASN E 2 147 ? -27.867 -6.311 5.459 1.00 22.38 141 ASN E N 1
ATOM 6252 C CA . ASN E 2 147 ? -28.945 -6.409 6.442 1.00 22.90 141 ASN E CA 1
ATOM 6253 C C . ASN E 2 147 ? -29.760 -7.691 6.268 1.00 21.41 141 ASN E C 1
ATOM 6254 O O . ASN E 2 147 ? -30.960 -7.666 5.991 1.00 22.03 141 ASN E O 1
ATOM 6259 N N . PHE E 2 148 ? -29.092 -8.826 6.457 1.00 15.90 142 PHE E N 1
ATOM 6260 C CA . PHE E 2 148 ? -29.753 -10.118 6.371 1.00 18.84 142 PHE E CA 1
ATOM 6261 C C . PHE E 2 148 ? -29.627 -10.873 7.689 1.00 16.48 142 PHE E C 1
ATOM 6262 O O . PHE E 2 148 ? -28.796 -10.555 8.544 1.00 19.46 142 PHE E O 1
ATOM 6270 N N . TYR E 2 149 ? -30.489 -11.882 7.842 1.00 16.11 143 TYR E N 1
ATOM 6271 C CA . TYR E 2 149 ? -30.514 -12.778 8.986 1.00 16.48 143 TYR E CA 1
ATOM 6272 C C . TYR E 2 149 ? -31.197 -14.058 8.542 1.00 20.78 143 TYR E C 1
ATOM 6273 O O . TYR E 2 149 ? -32.213 -13.983 7.837 1.00 16.88 143 TYR E O 1
ATOM 6282 N N . PRO E 2 150 ? -30.685 -15.243 8.919 1.00 18.99 144 PRO E N 1
ATOM 6283 C CA . PRO E 2 150 ? -29.478 -15.465 9.726 1.00 20.62 144 PRO E CA 1
ATOM 6284 C C . PRO E 2 150 ? -28.184 -15.196 8.962 1.00 19.24 144 PRO E C 1
ATOM 6285 O O . PRO E 2 150 ? -28.227 -14.811 7.795 1.00 19.46 144 PRO E O 1
ATOM 6289 N N . ARG E 2 151 ? -27.043 -15.406 9.617 1.00 22.18 145 ARG E N 1
ATOM 6290 C CA . ARG E 2 151 ? -25.774 -14.974 9.047 1.00 23.81 145 ARG E CA 1
ATOM 6291 C C . ARG E 2 151 ? -25.250 -15.907 7.963 1.00 23.60 145 ARG E C 1
ATOM 6292 O O . ARG E 2 151 ? -24.383 -15.494 7.185 1.00 21.21 145 ARG E O 1
ATOM 6300 N N . GLU E 2 152 ? -25.751 -17.139 7.882 1.00 21.09 146 GLU E N 1
ATOM 6301 C CA . GLU E 2 152 ? -25.309 -18.064 6.842 1.00 23.92 146 GLU E CA 1
ATOM 6302 C C . GLU E 2 152 ? -25.729 -17.542 5.474 1.00 27.43 146 GLU E C 1
ATOM 6303 O O . GLU E 2 152 ? -26.918 -17.314 5.226 1.00 26.25 146 GLU E O 1
ATOM 6309 N N . ALA E 2 153 ? -24.758 -17.363 4.583 1.00 25.28 147 ALA E N 1
ATOM 6310 C CA . ALA E 2 153 ? -25.033 -16.906 3.231 1.00 23.74 147 ALA E CA 1
ATOM 6311 C C . ALA E 2 153 ? -23.973 -17.470 2.299 1.00 30.57 147 ALA E C 1
ATOM 6312 O O . ALA E 2 153 ? -22.809 -17.604 2.685 1.00 32.06 147 ALA E O 1
ATOM 6314 N N . LYS E 2 154 ? -24.383 -17.808 1.079 1.00 23.70 148 LYS E N 1
ATOM 6315 C CA . LYS E 2 154 ? -23.467 -18.262 0.044 1.00 29.74 148 LYS E CA 1
ATOM 6316 C C . LYS E 2 154 ? -23.321 -17.188 -1.021 1.00 30.24 148 LYS E C 1
ATOM 6317 O O . LYS E 2 154 ? -24.321 -16.665 -1.522 1.00 28.43 148 LYS E O 1
ATOM 6323 N N . VAL E 2 155 ? -22.080 -16.864 -1.362 1.00 19.43 149 VAL E N 1
ATOM 6324 C CA . VAL E 2 155 ? -21.773 -15.949 -2.453 1.00 23.81 149 VAL E CA 1
ATOM 6325 C C . VAL E 2 155 ? -20.897 -16.699 -3.443 1.00 24.63 149 VAL E C 1
ATOM 6326 O O . VAL E 2 155 ? -19.781 -17.111 -3.104 1.00 26.98 149 VAL E O 1
ATOM 6330 N N . GLN E 2 156 ? -21.408 -16.894 -4.652 1.00 20.20 150 GLN E N 1
ATOM 6331 C CA . GLN E 2 156 ? -20.653 -17.498 -5.737 1.00 25.03 150 GLN E CA 1
ATOM 6332 C C . GLN E 2 156 ? -20.355 -16.431 -6.778 1.00 27.83 150 GLN E C 1
ATOM 6333 O O . GLN E 2 156 ? -21.269 -15.755 -7.260 1.00 21.05 150 GLN E O 1
ATOM 6339 N N . TRP E 2 157 ? -19.085 -16.274 -7.118 1.00 18.70 151 TRP E N 1
ATOM 6340 C CA . TRP E 2 157 ? -18.705 -15.352 -8.172 1.00 24.25 151 TRP E CA 1
ATOM 6341 C C . TRP E 2 157 ? -18.735 -16.073 -9.509 1.00 28.79 151 TRP E C 1
ATOM 6342 O O . TRP E 2 157 ? -18.350 -17.242 -9.608 1.00 26.96 151 TRP E O 1
ATOM 6353 N N . LYS E 2 158 ? -19.214 -15.377 -10.535 1.00 23.79 152 LYS E N 1
ATOM 6354 C CA . LYS E 2 158 ? -19.249 -15.920 -11.883 1.00 27.19 152 LYS E CA 1
ATOM 6355 C C . LYS E 2 158 ? -18.749 -14.874 -12.864 1.00 24.38 152 LYS E C 1
ATOM 6356 O O . LYS E 2 158 ? -19.254 -13.745 -12.901 1.00 21.27 152 LYS E O 1
ATOM 6362 N N . VAL E 2 159 ? -17.744 -15.258 -13.642 1.00 26.95 153 VAL E N 1
ATOM 6363 C CA . VAL E 2 159 ? -17.124 -14.400 -14.640 1.00 28.76 153 VAL E CA 1
ATOM 6364 C C . VAL E 2 159 ? -17.413 -15.010 -16.003 1.00 27.56 153 VAL E C 1
ATOM 6365 O O . VAL E 2 159 ? -16.986 -16.136 -16.287 1.00 26.41 153 VAL E O 1
ATOM 6369 N N . ASP E 2 160 ? -18.141 -14.269 -16.838 1.00 30.84 154 ASP E N 1
ATOM 6370 C CA . ASP E 2 160 ? -18.625 -14.784 -18.117 1.00 33.18 154 ASP E CA 1
ATOM 6371 C C . ASP E 2 160 ? -19.377 -16.099 -17.922 1.00 31.92 154 ASP E C 1
ATOM 6372 O O . ASP E 2 160 ? -19.194 -17.063 -18.669 1.00 27.89 154 ASP E O 1
ATOM 6377 N N . ASN E 2 161 ? -20.218 -16.134 -16.887 1.00 31.45 155 ASN E N 1
ATOM 6378 C CA . ASN E 2 161 ? -21.083 -17.243 -16.488 1.00 29.62 155 ASN E CA 1
ATOM 6379 C C . ASN E 2 161 ? -20.324 -18.433 -15.914 1.00 33.34 155 ASN E C 1
ATOM 6380 O O . ASN E 2 161 ? -20.959 -19.432 -15.555 1.00 37.98 155 ASN E O 1
ATOM 6385 N N . ALA E 2 162 ? -19.001 -18.368 -15.803 1.00 30.09 156 ALA E N 1
ATOM 6386 C CA . ALA E 2 162 ? -18.224 -19.469 -15.248 1.00 35.67 156 ALA E CA 1
ATOM 6387 C C . ALA E 2 162 ? -18.009 -19.249 -13.757 1.00 32.46 156 ALA E C 1
ATOM 6388 O O . ALA E 2 162 ? -17.525 -18.189 -13.343 1.00 27.36 156 ALA E O 1
ATOM 6390 N N . LEU E 2 163 ? -18.367 -20.252 -12.956 1.00 24.12 157 LEU E N 1
ATOM 6391 C CA . LEU E 2 163 ? -18.240 -20.135 -11.509 1.00 29.99 157 LEU E CA 1
ATOM 6392 C C . LEU E 2 163 ? -16.775 -20.014 -11.111 1.00 31.91 157 LEU E C 1
ATOM 6393 O O . LEU E 2 163 ? -15.938 -20.829 -11.511 1.00 28.18 157 LEU E O 1
ATOM 6398 N N . GLN E 2 164 ? -16.469 -18.991 -10.321 1.00 28.69 158 GLN E N 1
ATOM 6399 C CA . GLN E 2 164 ? -15.101 -18.718 -9.913 1.00 29.18 158 GLN E CA 1
ATOM 6400 C C . GLN E 2 164 ? -14.731 -19.508 -8.665 1.00 35.00 158 GLN E C 1
ATOM 6401 O O . GLN E 2 164 ? -15.586 -19.936 -7.886 1.00 37.45 158 GLN E O 1
ATOM 6407 N N . SER E 2 165 ? -13.428 -19.695 -8.488 1.00 33.39 159 SER E N 1
ATOM 6408 C CA . SER E 2 165 ? -12.886 -20.351 -7.313 1.00 35.52 159 SER E CA 1
ATOM 6409 C C . SER E 2 165 ? -11.462 -19.862 -7.107 1.00 30.83 159 SER E C 1
ATOM 6410 O O . SER E 2 165 ? -10.681 -19.792 -8.059 1.00 32.04 159 SER E O 1
ATOM 6413 N N . GLY E 2 166 ? -11.137 -19.509 -5.868 1.00 32.00 160 GLY E N 1
ATOM 6414 C CA . GLY E 2 166 ? -9.768 -19.195 -5.524 1.00 29.76 160 GLY E CA 1
ATOM 6415 C C . GLY E 2 166 ? -9.332 -17.767 -5.755 1.00 31.36 160 GLY E C 1
ATOM 6416 O O . GLY E 2 166 ? -8.134 -17.483 -5.646 1.00 36.12 160 GLY E O 1
ATOM 6417 N N . ASN E 2 167 ? -10.258 -16.852 -6.066 1.00 28.09 161 ASN E N 1
ATOM 6418 C CA . ASN E 2 167 ? -9.907 -15.460 -6.332 1.00 25.86 161 ASN E CA 1
ATOM 6419 C C . ASN E 2 167 ? -10.842 -14.483 -5.626 1.00 23.96 161 ASN E C 1
ATOM 6420 O O . ASN E 2 167 ? -10.962 -13.331 -6.055 1.00 22.73 161 ASN E O 1
ATOM 6425 N N . SER E 2 168 ? -11.500 -14.912 -4.553 1.00 20.90 162 SER E N 1
ATOM 6426 C CA . SER E 2 168 ? -12.455 -14.071 -3.850 1.00 19.80 162 SER E CA 1
ATOM 6427 C C . SER E 2 168 ? -12.282 -14.244 -2.349 1.00 22.59 162 SER E C 1
ATOM 6428 O O . SER E 2 168 ? -11.847 -15.294 -1.873 1.00 19.28 162 SER E O 1
ATOM 6431 N N . GLN E 2 169 ? -12.633 -13.198 -1.609 1.00 20.20 163 GLN E N 1
ATOM 6432 C CA . GLN E 2 169 ? -12.516 -13.201 -0.159 1.00 20.66 163 GLN E CA 1
ATOM 6433 C C . GLN E 2 169 ? -13.774 -12.618 0.463 1.00 22.26 163 GLN E C 1
ATOM 6434 O O . GLN E 2 169 ? -14.398 -11.710 -0.087 1.00 19.52 163 GLN E O 1
ATOM 6440 N N . GLU E 2 170 ? -14.127 -13.143 1.632 1.00 22.11 164 GLU E N 1
ATOM 6441 C CA . GLU E 2 170 ? -15.411 -12.892 2.265 1.00 24.73 164 GLU E CA 1
ATOM 6442 C C . GLU E 2 170 ? -15.205 -12.432 3.698 1.00 18.68 164 GLU E C 1
ATOM 6443 O O . GLU E 2 170 ? -14.300 -12.913 4.383 1.00 23.82 164 GLU E O 1
ATOM 6449 N N . SER E 2 171 ? -16.055 -11.517 4.155 1.00 16.73 165 SER E N 1
ATOM 6450 C CA . SER E 2 171 ? -16.106 -11.211 5.579 1.00 23.06 165 SER E CA 1
ATOM 6451 C C . SER E 2 171 ? -17.494 -10.704 5.945 1.00 20.30 165 SER E C 1
ATOM 6452 O O . SER E 2 171 ? -18.077 -9.883 5.230 1.00 16.21 165 SER E O 1
ATOM 6455 N N . VAL E 2 172 ? -18.011 -11.203 7.066 1.00 14.93 166 VAL E N 1
ATOM 6456 C CA . VAL E 2 172 ? -19.331 -10.846 7.572 1.00 16.54 166 VAL E CA 1
ATOM 6457 C C . VAL E 2 172 ? -19.162 -9.899 8.752 1.00 21.27 166 VAL E C 1
ATOM 6458 O O . VAL E 2 172 ? -18.178 -9.973 9.496 1.00 16.70 166 VAL E O 1
ATOM 6462 N N . THR E 2 173 ? -20.112 -8.979 8.908 1.00 15.50 167 THR E N 1
ATOM 6463 C CA . THR E 2 173 ? -20.078 -8.062 10.034 1.00 18.00 167 THR E CA 1
ATOM 6464 C C . THR E 2 173 ? -20.453 -8.780 11.325 1.00 18.09 167 THR E C 1
ATOM 6465 O O . THR E 2 173 ? -21.005 -9.881 11.325 1.00 17.23 167 THR E O 1
ATOM 6469 N N . GLU E 2 174 ? -20.131 -8.131 12.438 1.00 23.20 168 GLU E N 1
ATOM 6470 C CA . GLU E 2 174 ? -20.793 -8.434 13.695 1.00 26.17 168 GLU E CA 1
ATOM 6471 C C . GLU E 2 174 ? -22.283 -8.141 13.554 1.00 27.73 168 GLU E C 1
ATOM 6472 O O . GLU E 2 174 ? -22.694 -7.281 12.770 1.00 28.35 168 GLU E O 1
ATOM 6478 N N . GLN E 2 175 ? -23.102 -8.888 14.291 1.00 31.72 169 GLN E N 1
ATOM 6479 C CA . GLN E 2 175 ? -24.537 -8.640 14.278 1.00 34.60 169 GLN E CA 1
ATOM 6480 C C . GLN E 2 175 ? -24.828 -7.199 14.680 1.00 38.87 169 GLN E C 1
ATOM 6481 O O . GLN E 2 175 ? -24.301 -6.704 15.681 1.00 36.38 169 GLN E O 1
ATOM 6487 N N . ASP E 2 176 ? -25.653 -6.520 13.885 1.00 33.45 170 ASP E N 1
ATOM 6488 C CA . ASP E 2 176 ? -26.019 -5.143 14.184 1.00 38.27 170 ASP E CA 1
ATOM 6489 C C . ASP E 2 176 ? -26.813 -5.074 15.484 1.00 43.94 170 ASP E C 1
ATOM 6490 O O . ASP E 2 176 ? -27.556 -5.993 15.837 1.00 43.30 170 ASP E O 1
ATOM 6495 N N . SER E 2 177 ? -26.648 -3.960 16.200 1.00 48.48 171 SER E N 1
ATOM 6496 C CA . SER E 2 177 ? -27.252 -3.835 17.523 1.00 55.65 171 SER E CA 1
ATOM 6497 C C . SER E 2 177 ? -28.764 -3.660 17.438 1.00 53.16 171 SER E C 1
ATOM 6498 O O . SER E 2 177 ? -29.507 -4.257 18.226 1.00 51.97 171 SER E O 1
ATOM 6501 N N . LYS E 2 178 ? -29.239 -2.854 16.487 1.00 50.05 172 LYS E N 1
ATOM 6502 C CA . LYS E 2 178 ? -30.652 -2.486 16.456 1.00 49.08 172 LYS E CA 1
ATOM 6503 C C . LYS E 2 178 ? -31.509 -3.577 15.819 1.00 55.35 172 LYS E C 1
ATOM 6504 O O . LYS E 2 178 ? -32.402 -4.137 16.466 1.00 53.04 172 LYS E O 1
ATOM 6510 N N . ASP E 2 179 ? -31.259 -3.887 14.549 1.00 49.44 173 ASP E N 1
ATOM 6511 C CA . ASP E 2 179 ? -32.085 -4.838 13.814 1.00 49.15 173 ASP E CA 1
ATOM 6512 C C . ASP E 2 179 ? -31.603 -6.278 13.936 1.00 44.55 173 ASP E C 1
ATOM 6513 O O . ASP E 2 179 ? -32.264 -7.180 13.410 1.00 45.13 173 ASP E O 1
ATOM 6518 N N . SER E 2 180 ? -30.476 -6.514 14.611 1.00 41.27 174 SER E N 1
ATOM 6519 C CA . SER E 2 180 ? -29.920 -7.858 14.784 1.00 37.07 174 SER E CA 1
ATOM 6520 C C . SER E 2 180 ? -29.661 -8.535 13.440 1.00 36.27 174 SER E C 1
ATOM 6521 O O . SER E 2 180 ? -29.849 -9.743 13.288 1.00 39.84 174 SER E O 1
ATOM 6524 N N . THR E 2 181 ? -29.226 -7.756 12.455 1.00 31.62 175 THR E N 1
ATOM 6525 C CA . THR E 2 181 ? -28.931 -8.268 11.127 1.00 26.04 175 THR E CA 1
ATOM 6526 C C . THR E 2 181 ? -27.429 -8.258 10.875 1.00 27.75 175 THR E C 1
ATOM 6527 O O . THR E 2 181 ? -26.657 -7.604 11.582 1.00 25.45 175 THR E O 1
ATOM 6531 N N . TYR E 2 182 ? -27.027 -8.995 9.848 1.00 19.52 176 TYR E N 1
ATOM 6532 C CA . TYR E 2 182 ? -25.642 -9.057 9.415 1.00 20.72 176 TYR E CA 1
ATOM 6533 C C . TYR E 2 182 ? -25.498 -8.430 8.038 1.00 20.74 176 TYR E C 1
ATOM 6534 O O . TYR E 2 182 ? -26.466 -8.291 7.285 1.00 15.81 176 TYR E O 1
ATOM 6543 N N . SER E 2 183 ? -24.267 -8.051 7.717 1.00 16.10 177 SER E N 1
ATOM 6544 C CA . SER E 2 183 ? -23.902 -7.673 6.365 1.00 17.23 177 SER E CA 1
ATOM 6545 C C . SER E 2 183 ? -22.618 -8.397 5.991 1.00 16.18 177 SER E C 1
ATOM 6546 O O . SER E 2 183 ? -21.766 -8.667 6.841 1.00 20.48 177 SER E O 1
ATOM 6549 N N . LEU E 2 184 ? -22.501 -8.724 4.711 1.00 15.60 178 LEU E N 1
ATOM 6550 C CA . LEU E 2 184 ? -21.406 -9.522 4.190 1.00 16.88 178 LEU E CA 1
ATOM 6551 C C . LEU E 2 184 ? -20.810 -8.825 2.980 1.00 17.79 178 LEU E C 1
ATOM 6552 O O . LEU E 2 184 ? -21.535 -8.270 2.150 1.00 17.94 178 LEU E O 1
ATOM 6557 N N . SER E 2 185 ? -19.486 -8.849 2.892 1.00 16.33 179 SER E N 1
ATOM 6558 C CA . SER E 2 185 ? -18.765 -8.297 1.757 1.00 18.72 179 SER E CA 1
ATOM 6559 C C . SER E 2 185 ? -17.925 -9.398 1.132 1.00 23.91 179 SER E C 1
ATOM 6560 O O . SER E 2 185 ? -17.201 -10.110 1.839 1.00 20.63 179 SER E O 1
ATOM 6563 N N . SER E 2 186 ? -18.036 -9.547 -0.185 1.00 18.50 180 SER E N 1
ATOM 6564 C CA . SER E 2 186 ? -17.206 -10.465 -0.949 1.00 20.94 180 SER E CA 1
ATOM 6565 C C . SER E 2 186 ? -16.478 -9.672 -2.021 1.00 21.57 180 SER E C 1
ATOM 6566 O O . SER E 2 186 ? -17.087 -8.864 -2.721 1.00 20.10 180 SER E O 1
ATOM 6569 N N . THR E 2 187 ? -15.177 -9.882 -2.138 1.00 19.48 181 THR E N 1
ATOM 6570 C CA . THR E 2 187 ? -14.362 -9.181 -3.120 1.00 20.76 181 THR E CA 1
ATOM 6571 C C . THR E 2 187 ? -13.702 -10.207 -4.027 1.00 24.54 181 THR E C 1
ATOM 6572 O O . THR E 2 187 ? -12.947 -11.065 -3.555 1.00 18.70 181 THR E O 1
ATOM 6576 N N . LEU E 2 188 ? -14.016 -10.130 -5.317 1.00 21.28 182 LEU E N 1
ATOM 6577 C CA . LEU E 2 188 ? -13.314 -10.878 -6.348 1.00 18.65 182 LEU E CA 1
ATOM 6578 C C . LEU E 2 188 ? -12.158 -10.022 -6.849 1.00 19.55 182 LEU E C 1
ATOM 6579 O O . LEU E 2 188 ? -12.371 -8.899 -7.319 1.00 18.46 182 LEU E O 1
ATOM 6584 N N . THR E 2 189 ? -10.940 -10.538 -6.732 1.00 24.19 183 THR E N 1
ATOM 6585 C CA . THR E 2 189 ? -9.745 -9.816 -7.142 1.00 24.07 183 THR E CA 1
ATOM 6586 C C . THR E 2 189 ? -9.156 -10.468 -8.382 1.00 28.61 183 THR E C 1
ATOM 6587 O O . THR E 2 189 ? -8.899 -11.676 -8.392 1.00 31.38 183 THR E O 1
ATOM 6591 N N . LEU E 2 190 ? -8.946 -9.667 -9.420 1.00 28.15 184 LEU E N 1
ATOM 6592 C CA . LEU E 2 190 ? -8.299 -10.118 -10.637 1.00 30.29 184 LEU E CA 1
ATOM 6593 C C . LEU E 2 190 ? -7.196 -9.135 -10.994 1.00 35.98 184 LEU E C 1
ATOM 6594 O O . LEU E 2 190 ? -7.173 -7.993 -10.524 1.00 28.80 184 LEU E O 1
ATOM 6599 N N . SER E 2 191 ? -6.269 -9.591 -11.826 1.00 34.28 185 SER E N 1
ATOM 6600 C CA . SER E 2 191 ? -5.369 -8.657 -12.478 1.00 36.90 185 SER E CA 1
ATOM 6601 C C . SER E 2 191 ? -6.158 -7.812 -13.470 1.00 33.51 185 SER E C 1
ATOM 6602 O O . SER E 2 191 ? -7.229 -8.208 -13.939 1.00 36.49 185 SER E O 1
ATOM 6605 N N . LYS E 2 192 ? -5.629 -6.623 -13.774 1.00 32.50 186 LYS E N 1
ATOM 6606 C CA . LYS E 2 192 ? -6.298 -5.749 -14.734 1.00 35.13 186 LYS E CA 1
ATOM 6607 C C . LYS E 2 192 ? -6.492 -6.449 -16.074 1.00 37.63 186 LYS E C 1
ATOM 6608 O O . LYS E 2 192 ? -7.554 -6.332 -16.695 1.00 36.47 186 LYS E O 1
ATOM 6614 N N . ALA E 2 193 ? -5.488 -7.206 -16.522 1.00 37.42 187 ALA E N 1
ATOM 6615 C CA . ALA E 2 193 ? -5.570 -7.885 -17.812 1.00 43.34 187 ALA E CA 1
ATOM 6616 C C . ALA E 2 193 ? -6.665 -8.947 -17.809 1.00 35.62 187 ALA E C 1
ATOM 6617 O O . ALA E 2 193 ? -7.548 -8.954 -18.679 1.00 38.36 187 ALA E O 1
ATOM 6619 N N . ASP E 2 194 ? -6.610 -9.867 -16.839 1.00 41.09 188 ASP E N 1
ATOM 6620 C CA . ASP E 2 194 ? -7.645 -10.890 -16.717 1.00 38.65 188 ASP E CA 1
ATOM 6621 C C . ASP E 2 194 ? -9.027 -10.262 -16.613 1.00 38.34 188 ASP E C 1
ATOM 6622 O O . ASP E 2 194 ? -10.003 -10.786 -17.163 1.00 38.26 188 ASP E O 1
ATOM 6627 N N . TYR E 2 195 ? -9.128 -9.128 -15.916 1.00 34.96 189 TYR E N 1
ATOM 6628 C CA . TYR E 2 195 ? -10.403 -8.429 -15.824 1.00 35.14 189 TYR E CA 1
ATOM 6629 C C . TYR E 2 195 ? -10.862 -7.931 -17.188 1.00 38.20 189 TYR E C 1
ATOM 6630 O O . TYR E 2 195 ? -12.043 -8.053 -17.536 1.00 30.23 189 TYR E O 1
ATOM 6639 N N . GLU E 2 196 ? -9.942 -7.357 -17.972 1.00 40.69 190 GLU E N 1
ATOM 6640 C CA . GLU E 2 196 ? -10.291 -6.887 -19.307 1.00 37.10 190 GLU E CA 1
ATOM 6641 C C . GLU E 2 196 ? -10.623 -8.036 -20.245 1.00 32.67 190 GLU E C 1
ATOM 6642 O O . GLU E 2 196 ? -11.236 -7.810 -21.294 1.00 38.15 190 GLU E O 1
ATOM 6648 N N . LYS E 2 197 ? -10.221 -9.258 -19.890 1.00 34.09 191 LYS E N 1
ATOM 6649 C CA . LYS E 2 197 ? -10.470 -10.432 -20.719 1.00 36.86 191 LYS E CA 1
ATOM 6650 C C . LYS E 2 197 ? -11.941 -10.842 -20.766 1.00 38.93 191 LYS E C 1
ATOM 6651 O O . LYS E 2 197 ? -12.305 -11.649 -21.629 1.00 33.59 191 LYS E O 1
ATOM 6657 N N . HIS E 2 198 ? -12.801 -10.289 -19.907 1.00 34.25 192 HIS E N 1
ATOM 6658 C CA . HIS E 2 198 ? -14.160 -10.793 -19.751 1.00 31.12 192 HIS E CA 1
ATOM 6659 C C . HIS E 2 198 ? -15.184 -9.664 -19.789 1.00 28.12 192 HIS E C 1
ATOM 6660 O O . HIS E 2 198 ? -14.848 -8.481 -19.678 1.00 36.30 192 HIS E O 1
ATOM 6667 N N . LYS E 2 199 ? -16.452 -10.056 -19.937 1.00 31.86 193 LYS E N 1
ATOM 6668 C CA . LYS E 2 199 ? -17.565 -9.122 -20.075 1.00 28.68 193 LYS E CA 1
ATOM 6669 C C . LYS E 2 199 ? -18.475 -9.109 -18.853 1.00 30.95 193 LYS E C 1
ATOM 6670 O O . LYS E 2 199 ? -18.678 -8.056 -18.244 1.00 30.98 193 LYS E O 1
ATOM 6676 N N . VAL E 2 200 ? -19.038 -10.255 -18.478 1.00 30.39 194 VAL E N 1
ATOM 6677 C CA . VAL E 2 200 ? -20.079 -10.325 -17.458 1.00 27.82 194 VAL E CA 1
ATOM 6678 C C . VAL E 2 200 ? -19.448 -10.678 -16.119 1.00 23.64 194 VAL E C 1
ATOM 6679 O O . VAL E 2 200 ? -18.658 -11.626 -16.025 1.00 27.65 194 VAL E O 1
ATOM 6683 N N . TYR E 2 201 ? -19.803 -9.920 -15.082 1.00 28.19 195 TYR E N 1
ATOM 6684 C CA . TYR E 2 201 ? -19.359 -10.180 -13.719 1.00 25.93 195 TYR E CA 1
ATOM 6685 C C . TYR E 2 201 ? -20.587 -10.232 -12.829 1.00 20.40 195 TYR E C 1
ATOM 6686 O O . TYR E 2 201 ? -21.350 -9.263 -12.770 1.00 22.33 195 TYR E O 1
ATOM 6695 N N . ALA E 2 202 ? -20.783 -11.356 -12.144 1.00 23.91 196 ALA E N 1
ATOM 6696 C CA . ALA E 2 202 ? -21.969 -11.536 -11.325 1.00 27.04 196 ALA E CA 1
ATOM 6697 C C . ALA E 2 202 ? -21.591 -12.157 -9.992 1.00 24.05 196 ALA E C 1
ATOM 6698 O O . ALA E 2 202 ? -20.643 -12.940 -9.895 1.00 24.48 196 ALA E O 1
ATOM 6700 N N . CYS E 2 203 ? -22.345 -11.794 -8.962 1.00 25.88 197 CYS E N 1
ATOM 6701 C CA . CYS E 2 203 ? -22.354 -12.545 -7.714 1.00 24.02 197 CYS E CA 1
ATOM 6702 C C . CYS E 2 203 ? -23.747 -13.130 -7.535 1.00 23.41 197 CYS E C 1
ATOM 6703 O O . CYS E 2 203 ? -24.749 -12.403 -7.594 1.00 24.39 197 CYS E O 1
ATOM 6706 N N . GLU E 2 204 ? -23.799 -14.447 -7.377 1.00 24.00 198 GLU E N 1
ATOM 6707 C CA . GLU E 2 204 ? -25.014 -15.187 -7.091 1.00 26.08 198 GLU E CA 1
ATOM 6708 C C . GLU E 2 204 ? -25.079 -15.431 -5.592 1.00 23.41 198 GLU E C 1
ATOM 6709 O O . GLU E 2 204 ? -24.149 -15.993 -5.005 1.00 20.76 198 GLU E O 1
ATOM 6715 N N . VAL E 2 205 ? -26.172 -14.995 -4.980 1.00 22.32 199 VAL E N 1
ATOM 6716 C CA . VAL E 2 205 ? -26.340 -14.984 -3.536 1.00 21.53 199 VAL E CA 1
ATOM 6717 C C . VAL E 2 205 ? -27.422 -15.992 -3.183 1.00 25.57 199 VAL E C 1
ATOM 6718 O O . VAL E 2 205 ? -28.558 -15.894 -3.666 1.00 21.33 199 VAL E O 1
ATOM 6722 N N . THR E 2 206 ? -27.062 -16.963 -2.354 1.00 21.89 200 THR E N 1
ATOM 6723 C CA . THR E 2 206 ? -27.997 -17.936 -1.813 1.00 25.74 200 THR E CA 1
ATOM 6724 C C . THR E 2 206 ? -28.192 -17.647 -0.333 1.00 26.52 200 THR E C 1
ATOM 6725 O O . THR E 2 206 ? -27.216 -17.554 0.421 1.00 24.08 200 THR E O 1
ATOM 6729 N N . HIS E 2 207 ? -29.447 -17.487 0.078 1.00 24.03 201 HIS E N 1
ATOM 6730 C CA . HIS E 2 207 ? -29.742 -17.196 1.470 1.00 24.20 201 HIS E CA 1
ATOM 6731 C C . HIS E 2 207 ? -31.080 -17.814 1.845 1.00 23.23 201 HIS E C 1
ATOM 6732 O O . HIS E 2 207 ? -31.991 -17.918 1.021 1.00 22.23 201 HIS E O 1
ATOM 6739 N N . GLN E 2 208 ? -31.177 -18.217 3.112 1.00 23.03 202 GLN E N 1
ATOM 6740 C CA . GLN E 2 208 ? -32.366 -18.891 3.620 1.00 22.05 202 GLN E CA 1
ATOM 6741 C C . GLN E 2 208 ? -33.615 -18.024 3.491 1.00 21.56 202 GLN E C 1
ATOM 6742 O O . GLN E 2 208 ? -34.717 -18.549 3.287 1.00 25.26 202 GLN E O 1
ATOM 6748 N N . GLY E 2 209 ? -33.468 -16.704 3.588 1.00 19.06 203 GLY E N 1
ATOM 6749 C CA . GLY E 2 209 ? -34.566 -15.790 3.347 1.00 18.70 203 GLY E CA 1
ATOM 6750 C C . GLY E 2 209 ? -34.931 -15.599 1.895 1.00 19.98 203 GLY E C 1
ATOM 6751 O O . GLY E 2 209 ? -35.896 -14.892 1.591 1.00 28.48 203 GLY E O 1
ATOM 6752 N N . LEU E 2 210 ? -34.177 -16.207 0.984 1.00 21.55 204 LEU E N 1
ATOM 6753 C CA . LEU E 2 210 ? -34.453 -16.153 -0.444 1.00 26.14 204 LEU E CA 1
ATOM 6754 C C . LEU E 2 210 ? -34.963 -17.507 -0.915 1.00 25.49 204 LEU E C 1
ATOM 6755 O O . LEU E 2 210 ? -34.356 -18.543 -0.620 1.00 25.92 204 LEU E O 1
ATOM 6760 N N . SER E 2 211 ? -36.077 -17.498 -1.647 1.00 33.42 205 SER E N 1
ATOM 6761 C CA . SER E 2 211 ? -36.611 -18.733 -2.205 1.00 35.03 205 SER E CA 1
ATOM 6762 C C . SER E 2 211 ? -35.827 -19.203 -3.420 1.00 34.10 205 SER E C 1
ATOM 6763 O O . SER E 2 211 ? -35.910 -20.382 -3.783 1.00 41.85 205 SER E O 1
ATOM 6766 N N . SER E 2 212 ? -35.068 -18.309 -4.046 1.00 34.42 206 SER E N 1
ATOM 6767 C CA . SER E 2 212 ? -34.236 -18.602 -5.203 1.00 32.70 206 SER E CA 1
ATOM 6768 C C . SER E 2 212 ? -33.026 -17.685 -5.112 1.00 30.25 206 SER E C 1
ATOM 6769 O O . SER E 2 212 ? -33.145 -16.579 -4.574 1.00 28.11 206 SER E O 1
ATOM 6772 N N . PRO E 2 213 ? -31.855 -18.113 -5.591 1.00 31.00 207 PRO E N 1
ATOM 6773 C CA . PRO E 2 213 ? -30.680 -17.239 -5.509 1.00 27.33 207 PRO E CA 1
ATOM 6774 C C . PRO E 2 213 ? -30.877 -15.955 -6.300 1.00 29.59 207 PRO E C 1
ATOM 6775 O O . PRO E 2 213 ? -31.555 -15.924 -7.330 1.00 30.67 207 PRO E O 1
ATOM 6779 N N . VAL E 2 214 ? -30.287 -14.877 -5.786 1.00 24.86 208 VAL E N 1
ATOM 6780 C CA . VAL E 2 214 ? -30.336 -13.566 -6.428 1.00 26.52 208 VAL E CA 1
ATOM 6781 C C . VAL E 2 214 ? -29.002 -13.321 -7.113 1.00 30.21 208 VAL E C 1
ATOM 6782 O O . VAL E 2 214 ? -27.948 -13.391 -6.473 1.00 26.06 208 VAL E O 1
ATOM 6786 N N . THR E 2 215 ? -29.035 -13.037 -8.409 1.00 26.94 209 THR E N 1
ATOM 6787 C CA . THR E 2 215 ? -27.822 -12.753 -9.162 1.00 22.58 209 THR E CA 1
ATOM 6788 C C . THR E 2 215 ? -27.749 -11.258 -9.436 1.00 25.92 209 THR E C 1
ATOM 6789 O O . THR E 2 215 ? -28.678 -10.685 -10.016 1.00 22.55 209 THR E O 1
ATOM 6793 N N . LYS E 2 216 ? -26.682 -10.623 -8.957 1.00 23.84 210 LYS E N 1
ATOM 6794 C CA . LYS E 2 216 ? -26.427 -9.206 -9.303 1.00 22.57 210 LYS E CA 1
ATOM 6795 C C . LYS E 2 216 ? -25.264 -9.235 -10.283 1.00 25.99 210 LYS E C 1
ATOM 6796 O O . LYS E 2 216 ? -24.240 -9.837 -9.968 1.00 24.72 210 LYS E O 1
ATOM 6802 N N . SER E 2 217 ? -25.239 -8.606 -11.358 1.00 23.34 211 SER E N 1
ATOM 6803 C CA . SER E 2 217 ? -24.492 -8.801 -12.609 1.00 24.12 211 SER E CA 1
ATOM 6804 C C . SER E 2 217 ? -24.050 -7.473 -13.207 1.00 29.31 211 SER E C 1
ATOM 6805 O O . SER E 2 217 ? -24.652 -6.440 -12.873 1.00 28.69 211 SER E O 1
ATOM 6808 N N . PHE E 2 218 ? -23.011 -7.243 -13.788 1.00 26.64 212 PHE E N 1
ATOM 6809 C CA . PHE E 2 218 ? -22.722 -6.040 -14.593 1.00 26.96 212 PHE E CA 1
ATOM 6810 C C . PHE E 2 218 ? -21.837 -6.424 -15.784 1.00 31.30 212 PHE E C 1
ATOM 6811 O O . PHE E 2 218 ? -21.179 -7.456 -15.738 1.00 26.29 212 PHE E O 1
ATOM 6819 N N . ASN E 2 219 ? -21.826 -5.577 -16.805 1.00 33.15 213 ASN E N 1
ATOM 6820 C CA . ASN E 2 219 ? -20.949 -5.783 -17.948 1.00 35.26 213 ASN E CA 1
ATOM 6821 C C . ASN E 2 219 ? -19.825 -4.760 -17.906 1.00 29.31 213 ASN E C 1
ATOM 6822 O O . ASN E 2 219 ? -20.070 -3.568 -17.693 1.00 36.74 213 ASN E O 1
ATOM 6827 N N . ARG E 2 220 ? -18.600 -5.234 -18.098 1.00 28.27 214 ARG E N 1
ATOM 6828 C CA . ARG E 2 220 ? -17.424 -4.375 -18.104 1.00 37.31 214 ARG E CA 1
ATOM 6829 C C . ARG E 2 220 ? -17.507 -3.312 -19.194 1.00 36.59 214 ARG E C 1
ATOM 6830 O O . ARG E 2 220 ? -17.611 -2.120 -18.902 1.00 40.92 214 ARG E O 1
ATOM 6838 N N . ASN F 3 1 ? -6.761 -12.815 53.347 1.00 41.89 1 ASN F N 1
ATOM 6839 C CA . ASN F 3 1 ? -6.830 -11.364 53.470 1.00 35.67 1 ASN F CA 1
ATOM 6840 C C . ASN F 3 1 ? -6.283 -10.690 52.219 1.00 34.73 1 ASN F C 1
ATOM 6841 O O . ASN F 3 1 ? -5.251 -11.100 51.688 1.00 35.73 1 ASN F O 1
ATOM 6846 N N . PRO F 3 2 ? -6.970 -9.651 51.752 1.00 32.44 2 PRO F N 1
ATOM 6847 C CA . PRO F 3 2 ? -6.573 -9.015 50.494 1.00 31.48 2 PRO F CA 1
ATOM 6848 C C . PRO F 3 2 ? -5.244 -8.288 50.613 1.00 34.32 2 PRO F C 1
ATOM 6849 O O . PRO F 3 2 ? -4.842 -7.840 51.690 1.00 30.68 2 PRO F O 1
ATOM 6853 N N . ASP F 3 3 ? -4.556 -8.186 49.477 1.00 33.72 3 ASP F N 1
ATOM 6854 C CA . ASP F 3 3 ? -3.299 -7.457 49.397 1.00 31.50 3 ASP F CA 1
ATOM 6855 C C . ASP F 3 3 ? -3.613 -6.019 49.008 1.00 30.82 3 ASP F C 1
ATOM 6856 O O . ASP F 3 3 ? -3.960 -5.767 47.844 1.00 29.69 3 ASP F O 1
ATOM 6861 N N . PRO F 3 4 ? -3.510 -5.054 49.926 1.00 33.74 4 PRO F N 1
ATOM 6862 C CA . PRO F 3 4 ? -3.865 -3.668 49.582 1.00 30.96 4 PRO F CA 1
ATOM 6863 C C . PRO F 3 4 ? -2.962 -3.048 48.535 1.00 33.09 4 PRO F C 1
ATOM 6864 O O . PRO F 3 4 ? -3.259 -1.942 48.064 1.00 40.20 4 PRO F O 1
ATOM 6868 N N . ASN F 3 5 ? -1.876 -3.717 48.157 1.00 37.55 5 ASN F N 1
ATOM 6869 C CA . ASN F 3 5 ? -0.976 -3.227 47.128 1.00 40.05 5 ASN F CA 1
ATOM 6870 C C . ASN F 3 5 ? -1.189 -3.912 45.786 1.00 36.78 5 ASN F C 1
ATOM 6871 O O . ASN F 3 5 ? -0.443 -3.637 44.842 1.00 37.31 5 ASN F O 1
ATOM 6876 N N . ALA F 3 6 ? -2.173 -4.810 45.684 1.00 33.52 6 ALA F N 1
ATOM 6877 C CA . ALA F 3 6 ? -2.560 -5.325 44.375 1.00 34.91 6 ALA F CA 1
ATOM 6878 C C . ALA F 3 6 ? -3.010 -4.191 43.469 1.00 27.60 6 ALA F C 1
ATOM 6879 O O . ALA F 3 6 ? -2.649 -4.141 42.287 1.00 29.46 6 ALA F O 1
ATOM 6881 N N . ASN F 3 7 ? -3.799 -3.272 44.010 1.00 33.58 7 ASN F N 1
ATOM 6882 C CA . ASN F 3 7 ? -4.117 -2.007 43.353 1.00 32.15 7 ASN F CA 1
ATOM 6883 C C . ASN F 3 7 ? -3.931 -0.916 44.396 1.00 34.50 7 ASN F C 1
ATOM 6884 O O . ASN F 3 7 ? -4.748 -0.817 45.333 1.00 32.88 7 ASN F O 1
ATOM 6889 N N . PRO F 3 8 ? -2.887 -0.061 44.338 1.00 29.33 8 PRO F N 1
ATOM 6890 C CA . PRO F 3 8 ? -2.700 0.938 45.371 1.00 33.94 8 PRO F CA 1
ATOM 6891 C C . PRO F 3 8 ? -3.803 1.992 45.257 1.00 31.46 8 PRO F C 1
ATOM 6892 O O . PRO F 3 8 ? -3.997 2.736 46.169 1.00 29.17 8 PRO F O 1
ATOM 6896 N N . ASN F 3 9 ? -4.464 2.028 44.118 1.00 29.17 9 ASN F N 1
ATOM 6897 C CA . ASN F 3 9 ? -5.566 2.992 43.891 1.00 29.22 9 ASN F CA 1
ATOM 6898 C C . ASN F 3 9 ? -6.751 2.729 44.831 1.00 35.83 9 ASN F C 1
ATOM 6899 O O . ASN F 3 9 ? -7.537 3.656 45.054 1.00 32.60 9 ASN F O 1
ATOM 6904 N N . VAL F 3 10 ? -6.919 1.495 45.297 1.00 29.65 10 VAL F N 1
ATOM 6905 C CA . VAL F 3 10 ? -8.133 1.214 46.107 1.00 30.26 10 VAL F CA 1
ATOM 6906 C C . VAL F 3 10 ? -7.917 1.491 47.588 1.00 33.30 10 VAL F C 1
ATOM 6907 O O . VAL F 3 10 ? -6.992 0.930 48.159 1.00 35.65 10 VAL F O 1
ATOM 6911 N N . ASP F 3 11 ? -8.733 2.369 48.152 1.00 28.68 11 ASP F N 1
ATOM 6912 C CA . ASP F 3 11 ? -8.716 2.540 49.619 1.00 38.41 11 ASP F CA 1
ATOM 6913 C C . ASP F 3 11 ? -9.736 1.514 50.125 1.00 39.47 11 ASP F C 1
ATOM 6914 O O . ASP F 3 11 ? -10.903 1.605 49.734 1.00 40.41 11 ASP F O 1
ATOM 6919 N N . PRO F 3 12 ? -9.336 0.557 50.976 1.00 42.00 12 PRO F N 1
ATOM 6920 C CA . PRO F 3 12 ? -10.250 -0.484 51.451 1.00 37.82 12 PRO F CA 1
ATOM 6921 C C . PRO F 3 12 ? -11.368 0.106 52.323 1.00 43.17 12 PRO F C 1
ATOM 6922 O O . PRO F 3 12 ? -12.173 -0.651 52.801 1.00 41.08 12 PRO F O 1
ATOM 6926 N N . ASN F 3 13 ? -11.388 1.432 52.484 1.00 49.68 13 ASN F N 1
ATOM 6927 C CA . ASN F 3 13 ? -12.390 2.114 53.346 1.00 50.08 13 ASN F CA 1
ATOM 6928 C C . ASN F 3 13 ? -12.042 1.683 54.750 1.00 52.05 13 ASN F C 1
ATOM 6929 O O . ASN F 3 13 ? -12.938 1.615 55.601 1.00 59.22 13 ASN F O 1
ATOM 6934 N N . ALA F 3 14 ? -10.760 1.444 54.946 1.00 48.44 14 ALA F N 1
ATOM 6935 C CA . ALA F 3 14 ? -10.258 0.926 56.218 1.00 47.88 14 ALA F CA 1
ATOM 6936 C C . ALA F 3 14 ? -8.752 0.916 56.053 1.00 43.59 14 ALA F C 1
ATOM 6937 O O . ALA F 3 14 ? -8.316 1.634 55.165 1.00 46.46 14 ALA F O 1
#

Organism: Plasmodium falciparum (isolate 3D7) (NCBI:txid36329)

Sequence (910 aa):
QVHLVQSGAEVKKPGASVKVSCKASGYTFTSYAIHWVRQAPGQRLEWMGWIKGGNGNTRYSQKFQDRVTITRDTSASTAYMELSSLRSEDTAVYYCALLTVITPDDAFDIWGQGTMVTVSSASTKGPSVFPLAPSSKSTSGGTAALGCLVKDYFPEPVTVSWNSGALTSGVHTFPAVLQSSGLYSLSSVVTVPSSSLGTQTYICNVNHKPSNTKVDKKVEPDIVMTQSPDSLAVSLGERATINCKSSQNILYSSNNKNYLAWYQQKPGQPPKLLFYWASTRESGVPDRFSGSGSGTDFTLTISSLQAEDVAVYYCHQYYSSPLTFGGGTKVEIKRADRTVAAPSVFIFPPSDEQLKSGTASVVCLLNNFYPREAKVQWKVDNALQSGNSQESVTEQDSKDSTYSLSSTLTLSKADYEKHKVYACEVTHQGLSSPVTKSFNRNPDPNANPNVDPNAQVHLVQSGAEVKKPGASVKVSCKASGYTFTSYAIHWVRQAPGQRLEWMGWIKGGNGNTRYSQKFQDRVTITRDTSASTAYMELSSLRSEDTAVYYCALLTVITPDDAFDIWGQGTMVTVSSASTKGPSVFPLAPSSKSTSGGTAALGCLVKDYFPEPVTVSWNSGALTSGVHTFPAVLQSSGLYSLSSVVTVPSSSLGTQTYICNVNHKPSNTKVDKKVEPDIVMTQSPDSLAVSLGERATINCKSSQNILYSSNNKNYLAWYQQKPGQPPKLLFYWASTRESGVPDRFSGSGSGTDFTLTISSLQAEDVAVYYCHQYYSSPLTFGGGTKVEIKRADRTVAAPSVFIFPPSDEQLKSGTASVVCLLNNFYPREAKVQWKVDNALQSGNSQESVTEQDSKDSTYSLSSTLTLSKADYEKHKVYACEVTHQGLSSPVTKSFNRNPDPNANPNVDPNA

B-factor: mean 32.96, std 10.02, range [11.19, 95.84]

CATH classification: 2.60.40.10 (+1 more: 2.60.40.10)

InterPro domains:
  IPR000884 Thrombospondin type-1 (TSP1) repeat [PF00090] (326-374)
  IPR000884 Thrombospondin type-1 (TSP1) repeat [PS50092] (329-375)
  IPR000884 Thrombospondin type-1 (TSP1) repeat [SM00209] (325-375)
  IPR003067 Plasmodium circumsporozoite protein [PR01303] (2-18)
  IPR003067 Plasmodium circumsporozoite protein [PR01303] (34-49)
  IPR003067 Plasmodium circumsporozoite protein [PR01303] (313-331)
  IPR003067 Plasmodium circumsporozoite protein [PR01303] (332-349)
  IPR003067 Plasmodium circumsporozoite protein [PR01303] (359-377)
  IPR003067 Plasmodium circumsporozoite protein [PR01303] (378-397)
  IPR036383 Thrombospondin type-1 repeat superfamily [G3DSA:2.20.100.10] (304-381)
  IPR036383 Thrombospondin type-1 repeat superfamily [SSF82895] (327-374)
  IPR051860 Plasmodium Circumsporozoite Invasion Protein [PTHR44826] (104-273)

Foldseek 3Di:
DWAWAKDAAAEAAAQAKDKIKIQTDDDQQQPAKKWKWWAAVPGDIHTAWIARRNPGDIDGDPVQPVFWDWGYDNVSSMIMIMGGNHDQSNFTWIKIKRDFDDDPVDTDIGIYPTYGYGHDPDDFDFWDKDKQAWDPVQDDPQKTKIWIKTDFGDDDDKDKDKPVPPDDPQKDKDDWDQDPVRGTITMIMGIDGPVCLPPDWIWIWIADGHVRDTDTHTHHD/DWAKAKPDQEAAEAFFAKDKIKIFIPWFQQDPVVRFRQKWKWWAAPPDDIHTADGSQFHGDPPRDPLWGWDDGTGMIMIMNHGDALVRQTWMWMWGPRDPPTDIYSIYGYAYDDPPPDWFFWDKDKDWADVVVLVVFKTKIKIKTPFTPDPDKDKWKAFVNHTDDDFKDKDKDQADSHRRGIMMMMIGMDTSVRVVVTFKIWIWMDDPVDPHIDIDIGTD/DDDCVVPVVDDPDD/DKAWAKDAAAEAAAQAKDKMKIQIDDDQLQPAKKWKWWAAVVGDIHTAKIAHSNPRDIDGDPVQPVAWDWGYDNVRSMIMIMGGNHDQVNFTWMKIKRDFPDDPVDTDIGIYPTYGYGHHPDDFDFWDKDKQAWDPVQDDPQKGKIWIKTDFGDDDDKDKDKPVNPDDPQKDWDDWDQDPVRGTITMIMGIDGPVCLPPDWIWMWIDDGNVRDTDIHTHHD/DWAKAKPDQEDAEAAFAKDKIKIFIPWFQQDPVVRFRQKWKWWDDPPDDIDTAAGSQFHGDPPRDPLWGWDDGTGMIMTMRRGDALVRQTWMWMWGPSDPPTDIYPTYGYAYDAPDPDWFFWDKDKDWADPVVLVVFKTKIKIKTPFTPDPDKDKWKAFQNHTDDDFKDKDKDDQRSPRRGIMMMMIGMDTSVVVVVTFKIWIWMDDPNDPHTDIDMGTD/DDDCVVPVPDDVVD

Secondary structure (DSSP, 8-state):
--EEEEPPPEEE-TT--EEEEEEEESS-TTTSEEEEEEE-TTS-EEEEEEEESSS--EEE-TTTTTTEEEEEETTTTEEEEEE-S--GGG-EEEEEEEEEEE-SS-EEEEE---EEEEE-SSPPBPPEEEEE---GGGEETTEEEEEEEEEEEBSS--EEEEGGGT--TTEEEPPPEE-TTS-EEEEEEEEEEGGGTTT--EEEEEEETTTTEEEEEEE--/---EEEE-SEEEE-TTS-EEEEEEESS--EETTTTEE-EEEEEE-TTS--EEEEETTTEEPTT--TTEEEEEETTEEEEEESS--GGG-SEEEEEE-SSSSPEE---EEEEE--TT---BPPEEEEEPPPHHHHHTTEEEEEEEEEEEBSS-EEEEEEETTEEP-SSEEEEEPPPPTTT--EEEEEEEEEEHHHHHT--EEEEEEEETT-SS-EEEEEE-/---TTS-TTB----/--EEEEPPPEEE-TT--EEEEEEEESS-TTSSEEEEEEE-TTS-EEEEEEEETTT--EEE-TTTTTTEEEEEETTTTEEEEEE-S--GGG-EEEEEEEEEEE-SS-EEEEE---EEEEE-SSPPBPPEEEEE---GGGEETTEEEEEEEEEEEBSS--EEEETTTTB-TTEEEPPPEE-TTS-EEEEEEEEEEGGGTTT---EEEEEETTTTEEEEEE---/---EEEE-SEEEE-TTS-EEEEEEESS--EETTTTEE-EEEEEE-TTS--EEEEETTTEEPTT--TTEEEEEETTEEEEEESS--GGG-EEEEEEE-SSSSPEE---EEEEE----SS-BPPEEEEEPPPHHHHTTTEEEEEEEEEEEBSS-EEEEEEETTEEP-SSEEEEEPPPPTTT--EEEEEEEEEEHHHHHT-SEEEEEEEETT-SS-EEEEEE-/---TTSSTTB----